Protein 2GF3 (pdb70)

Organism: Bacillus sp. (strain B-0618) (NCBI:txid69000)

Radius of gyration: 30.16 Å; Cα contacts (8 Å, |Δi|>4): 1962; chains: 2; bounding box: 86×44×83 Å

InterPro domains:
  IPR006076 FAD dependent oxidoreductase [PF01266] (6-361)
  IPR006281 Sarcosine oxidase, monomeric [MF_00516] (1-389)
  IPR036188 FAD/NAD(P)-binding domain superfamily [G3DSA:3.50.50.60] (6-368)
  IPR036188 FAD/NAD(P)-binding domain superfamily [SSF51905] (4-379)
  IPR045170 MTOX family [PTHR10961] (2-381)

B-factor: mean 17.36, std 9.59, range [2.72, 96.54]

Structure (mmCIF, N/CA/C/O backbone):
data_2GF3
#
_entry.id   2GF3
#
_cell.length_a   72.727
_cell.length_b   69.440
_cell.length_c   73.671
_cell.angle_alpha   90.00
_cell.angle_beta   94.16
_cell.angle_gamma   90.00
#
_symmetry.space_group_name_H-M   'P 1 21 1'
#
loop_
_entity.id
_entity.type
_entity.pdbx_description
1 polymer 'Monomeric sarcosine oxidase'
2 non-polymer 'CHLORIDE ION'
3 non-polymer 'PHOSPHATE ION'
4 non-polymer 'FLAVIN-ADENINE DINUCLEOTIDE'
5 non-polymer '2-FUROIC ACID'
6 non-polymer GLYCEROL
7 water water
#
loop_
_atom_site.group_PDB
_atom_site.id
_atom_site.type_symbol
_atom_site.label_atom_id
_atom_site.label_alt_id
_atom_site.label_comp_id
_atom_site.label_asym_id
_atom_site.label_entity_id
_atom_site.label_seq_id
_atom_site.pdbx_PDB_ins_code
_atom_site.Cartn_x
_atom_site.Cartn_y
_atom_site.Cartn_z
_atom_site.occupancy
_atom_site.B_iso_or_equiv
_atom_site.auth_seq_id
_atom_site.auth_comp_id
_atom_site.auth_asym_id
_atom_site.auth_atom_id
_atom_site.pdbx_PDB_model_num
ATOM 1 N N . SER A 1 1 ? -10.910 44.562 59.028 1.00 56.44 1 SER A N 1
ATOM 2 C CA . SER A 1 1 ? -11.594 43.586 59.923 1.00 55.49 1 SER A CA 1
ATOM 3 C C . SER A 1 1 ? -12.056 42.348 59.166 1.00 53.19 1 SER A C 1
ATOM 4 O O . SER A 1 1 ? -13.035 41.710 59.550 1.00 54.03 1 SER A O 1
ATOM 7 N N . THR A 1 2 ? -11.351 42.013 58.090 1.00 49.22 2 THR A N 1
ATOM 8 C CA . THR A 1 2 ? -11.697 40.842 57.294 1.00 44.73 2 THR A CA 1
ATOM 9 C C . THR A 1 2 ? -10.515 39.889 57.152 1.00 40.80 2 THR A C 1
ATOM 10 O O . THR A 1 2 ? -9.531 40.192 56.486 1.00 40.10 2 THR A O 1
ATOM 14 N N . HIS A 1 3 ? -10.621 38.738 57.797 1.00 34.48 3 HIS A N 1
ATOM 15 C CA . HIS A 1 3 ? -9.587 37.720 57.740 1.00 30.16 3 HIS A CA 1
ATOM 16 C C . HIS A 1 3 ? -9.861 37.008 56.411 1.00 25.80 3 HIS A C 1
ATOM 17 O O . HIS A 1 3 ? -10.945 37.164 55.847 1.00 28.49 3 HIS A O 1
ATOM 24 N N . PHE A 1 4 ? -8.882 36.277 55.882 1.00 17.10 4 PHE A N 1
ATOM 25 C CA . PHE A 1 4 ? -9.076 35.508 54.653 1.00 14.00 4 PHE A CA 1
ATOM 26 C C . PHE A 1 4 ? -8.552 34.098 54.891 1.00 12.92 4 PHE A C 1
ATOM 27 O O . PHE A 1 4 ? -7.797 33.880 55.840 1.00 14.39 4 PHE A O 1
ATOM 35 N N . ASP A 1 5 ? -8.970 33.138 54.071 1.00 12.02 5 ASP A N 1
ATOM 36 C CA . ASP A 1 5 ? -8.415 31.779 54.195 1.00 12.67 5 ASP A CA 1
ATOM 37 C C . ASP A 1 5 ? -6.987 31.812 53.618 1.00 11.95 5 ASP A C 1
ATOM 38 O O . ASP A 1 5 ? -6.037 31.287 54.208 1.00 12.31 5 ASP A O 1
ATOM 43 N N . VAL A 1 6 ? -6.851 32.442 52.454 1.00 11.09 6 VAL A N 1
ATOM 44 C CA . VAL A 1 6 ? -5.569 32.537 51.763 1.00 11.20 6 VAL A CA 1
ATOM 45 C C . VAL A 1 6 ? -5.342 33.927 51.184 1.00 10.34 6 VAL A C 1
ATOM 46 O O . VAL A 1 6 ? -6.263 34.545 50.651 1.00 10.69 6 VAL A O 1
ATOM 50 N N . ILE A 1 7 ? -4.119 34.426 51.321 1.00 9.45 7 ILE A N 1
ATOM 51 C CA . ILE A 1 7 ? -3.722 35.680 50.689 1.00 9.64 7 ILE A CA 1
ATOM 52 C C . ILE A 1 7 ? -2.636 35.330 49.659 1.00 8.79 7 ILE A C 1
ATOM 53 O O . ILE A 1 7 ? -1.682 34.573 49.960 1.00 9.40 7 ILE A O 1
ATOM 58 N N . VAL A 1 8 ? -2.793 35.870 48.449 1.00 8.13 8 VAL A N 1
ATOM 59 C CA . VAL A 1 8 ? -1.818 35.716 47.375 1.00 8.14 8 VAL A CA 1
ATOM 60 C C . VAL A 1 8 ? -1.178 37.094 47.176 1.00 8.95 8 VAL A C 1
ATOM 61 O O . VAL A 1 8 ? -1.887 38.081 46.910 1.00 9.98 8 VAL A O 1
ATOM 65 N N . VAL A 1 9 ? 0.138 37.165 47.325 1.00 8.98 9 VAL A N 1
ATOM 66 C CA . VAL A 1 9 ? 0.875 38.419 47.130 1.00 8.95 9 VAL A CA 1
ATOM 67 C C . VAL A 1 9 ? 1.549 38.350 45.775 1.00 8.59 9 VAL A C 1
ATOM 68 O O . VAL A 1 9 ? 2.499 37.577 45.561 1.00 9.49 9 VAL A O 1
ATOM 72 N N . GLY A 1 10 ? 1.049 39.170 44.862 1.00 9.69 10 GLY A N 1
ATOM 73 C CA . GLY A 1 10 ? 1.541 39.172 43.493 1.00 8.41 10 GLY A CA 1
ATOM 74 C C . GLY A 1 10 ? 0.510 38.386 42.692 1.00 8.84 10 GLY A C 1
ATOM 75 O O . GLY A 1 10 ? 0.528 37.144 42.675 1.00 9.94 10 GLY A O 1
ATOM 76 N N . ALA A 1 11 ? -0.404 39.100 42.056 1.00 8.41 11 ALA A N 1
ATOM 77 C CA . ALA A 1 11 ? -1.487 38.480 41.300 1.00 9.17 11 ALA A CA 1
ATOM 78 C C . ALA A 1 11 ? -1.181 38.523 39.822 1.00 9.04 11 ALA A C 1
ATOM 79 O O . ALA A 1 11 ? -1.994 38.977 39.014 1.00 9.01 11 ALA A O 1
ATOM 81 N N . GLY A 1 12 ? -0.007 38.014 39.481 1.00 8.39 12 GLY A N 1
ATOM 82 C CA . GLY A 1 12 ? 0.415 37.976 38.097 1.00 8.94 12 GLY A CA 1
ATOM 83 C C . GLY A 1 12 ? 0.165 36.611 37.467 1.00 7.73 12 GLY A C 1
ATOM 84 O O . GLY A 1 12 ? -0.860 35.957 37.719 1.00 9.06 12 GLY A O 1
ATOM 85 N N A SER A 1 13 ? 1.115 36.163 36.652 0.50 7.66 13 SER A N 1
ATOM 86 N N B SER A 1 13 ? 1.117 36.167 36.655 0.50 9.44 13 SER A N 1
ATOM 87 C CA A SER A 1 13 ? 0.972 34.877 35.952 0.50 6.33 13 SER A CA 1
ATOM 88 C CA B SER A 1 13 ? 0.989 34.884 35.957 0.50 10.45 13 SER A CA 1
ATOM 89 C C A SER A 1 13 ? 0.648 33.741 36.921 0.50 7.41 13 SER A C 1
ATOM 90 C C B SER A 1 13 ? 0.665 33.736 36.905 0.50 9.85 13 SER A C 1
ATOM 91 O O A SER A 1 13 ? -0.346 33.009 36.754 0.50 7.43 13 SER A O 1
ATOM 92 O O B SER A 1 13 ? -0.308 32.989 36.708 0.50 9.08 13 SER A O 1
ATOM 97 N N . MET A 1 14 ? 1.503 33.569 37.919 1.00 7.30 14 MET A N 1
ATOM 98 C CA . MET A 1 14 ? 1.288 32.489 38.875 1.00 7.63 14 MET A CA 1
ATOM 99 C C . MET A 1 14 ? 0.220 32.757 39.902 1.00 7.98 14 MET A C 1
ATOM 100 O O . MET A 1 14 ? -0.632 31.888 40.175 1.00 8.36 14 MET A O 1
ATOM 105 N N . GLY A 1 15 ? 0.227 33.970 40.461 1.00 8.03 15 GLY A N 1
ATOM 106 C CA . GLY A 1 15 ? -0.733 34.285 41.503 1.00 8.82 15 GLY A CA 1
ATOM 107 C C . GLY A 1 15 ? -2.173 34.317 41.041 1.00 7.93 15 GLY A C 1
ATOM 108 O O . GLY A 1 15 ? -3.059 33.858 41.771 1.00 8.21 15 GLY A O 1
ATOM 109 N N . MET A 1 16 ? -2.432 34.859 39.858 1.00 7.86 16 MET A N 1
ATOM 110 C CA . MET A 1 16 ? -3.817 34.922 39.417 1.00 7.90 16 MET A CA 1
ATOM 111 C C . MET A 1 16 ? -4.352 33.518 39.122 1.00 8.18 16 MET A C 1
ATOM 112 O O . MET A 1 16 ? -5.529 33.226 39.410 1.00 8.31 16 MET A O 1
ATOM 117 N N . ALA A 1 17 ? -3.517 32.641 38.555 1.00 8.01 17 ALA A N 1
ATOM 118 C CA . ALA A 1 17 ? -3.929 31.257 38.308 1.00 8.50 17 ALA A CA 1
ATOM 119 C C . ALA A 1 17 ? -4.239 30.581 39.660 1.00 8.24 17 ALA A C 1
ATOM 120 O O . ALA A 1 17 ? -5.246 29.849 39.788 1.00 8.70 17 ALA A O 1
ATOM 122 N N . ALA A 1 18 ? -3.395 30.797 40.663 1.00 7.73 18 ALA A N 1
ATOM 123 C CA . ALA A 1 18 ? -3.652 30.234 41.988 1.00 7.82 18 ALA A CA 1
ATOM 124 C C . ALA A 1 18 ? -4.962 30.767 42.541 1.00 8.59 18 ALA A C 1
ATOM 125 O O . ALA A 1 18 ? -5.766 30.007 43.122 1.00 9.18 18 ALA A O 1
ATOM 127 N N . GLY A 1 19 ? -5.206 32.071 42.358 1.00 8.65 19 GLY A N 1
ATOM 128 C CA . GLY A 1 19 ? -6.437 32.677 42.847 1.00 9.55 19 GLY A CA 1
ATOM 129 C C . GLY A 1 19 ? -7.667 32.033 42.234 1.00 9.43 19 GLY A C 1
ATOM 130 O O . GLY A 1 19 ? -8.679 31.789 42.923 1.00 9.33 19 GLY A O 1
ATOM 131 N N . TYR A 1 20 ? -7.610 31.766 40.933 1.00 9.17 20 TYR A N 1
ATOM 132 C CA . TYR A 1 20 ? -8.706 31.098 40.225 1.00 9.06 20 TYR A CA 1
ATOM 133 C C . TYR A 1 20 ? -8.942 29.695 40.818 1.00 9.85 20 TYR A C 1
ATOM 134 O O . TYR A 1 20 ? -10.088 29.301 41.092 1.00 10.16 20 TYR A O 1
ATOM 143 N N . GLN A 1 21 ? -7.873 28.928 41.000 1.00 9.24 21 GLN A N 1
ATOM 144 C CA . GLN A 1 21 ? -8.004 27.575 41.545 1.00 9.16 21 GLN A CA 1
ATOM 145 C C . GLN A 1 21 ? -8.576 27.596 42.952 1.00 9.77 21 GLN A C 1
ATOM 146 O O . GLN A 1 21 ? -9.403 26.748 43.288 1.00 11.52 21 GLN A O 1
ATOM 152 N N . LEU A 1 22 ? -8.148 28.546 43.780 1.00 9.91 22 LEU A N 1
ATOM 153 C CA . LEU A 1 22 ? -8.670 28.645 45.143 1.00 9.80 22 LEU A CA 1
ATOM 154 C C . LEU A 1 22 ? -10.140 29.061 45.168 1.00 10.72 22 LEU A C 1
ATOM 155 O O . LEU A 1 22 ? -10.964 28.425 45.853 1.00 11.47 22 LEU A O 1
ATOM 160 N N . ALA A 1 23 ? -10.494 30.090 44.403 1.00 10.65 23 ALA A N 1
ATOM 161 C CA . ALA A 1 23 ? -11.862 30.585 44.388 1.00 11.09 23 ALA A CA 1
ATOM 162 C C . ALA A 1 23 ? -12.854 29.543 43.890 1.00 13.93 23 ALA A C 1
ATOM 163 O O . ALA A 1 23 ? -13.975 29.453 44.414 1.00 15.17 23 ALA A O 1
ATOM 165 N N . LYS A 1 24 ? -12.440 28.752 42.907 1.00 13.66 24 LYS A N 1
ATOM 166 C CA . LYS A 1 24 ? -13.283 27.716 42.314 1.00 16.38 24 LYS A CA 1
ATOM 167 C C . LYS A 1 24 ? -13.704 26.712 43.373 1.00 17.63 24 LYS A C 1
ATOM 168 O O . LYS A 1 24 ? -14.739 26.052 43.226 1.00 19.88 24 LYS A O 1
ATOM 174 N N . GLN A 1 25 ? -12.910 26.600 44.430 1.00 16.97 25 GLN A N 1
ATOM 175 C CA . GLN A 1 25 ? -13.206 25.686 45.528 1.00 18.44 25 GLN A CA 1
ATOM 176 C C . GLN A 1 25 ? -13.884 26.331 46.720 1.00 17.22 25 GLN A C 1
ATOM 177 O O . GLN A 1 25 ? -14.006 25.695 47.776 1.00 20.84 25 GLN A O 1
ATOM 183 N N . GLY A 1 26 ? -14.305 27.580 46.591 1.00 15.74 26 GLY A N 1
ATOM 184 C CA . GLY A 1 26 ? -14.959 28.226 47.703 1.00 15.45 26 GLY A CA 1
ATOM 185 C C . GLY A 1 26 ? -14.021 28.720 48.791 1.00 15.53 26 GLY A C 1
ATOM 186 O O . GLY A 1 26 ? -14.469 29.047 49.891 1.00 17.77 26 GLY A O 1
ATOM 187 N N . VAL A 1 27 ? -12.723 28.777 48.497 1.00 13.33 27 VAL A N 1
ATOM 188 C CA . VAL A 1 27 ? -11.741 29.268 49.470 1.00 13.22 27 VAL A CA 1
ATOM 189 C C . VAL A 1 27 ? -11.741 30.801 49.445 1.00 13.39 27 VAL A C 1
ATOM 190 O O . VAL A 1 27 ? -11.595 31.395 48.371 1.00 16.95 27 VAL A O 1
ATOM 194 N N . LYS A 1 28 ? -11.918 31.428 50.610 1.00 11.75 28 LYS A N 1
ATOM 195 C CA . LYS A 1 28 ? -11.978 32.901 50.729 1.00 12.14 28 LYS A CA 1
ATOM 196 C C . LYS A 1 28 ? -10.575 33.447 50.514 1.00 11.79 28 LYS A C 1
ATOM 197 O O . LYS A 1 28 ? -9.703 33.328 51.367 1.00 11.75 28 LYS A O 1
ATOM 203 N N . THR A 1 29 ? -10.393 34.095 49.366 1.00 10.32 29 THR A N 1
ATOM 204 C CA . THR A 1 29 ? -9.081 34.535 48.936 1.00 10.98 29 THR A CA 1
ATOM 205 C C . THR A 1 29 ? -8.954 36.024 48.650 1.00 9.90 29 THR A C 1
ATOM 206 O O . THR A 1 29 ? -9.867 36.645 48.089 1.00 10.35 29 THR A O 1
ATOM 210 N N . LEU A 1 30 ? -7.807 36.567 49.044 1.00 9.27 30 LEU A N 1
ATOM 211 C CA . LEU A 1 30 ? -7.457 37.962 48.764 1.00 8.39 30 LEU A CA 1
ATOM 212 C C . LEU A 1 30 ? -6.190 37.921 47.908 1.00 9.11 30 LEU A C 1
ATOM 213 O O . LEU A 1 30 ? -5.211 37.265 48.290 1.00 10.18 30 LEU A O 1
ATOM 218 N N . LEU A 1 31 ? -6.222 38.597 46.770 1.00 9.66 31 LEU A N 1
ATOM 219 C CA . LEU A 1 31 ? -5.032 38.715 45.912 1.00 10.29 31 LEU A CA 1
ATOM 220 C C . LEU A 1 31 ? -4.622 40.177 45.983 1.00 9.38 31 LEU A C 1
ATOM 221 O O . LEU A 1 31 ? -5.465 41.067 45.845 1.00 10.73 31 LEU A O 1
ATOM 226 N N . VAL A 1 32 ? -3.352 40.442 46.214 1.00 9.16 32 VAL A N 1
ATOM 227 C CA . VAL A 1 32 ? -2.881 41.822 46.340 1.00 9.84 32 VAL A CA 1
ATOM 228 C C . VAL A 1 32 ? -1.807 42.028 45.301 1.00 8.98 32 VAL A C 1
ATOM 229 O O . VAL A 1 32 ? -0.857 41.245 45.206 1.00 10.99 32 VAL A O 1
ATOM 233 N N . ASP A 1 33 ? -1.944 43.085 44.512 1.00 8.83 33 ASP A N 1
ATOM 234 C CA . ASP A 1 33 ? -0.949 43.375 43.495 1.00 9.12 33 ASP A CA 1
ATOM 235 C C . ASP A 1 33 ? -0.534 44.830 43.543 1.00 8.59 33 ASP A C 1
ATOM 236 O O . ASP A 1 33 ? -1.371 45.709 43.783 1.00 9.99 33 ASP A O 1
ATOM 241 N N . ALA A 1 34 ? 0.739 45.074 43.255 1.00 9.13 34 ALA A N 1
ATOM 242 C CA . ALA A 1 34 ? 1.296 46.434 43.217 1.00 10.54 34 ALA A CA 1
ATOM 243 C C . ALA A 1 34 ? 0.700 47.276 42.086 1.00 9.89 34 ALA A C 1
ATOM 244 O O . ALA A 1 34 ? 0.738 48.525 42.141 1.00 11.37 34 ALA A O 1
ATOM 246 N N . PHE A 1 35 ? 0.146 46.624 41.069 1.00 9.89 35 PHE A N 1
ATOM 247 C CA . PHE A 1 35 ? -0.477 47.307 39.938 1.00 10.43 35 PHE A CA 1
ATOM 248 C C . PHE A 1 35 ? -1.861 46.707 39.701 1.00 9.83 35 PHE A C 1
ATOM 249 O O . PHE A 1 35 ? -2.491 46.291 40.671 1.00 10.80 35 PHE A O 1
ATOM 257 N N . ASP A 1 36 ? -2.358 46.678 38.464 1.00 10.67 36 ASP A N 1
ATOM 258 C CA . ASP A 1 36 ? -3.694 46.137 38.177 1.00 10.91 36 ASP A CA 1
ATOM 259 C C . ASP A 1 36 ? -3.505 45.141 37.029 1.00 12.15 36 ASP A C 1
ATOM 260 O O . ASP A 1 36 ? -3.547 45.513 35.864 1.00 12.24 36 ASP A O 1
ATOM 265 N N . PRO A 1 37 ? -3.306 43.859 37.358 1.00 11.80 37 PRO A N 1
ATOM 266 C CA . PRO A 1 37 ? -3.077 42.851 36.313 1.00 11.53 37 PRO A CA 1
ATOM 267 C C . PRO A 1 37 ? -4.226 42.560 35.377 1.00 11.15 37 PRO A C 1
ATOM 268 O O . PRO A 1 37 ? -5.377 42.490 35.791 1.00 12.53 37 PRO A O 1
ATOM 272 N N . PRO A 1 38 ? -3.916 42.337 34.096 1.00 10.66 38 PRO A N 1
ATOM 273 C CA . PRO A 1 38 ? -2.572 42.342 33.507 1.00 10.01 38 PRO A CA 1
ATOM 274 C C . PRO A 1 38 ? -2.045 43.756 33.267 1.00 9.14 38 PRO A C 1
ATOM 275 O O . PRO A 1 38 ? -2.797 44.671 32.919 1.00 11.02 38 PRO A O 1
ATOM 279 N N . HIS A 1 39 ? -0.742 43.923 33.427 1.00 9.80 39 HIS A N 1
ATOM 280 C CA . HIS A 1 39 ? -0.125 45.226 33.254 1.00 10.33 39 HIS A CA 1
ATOM 281 C C . HIS A 1 39 ? 1.202 45.081 32.528 1.00 10.04 39 HIS A C 1
ATOM 282 O O . HIS A 1 39 ? 1.583 43.975 32.130 1.00 11.25 39 HIS A O 1
ATOM 289 N N . THR A 1 40 ? 1.934 46.188 32.384 1.00 10.07 40 THR A N 1
ATOM 290 C CA . THR A 1 40 ? 3.199 46.150 31.642 1.00 11.80 40 THR A CA 1
ATOM 291 C C . THR A 1 40 ? 4.441 46.383 32.493 1.00 11.50 40 THR A C 1
ATOM 292 O O . THR A 1 40 ? 5.505 46.712 31.961 1.00 14.39 40 THR A O 1
ATOM 296 N N . ASN A 1 41 ? 4.351 46.149 33.798 1.00 10.35 41 ASN A N 1
ATOM 297 C CA . ASN A 1 41 ? 5.484 46.381 34.676 1.00 11.46 41 ASN A CA 1
ATOM 298 C C . ASN A 1 41 ? 6.133 45.114 35.179 1.00 10.68 41 ASN A C 1
ATOM 299 O O . ASN A 1 41 ? 7.164 45.179 35.835 1.00 12.10 41 ASN A O 1
ATOM 304 N N . GLY A 1 42 ? 5.527 43.961 34.855 1.00 10.63 42 GLY A N 1
ATOM 305 C CA . GLY A 1 42 ? 6.031 42.676 35.302 1.00 10.53 42 GLY A CA 1
ATOM 306 C C . GLY A 1 42 ? 6.639 41.839 34.210 1.00 10.26 42 GLY A C 1
ATOM 307 O O . GLY A 1 42 ? 7.392 42.333 33.348 1.00 11.19 42 GLY A O 1
ATOM 308 N N . SER A 1 43 ? 6.288 40.552 34.241 1.00 9.16 43 SER A N 1
ATOM 309 C CA . SER A 1 43 ? 6.836 39.568 33.303 1.00 8.67 43 SER A CA 1
ATOM 310 C C . SER A 1 43 ? 5.814 38.955 32.370 1.00 8.60 43 SER A C 1
ATOM 311 O O . SER A 1 43 ? 6.170 38.004 31.668 1.00 9.68 43 SER A O 1
ATOM 314 N N . HIS A 1 44 ? 4.598 39.491 32.296 1.00 9.13 44 HIS A N 1
ATOM 315 C CA . HIS A 1 44 ? 3.547 38.833 31.506 1.00 8.71 44 HIS A CA 1
ATOM 316 C C . HIS A 1 44 ? 2.980 39.536 30.296 1.00 9.67 44 HIS A C 1
ATOM 317 O O . HIS A 1 44 ? 2.065 38.995 29.665 1.00 11.21 44 HIS A O 1
ATOM 324 N N . HIS A 1 45 ? 3.516 40.711 29.943 1.00 9.32 45 HIS A N 1
ATOM 325 C CA . HIS A 1 45 ? 2.990 41.464 28.811 1.00 9.90 45 HIS A CA 1
ATOM 326 C C . HIS A 1 45 ? 3.739 41.205 27.507 1.00 9.21 45 HIS A C 1
ATOM 327 O O . HIS A 1 45 ? 4.615 40.350 27.449 1.00 11.38 45 HIS A O 1
ATOM 334 N N . GLY A 1 46 ? 3.421 41.951 26.462 1.00 10.59 46 GLY A N 1
ATOM 335 C CA . GLY A 1 46 ? 4.022 41.645 25.171 1.00 11.36 46 GLY A CA 1
ATOM 336 C C . GLY A 1 46 ? 3.082 40.734 24.364 1.00 11.27 46 GLY A C 1
ATOM 337 O O . GLY A 1 46 ? 3.495 40.163 23.339 1.00 12.69 46 GLY A O 1
ATOM 338 N N A ASP A 1 47 ? 1.859 40.567 24.870 0.50 11.15 47 ASP A N 1
ATOM 339 N N B ASP A 1 47 ? 1.843 40.585 24.840 0.50 11.44 47 ASP A N 1
ATOM 340 C CA A ASP A 1 47 ? 0.781 39.821 24.227 0.50 10.88 47 ASP A CA 1
ATOM 341 C CA B ASP A 1 47 ? 0.785 39.812 24.185 0.50 11.38 47 ASP A CA 1
ATOM 342 C C A ASP A 1 47 ? 0.784 38.303 24.132 0.50 9.96 47 ASP A C 1
ATOM 343 C C B ASP A 1 47 ? 0.803 38.295 24.186 0.50 10.18 47 ASP A C 1
ATOM 344 O O A ASP A 1 47 ? -0.231 37.657 24.426 0.50 9.89 47 ASP A O 1
ATOM 345 O O B ASP A 1 47 ? -0.166 37.647 24.602 0.50 10.37 47 ASP A O 1
ATOM 354 N N . THR A 1 48 ? 1.908 37.744 23.702 1.00 9.35 48 THR A N 1
ATOM 355 C CA . THR A 1 48 ? 2.019 36.314 23.470 1.00 8.58 48 THR A CA 1
ATOM 356 C C . THR A 1 48 ? 3.148 35.605 24.155 1.00 7.60 48 THR A C 1
ATOM 357 O O . THR A 1 48 ? 4.208 36.176 24.442 1.00 8.85 48 THR A O 1
ATOM 361 N N . ARG A 1 49 ? 2.903 34.322 24.394 1.00 7.98 49 ARG A N 1
ATOM 362 C CA . ARG A 1 49 ? 3.860 33.427 25.008 1.00 7.84 49 ARG A CA 1
ATOM 363 C C . ARG A 1 49 ? 3.826 32.063 24.323 1.00 7.63 49 ARG A C 1
ATOM 364 O O . ARG A 1 49 ? 2.757 31.574 23.934 1.00 9.17 49 ARG A O 1
ATOM 372 N N . ILE A 1 50 ? 4.990 31.449 24.162 1.00 8.28 50 ILE A N 1
ATOM 373 C CA . ILE A 1 50 ? 5.051 30.121 23.597 1.00 7.95 50 ILE A CA 1
ATOM 374 C C . ILE A 1 50 ? 4.747 29.074 24.674 1.00 7.58 50 ILE A C 1
ATOM 375 O O . ILE A 1 50 ? 5.165 29.213 25.829 1.00 8.00 50 ILE A O 1
ATOM 380 N N . ILE A 1 51 ? 3.960 28.067 24.287 1.00 7.49 51 ILE A N 1
ATOM 381 C CA . ILE A 1 51 ? 3.848 26.853 25.095 1.00 8.24 51 ILE A CA 1
ATOM 382 C C . ILE A 1 51 ? 4.384 25.720 24.209 1.00 8.64 51 ILE A C 1
ATOM 383 O O . ILE A 1 51 ? 4.016 25.588 23.043 1.00 8.50 51 ILE A O 1
ATOM 388 N N . ARG A 1 52 ? 5.329 24.969 24.774 1.00 8.96 52 ARG A N 1
ATOM 389 C CA . ARG A 1 52 ? 5.974 23.801 24.149 1.00 10.13 52 ARG A CA 1
ATOM 390 C C . ARG A 1 52 ? 5.721 22.642 25.092 1.00 9.62 52 ARG A C 1
ATOM 391 O O . ARG A 1 52 ? 5.545 22.844 26.299 1.00 10.51 52 ARG A O 1
ATOM 399 N N . HIS A 1 53 ? 5.710 21.430 24.551 1.00 9.18 53 HIS A N 1
ATOM 400 C CA . HIS A 1 53 ? 5.572 20.246 25.401 1.00 9.05 53 HIS A CA 1
ATOM 401 C C . HIS A 1 53 ? 6.902 19.481 25.460 1.00 10.77 53 HIS A C 1
ATOM 402 O O . HIS A 1 53 ? 7.329 19.078 26.550 1.00 16.32 53 HIS A O 1
ATOM 409 N N . ALA A 1 54 ? 7.539 19.263 24.309 1.00 10.82 54 ALA A N 1
ATOM 410 C CA . ALA A 1 54 ? 8.840 18.586 24.218 1.00 11.62 54 ALA A CA 1
ATOM 411 C C . ALA A 1 54 ? 9.680 19.712 24.734 1.00 16.10 54 ALA A C 1
ATOM 412 O O . ALA A 1 54 ? 9.749 20.797 24.112 1.00 16.42 54 ALA A O 1
ATOM 414 N N . TYR A 1 55 ? 10.272 19.464 25.889 1.00 16.56 55 TYR A N 1
ATOM 415 C CA . TYR A 1 55 ? 10.996 20.521 26.600 1.00 15.71 55 TYR A CA 1
ATOM 416 C C . TYR A 1 55 ? 12.546 20.503 26.612 1.00 15.73 55 TYR A C 1
ATOM 417 O O . TYR A 1 55 ? 13.144 19.693 27.318 1.00 14.00 55 TYR A O 1
ATOM 426 N N . GLY A 1 56 ? 13.161 21.415 25.843 1.00 16.20 56 GLY A N 1
ATOM 427 C CA . GLY A 1 56 ? 14.607 21.521 25.754 1.00 16.74 56 GLY A CA 1
ATOM 428 C C . GLY A 1 56 ? 15.343 21.822 27.055 1.00 17.46 56 GLY A C 1
ATOM 429 O O . GLY A 1 56 ? 16.514 21.485 27.183 1.00 17.40 56 GLY A O 1
ATOM 430 N N . GLU A 1 57 ? 14.673 22.458 28.020 1.00 16.19 57 GLU A N 1
ATOM 431 C CA . GLU A 1 57 ? 15.295 22.763 29.309 1.00 17.16 57 GLU A CA 1
ATOM 432 C C . GLU A 1 57 ? 15.352 21.503 30.168 1.00 18.13 57 GLU A C 1
ATOM 433 O O . GLU A 1 57 ? 16.065 21.463 31.179 1.00 20.15 57 GLU A O 1
ATOM 439 N N . GLY A 1 58 ? 14.579 20.491 29.776 1.00 15.18 58 GLY A N 1
ATOM 440 C CA . GLY A 1 58 ? 14.582 19.246 30.516 1.00 19.30 58 GLY A CA 1
ATOM 441 C C . GLY A 1 58 ? 13.288 18.475 30.384 1.00 18.91 58 GLY A C 1
ATOM 442 O O . GLY A 1 58 ? 12.194 19.017 30.600 1.00 17.53 58 GLY A O 1
ATOM 443 N N . ARG A 1 59 ? 13.430 17.195 30.047 1.00 17.76 59 ARG A N 1
ATOM 444 C CA . ARG A 1 59 ? 12.303 16.309 29.872 1.00 18.15 59 ARG A CA 1
ATOM 445 C C . ARG A 1 59 ? 11.412 16.228 31.125 1.00 18.46 59 ARG A C 1
ATOM 446 O O . ARG A 1 59 ? 10.224 15.929 31.006 1.00 17.42 59 ARG A O 1
ATOM 454 N N . GLU A 1 60 ? 11.963 16.520 32.309 1.00 19.80 60 GLU A N 1
ATOM 455 C CA . GLU A 1 60 ? 11.149 16.450 33.533 1.00 20.12 60 GLU A CA 1
ATOM 456 C C . GLU A 1 60 ? 10.014 17.481 33.631 1.00 18.37 60 GLU A C 1
ATOM 457 O O . GLU A 1 60 ? 9.154 17.380 34.507 1.00 20.50 60 GLU A O 1
ATOM 463 N N . TYR A 1 61 ? 9.992 18.463 32.735 1.00 15.93 61 TYR A N 1
ATOM 464 C CA . TYR A 1 61 ? 8.920 19.475 32.741 1.00 14.72 61 TYR A CA 1
ATOM 465 C C . TYR A 1 61 ? 7.703 19.028 31.916 1.00 11.32 61 TYR A C 1
ATOM 466 O O . TYR A 1 61 ? 6.647 19.689 31.898 1.00 12.39 61 TYR A O 1
ATOM 475 N N . VAL A 1 62 ? 7.839 17.915 31.206 1.00 12.46 62 VAL A N 1
ATOM 476 C CA . VAL A 1 62 ? 6.773 17.502 30.297 1.00 11.48 62 VAL A CA 1
ATOM 477 C C . VAL A 1 62 ? 5.391 17.267 30.890 1.00 10.73 62 VAL A C 1
ATOM 478 O O . VAL A 1 62 ? 4.418 17.784 30.374 1.00 10.25 62 VAL A O 1
ATOM 482 N N . PRO A 1 63 ? 5.288 16.537 32.006 1.00 12.56 63 PRO A N 1
ATOM 483 C CA . PRO A 1 63 ? 3.971 16.295 32.602 1.00 13.24 63 PRO A CA 1
ATOM 484 C C . PRO A 1 63 ? 3.273 17.614 32.959 1.00 10.47 63 PRO A C 1
ATOM 485 O O . PRO A 1 63 ? 2.088 17.791 32.709 1.00 12.35 63 PRO A O 1
ATOM 489 N N . LEU A 1 64 ? 4.046 18.542 33.516 1.00 10.64 64 LEU A N 1
ATOM 490 C CA . LEU A 1 64 ? 3.465 19.825 33.899 1.00 10.14 64 LEU A CA 1
ATOM 491 C C . LEU A 1 64 ? 3.051 20.622 32.665 1.00 8.78 64 LEU A C 1
ATOM 492 O O . LEU A 1 64 ? 2.019 21.311 32.684 1.00 9.77 64 LEU A O 1
ATOM 497 N N . ALA A 1 65 ? 3.829 20.519 31.583 1.00 8.82 65 ALA A N 1
ATOM 498 C CA . ALA A 1 65 ? 3.452 21.204 30.354 1.00 7.48 65 ALA A CA 1
ATOM 499 C C . ALA A 1 65 ? 2.172 20.602 29.792 1.00 7.58 65 ALA A C 1
ATOM 500 O O . ALA A 1 65 ? 1.306 21.345 29.329 1.00 8.25 65 ALA A O 1
ATOM 502 N N . LEU A 1 66 ? 2.034 19.264 29.827 1.00 8.57 66 LEU A N 1
ATOM 503 C CA . LEU A 1 66 ? 0.842 18.635 29.281 1.00 9.33 66 LEU A CA 1
ATOM 504 C C . LEU A 1 66 ? -0.387 18.977 30.131 1.00 8.10 66 LEU A C 1
ATOM 505 O O . LEU A 1 66 ? -1.466 19.238 29.599 1.00 9.02 66 LEU A O 1
ATOM 510 N N . ARG A 1 67 ? -0.229 18.965 31.447 1.00 9.38 67 ARG A N 1
ATOM 511 C CA . ARG A 1 67 ? -1.378 19.331 32.297 1.00 9.85 67 ARG A CA 1
ATOM 512 C C . ARG A 1 67 ? -1.735 20.798 32.048 1.00 8.75 67 ARG A C 1
ATOM 513 O O . ARG A 1 67 ? -2.906 21.146 31.921 1.00 8.82 67 ARG A O 1
ATOM 521 N N . SER A 1 68 ? -0.714 21.657 31.926 1.00 7.59 68 SER A N 1
ATOM 522 C CA . SER A 1 68 ? -0.987 23.076 31.699 1.00 7.38 68 SER A CA 1
ATOM 523 C C . SER A 1 68 ? -1.732 23.263 30.369 1.00 7.61 68 SER A C 1
ATOM 524 O O . SER A 1 68 ? -2.663 24.061 30.285 1.00 8.19 68 SER A O 1
ATOM 527 N N . GLN A 1 69 ? -1.318 22.543 29.316 1.00 8.37 69 GLN A N 1
ATOM 528 C CA . GLN A 1 69 ? -2.014 22.629 28.030 1.00 7.40 69 GLN A CA 1
ATOM 529 C C . GLN A 1 69 ? -3.510 22.294 28.173 1.00 8.09 69 GLN A C 1
ATOM 530 O O . GLN A 1 69 ? -4.365 22.963 27.618 1.00 8.70 69 GLN A O 1
ATOM 536 N N A GLU A 1 70 ? -3.802 21.226 28.916 0.50 9.08 70 GLU A N 1
ATOM 537 N N B GLU A 1 70 ? -3.802 21.232 28.921 0.50 9.08 70 GLU A N 1
ATOM 538 C CA A GLU A 1 70 ? -5.189 20.809 29.153 0.50 9.51 70 GLU A CA 1
ATOM 539 C CA B GLU A 1 70 ? -5.193 20.826 29.148 0.50 9.50 70 GLU A CA 1
ATOM 540 C C A GLU A 1 70 ? -5.944 21.941 29.853 0.50 8.74 70 GLU A C 1
ATOM 541 C C B GLU A 1 70 ? -5.944 21.947 29.849 0.50 8.74 70 GLU A C 1
ATOM 542 O O A GLU A 1 70 ? -7.090 22.259 29.509 0.50 8.94 70 GLU A O 1
ATOM 543 O O B GLU A 1 70 ? -7.091 22.260 29.509 0.50 8.94 70 GLU A O 1
ATOM 554 N N . LEU A 1 71 ? -5.306 22.541 30.851 1.00 8.16 71 LEU A N 1
ATOM 555 C CA . LEU A 1 71 ? -5.925 23.641 31.578 1.00 8.54 71 LEU A CA 1
ATOM 556 C C . LEU A 1 71 ? -6.140 24.863 30.692 1.00 7.71 71 LEU A C 1
ATOM 557 O O . LEU A 1 71 ? -7.120 25.581 30.856 1.00 7.73 71 LEU A O 1
ATOM 562 N N . TRP A 1 72 ? -5.241 25.133 29.743 1.00 7.84 72 TRP A N 1
ATOM 563 C CA . TRP A 1 72 ? -5.461 26.266 28.842 1.00 7.25 72 TRP A CA 1
ATOM 564 C C . TRP A 1 72 ? -6.663 25.998 27.933 1.00 7.91 72 TRP A C 1
ATOM 565 O O . TRP A 1 72 ? -7.435 26.914 27.651 1.00 7.91 72 TRP A O 1
ATOM 576 N N . TYR A 1 73 ? -6.811 24.761 27.455 1.00 8.14 73 TYR A N 1
ATOM 577 C CA . TYR A 1 73 ? -7.993 24.419 26.647 1.00 9.00 73 TYR A CA 1
ATOM 578 C C . TYR A 1 73 ? -9.266 24.584 27.517 1.00 8.85 73 TYR A C 1
ATOM 579 O O . TYR A 1 73 ? -10.312 25.013 27.011 1.00 10.09 73 TYR A O 1
ATOM 588 N N . GLU A 1 74 ? -9.183 24.253 28.804 1.00 8.58 74 GLU A N 1
ATOM 589 C CA . GLU A 1 74 ? -10.355 24.446 29.670 1.00 9.11 74 GLU A CA 1
ATOM 590 C C . GLU A 1 74 ? -10.650 25.924 29.807 1.00 8.93 74 GLU A C 1
ATOM 591 O O . GLU A 1 74 ? -11.818 26.355 29.737 1.00 9.93 74 GLU A O 1
ATOM 597 N N . LEU A 1 75 ? -9.608 26.733 30.000 1.00 8.20 75 LEU A N 1
ATOM 598 C CA . LEU A 1 75 ? -9.820 28.165 30.141 1.00 9.14 75 LEU A CA 1
ATOM 599 C C . LEU A 1 75 ? -10.474 28.740 28.872 1.00 8.85 75 LEU A C 1
ATOM 600 O O . LEU A 1 75 ? -11.383 29.582 28.958 1.00 9.09 75 LEU A O 1
ATOM 605 N N . GLU A 1 76 ? -10.020 28.300 27.693 1.00 8.89 76 GLU A N 1
ATOM 606 C CA . GLU A 1 76 ? -10.591 28.783 26.436 1.00 8.90 76 GLU A CA 1
ATOM 607 C C . GLU A 1 76 ? -12.110 28.586 26.455 1.00 8.71 76 GLU A C 1
ATOM 608 O O . GLU A 1 76 ? -12.859 29.436 25.980 1.00 9.87 76 GLU A O 1
ATOM 614 N N . LYS A 1 77 ? -12.563 27.464 26.998 1.00 8.72 77 LYS A N 1
ATOM 615 C CA . LYS A 1 77 ? -13.995 27.182 27.031 1.00 9.25 77 LYS A CA 1
ATOM 616 C C . LYS A 1 77 ? -14.767 27.987 28.058 1.00 8.79 77 LYS A C 1
ATOM 617 O O . LYS A 1 77 ? -15.977 28.185 27.900 1.00 10.48 77 LYS A O 1
ATOM 623 N N . GLU A 1 78 ? -14.082 28.524 29.058 1.00 8.55 78 GLU A N 1
ATOM 624 C CA . GLU A 1 78 ? -14.719 29.237 30.157 1.00 8.68 78 GLU A CA 1
ATOM 625 C C . GLU A 1 78 ? -14.828 30.739 29.989 1.00 9.82 78 GLU A C 1
ATOM 626 O O . GLU A 1 78 ? -15.554 31.393 30.741 1.00 13.03 78 GLU A O 1
ATOM 632 N N . THR A 1 79 ? -14.106 31.311 29.038 1.00 8.87 79 THR A N 1
ATOM 633 C CA . THR A 1 79 ? -14.096 32.759 28.888 1.00 9.64 79 THR A CA 1
ATOM 634 C C . THR A 1 79 ? -14.342 33.190 27.458 1.00 8.67 79 THR A C 1
ATOM 635 O O . THR A 1 79 ? -14.227 32.384 26.532 1.00 9.59 79 THR A O 1
ATOM 639 N N . HIS A 1 80 ? -14.683 34.465 27.283 1.00 8.06 80 HIS A N 1
ATOM 640 C CA . HIS A 1 80 ? -14.832 35.047 25.946 1.00 9.06 80 HIS A CA 1
ATOM 641 C C . HIS A 1 80 ? -13.488 35.587 25.416 1.00 8.59 80 HIS A C 1
ATOM 642 O O . HIS A 1 80 ? -13.378 35.898 24.245 1.00 10.73 80 HIS A O 1
ATOM 649 N N . HIS A 1 81 ? -12.474 35.685 26.270 1.00 8.25 81 HIS A N 1
ATOM 650 C CA . HIS A 1 81 ? -11.162 36.131 25.820 1.00 8.89 81 HIS A CA 1
ATOM 651 C C . HIS A 1 81 ? -10.443 34.998 25.082 1.00 9.26 81 HIS A C 1
ATOM 652 O O . HIS A 1 81 ? -10.602 33.828 25.427 1.00 9.51 81 HIS A O 1
ATOM 659 N N . LYS A 1 82 ? -9.661 35.356 24.062 1.00 8.70 82 LYS A N 1
ATOM 660 C CA . LYS A 1 82 ? -8.893 34.358 23.319 1.00 8.17 82 LYS A CA 1
ATOM 661 C C . LYS A 1 82 ? -7.705 33.884 24.163 1.00 7.93 82 LYS A C 1
ATOM 662 O O . LYS A 1 82 ? -6.918 34.699 24.665 1.00 8.86 82 LYS A O 1
ATOM 668 N N . ILE A 1 83 ? -7.554 32.567 24.291 1.00 7.49 83 ILE A N 1
ATOM 669 C CA . ILE A 1 83 ? -6.486 31.991 25.098 1.00 8.39 83 ILE A CA 1
ATOM 670 C C . ILE A 1 83 ? -5.326 31.355 24.327 1.00 7.48 83 ILE A C 1
ATOM 671 O O . ILE A 1 83 ? -4.163 31.637 24.622 1.00 8.84 83 ILE A O 1
ATOM 676 N N . PHE A 1 84 ? -5.641 30.527 23.334 1.00 8.30 84 PHE A N 1
ATOM 677 C CA . PHE A 1 84 ? -4.618 29.735 22.660 1.00 8.77 84 PHE A CA 1
ATOM 678 C C . PHE A 1 84 ? -4.827 29.550 21.178 1.00 8.93 84 PHE A C 1
ATOM 679 O O . PHE A 1 84 ? -5.955 29.308 20.720 1.00 9.59 84 PHE A O 1
ATOM 687 N N . THR A 1 85 ? -3.743 29.663 20.417 1.00 8.38 85 THR A N 1
ATOM 688 C CA . THR A 1 85 ? -3.794 29.387 18.979 1.00 9.70 85 THR A CA 1
ATOM 689 C C . THR A 1 85 ? -2.731 28.315 18.742 1.00 7.19 85 THR A C 1
ATOM 690 O O . THR A 1 85 ? -1.584 28.463 19.181 1.00 8.72 85 THR A O 1
ATOM 694 N N . LYS A 1 86 ? -3.103 27.231 18.053 1.00 8.06 86 LYS A N 1
ATOM 695 C CA . LYS A 1 86 ? -2.197 26.099 17.836 1.00 8.15 86 LYS A CA 1
ATOM 696 C C . LYS A 1 86 ? -1.321 26.276 16.609 1.00 9.54 86 LYS A C 1
ATOM 697 O O . LYS A 1 86 ? -1.503 25.631 15.568 1.00 11.81 86 LYS A O 1
ATOM 703 N N . THR A 1 87 ? -0.338 27.155 16.758 1.00 8.18 87 THR A N 1
ATOM 704 C CA . THR A 1 87 ? 0.604 27.492 15.699 1.00 8.79 87 THR A CA 1
ATOM 705 C C . THR A 1 87 ? 1.633 26.395 15.463 1.00 8.95 87 THR A C 1
ATOM 706 O O . THR A 1 87 ? 2.247 26.346 14.386 1.00 10.81 87 THR A O 1
ATOM 710 N N . GLY A 1 88 ? 1.819 25.521 16.443 1.00 8.18 88 GLY A N 1
ATOM 711 C CA . GLY A 1 88 ? 2.926 24.575 16.376 1.00 8.59 88 GLY A CA 1
ATOM 712 C C . GLY A 1 88 ? 4.179 25.343 16.828 1.00 7.90 88 GLY A C 1
ATOM 713 O O . GLY A 1 88 ? 4.193 26.608 16.831 1.00 9.28 88 GLY A O 1
ATOM 714 N N . VAL A 1 89 ? 5.209 24.626 17.240 1.00 8.62 89 VAL A N 1
ATOM 715 C CA . VAL A 1 89 ? 6.448 25.273 17.638 1.00 8.70 89 VAL A CA 1
ATOM 716 C C . VAL A 1 89 ? 7.620 24.550 16.974 1.00 8.07 89 VAL A C 1
ATOM 717 O O . VAL A 1 89 ? 7.774 23.323 17.094 1.00 9.16 89 VAL A O 1
ATOM 721 N N . LEU A 1 90 ? 8.428 25.334 16.271 1.00 8.31 90 LEU A N 1
ATOM 722 C CA . LEU A 1 90 ? 9.609 24.854 15.578 1.00 8.59 90 LEU A CA 1
ATOM 723 C C . LEU A 1 90 ? 10.851 25.134 16.397 1.00 8.12 90 LEU A C 1
ATOM 724 O O . LEU A 1 90 ? 11.067 26.264 16.848 1.00 8.89 90 LEU A O 1
ATOM 729 N N . VAL A 1 91 ? 11.666 24.113 16.576 1.00 8.35 91 VAL A N 1
ATOM 730 C CA . VAL A 1 91 ? 12.946 24.230 17.293 1.00 9.39 91 VAL A CA 1
ATOM 731 C C . VAL A 1 91 ? 14.030 23.788 16.298 1.00 10.83 91 VAL A C 1
ATOM 732 O O . VAL A 1 91 ? 13.895 22.716 15.688 1.00 11.43 91 VAL A O 1
ATOM 736 N N . PHE A 1 92 ? 15.050 24.622 16.082 1.00 10.32 92 PHE A N 1
ATOM 737 C CA . PHE A 1 92 ? 16.129 24.234 15.171 1.00 10.34 92 PHE A CA 1
ATOM 738 C C . PHE A 1 92 ? 17.463 24.725 15.677 1.00 11.36 92 PHE A C 1
ATOM 739 O O . PHE A 1 92 ? 17.538 25.547 16.614 1.00 11.68 92 PHE A O 1
ATOM 747 N N . GLY A 1 93 ? 18.528 24.184 15.087 1.00 10.94 93 GLY A N 1
ATOM 748 C CA . GLY A 1 93 ? 19.874 24.563 15.470 1.00 12.13 93 GLY A CA 1
ATOM 749 C C . GLY A 1 93 ? 20.859 23.788 14.628 1.00 12.72 93 GLY A C 1
ATOM 750 O O . GLY A 1 93 ? 20.464 22.906 13.868 1.00 11.94 93 GLY A O 1
ATOM 751 N N . PRO A 1 94 ? 22.158 24.082 14.758 1.00 12.42 94 PRO A N 1
ATOM 752 C CA . PRO A 1 94 ? 23.172 23.365 13.969 1.00 13.21 94 PRO A CA 1
ATOM 753 C C . PRO A 1 94 ? 23.236 21.922 14.439 1.00 12.47 94 PRO A C 1
ATOM 754 O O . PRO A 1 94 ? 23.288 21.673 15.635 1.00 13.85 94 PRO A O 1
ATOM 758 N N . LYS A 1 95 ? 23.232 20.985 13.495 1.00 13.82 95 LYS A N 1
ATOM 759 C CA . LYS A 1 95 ? 23.306 19.565 13.833 1.00 17.03 95 LYS A CA 1
ATOM 760 C C . LYS A 1 95 ? 24.482 19.254 14.766 1.00 17.46 95 LYS A C 1
ATOM 761 O O . LYS A 1 95 ? 25.611 19.642 14.481 1.00 19.36 95 LYS A O 1
ATOM 767 N N . GLY A 1 96 ? 24.209 18.560 15.868 1.00 18.15 96 GLY A N 1
ATOM 768 C CA . GLY A 1 96 ? 25.248 18.190 16.818 1.00 19.52 96 GLY A CA 1
ATOM 769 C C . GLY A 1 96 ? 25.831 19.290 17.686 1.00 21.72 96 GLY A C 1
ATOM 770 O O . GLY A 1 96 ? 26.766 19.049 18.455 1.00 21.99 96 GLY A O 1
ATOM 771 N N . GLU A 1 97 ? 25.284 20.497 17.606 1.00 20.92 97 GLU A N 1
ATOM 772 C CA . GLU A 1 97 ? 25.836 21.593 18.395 1.00 22.70 97 GLU A CA 1
ATOM 773 C C . GLU A 1 97 ? 24.886 22.287 19.344 1.00 21.35 97 GLU A C 1
ATOM 774 O O . GLU A 1 97 ? 25.253 23.283 19.968 1.00 24.99 97 GLU A O 1
ATOM 780 N N A SER A 1 98 ? 23.667 21.772 19.465 0.50 18.53 98 SER A N 1
ATOM 781 N N B SER A 1 98 ? 23.669 21.763 19.463 0.50 20.53 98 SER A N 1
ATOM 782 C CA A SER A 1 98 ? 22.691 22.385 20.356 0.50 16.43 98 SER A CA 1
ATOM 783 C CA B SER A 1 98 ? 22.667 22.371 20.329 0.50 20.05 98 SER A CA 1
ATOM 784 C C A SER A 1 98 ? 22.143 21.419 21.388 0.50 16.52 98 SER A C 1
ATOM 785 C C B SER A 1 98 ? 22.135 21.413 21.387 0.50 18.71 98 SER A C 1
ATOM 786 O O A SER A 1 98 ? 21.409 20.482 21.056 0.50 15.51 98 SER A O 1
ATOM 787 O O B SER A 1 98 ? 21.405 20.469 21.070 0.50 17.73 98 SER A O 1
ATOM 792 N N . ALA A 1 99 ? 22.483 21.657 22.645 1.00 17.14 99 ALA A N 1
ATOM 793 C CA . ALA A 1 99 ? 22.002 20.817 23.728 1.00 17.11 99 ALA A CA 1
ATOM 794 C C . ALA A 1 99 ? 20.478 21.024 23.834 1.00 16.56 99 ALA A C 1
ATOM 795 O O . ALA A 1 99 ? 19.740 20.103 24.167 1.00 15.70 99 ALA A O 1
ATOM 797 N N . PHE A 1 100 ? 20.028 22.242 23.541 1.00 16.30 100 PHE A N 1
ATOM 798 C CA . PHE A 1 100 ? 18.606 22.562 23.587 1.00 13.99 100 PHE A CA 1
ATOM 799 C C . PHE A 1 100 ? 17.833 21.715 22.570 1.00 12.83 100 PHE A C 1
ATOM 800 O O . PHE A 1 100 ? 16.814 21.115 22.923 1.00 12.95 100 PHE A O 1
ATOM 808 N N . VAL A 1 101 ? 18.290 21.681 21.327 1.00 12.89 101 VAL A N 1
ATOM 809 C CA . VAL A 1 101 ? 17.618 20.871 20.311 1.00 13.79 101 VAL A CA 1
ATOM 810 C C . VAL A 1 101 ? 17.677 19.386 20.680 1.00 13.08 101 VAL A C 1
ATOM 811 O O . VAL A 1 101 ? 16.687 18.668 20.577 1.00 12.92 101 VAL A O 1
ATOM 815 N N . ALA A 1 102 ? 18.846 18.919 21.120 1.00 13.70 102 ALA A N 1
ATOM 816 C CA . ALA A 1 102 ? 18.988 17.519 21.482 1.00 13.22 102 ALA A CA 1
ATOM 817 C C . ALA A 1 102 ? 18.063 17.111 22.609 1.00 13.21 102 ALA A C 1
ATOM 818 O O . ALA A 1 102 ? 17.446 16.045 22.536 1.00 13.57 102 ALA A O 1
ATOM 820 N N . GLU A 1 103 ? 17.947 17.931 23.660 1.00 13.07 103 GLU A N 1
ATOM 821 C CA . GLU A 1 103 ? 17.070 17.563 24.770 1.00 13.42 103 GLU A CA 1
ATOM 822 C C . GLU A 1 103 ? 15.607 17.656 24.364 1.00 11.53 103 GLU A C 1
ATOM 823 O O . GLU A 1 103 ? 14.792 16.920 24.892 1.00 13.46 103 GLU 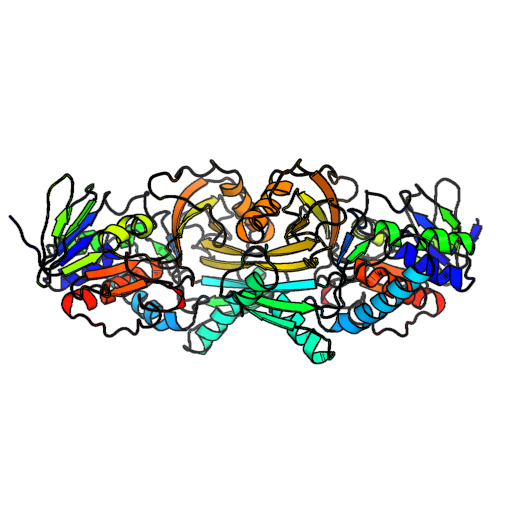A O 1
ATOM 829 N N . THR A 1 104 ? 15.272 18.569 23.444 1.00 12.50 104 THR A N 1
ATOM 830 C CA . THR A 1 104 ? 13.887 18.658 22.954 1.00 11.46 104 THR A CA 1
ATOM 831 C C . THR A 1 104 ? 13.556 17.329 22.267 1.00 11.72 104 THR A C 1
ATOM 832 O O . THR A 1 104 ? 12.494 16.742 22.497 1.00 12.16 104 THR A O 1
ATOM 836 N N . MET A 1 105 ? 14.473 16.844 21.433 1.00 12.39 105 MET A N 1
ATOM 837 C CA . MET A 1 105 ? 14.274 15.566 20.741 1.00 12.16 105 MET A CA 1
ATOM 838 C C . MET A 1 105 ? 14.169 14.401 21.725 1.00 13.28 105 MET A C 1
ATOM 839 O O . MET A 1 105 ? 13.297 13.533 21.600 1.00 14.25 105 MET A O 1
ATOM 844 N N . GLU A 1 106 ? 15.034 14.379 22.737 1.00 12.84 106 GLU A N 1
ATOM 845 C CA . GLU A 1 106 ? 14.964 13.303 23.718 1.00 15.27 106 GLU A CA 1
ATOM 846 C C . GLU A 1 106 ? 13.666 13.343 24.506 1.00 13.77 106 GLU A C 1
ATOM 847 O O . GLU A 1 106 ? 13.046 12.317 24.748 1.00 14.23 106 GLU A O 1
ATOM 853 N N . ALA A 1 107 ? 13.226 14.540 24.881 1.00 12.64 107 ALA A N 1
ATOM 854 C CA . ALA A 1 107 ? 11.997 14.687 25.645 1.00 11.89 107 ALA A CA 1
ATOM 855 C C . ALA A 1 107 ? 10.808 14.168 24.834 1.00 12.26 107 ALA A C 1
ATOM 856 O O . ALA A 1 107 ? 9.906 13.509 25.381 1.00 12.57 107 ALA A O 1
ATOM 858 N N . ALA A 1 108 ? 10.798 14.482 23.543 1.00 11.80 108 ALA A N 1
ATOM 859 C CA . ALA A 1 108 ? 9.699 14.021 22.694 1.00 12.26 108 ALA A CA 1
ATOM 860 C C . ALA A 1 108 ? 9.664 12.494 22.632 1.00 12.71 108 ALA A C 1
ATOM 861 O O . ALA A 1 108 ? 8.593 11.898 22.748 1.00 14.71 108 ALA A O 1
ATOM 863 N N . LYS A 1 109 ? 10.831 11.873 22.475 1.00 14.38 109 LYS A N 1
ATOM 864 C CA . LYS A 1 109 ? 10.906 10.408 22.407 1.00 14.38 109 LYS A CA 1
ATOM 865 C C . LYS A 1 109 ? 10.512 9.790 23.744 1.00 15.55 109 LYS A C 1
ATOM 866 O O . LYS A 1 109 ? 9.728 8.841 23.800 1.00 16.13 109 LYS A O 1
ATOM 872 N N . GLU A 1 110 ? 11.056 10.311 24.839 1.00 15.04 110 GLU A N 1
ATOM 873 C CA . GLU A 1 110 ? 10.751 9.748 26.146 1.00 16.68 110 GLU A CA 1
ATOM 874 C C . GLU A 1 110 ? 9.304 9.849 26.548 1.00 15.44 110 GLU A C 1
ATOM 875 O O . GLU A 1 110 ? 8.818 9.034 27.337 1.00 18.22 110 GLU A O 1
ATOM 881 N N . HIS A 1 111 ? 8.596 10.842 26.013 1.00 12.88 111 HIS A N 1
ATOM 882 C CA . HIS A 1 111 ? 7.206 11.029 26.400 1.00 13.54 111 HIS A CA 1
ATOM 883 C C . HIS A 1 111 ? 6.191 10.750 25.288 1.00 13.20 111 HIS A C 1
ATOM 884 O O . HIS A 1 111 ? 5.007 11.059 25.423 1.00 14.99 111 HIS A O 1
ATOM 891 N N A SER A 1 112 ? 6.691 10.178 24.198 0.50 13.59 112 SER A N 1
ATOM 892 N N B SER A 1 112 ? 6.667 10.148 24.202 0.50 12.58 112 SER A N 1
ATOM 893 C CA A SER A 1 112 ? 5.891 9.831 23.032 0.50 14.20 112 SER A CA 1
ATOM 894 C CA B SER A 1 112 ? 5.845 9.815 23.037 0.50 12.01 112 SER A CA 1
ATOM 895 C C A SER A 1 112 ? 5.071 10.997 22.507 0.50 14.03 112 SER A C 1
ATOM 896 C C B SER A 1 112 ? 5.049 11.009 22.524 0.50 12.86 112 SER A C 1
ATOM 897 O O A SER A 1 112 ? 3.883 10.864 22.193 0.50 14.64 112 SER A O 1
ATOM 898 O O B SER A 1 112 ? 3.848 10.909 22.241 0.50 13.55 112 SER A O 1
ATOM 903 N N . LEU A 1 113 ? 5.724 12.150 22.401 1.00 11.71 113 LEU A N 1
ATOM 904 C CA . LEU A 1 113 ? 5.059 13.347 21.882 1.00 11.12 113 LEU A CA 1
ATOM 905 C C . LEU A 1 113 ? 5.089 13.292 20.351 1.00 10.88 113 LEU A C 1
ATOM 906 O O . LEU A 1 113 ? 5.982 12.695 19.735 1.00 12.96 113 LEU A O 1
ATOM 911 N N . THR A 1 114 ? 4.084 13.898 19.743 1.00 10.16 114 THR A N 1
ATOM 912 C CA . THR A 1 114 ? 3.965 13.951 18.295 1.00 11.57 114 THR A CA 1
ATOM 913 C C . THR A 1 114 ? 4.825 15.082 17.733 1.00 10.03 114 THR A C 1
ATOM 914 O O . THR A 1 114 ? 4.588 16.267 18.031 1.00 10.72 114 THR A O 1
ATOM 918 N N . VAL A 1 115 ? 5.831 14.709 16.948 1.00 11.06 115 VAL A N 1
ATOM 919 C CA . VAL A 1 115 ? 6.751 15.689 16.363 1.00 10.70 115 VAL A CA 1
ATOM 920 C C . VAL A 1 115 ? 7.205 15.271 14.978 1.00 11.93 115 VAL A C 1
ATOM 921 O O . VAL A 1 115 ? 7.117 14.090 14.616 1.00 12.56 115 VAL A O 1
ATOM 925 N N . ASP A 1 116 ? 7.676 16.241 14.202 1.00 11.11 116 ASP A N 1
ATOM 926 C CA . ASP A 1 116 ? 8.244 15.994 12.868 1.00 12.11 116 ASP A CA 1
ATOM 927 C C . ASP A 1 116 ? 9.733 16.347 12.957 1.00 12.98 116 ASP A C 1
ATOM 928 O O . ASP A 1 116 ? 10.116 17.358 13.570 1.00 13.40 116 ASP A O 1
ATOM 933 N N . LEU A 1 117 ? 10.581 15.516 12.360 1.00 13.55 117 LEU A N 1
ATOM 934 C CA . LEU A 1 117 ? 12.022 15.762 12.349 1.00 13.95 117 LEU A CA 1
ATOM 935 C C . LEU A 1 117 ? 12.381 16.123 10.912 1.00 14.64 117 LEU A C 1
ATOM 936 O O . LEU A 1 117 ? 11.951 15.447 9.959 1.00 16.69 117 LEU A O 1
ATOM 941 N N . LEU A 1 118 ? 13.129 17.202 10.732 1.00 13.80 118 LEU A N 1
ATOM 942 C CA . LEU A 1 118 ? 13.541 17.555 9.396 1.00 15.66 118 LEU A CA 1
ATOM 943 C C . LEU A 1 118 ? 14.855 18.291 9.435 1.00 14.47 118 LEU A C 1
ATOM 944 O O . LEU A 1 118 ? 15.338 18.684 10.505 1.00 14.70 118 LEU A O 1
ATOM 949 N N . GLU A 1 119 ? 15.477 18.433 8.276 1.00 15.91 119 GLU A N 1
ATOM 950 C CA . GLU A 1 119 ? 16.753 19.114 8.275 1.00 18.01 119 GLU A CA 1
ATOM 951 C C . GLU A 1 119 ? 17.078 19.864 7.013 1.00 16.69 119 GLU A C 1
ATOM 952 O O . GLU A 1 119 ? 16.520 19.610 5.941 1.00 17.62 119 GLU A O 1
ATOM 958 N N . GLY A 1 120 ? 17.993 20.811 7.179 1.00 15.84 120 GLY A N 1
ATOM 959 C CA . GLY A 1 120 ? 18.463 21.619 6.076 1.00 18.17 120 GLY A CA 1
ATOM 960 C C . GLY A 1 120 ? 17.386 22.230 5.216 1.00 17.84 120 GLY A C 1
ATOM 961 O O . GLY A 1 120 ? 16.443 22.869 5.715 1.00 17.16 120 GLY A O 1
ATOM 962 N N . ASP A 1 121 ? 17.502 22.010 3.911 1.00 19.18 121 ASP A N 1
ATOM 963 C CA . ASP A 1 121 ? 16.556 22.590 2.982 1.00 18.58 121 ASP A CA 1
ATOM 964 C C . ASP A 1 121 ? 15.107 22.166 3.196 1.00 16.12 121 ASP A C 1
ATOM 965 O O . ASP A 1 121 ? 14.212 22.836 2.697 1.00 18.10 121 ASP A O 1
ATOM 970 N N . GLU A 1 122 ? 14.875 21.066 3.916 1.00 16.08 122 GLU A N 1
ATOM 971 C CA . GLU A 1 122 ? 13.497 20.618 4.192 1.00 14.90 122 GLU A CA 1
ATOM 972 C C . GLU A 1 122 ? 12.794 21.679 5.039 1.00 14.94 122 GLU A C 1
ATOM 973 O O . GLU A 1 122 ? 11.592 21.900 4.900 1.00 14.65 122 GLU A O 1
ATOM 979 N N . ILE A 1 123 ? 13.557 22.334 5.913 1.00 14.61 123 ILE A N 1
ATOM 980 C CA . ILE A 1 123 ? 13.006 23.382 6.770 1.00 14.47 123 ILE A CA 1
ATOM 981 C C . ILE A 1 123 ? 12.611 24.591 5.913 1.00 15.40 123 ILE A C 1
ATOM 982 O O . ILE A 1 123 ? 11.497 25.102 6.016 1.00 14.80 123 ILE A O 1
ATOM 987 N N . ASN A 1 124 ? 13.522 25.025 5.035 1.00 14.18 124 ASN A N 1
ATOM 988 C CA . ASN A 1 124 ? 13.280 26.185 4.181 1.00 15.59 124 ASN A CA 1
ATOM 989 C C . ASN A 1 124 ? 12.123 25.927 3.216 1.00 14.82 124 ASN A C 1
ATOM 990 O O . ASN A 1 124 ? 11.363 26.834 2.902 1.00 17.96 124 ASN A O 1
ATOM 995 N N . LYS A 1 125 ? 11.999 24.688 2.754 1.00 14.52 125 LYS A N 1
ATOM 996 C CA . LYS A 1 125 ? 10.929 24.339 1.834 1.00 16.65 125 LYS A CA 1
ATOM 997 C C . LYS A 1 125 ? 9.569 24.263 2.539 1.00 15.27 125 LYS A C 1
ATOM 998 O O . LYS A 1 125 ? 8.549 24.703 1.996 1.00 15.56 125 LYS A O 1
ATOM 1004 N N . ARG A 1 126 ? 9.545 23.715 3.746 1.00 14.27 126 ARG A N 1
ATOM 1005 C CA . ARG A 1 126 ? 8.268 23.587 4.439 1.00 14.66 126 ARG A CA 1
ATOM 1006 C C . ARG A 1 126 ? 7.696 24.920 4.879 1.00 14.34 126 ARG A C 1
ATOM 1007 O O . ARG A 1 126 ? 6.486 25.125 4.814 1.00 15.51 126 ARG A O 1
ATOM 1015 N N . TRP A 1 127 ? 8.555 25.827 5.332 1.00 13.99 127 TRP A N 1
ATOM 1016 C CA . TRP A 1 127 ? 8.104 27.139 5.785 1.00 14.51 127 TRP A CA 1
ATOM 1017 C C . TRP A 1 127 ? 8.791 28.261 5.027 1.00 15.83 127 TRP A C 1
ATOM 1018 O O . TRP A 1 127 ? 9.840 28.764 5.443 1.00 16.20 127 TRP A O 1
ATOM 1029 N N . PRO A 1 128 ? 8.227 28.652 3.872 1.00 16.07 128 PRO A N 1
ATOM 1030 C CA . PRO A 1 128 ? 8.802 29.734 3.081 1.00 16.79 128 PRO A CA 1
ATOM 1031 C C . PRO A 1 128 ? 8.992 30.904 4.041 1.00 16.71 128 PRO A C 1
ATOM 1032 O O . PRO A 1 128 ? 8.097 31.238 4.830 1.00 17.37 128 PRO A O 1
ATOM 1036 N N . GLY A 1 129 ? 10.163 31.520 3.977 1.00 16.29 129 GLY A N 1
ATOM 1037 C CA . GLY A 1 129 ? 10.463 32.614 4.879 1.00 14.24 129 GLY A CA 1
ATOM 1038 C C . GLY A 1 129 ? 11.589 32.268 5.845 1.00 12.75 129 GLY A C 1
ATOM 1039 O O . GLY A 1 129 ? 12.178 33.169 6.450 1.00 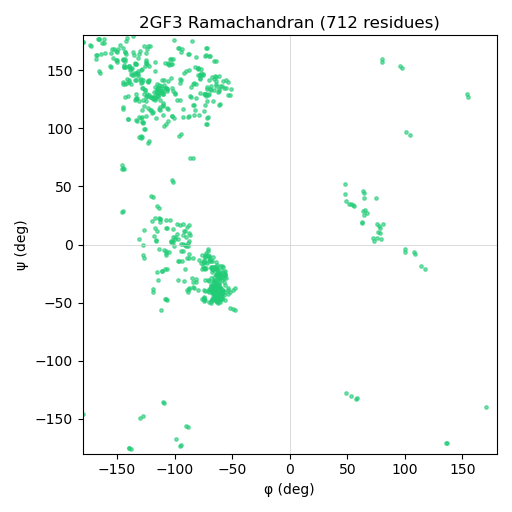13.50 129 GLY A O 1
ATOM 1040 N N . ILE A 1 130 ? 11.882 30.983 6.019 1.00 12.45 130 ILE A N 1
ATOM 1041 C CA . ILE A 1 130 ? 12.977 30.584 6.895 1.00 12.07 130 ILE A CA 1
ATOM 1042 C C . ILE A 1 130 ? 14.153 30.226 5.995 1.00 14.43 130 ILE A C 1
ATOM 1043 O O . ILE A 1 130 ? 13.980 29.537 4.987 1.00 16.30 130 ILE A O 1
ATOM 1048 N N . THR A 1 131 ? 15.341 30.708 6.347 1.00 14.03 131 THR A N 1
ATOM 1049 C CA . THR A 1 131 ? 16.529 30.373 5.564 1.00 14.65 131 THR A CA 1
ATOM 1050 C C . THR A 1 131 ? 17.624 29.911 6.511 1.00 14.01 131 THR A C 1
ATOM 1051 O O . THR A 1 131 ? 18.373 30.732 7.043 1.00 16.99 131 THR A O 1
ATOM 1055 N N . VAL A 1 132 ? 17.700 28.604 6.744 1.00 14.11 132 VAL A N 1
ATOM 1056 C CA . VAL A 1 132 ? 18.746 28.048 7.607 1.00 14.62 132 VAL A CA 1
ATOM 1057 C C . VAL A 1 132 ? 19.800 27.336 6.763 1.00 16.00 132 VAL A C 1
ATOM 1058 O O . VAL A 1 132 ? 19.530 26.911 5.639 1.00 16.26 132 VAL A O 1
ATOM 1062 N N . PRO A 1 133 ? 21.016 27.217 7.301 1.00 15.72 133 PRO A N 1
ATOM 1063 C CA . PRO A 1 133 ? 22.095 26.537 6.581 1.00 16.50 133 PRO A CA 1
ATOM 1064 C C . PRO A 1 133 ? 21.723 25.056 6.449 1.00 17.31 133 PRO A C 1
ATOM 1065 O O . PRO A 1 133 ? 20.921 24.519 7.225 1.00 16.51 133 PRO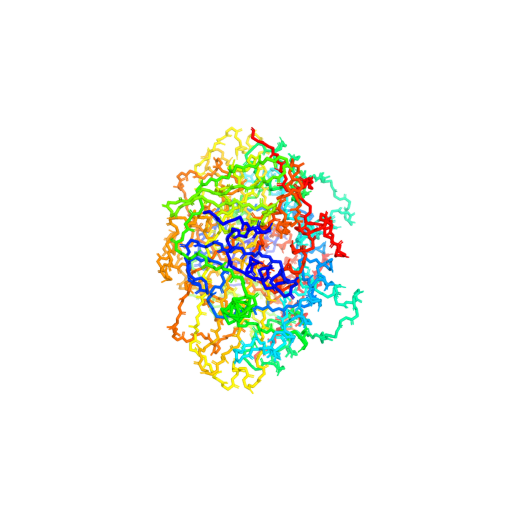 A O 1
ATOM 1069 N N . GLU A 1 134 ? 22.316 24.383 5.474 1.00 18.44 134 GLU A N 1
ATOM 1070 C CA . GLU A 1 134 ? 22.012 22.978 5.249 1.00 18.84 134 GLU A CA 1
ATOM 1071 C C . GLU A 1 134 ? 22.396 22.058 6.407 1.00 16.16 134 GLU A C 1
ATOM 1072 O O . GLU A 1 134 ? 21.862 20.957 6.538 1.00 18.90 134 GLU A O 1
ATOM 1078 N N . ASN A 1 135 ? 23.305 22.507 7.267 1.00 15.50 135 ASN A N 1
ATOM 1079 C CA . ASN A 1 135 ? 23.726 21.683 8.398 1.00 14.99 135 ASN A CA 1
ATOM 1080 C C . ASN A 1 135 ? 22.867 21.828 9.656 1.00 15.09 135 ASN A C 1
ATOM 1081 O O . ASN A 1 135 ? 23.242 21.347 10.722 1.00 18.23 135 ASN A O 1
ATOM 1086 N N . TYR A 1 136 ? 21.735 22.513 9.534 1.00 14.56 136 TYR A N 1
ATOM 1087 C CA . TYR A 1 136 ? 20.824 22.666 10.671 1.00 13.63 136 TYR A CA 1
ATOM 1088 C C . TYR A 1 136 ? 19.783 21.548 10.655 1.00 13.48 136 TYR A C 1
ATOM 1089 O O . TYR A 1 136 ? 19.411 21.045 9.588 1.00 16.07 136 TYR A O 1
ATOM 1098 N N . ASN A 1 137 ? 19.348 21.134 11.836 1.00 12.86 137 ASN A N 1
ATOM 1099 C CA . ASN A 1 137 ? 18.273 20.152 11.926 1.00 12.38 137 ASN A CA 1
ATOM 1100 C C . ASN A 1 137 ? 17.166 20.775 12.774 1.00 12.27 137 ASN A C 1
ATOM 1101 O O . ASN A 1 137 ? 17.358 21.826 13.402 1.00 13.35 137 ASN A O 1
ATOM 1106 N N . ALA A 1 138 ? 16.011 20.128 12.772 1.00 11.91 138 ALA A N 1
ATOM 1107 C CA . ALA A 1 138 ? 14.859 20.672 13.466 1.00 11.06 138 ALA A CA 1
ATOM 1108 C C . ALA A 1 138 ? 13.914 19.613 13.970 1.00 11.14 138 ALA A C 1
ATOM 1109 O O . ALA A 1 138 ? 13.862 18.461 13.504 1.00 11.76 138 ALA A O 1
ATOM 1111 N N . ILE A 1 139 ? 13.141 20.039 14.954 1.00 9.49 139 ILE A N 1
ATOM 1112 C CA . ILE A 1 139 ? 12.059 19.230 15.492 1.00 9.69 139 ILE A CA 1
ATOM 1113 C C . ILE A 1 139 ? 10.869 20.186 15.572 1.00 9.24 139 ILE A C 1
ATOM 1114 O O . ILE A 1 139 ? 10.961 21.303 16.121 1.00 10.41 139 ILE A O 1
ATOM 1119 N N . PHE A 1 140 ? 9.769 19.792 14.948 1.00 8.95 140 PHE A N 1
ATOM 1120 C CA . PHE A 1 140 ? 8.564 20.613 14.934 1.00 7.98 140 PHE A CA 1
ATOM 1121 C C . PHE A 1 140 ? 7.472 19.908 15.729 1.00 9.80 140 PHE A C 1
ATOM 1122 O O . PHE A 1 140 ? 7.221 18.722 15.525 1.00 9.91 140 PHE A O 1
ATOM 1130 N N . GLU A 1 141 ? 6.845 20.633 16.651 1.00 8.90 141 GLU A N 1
ATOM 1131 C CA . GLU A 1 141 ? 5.769 20.092 17.489 1.00 9.12 141 GLU A CA 1
ATOM 1132 C C . GLU A 1 141 ? 4.477 20.716 16.978 1.00 9.12 141 GLU A C 1
ATOM 1133 O O . GLU A 1 141 ? 4.161 21.875 17.288 1.00 9.40 141 GLU A O 1
ATOM 1139 N N . PRO A 1 142 ? 3.673 19.958 16.223 1.00 8.25 142 PRO A N 1
ATOM 1140 C CA . PRO A 1 142 ? 2.453 20.555 15.692 1.00 9.09 142 PRO A CA 1
ATOM 1141 C C . PRO A 1 142 ? 1.371 20.930 16.644 1.00 8.07 142 PRO A C 1
ATOM 1142 O O . PRO A 1 142 ? 0.570 21.823 16.327 1.00 10.14 142 PRO A O 1
ATOM 1146 N N . ASN A 1 143 ? 1.328 20.301 17.805 1.00 8.42 143 ASN A N 1
ATOM 1147 C CA . ASN A 1 143 ? 0.191 20.541 18.691 1.00 8.97 143 ASN A CA 1
ATOM 1148 C C . ASN A 1 143 ? 0.403 21.472 19.835 1.00 8.67 143 ASN A C 1
ATOM 1149 O O . ASN A 1 143 ? -0.467 21.625 20.693 1.00 10.77 143 ASN A O 1
ATOM 1154 N N . SER A 1 144 ? 1.572 22.107 19.886 1.00 10.25 144 SER A N 1
ATOM 1155 C CA . SER A 1 144 ? 1.773 23.139 20.906 1.00 9.36 144 SER A CA 1
ATOM 1156 C C . SER A 1 144 ? 1.537 24.490 20.203 1.00 9.45 144 SER A C 1
ATOM 1157 O O . SER A 1 144 ? 1.009 24.520 19.083 1.00 9.31 144 SER A O 1
ATOM 1160 N N . GLY A 1 145 ? 1.902 25.613 20.816 1.00 7.11 145 GLY A N 1
ATOM 1161 C CA . GLY A 1 145 ? 1.522 26.845 20.163 1.00 7.58 145 GLY A CA 1
ATOM 1162 C C . GLY A 1 145 ? 1.738 28.096 20.964 1.00 7.81 145 GLY A C 1
ATOM 1163 O O . GLY A 1 145 ? 2.741 28.236 21.663 1.00 8.66 145 GLY A O 1
ATOM 1164 N N . VAL A 1 146 ? 0.760 28.996 20.860 1.00 7.86 146 VAL A N 1
ATOM 1165 C CA . VAL A 1 146 ? 0.852 30.322 21.447 1.00 7.86 146 VAL A CA 1
ATOM 1166 C C . VAL A 1 146 ? -0.312 30.679 22.357 1.00 7.34 146 VAL A C 1
ATOM 1167 O O . VAL A 1 146 ? -1.488 30.460 22.020 1.00 8.15 146 VAL A O 1
ATOM 1171 N N . LEU A 1 147 ? 0.046 31.211 23.515 1.00 6.81 147 LEU A N 1
ATOM 1172 C CA . LEU A 1 147 ? -0.903 31.701 24.513 1.00 8.02 147 LEU A CA 1
ATOM 1173 C C . LEU A 1 147 ? -0.963 33.222 24.483 1.00 7.43 147 LEU A C 1
ATOM 1174 O O . LEU A 1 147 ? 0.053 33.888 24.289 1.00 8.41 147 LEU A O 1
ATOM 1179 N N . PHE A 1 148 ? -2.151 33.778 24.685 1.00 7.80 148 PHE A N 1
ATOM 1180 C CA . PHE A 1 148 ? -2.319 35.245 24.767 1.00 7.92 148 PHE A CA 1
ATOM 1181 C C . PHE A 1 148 ? -2.300 35.492 26.258 1.00 7.60 148 PHE A C 1
ATOM 1182 O O . PHE A 1 148 ? -3.310 35.403 26.962 1.00 8.35 148 PHE A O 1
ATOM 1190 N N . SER A 1 149 ? -1.100 35.793 26.748 1.00 7.97 149 SER A N 1
ATOM 1191 C CA . SER A 1 149 ? -0.856 35.852 28.185 1.00 8.10 149 SER A CA 1
ATOM 1192 C C . SER A 1 149 ? -1.626 36.877 28.982 1.00 8.78 149 SER A C 1
ATOM 1193 O O . SER A 1 149 ? -2.031 36.584 30.113 1.00 8.98 149 SER A O 1
ATOM 1196 N N . GLU A 1 150 ? -1.779 38.085 28.440 1.00 8.37 150 GLU A N 1
ATOM 1197 C CA . GLU A 1 150 ? -2.547 39.113 29.149 1.00 9.25 150 GLU A CA 1
ATOM 1198 C C . GLU A 1 150 ? -3.996 38.649 29.212 1.00 8.58 150 GLU A C 1
ATOM 1199 O O . GLU A 1 150 ? -4.659 38.803 30.250 1.00 9.30 150 GLU A O 1
ATOM 1205 N N . ASN A 1 151 ? -4.495 38.033 28.132 1.00 7.52 151 ASN A N 1
ATOM 1206 C CA . ASN A 1 151 ? -5.858 37.488 28.134 1.00 8.93 151 ASN A CA 1
ATOM 1207 C C . ASN A 1 151 ? -6.011 36.389 29.168 1.00 8.17 151 ASN A C 1
ATOM 1208 O O . ASN A 1 151 ? -7.048 36.291 29.796 1.00 8.83 151 ASN A O 1
ATOM 1213 N N . CYS A 1 152 ? -4.995 35.548 29.345 1.00 7.93 152 CYS A N 1
ATOM 1214 C CA . CYS A 1 152 ? -5.051 34.468 30.335 1.00 8.29 152 CYS A CA 1
ATOM 1215 C C . CYS A 1 152 ? -5.233 35.037 31.741 1.00 8.00 152 CYS A C 1
ATOM 1216 O O . CYS A 1 152 ? -6.063 34.581 32.514 1.00 8.39 152 CYS A O 1
ATOM 1219 N N . ILE A 1 153 ? -4.425 36.038 32.084 1.00 7.55 153 ILE A N 1
ATOM 1220 C CA . ILE A 1 153 ? -4.502 36.636 33.406 1.00 8.61 153 ILE A CA 1
ATOM 1221 C C . ILE A 1 153 ? -5.841 37.346 33.590 1.00 7.70 153 ILE A C 1
ATOM 1222 O O . ILE A 1 153 ? -6.453 37.217 34.654 1.00 8.91 153 ILE A O 1
ATOM 1227 N N A ARG A 1 154 ? -6.297 38.061 32.566 0.50 9.07 154 ARG A N 1
ATOM 1228 N N B ARG A 1 154 ? -6.312 38.083 32.590 0.50 8.24 154 ARG A N 1
ATOM 1229 C CA A ARG A 1 154 ? -7.564 38.774 32.617 0.50 9.91 154 ARG A CA 1
ATOM 1230 C CA B ARG A 1 154 ? -7.587 38.761 32.749 0.50 8.31 154 ARG A CA 1
ATOM 1231 C C A ARG A 1 154 ? -8.712 37.793 32.836 0.50 9.15 154 ARG A C 1
ATOM 1232 C C B ARG A 1 154 ? -8.702 37.739 32.920 0.50 8.70 154 ARG A C 1
ATOM 1233 O O A ARG A 1 154 ? -9.604 38.050 33.648 0.50 9.79 154 ARG A O 1
ATOM 1234 O O B ARG A 1 154 ? -9.574 37.915 33.778 0.50 8.83 154 ARG A O 1
ATOM 1249 N N . ALA A 1 155 ? -8.687 36.661 32.139 1.00 8.42 155 ALA A N 1
ATOM 1250 C CA . ALA A 1 155 ? -9.738 35.644 32.267 1.00 8.68 155 ALA A CA 1
ATOM 1251 C C . ALA A 1 155 ? -9.706 34.997 33.650 1.00 8.80 155 ALA A C 1
ATOM 1252 O O . ALA A 1 155 ? -10.747 34.860 34.297 1.00 8.90 155 ALA A O 1
ATOM 1254 N N . TYR A 1 156 ? -8.521 34.598 34.125 1.00 8.11 156 TYR A N 1
ATOM 1255 C CA . TYR A 1 156 ? -8.467 34.014 35.460 1.00 8.41 156 TYR A CA 1
ATOM 1256 C C . TYR A 1 156 ? -8.946 35.009 36.503 1.00 8.97 156 TYR A C 1
ATOM 1257 O O . TYR A 1 156 ? -9.642 34.634 37.452 1.00 8.85 156 TYR A O 1
ATOM 1266 N N . ARG A 1 157 ? -8.612 36.282 36.333 1.00 8.59 157 ARG A N 1
ATOM 1267 C CA . ARG A 1 157 ? -9.053 37.272 37.295 1.00 9.46 157 ARG A CA 1
ATOM 1268 C C . ARG A 1 157 ? -10.576 37.402 37.285 1.00 9.20 157 ARG A C 1
ATOM 1269 O O . ARG A 1 157 ? -11.211 37.413 38.351 1.00 9.75 157 ARG A O 1
ATOM 1277 N N . GLU A 1 158 ? -11.174 37.513 36.103 1.00 9.02 158 GLU A N 1
ATOM 1278 C CA . GLU A 1 158 ? -12.621 37.674 36.013 1.00 9.18 158 GLU A CA 1
ATOM 1279 C C . GLU A 1 158 ? -13.353 36.476 36.574 1.00 9.16 158 GLU A C 1
ATOM 1280 O O . GLU A 1 158 ? -14.362 36.613 37.290 1.00 9.82 158 GLU A O 1
ATOM 1286 N N . LEU A 1 159 ? -12.852 35.280 36.300 1.00 8.18 159 LEU A N 1
ATOM 1287 C CA . LEU A 1 159 ? -13.491 34.082 36.800 1.00 9.22 159 LEU A CA 1
ATOM 1288 C C . LEU A 1 159 ? -13.329 33.964 38.309 1.00 9.50 159 LEU A C 1
ATOM 1289 O O . LEU A 1 159 ? -14.259 33.586 39.020 1.00 11.12 159 LEU A O 1
ATOM 1294 N N . ALA A 1 160 ? -12.152 34.287 38.821 1.00 9.25 160 ALA A N 1
ATOM 1295 C CA . ALA A 1 160 ? -11.906 34.206 40.257 1.00 8.90 160 ALA A CA 1
ATOM 1296 C C . ALA A 1 160 ? -12.782 35.219 40.986 1.00 9.10 160 ALA A C 1
ATOM 1297 O O . ALA A 1 160 ? -13.412 34.884 42.018 1.00 9.87 160 ALA A O 1
ATOM 1299 N N . GLU A 1 161 ? -12.824 36.453 40.480 1.00 9.20 161 GLU A N 1
ATOM 1300 C CA . GLU A 1 161 ? -13.649 37.473 41.129 1.00 10.99 161 GLU A CA 1
ATOM 1301 C C . GLU A 1 161 ? -15.121 37.109 41.122 1.00 10.96 161 GLU A C 1
ATOM 1302 O O . GLU A 1 161 ? -15.839 37.371 42.109 1.00 11.20 161 GLU A O 1
ATOM 1308 N N . ALA A 1 162 ? -15.590 36.507 40.040 1.00 10.73 162 ALA A N 1
ATOM 1309 C CA . ALA A 1 162 ? -17.000 36.123 39.982 1.00 10.83 162 ALA A CA 1
ATOM 1310 C C . ALA A 1 162 ? -17.318 35.104 41.071 1.00 12.58 162 ALA A C 1
ATOM 1311 O O . ALA A 1 162 ? -18.463 35.013 41.543 1.00 13.45 162 ALA A O 1
ATOM 1313 N N . ARG A 1 163 ? -16.332 34.306 41.462 1.00 12.70 163 ARG A N 1
ATOM 1314 C CA . ARG A 1 163 ? -16.524 33.299 42.497 1.00 14.24 163 ARG A CA 1
ATOM 1315 C C . ARG A 1 163 ? -16.220 33.840 43.894 1.00 16.07 163 ARG A C 1
ATOM 1316 O O . ARG A 1 163 ? -16.210 33.084 44.872 1.00 19.74 163 ARG A O 1
ATOM 1324 N N . GLY A 1 164 ? -15.970 35.140 43.992 1.00 13.40 164 GLY A N 1
ATOM 1325 C CA . GLY A 1 164 ? -15.766 35.728 45.301 1.00 13.09 164 GLY A CA 1
ATOM 1326 C C . GLY A 1 164 ? -14.368 36.149 45.693 1.00 12.58 164 GLY A C 1
ATOM 1327 O O . GLY A 1 164 ? -14.197 36.734 46.763 1.00 14.06 164 GLY A O 1
ATOM 1328 N N . ALA A 1 165 ? -13.360 35.851 44.877 1.00 11.07 165 ALA A N 1
ATOM 1329 C CA . ALA A 1 165 ? -12.008 36.291 45.212 1.00 10.54 165 ALA A CA 1
ATOM 1330 C C . ALA A 1 165 ? -11.987 37.816 45.186 1.00 11.40 165 ALA A C 1
ATOM 1331 O O . ALA A 1 165 ? -12.652 38.447 44.348 1.00 11.55 165 ALA A O 1
ATOM 1333 N N . LYS A 1 166 ? -11.197 38.408 46.082 1.00 10.00 166 LYS A N 1
ATOM 1334 C CA . LYS A 1 166 ? -11.070 39.865 46.125 1.00 10.92 166 LYS A CA 1
ATOM 1335 C C . LYS A 1 166 ? -9.678 40.208 45.615 1.00 11.39 166 LYS A C 1
ATOM 1336 O O . LYS A 1 166 ? -8.703 39.526 45.960 1.00 11.34 166 LYS A O 1
ATOM 1342 N N . VAL A 1 167 ? -9.583 41.239 44.779 1.00 11.61 167 VAL A N 1
ATOM 1343 C CA . VAL A 1 167 ? -8.302 41.679 44.238 1.00 12.15 167 VAL A CA 1
ATOM 1344 C C . VAL A 1 167 ? -8.088 43.140 44.645 1.00 12.25 167 VAL A C 1
ATOM 1345 O O . VAL A 1 167 ? -8.845 44.030 44.231 1.00 14.50 167 VAL A O 1
ATOM 1349 N N . LEU A 1 168 ? -7.062 43.365 45.450 1.00 10.51 168 LEU A N 1
ATOM 1350 C CA . LEU A 1 168 ? -6.691 44.701 45.944 1.00 10.42 168 LEU A CA 1
ATOM 1351 C C . LEU A 1 168 ? -5.538 45.145 45.070 1.00 10.32 168 LEU A C 1
ATOM 1352 O O . LEU A 1 168 ? -4.423 44.599 45.127 1.00 10.89 168 LEU A O 1
ATOM 1357 N N . THR A 1 169 ? -5.829 46.116 44.205 1.00 10.23 169 THR A N 1
ATOM 1358 C CA . THR A 1 169 ? -4.873 46.609 43.234 1.00 10.89 169 THR A CA 1
ATOM 1359 C C . THR A 1 169 ? -4.082 47.825 43.667 1.00 9.18 169 THR A C 1
ATOM 1360 O O . THR A 1 169 ? -4.440 48.473 44.662 1.00 10.85 169 THR A O 1
ATOM 1364 N N . HIS A 1 170 ? -3.008 48.110 42.939 1.00 9.63 170 HIS A N 1
ATOM 1365 C CA . HIS A 1 170 ? -2.179 49.285 43.184 1.00 10.11 170 HIS A CA 1
ATOM 1366 C C . HIS A 1 170 ? -1.733 49.366 44.619 1.00 10.60 170 HIS A C 1
ATOM 1367 O O . HIS A 1 170 ? -1.554 50.458 45.166 1.00 11.61 170 HIS A O 1
ATOM 1374 N N . THR A 1 171 ? -1.488 48.210 45.214 1.00 10.37 171 THR A N 1
ATOM 1375 C CA . THR A 1 171 ? -1.137 48.105 46.615 1.00 10.84 171 THR A CA 1
ATOM 1376 C C . THR A 1 171 ? 0.090 47.227 46.786 1.00 10.10 171 THR A C 1
ATOM 1377 O O . THR A 1 171 ? 0.045 46.013 46.596 1.00 12.54 171 THR A O 1
ATOM 1381 N N . ARG A 1 172 ? 1.199 47.839 47.150 1.00 11.55 172 ARG A N 1
ATOM 1382 C CA . ARG A 1 172 ? 2.436 47.109 47.328 1.00 13.03 172 ARG A CA 1
ATOM 1383 C C . ARG A 1 172 ? 2.567 46.525 48.725 1.00 12.45 172 ARG A C 1
ATOM 1384 O O . ARG A 1 172 ? 2.402 47.232 49.728 1.00 13.89 172 ARG A O 1
ATOM 1392 N N . VAL A 1 173 ? 2.848 45.234 48.813 1.00 10.59 173 VAL A N 1
ATOM 1393 C CA . VAL A 1 173 ? 3.091 44.629 50.109 1.00 11.50 173 VAL A CA 1
ATOM 1394 C C . VAL A 1 173 ? 4.521 45.047 50.462 1.00 11.71 173 VAL A C 1
ATOM 1395 O O . VAL A 1 173 ? 5.444 44.937 49.632 1.00 12.61 173 VAL A O 1
ATOM 1399 N N . GLU A 1 174 ? 4.699 45.564 51.669 1.00 13.10 174 GLU A N 1
ATOM 1400 C CA . GLU A 1 174 ? 6.000 46.052 52.124 1.00 16.31 174 GLU A CA 1
ATOM 1401 C C . GLU A 1 174 ? 6.648 45.161 53.173 1.00 16.49 174 GLU A C 1
ATOM 1402 O O . GLU A 1 174 ? 7.858 45.220 53.364 1.00 17.81 174 GLU A O 1
ATOM 1408 N N . ASP A 1 175 ? 5.870 44.342 53.868 1.00 14.11 175 ASP A N 1
ATOM 1409 C CA . ASP A 1 175 ? 6.424 43.452 54.888 1.00 14.89 175 ASP A CA 1
ATOM 1410 C C . ASP A 1 175 ? 5.466 42.307 55.193 1.00 15.19 175 ASP A C 1
ATOM 1411 O O . ASP A 1 175 ? 4.278 42.340 54.816 1.00 14.87 175 ASP A O 1
ATOM 1416 N N . PHE A 1 176 ? 5.998 41.291 55.863 1.00 15.02 176 PHE A N 1
ATOM 1417 C CA . PHE A 1 176 ? 5.272 40.086 56.227 1.00 15.49 176 PHE A CA 1
ATOM 1418 C C . PHE A 1 176 ? 5.511 39.758 57.692 1.00 18.49 176 PHE A C 1
ATOM 1419 O O . PHE A 1 176 ? 6.604 39.992 58.211 1.00 19.76 176 PHE A O 1
ATOM 1427 N N . ASP A 1 177 ? 4.500 39.199 58.339 1.00 17.59 177 ASP A N 1
ATOM 1428 C CA . ASP A 1 177 ? 4.604 38.778 59.739 1.00 18.82 177 ASP A CA 1
ATOM 1429 C C . ASP A 1 177 ? 3.998 37.385 59.765 1.00 17.17 177 ASP A C 1
ATOM 1430 O O . ASP A 1 177 ? 2.775 37.217 59.648 1.00 18.06 177 ASP A O 1
ATOM 1435 N N . ILE A 1 178 ? 4.850 36.377 59.910 1.00 17.83 178 ILE A N 1
ATOM 1436 C CA . ILE A 1 178 ? 4.384 34.997 59.907 1.00 16.34 178 ILE A CA 1
ATOM 1437 C C . ILE A 1 178 ? 4.405 34.348 61.281 1.00 19.18 178 ILE A C 1
ATOM 1438 O O . ILE A 1 178 ? 5.417 34.385 61.983 1.00 21.05 178 ILE A O 1
ATOM 1443 N N A SER A 1 179 ? 3.297 33.741 61.667 0.50 18.60 179 SER A N 1
ATOM 1444 N N B SER A 1 179 ? 3.268 33.761 61.645 0.50 18.24 179 SER A N 1
ATOM 1445 C CA A SER A 1 179 ? 3.244 33.063 62.951 0.50 21.75 179 SER A CA 1
ATOM 1446 C CA B SER A 1 179 ? 3.076 33.083 62.929 0.50 20.96 179 SER A CA 1
ATOM 1447 C C A SER A 1 179 ? 2.912 31.610 62.673 0.50 22.86 179 SER A C 1
ATOM 1448 C C B SER A 1 179 ? 2.755 31.615 62.682 0.50 22.83 179 SER A C 1
ATOM 1449 O O A SER A 1 179 ? 2.677 31.230 61.525 0.50 22.07 179 SER A O 1
ATOM 1450 O O B SER A 1 179 ? 2.364 31.233 61.578 0.50 21.95 179 SER A O 1
ATOM 1455 N N . PRO A 1 180 ? 2.902 30.766 63.711 1.00 23.54 180 PRO A N 1
ATOM 1456 C CA . PRO A 1 180 ? 2.589 29.360 63.478 1.00 23.98 180 PRO A CA 1
ATOM 1457 C C . PRO A 1 180 ? 1.174 29.076 62.972 1.00 24.16 180 PRO A C 1
ATOM 1458 O O . PRO A 1 180 ? 0.969 28.112 62.240 1.00 24.88 180 PRO A O 1
ATOM 1462 N N . ASP A 1 181 ? 0.211 29.930 63.327 1.00 23.30 181 ASP A N 1
ATOM 1463 C CA . ASP A 1 181 ? -1.184 29.716 62.939 1.00 25.13 181 ASP A CA 1
ATOM 1464 C C . ASP A 1 181 ? -1.811 30.784 62.040 1.00 22.57 181 ASP A C 1
ATOM 1465 O O . ASP A 1 181 ? -3.017 30.748 61.786 1.00 24.16 181 ASP A O 1
ATOM 1470 N N . SER A 1 182 ? -1.008 31.729 61.567 1.00 20.59 182 SER A N 1
ATOM 1471 C CA . SER A 1 182 ? -1.540 32.781 60.709 1.00 18.58 182 SER A CA 1
ATOM 1472 C C . SER A 1 182 ? -0.449 33.526 59.958 1.00 17.35 182 SER A C 1
ATOM 1473 O O . SER A 1 182 ? 0.735 33.440 60.280 1.00 18.42 182 SER A O 1
ATOM 1476 N N . VAL A 1 183 ? -0.864 34.260 58.930 1.00 13.96 183 VAL A N 1
ATOM 1477 C CA . VAL A 1 183 ? 0.065 35.061 58.152 1.00 13.22 183 VAL A CA 1
ATOM 1478 C C . VAL A 1 183 ? -0.512 36.479 58.066 1.00 11.58 183 VAL A C 1
ATOM 1479 O O . VAL A 1 183 ? -1.730 36.668 58.094 1.00 14.62 183 VAL A O 1
ATOM 1483 N N . LYS A 1 184 ? 0.366 37.462 57.963 1.00 13.07 184 LYS A N 1
ATOM 1484 C CA . LYS A 1 184 ? -0.056 38.846 57.880 1.00 12.95 184 LYS A CA 1
ATOM 1485 C C . LYS A 1 184 ? 0.819 39.620 56.902 1.00 12.57 184 LYS A C 1
ATOM 1486 O O . LYS A 1 184 ? 2.039 39.410 56.839 1.00 13.74 184 LYS A O 1
ATOM 1492 N N . ILE A 1 185 ? 0.191 40.476 56.107 1.00 12.39 185 ILE A N 1
ATOM 1493 C CA . ILE A 1 185 ? 0.913 41.338 55.188 1.00 13.65 185 ILE A CA 1
ATOM 1494 C C . ILE A 1 185 ? 0.656 42.790 55.584 1.00 12.54 185 ILE A C 1
ATOM 1495 O O . ILE A 1 185 ? -0.419 43.128 56.098 1.00 13.06 185 ILE A O 1
ATOM 1500 N N . GLU A 1 186 ? 1.649 43.629 55.320 1.00 12.12 186 GLU A N 1
ATOM 1501 C CA . GLU A 1 186 ? 1.578 45.055 55.626 1.00 11.34 186 GLU A CA 1
ATOM 1502 C C . GLU A 1 186 ? 1.688 45.858 54.342 1.00 12.54 186 GLU A C 1
ATOM 1503 O O . GLU A 1 186 ? 2.583 45.608 53.522 1.00 14.07 186 GLU A O 1
ATOM 1509 N N . THR A 1 187 ? 0.780 46.812 54.160 1.00 12.08 187 THR A N 1
ATOM 1510 C CA . THR A 1 187 ? 0.760 47.679 52.973 1.00 12.42 187 THR A CA 1
ATOM 1511 C C . THR A 1 187 ? 0.350 49.092 53.395 1.00 12.49 187 THR A C 1
ATOM 1512 O O . THR A 1 187 ? -0.223 49.277 54.469 1.00 13.35 187 THR A O 1
ATOM 1516 N N . ALA A 1 188 ? 0.601 50.066 52.527 1.00 12.72 188 ALA A N 1
ATOM 1517 C CA . ALA A 1 188 ? 0.223 51.444 52.817 1.00 14.14 188 ALA A CA 1
ATOM 1518 C C . ALA A 1 188 ? -1.298 51.591 52.878 1.00 13.97 188 ALA A C 1
ATOM 1519 O O . ALA A 1 188 ? -1.797 52.561 53.450 1.00 16.07 188 ALA A O 1
ATOM 1521 N N . ASN A 1 189 ? -2.028 50.643 52.292 1.00 13.73 189 ASN A N 1
ATOM 1522 C CA . ASN A 1 189 ? -3.494 50.685 52.293 1.00 13.48 189 ASN A CA 1
ATOM 1523 C C . ASN A 1 189 ? -4.091 49.828 53.407 1.00 13.09 189 ASN A C 1
ATOM 1524 O O . ASN A 1 189 ? -5.313 49.712 53.516 1.00 14.85 189 ASN A O 1
ATOM 1529 N N . GLY A 1 190 ? -3.243 49.260 54.265 1.00 12.16 190 GLY A N 1
ATOM 1530 C CA . GLY A 1 190 ? -3.748 48.462 55.365 1.00 12.44 190 GLY A CA 1
ATOM 1531 C C . GLY A 1 190 ? -3.077 47.109 55.503 1.00 12.72 190 GLY A C 1
ATOM 1532 O O . GLY A 1 190 ? -2.361 46.657 54.600 1.00 12.38 190 GLY A O 1
ATOM 1533 N N A SER A 1 191 ? -3.294 46.454 56.639 0.50 12.63 191 SER A N 1
ATOM 1534 N N B SER A 1 191 ? -3.314 46.456 56.638 0.50 12.58 191 SER A N 1
ATOM 1535 C CA A SER A 1 191 ? -2.714 45.135 56.877 0.50 12.40 191 SER A CA 1
ATOM 1536 C CA B SER A 1 191 ? -2.746 45.136 56.916 0.50 12.36 191 SER A CA 1
ATOM 1537 C C A SER A 1 191 ? -3.818 44.098 56.741 0.50 11.82 191 SER A C 1
ATOM 1538 C C B SER A 1 191 ? -3.825 44.072 56.803 0.50 12.00 191 SER A C 1
ATOM 1539 O O A SER A 1 191 ? -4.994 44.373 57.027 0.50 13.23 191 SER A O 1
ATOM 1540 O O B SER A 1 191 ? -4.984 44.296 57.175 0.50 13.11 191 SER A O 1
ATOM 1545 N N . TYR A 1 192 ? -3.449 42.903 56.297 1.00 10.99 192 TYR A N 1
ATOM 1546 C CA . TYR A 1 192 ? -4.401 41.829 56.103 1.00 11.72 192 TYR A CA 1
ATOM 1547 C C . TYR A 1 192 ? -3.854 40.529 56.637 1.00 12.96 192 TYR A C 1
ATOM 1548 O O . TYR A 1 192 ? -2.646 40.294 56.567 1.00 12.34 192 TYR A O 1
ATOM 1557 N N . THR A 1 193 ? -4.753 39.683 57.143 1.00 12.78 193 THR A N 1
ATOM 1558 C CA . THR A 1 193 ? -4.379 38.395 57.720 1.00 12.88 193 THR A CA 1
ATOM 1559 C C . THR A 1 193 ? -5.105 37.224 57.079 1.00 13.03 193 THR A C 1
ATOM 1560 O O . THR A 1 193 ? -6.193 37.383 56.529 1.00 13.69 193 THR A O 1
ATOM 1564 N N . ALA A 1 194 ? -4.502 36.037 57.181 1.00 12.23 194 ALA A N 1
ATOM 1565 C CA . ALA A 1 194 ? -5.087 34.815 56.627 1.00 12.28 194 ALA A CA 1
ATOM 1566 C C . ALA A 1 194 ? -4.451 33.608 57.280 1.00 11.56 194 ALA A C 1
ATOM 1567 O O . ALA A 1 194 ? -3.514 33.723 58.074 1.00 13.85 194 ALA A O 1
ATOM 1569 N N . ASP A 1 195 ? -4.942 32.447 56.898 1.00 12.24 195 ASP A N 1
ATOM 1570 C CA . ASP A 1 195 ? -4.386 31.207 57.409 1.00 12.82 195 ASP A CA 1
ATOM 1571 C C . ASP A 1 195 ? -3.152 30.794 56.595 1.00 13.08 195 ASP A C 1
ATOM 1572 O O . ASP A 1 195 ? -2.228 30.188 57.126 1.00 15.24 195 ASP A O 1
ATOM 1577 N N . LYS A 1 196 ? -3.151 31.124 55.308 1.00 12.10 196 LYS A N 1
ATOM 1578 C CA . LYS A 1 196 ? -2.082 30.710 54.403 1.00 11.26 196 LYS A CA 1
ATOM 1579 C C . LYS A 1 196 ? -1.675 31.840 53.493 1.00 11.10 196 LYS A C 1
ATOM 1580 O O . LYS A 1 196 ? -2.493 32.698 53.135 1.00 11.23 196 LYS A O 1
ATOM 1586 N N . LEU A 1 197 ? -0.419 31.804 53.069 1.00 11.48 197 LEU A N 1
ATOM 1587 C CA . LEU A 1 197 ? 0.116 32.825 52.186 1.00 10.95 197 LEU A CA 1
ATOM 1588 C C . LEU A 1 197 ? 0.786 32.213 50.962 1.00 10.89 197 LEU A C 1
ATOM 1589 O O . LEU A 1 197 ? 1.531 31.231 51.083 1.00 11.84 197 LEU A O 1
ATOM 1594 N N . ILE A 1 198 ? 0.491 32.769 49.784 1.00 8.97 198 ILE A N 1
ATOM 1595 C CA . ILE A 1 198 ? 1.201 32.384 48.551 1.00 9.08 198 ILE A CA 1
ATOM 1596 C C . ILE A 1 198 ? 1.966 33.633 48.133 1.00 9.24 198 ILE A C 1
ATOM 1597 O O . ILE A 1 198 ? 1.389 34.721 48.020 1.00 10.39 198 ILE A O 1
ATOM 1602 N N . VAL A 1 199 ? 3.267 33.483 47.911 1.00 9.23 199 VAL A N 1
ATOM 1603 C CA . VAL A 1 199 ? 4.123 34.608 47.528 1.00 9.62 199 VAL A CA 1
ATOM 1604 C C . VAL A 1 199 ? 4.583 34.372 46.098 1.00 9.05 199 VAL A C 1
ATOM 1605 O O . VAL A 1 199 ? 5.295 33.397 45.804 1.00 10.41 199 VAL A O 1
ATOM 1609 N N . SER A 1 200 ? 4.160 35.270 45.217 1.00 9.11 200 SER A N 1
ATOM 1610 C CA . SER A 1 200 ? 4.430 35.144 43.782 1.00 8.42 200 SER A CA 1
ATOM 1611 C C . SER A 1 200 ? 4.618 36.529 43.190 1.00 8.57 200 SER A C 1
ATOM 1612 O O . SER A 1 200 ? 3.857 36.984 42.332 1.00 8.97 200 SER A O 1
ATOM 1615 N N . MET A 1 201 ? 5.686 37.185 43.640 1.00 9.19 201 MET A N 1
ATOM 1616 C CA . MET A 1 201 ? 5.969 38.566 43.248 1.00 9.95 201 MET A CA 1
ATOM 1617 C C . MET A 1 201 ? 6.838 38.779 42.023 1.00 9.66 201 MET A C 1
ATOM 1618 O O . MET A 1 201 ? 7.294 39.897 41.764 1.00 9.89 201 MET A O 1
ATOM 1623 N N . GLY A 1 202 ? 7.079 37.724 41.259 1.00 8.16 202 GLY A N 1
ATOM 1624 C CA . GLY A 1 202 ? 7.863 37.878 40.042 1.00 9.11 202 GLY A CA 1
ATOM 1625 C C . GLY A 1 202 ? 9.245 38.441 40.282 1.00 9.24 202 GLY A C 1
ATOM 1626 O O . GLY A 1 202 ? 9.948 37.992 41.171 1.00 9.47 202 GLY A O 1
ATOM 1627 N N . ALA A 1 203 ? 9.630 39.439 39.491 1.00 9.30 203 ALA A N 1
ATOM 1628 C CA . ALA A 1 203 ? 10.968 40.003 39.630 1.00 9.53 203 ALA A CA 1
ATOM 1629 C C . ALA A 1 203 ? 11.188 40.566 41.017 1.00 10.09 203 ALA A C 1
ATOM 1630 O O . ALA A 1 203 ? 12.333 40.599 41.492 1.00 11.06 203 ALA A O 1
ATOM 1632 N N . TRP A 1 204 ? 10.133 40.999 41.695 1.00 8.88 204 TRP A N 1
ATOM 1633 C CA . TRP A 1 204 ? 10.292 41.561 43.038 1.00 9.66 204 TRP A CA 1
ATOM 1634 C C . TRP A 1 204 ? 10.595 40.516 44.098 1.00 11.15 204 TRP A C 1
ATOM 1635 O O . TRP A 1 204 ? 10.928 40.863 45.238 1.00 11.47 204 TRP A O 1
ATOM 1646 N N . ASN A 1 205 ? 10.462 39.238 43.756 1.00 10.71 205 ASN A N 1
ATOM 1647 C CA . ASN A 1 205 ? 10.856 38.195 44.697 1.00 11.29 205 ASN A CA 1
ATOM 1648 C C . ASN A 1 205 ? 12.370 38.389 44.989 1.00 12.46 205 ASN A C 1
ATOM 1649 O O . ASN A 1 205 ? 12.848 38.031 46.071 1.00 14.69 205 ASN A O 1
ATOM 1654 N N . SER A 1 206 ? 13.128 38.925 44.024 1.00 12.03 206 SER A N 1
ATOM 1655 C CA . SER A 1 206 ? 14.577 39.123 44.201 1.00 13.13 206 SER A CA 1
ATOM 1656 C C . SER A 1 206 ? 14.911 40.195 45.241 1.00 15.35 206 SER A C 1
ATOM 1657 O O . SER A 1 206 ? 16.058 40.267 45.701 1.00 17.57 206 SER A O 1
ATOM 1660 N N . LYS A 1 207 ? 13.922 40.996 45.626 1.00 15.51 207 LYS A N 1
ATOM 1661 C CA . LYS A 1 207 ? 14.128 42.071 46.605 1.00 16.15 207 LYS A CA 1
ATOM 1662 C C . LYS A 1 207 ? 13.382 41.881 47.915 1.00 16.72 207 LYS A C 1
ATOM 1663 O O . LYS A 1 207 ? 13.846 42.325 48.972 1.00 18.99 207 LYS A O 1
ATOM 1669 N N . LEU A 1 208 ? 12.235 41.226 47.865 1.00 14.70 208 LEU A N 1
ATOM 1670 C CA . LEU A 1 208 ? 11.414 41.111 49.056 1.00 14.16 208 LEU A CA 1
ATOM 1671 C C . LEU A 1 208 ? 11.377 39.778 49.783 1.00 15.95 208 LEU A C 1
ATOM 1672 O O . LEU A 1 208 ? 10.793 39.698 50.857 1.00 16.23 208 LEU A O 1
ATOM 1677 N N . LEU A 1 209 ? 11.990 38.735 49.229 1.00 14.38 209 LEU A N 1
ATOM 1678 C CA . LEU A 1 209 ? 11.962 37.463 49.943 1.00 14.93 209 LEU A CA 1
ATOM 1679 C C . LEU A 1 209 ? 12.791 37.566 51.222 1.00 14.92 209 LEU A C 1
ATOM 1680 O O . LEU A 1 209 ? 12.630 36.776 52.138 1.00 14.51 209 LEU A O 1
ATOM 1685 N N . SER A 1 210 ? 13.675 38.557 51.283 1.00 15.09 210 SER A N 1
ATOM 1686 C CA . SER A 1 210 ? 14.459 38.777 52.501 1.00 16.25 210 SER A CA 1
ATOM 1687 C C . SER A 1 210 ? 13.528 39.117 53.683 1.00 15.97 210 SER A C 1
ATOM 1688 O O . SER A 1 210 ? 13.889 38.889 54.840 1.00 17.40 210 SER A O 1
ATOM 1691 N N . LYS A 1 211 ? 12.347 39.671 53.394 1.00 15.10 211 LYS A N 1
ATOM 1692 C CA . LYS A 1 211 ? 11.379 39.997 54.439 1.00 16.41 211 LYS A CA 1
ATOM 1693 C C . LYS A 1 211 ? 10.726 38.740 55.011 1.00 17.27 211 LYS A C 1
ATOM 1694 O O . LYS A 1 211 ? 9.973 38.806 55.982 1.00 19.26 211 LYS A O 1
ATOM 1700 N N . LEU A 1 212 ? 11.006 37.597 54.386 1.00 16.06 212 LEU A N 1
ATOM 1701 C CA . LEU A 1 212 ? 10.532 36.302 54.853 1.00 15.05 212 LEU A CA 1
ATOM 1702 C C . LEU A 1 212 ? 11.745 35.493 55.328 1.00 15.98 212 LEU A C 1
ATOM 1703 O O . LEU A 1 212 ? 11.699 34.268 55.444 1.00 16.47 212 LEU A O 1
ATOM 1708 N N . ASN A 1 213 ? 12.837 36.196 55.602 1.00 16.81 213 ASN A N 1
ATOM 1709 C CA . ASN A 1 213 ? 14.058 35.567 56.092 1.00 17.59 213 ASN A CA 1
ATOM 1710 C C . ASN A 1 213 ? 14.684 34.590 55.101 1.00 18.12 213 ASN A C 1
ATOM 1711 O O . ASN A 1 213 ? 15.350 33.638 55.497 1.00 19.27 213 ASN A O 1
ATOM 1716 N N . LEU A 1 214 ? 14.486 34.825 53.807 1.00 16.51 214 LEU A N 1
ATOM 1717 C CA . LEU A 1 214 ? 15.085 33.947 52.812 1.00 16.52 214 LEU A CA 1
ATOM 1718 C C . LEU A 1 214 ? 16.207 34.664 52.069 1.00 15.77 214 LEU A C 1
ATOM 1719 O O . LEU A 1 214 ? 16.133 35.863 51.798 1.00 17.42 214 LEU A O 1
ATOM 1724 N N . ASP A 1 215 ? 17.269 33.915 51.782 1.00 15.81 215 ASP A N 1
ATOM 1725 C CA . ASP A 1 215 ? 18.411 34.414 51.033 1.00 17.51 215 ASP A CA 1
ATOM 1726 C C . ASP A 1 215 ? 18.584 33.424 49.888 1.00 18.88 215 ASP A C 1
ATOM 1727 O O . ASP A 1 215 ? 19.119 32.325 50.063 1.00 20.32 215 ASP A O 1
ATOM 1732 N N . ILE A 1 216 ? 18.086 33.803 48.716 1.00 15.88 216 ILE A N 1
ATOM 1733 C CA . ILE A 1 216 ? 18.172 32.936 47.546 1.00 16.62 216 ILE A CA 1
ATOM 1734 C C . ILE A 1 216 ? 18.633 33.745 46.363 1.00 15.38 216 ILE A C 1
ATOM 1735 O O . ILE A 1 216 ? 18.007 34.742 46.013 1.00 17.20 216 ILE A O 1
ATOM 1740 N N . PRO A 1 217 ? 19.723 33.329 45.708 1.00 13.62 217 PRO A N 1
ATOM 1741 C CA . PRO A 1 217 ? 20.181 34.095 44.554 1.00 14.39 217 PRO A CA 1
ATOM 1742 C C . PRO A 1 217 ? 19.130 34.133 43.447 1.00 14.45 217 PRO A C 1
ATOM 1743 O O . PRO A 1 217 ? 18.716 33.089 42.916 1.00 15.11 217 PRO A O 1
ATOM 1747 N N . LEU A 1 218 ? 18.697 35.340 43.115 1.00 13.09 218 LEU A N 1
ATOM 1748 C CA . LEU A 1 218 ? 17.722 35.565 42.047 1.00 12.89 218 LEU A CA 1
ATOM 1749 C C . LEU A 1 218 ? 18.157 36.807 41.305 1.00 13.70 218 LEU A C 1
ATOM 1750 O O . LEU A 1 218 ? 18.374 37.853 41.925 1.00 16.28 218 LEU A O 1
ATOM 1755 N N . GLN A 1 219 ? 18.279 36.709 39.988 1.00 12.61 219 GLN A N 1
ATOM 1756 C CA . GLN A 1 219 ? 18.685 37.856 39.199 1.00 12.72 219 GLN A CA 1
ATOM 1757 C C . GLN A 1 219 ? 17.692 38.280 38.140 1.00 12.02 219 GLN A C 1
ATOM 1758 O O . GLN A 1 219 ? 17.406 37.519 37.218 1.00 11.51 219 GLN A O 1
ATOM 1764 N N . PRO A 1 220 ? 17.125 39.492 38.279 1.00 12.11 220 PRO A N 1
ATOM 1765 C CA . PRO A 1 220 ? 16.180 39.985 37.273 1.00 11.86 220 PRO A CA 1
ATOM 1766 C C . PRO A 1 220 ? 16.960 40.471 36.060 1.00 11.04 220 PRO A C 1
ATOM 1767 O O . PRO A 1 220 ? 18.042 41.097 36.194 1.00 11.64 220 PRO A O 1
ATOM 1771 N N . TYR A 1 221 ? 16.394 40.215 34.886 1.00 10.36 221 TYR A N 1
ATOM 1772 C CA . TYR A 1 221 ? 16.990 40.603 33.604 1.00 10.94 221 TYR A CA 1
ATOM 1773 C C . TYR A 1 221 ? 15.997 41.354 32.743 1.00 11.35 221 TYR A C 1
ATOM 1774 O O . TYR A 1 221 ? 14.809 40.994 32.704 1.00 12.13 221 TYR A O 1
ATOM 1783 N N . ARG A 1 222 ? 16.475 42.397 32.066 1.00 10.19 222 ARG A N 1
ATOM 1784 C CA . ARG A 1 222 ? 15.673 43.203 31.144 1.00 10.15 222 ARG A CA 1
ATOM 1785 C C . ARG A 1 222 ? 15.696 42.478 29.799 1.00 11.31 222 ARG A C 1
ATOM 1786 O O . ARG A 1 222 ? 16.772 42.290 29.196 1.00 10.62 222 ARG A O 1
ATOM 1794 N N . GLN A 1 223 ? 14.508 42.100 29.326 1.00 10.11 223 GLN A N 1
ATOM 1795 C CA . GLN A 1 223 ? 14.352 41.297 28.111 1.00 10.23 223 GLN A CA 1
ATOM 1796 C C . GLN A 1 223 ? 13.367 41.962 27.189 1.00 10.90 223 GLN A C 1
ATOM 1797 O O . GLN A 1 223 ? 12.174 42.073 27.512 1.00 12.03 223 GLN A O 1
ATOM 1803 N N . VAL A 1 224 ? 13.838 42.385 26.023 1.00 10.04 224 VAL A N 1
ATOM 1804 C CA . VAL A 1 224 ? 12.976 43.078 25.082 1.00 9.85 224 VAL A CA 1
ATOM 1805 C C . VAL A 1 224 ? 12.501 42.200 23.946 1.00 9.09 224 VAL A C 1
ATOM 1806 O O . VAL A 1 224 ? 13.092 41.158 23.666 1.00 10.05 224 VAL A O 1
ATOM 1810 N N . VAL A 1 225 ? 11.419 42.630 23.311 1.00 9.91 225 VAL A N 1
ATOM 1811 C CA . VAL A 1 225 ? 10.884 41.957 22.129 1.00 9.95 225 VAL A CA 1
ATOM 1812 C C . VAL A 1 225 ? 10.455 43.037 21.149 1.00 10.05 225 VAL A C 1
ATOM 1813 O O . VAL A 1 225 ? 10.094 44.170 21.556 1.00 11.60 225 VAL A O 1
ATOM 1817 N N . GLY A 1 226 ? 10.527 42.707 19.862 1.00 9.31 226 GLY A N 1
ATOM 1818 C CA . GLY A 1 226 ? 10.098 43.657 18.848 1.00 10.47 226 GLY A CA 1
ATOM 1819 C C . GLY A 1 226 ? 9.185 42.983 17.840 1.00 10.65 226 GLY A C 1
ATOM 1820 O O . GLY A 1 226 ? 9.302 41.784 17.572 1.00 10.81 226 GLY A O 1
ATOM 1821 N N . PHE A 1 227 ? 8.262 43.757 17.281 1.00 10.76 227 PHE A N 1
ATOM 1822 C CA . PHE A 1 227 ? 7.313 43.310 16.261 1.00 11.44 227 PHE A CA 1
ATOM 1823 C C . PHE A 1 227 ? 7.764 44.020 14.986 1.00 11.65 227 PHE A C 1
ATOM 1824 O O . PHE A 1 227 ? 7.923 45.260 14.999 1.00 13.19 227 PHE A O 1
ATOM 1832 N N . PHE A 1 228 ? 7.919 43.272 13.902 1.00 10.86 228 PHE A N 1
ATOM 1833 C CA . PHE A 1 228 ? 8.435 43.800 12.637 1.00 11.64 228 PHE A CA 1
ATOM 1834 C C . PHE A 1 228 ? 7.517 43.608 11.451 1.00 12.36 228 PHE A C 1
ATOM 1835 O O . PHE A 1 228 ? 6.870 42.557 11.297 1.00 12.96 228 PHE A O 1
ATOM 1843 N N . GLU A 1 229 ? 7.457 44.621 10.588 1.00 13.32 229 GLU A N 1
ATOM 1844 C CA . GLU A 1 229 ? 6.641 44.513 9.391 1.00 14.25 229 GLU A CA 1
ATOM 1845 C C . GLU A 1 229 ? 7.242 43.354 8.606 1.00 13.93 229 GLU A C 1
ATOM 1846 O O . GLU A 1 229 ? 8.461 43.288 8.379 1.00 14.38 229 GLU A O 1
ATOM 1852 N N . SER A 1 230 ? 6.378 42.450 8.170 1.00 12.94 230 SER A N 1
ATOM 1853 C CA . SER A 1 230 ? 6.799 41.215 7.514 1.00 13.29 230 SER A CA 1
ATOM 1854 C C . SER A 1 230 ? 5.999 40.868 6.267 1.00 13.34 230 SER A C 1
ATOM 1855 O O . SER A 1 230 ? 4.897 41.383 6.064 1.00 14.17 230 SER A O 1
ATOM 1858 N N . ASP A 1 231 ? 6.548 39.970 5.455 1.00 12.57 231 ASP A N 1
ATOM 1859 C CA . ASP A 1 231 ? 5.853 39.484 4.272 1.00 12.58 231 ASP A CA 1
ATOM 1860 C C . ASP A 1 231 ? 4.721 38.586 4.796 1.00 12.76 231 ASP A C 1
ATOM 1861 O O . ASP A 1 231 ? 4.966 37.445 5.207 1.00 12.39 231 ASP A O 1
ATOM 1866 N N . GLU A 1 232 ? 3.496 39.095 4.773 1.00 13.40 232 GLU A N 1
ATOM 1867 C CA . GLU A 1 232 ? 2.370 38.330 5.325 1.00 12.39 232 GLU A CA 1
ATOM 1868 C C . GLU A 1 232 ? 2.089 37.030 4.587 1.00 13.48 232 GLU A C 1
ATOM 1869 O O . GLU A 1 232 ? 1.537 36.085 5.164 1.00 13.99 232 GLU A O 1
ATOM 1875 N N . SER A 1 233 ? 2.490 36.946 3.319 1.00 14.04 233 SER A N 1
ATOM 1876 C CA . SER A 1 233 ? 2.275 35.708 2.565 1.00 13.13 233 SER A CA 1
ATOM 1877 C C . SER A 1 233 ? 3.185 34.576 3.065 1.00 13.48 233 SER A C 1
ATOM 1878 O O . SER A 1 233 ? 3.038 33.410 2.681 1.00 14.62 233 SER A O 1
ATOM 1881 N N . LYS A 1 234 ? 4.143 34.919 3.918 1.00 12.16 234 LYS A N 1
ATOM 1882 C CA . LYS A 1 234 ? 5.046 33.927 4.476 1.00 12.86 234 LYS A CA 1
ATOM 1883 C C . LYS A 1 234 ? 4.973 33.805 5.992 1.00 12.45 234 LYS A C 1
ATOM 1884 O O . LYS A 1 234 ? 4.976 32.694 6.512 1.00 12.95 234 LYS A O 1
ATOM 1890 N N . TYR A 1 235 ? 4.864 34.925 6.692 1.00 10.48 235 TYR A N 1
ATOM 1891 C CA . TYR A 1 235 ? 4.977 34.909 8.154 1.00 10.48 235 TYR A CA 1
ATOM 1892 C C . TYR A 1 235 ? 3.697 34.985 8.960 1.00 9.97 235 TYR A C 1
ATOM 1893 O O . TYR A 1 235 ? 3.737 35.015 10.195 1.00 11.31 235 TYR A O 1
ATOM 1902 N N . SER A 1 236 ? 2.562 35.020 8.283 1.00 11.17 236 SER A N 1
ATOM 1903 C CA . SER A 1 236 ? 1.291 35.073 8.996 1.00 10.57 236 SER A CA 1
ATOM 1904 C C . SER A 1 236 ? 0.889 33.742 9.604 1.00 10.54 236 SER A C 1
ATOM 1905 O O . SER A 1 236 ? 1.163 32.671 9.055 1.00 10.45 236 SER A O 1
ATOM 1908 N N . ASN A 1 237 ? 0.235 33.820 10.759 1.00 10.35 237 ASN A N 1
ATOM 1909 C CA . ASN A 1 237 ? -0.343 32.629 11.359 1.00 10.60 237 ASN A CA 1
ATOM 1910 C C . ASN A 1 237 ? -1.363 32.022 10.357 1.00 10.53 237 ASN A C 1
ATOM 1911 O O . ASN A 1 237 ? -1.571 30.817 10.334 1.00 12.40 237 ASN A O 1
ATOM 1916 N N . ASP A 1 238 ? -1.959 32.862 9.510 1.00 11.94 238 ASP A N 1
ATOM 1917 C CA . ASP A 1 238 ? -2.955 32.350 8.560 1.00 11.34 238 ASP A CA 1
ATOM 1918 C C . ASP A 1 238 ? -2.372 31.416 7.510 1.00 12.37 238 ASP A C 1
ATOM 1919 O O . ASP A 1 238 ? -3.107 30.642 6.904 1.00 13.58 238 ASP A O 1
ATOM 1924 N N . ILE A 1 239 ? -1.060 31.500 7.263 1.00 11.58 239 ILE A N 1
ATOM 1925 C CA . ILE A 1 239 ? -0.410 30.605 6.323 1.00 13.04 239 ILE A CA 1
ATOM 1926 C C . ILE A 1 239 ? 0.471 29.574 7.067 1.00 12.79 239 ILE A C 1
ATOM 1927 O O . ILE A 1 239 ? 1.388 28.961 6.522 1.00 13.30 239 ILE A O 1
ATOM 1932 N N . ASP A 1 240 ? 0.143 29.399 8.349 1.00 12.73 240 ASP A N 1
ATOM 1933 C CA . ASP A 1 240 ? 0.774 28.414 9.210 1.00 12.91 240 ASP A CA 1
ATOM 1934 C C . ASP A 1 240 ? 2.252 28.604 9.530 1.00 11.21 240 ASP A C 1
ATOM 1935 O O . ASP A 1 240 ? 2.988 27.644 9.754 1.00 12.92 240 ASP A O 1
ATOM 1940 N N . PHE A 1 241 ? 2.699 29.858 9.547 1.00 11.30 241 PHE A N 1
ATOM 1941 C CA . PHE A 1 241 ? 4.068 30.080 9.981 1.00 9.74 241 PHE A CA 1
ATOM 1942 C C . PHE A 1 241 ? 4.003 29.734 11.488 1.00 9.69 241 PHE A C 1
ATOM 1943 O O . PHE A 1 241 ? 3.115 30.192 12.209 1.00 9.97 241 PHE A O 1
ATOM 1951 N N . PRO A 1 242 ? 4.990 29.000 11.999 1.00 9.98 242 PRO A N 1
ATOM 1952 C CA . PRO A 1 242 ? 4.983 28.581 13.400 1.00 8.95 242 PRO A CA 1
ATOM 1953 C C . PRO A 1 242 ? 5.596 29.506 14.424 1.00 9.09 242 PRO A C 1
ATOM 1954 O O . PRO A 1 242 ? 6.315 30.455 14.076 1.00 10.75 242 PRO A O 1
ATOM 1958 N N . GLY A 1 243 ? 5.273 29.244 15.694 1.00 9.13 243 GLY A N 1
ATOM 1959 C CA . GLY A 1 243 ? 6.036 29.891 16.755 1.00 8.74 243 GLY A CA 1
ATOM 1960 C C . GLY A 1 243 ? 7.394 29.150 16.710 1.00 8.37 243 GLY A C 1
ATOM 1961 O O . GLY A 1 243 ? 7.517 28.046 16.141 1.00 8.65 243 GLY A O 1
ATOM 1962 N N . PHE A 1 244 ? 8.427 29.723 17.310 1.00 8.23 244 PHE A N 1
ATOM 1963 C CA . PHE A 1 244 ? 9.728 29.057 17.261 1.00 8.05 244 PHE A CA 1
ATOM 1964 C C . PHE A 1 244 ? 10.632 29.448 18.403 1.00 8.46 244 PHE A C 1
ATOM 1965 O O . PHE A 1 244 ? 10.506 30.534 18.980 1.00 9.51 244 PHE A O 1
ATOM 1973 N N . MET A 1 245 ? 11.537 28.540 18.748 1.00 9.46 245 MET A N 1
ATOM 1974 C CA . MET A 1 245 ? 12.571 28.789 19.755 1.00 9.30 245 MET A CA 1
ATOM 1975 C C . MET A 1 245 ? 13.755 28.015 19.192 1.00 9.90 245 MET A C 1
ATOM 1976 O O . MET A 1 245 ? 13.713 26.793 19.065 1.00 10.30 245 MET A O 1
ATOM 1981 N N . VAL A 1 246 ? 14.811 28.751 18.864 1.00 9.56 246 VAL A N 1
ATOM 1982 C CA . VAL A 1 246 ? 15.946 28.153 18.174 1.00 10.65 246 VAL A CA 1
ATOM 1983 C C . VAL A 1 246 ? 17.299 28.534 18.751 1.00 12.40 246 VAL A C 1
ATOM 1984 O O . VAL A 1 246 ? 17.455 29.595 19.377 1.00 12.35 246 VAL A O 1
ATOM 1988 N N . GLU A 1 247 ? 18.280 27.673 18.515 1.00 11.82 247 GLU A N 1
ATOM 1989 C CA . GLU A 1 247 ? 19.619 27.942 18.998 1.00 13.96 247 GLU A CA 1
ATOM 1990 C C . GLU A 1 247 ? 20.582 28.092 17.848 1.00 16.29 247 GLU A C 1
ATOM 1991 O O . GLU A 1 247 ? 20.668 27.223 16.968 1.00 19.46 247 GLU A O 1
ATOM 1997 N N . VAL A 1 248 ? 21.287 29.214 17.840 1.00 15.51 248 VAL A N 1
ATOM 1998 C CA . VAL A 1 248 ? 22.286 29.483 16.827 1.00 16.55 248 VAL A CA 1
ATOM 1999 C C . VAL A 1 248 ? 23.609 29.698 17.619 1.00 14.52 248 VAL A C 1
ATOM 2000 O O . VAL A 1 248 ? 23.611 29.709 18.854 1.00 14.74 248 VAL A O 1
ATOM 2004 N N . PRO A 1 249 ? 24.764 29.789 16.929 1.00 15.49 249 PRO A N 1
ATOM 2005 C CA . PRO A 1 249 ? 26.038 29.975 17.641 1.00 15.51 249 PRO A CA 1
ATOM 2006 C C . PRO A 1 249 ? 26.063 31.060 18.709 1.00 14.91 249 PRO A C 1
ATOM 2007 O O . PRO A 1 249 ? 26.669 30.858 19.762 1.00 15.77 249 PRO A O 1
ATOM 2011 N N . ASN A 1 250 ? 25.391 32.182 18.475 1.00 14.19 250 ASN A N 1
ATOM 2012 C CA . ASN A 1 250 ? 25.436 33.231 19.486 1.00 14.37 250 ASN A CA 1
ATOM 2013 C C . ASN A 1 250 ? 24.249 33.299 20.452 1.00 12.55 250 ASN A C 1
ATOM 2014 O O . ASN A 1 250 ? 24.044 34.301 21.128 1.00 13.77 250 ASN A O 1
ATOM 2019 N N . GLY A 1 251 ? 23.491 32.207 20.525 1.00 11.42 251 GLY A N 1
ATOM 2020 C CA . GLY A 1 251 ? 22.432 32.146 21.517 1.00 12.43 251 GLY A CA 1
ATOM 2021 C C . GLY A 1 251 ? 21.092 31.619 21.064 1.00 11.52 251 GLY A C 1
ATOM 2022 O O . GLY A 1 251 ? 20.941 31.079 19.974 1.00 13.19 251 GLY A O 1
ATOM 2023 N N . ILE A 1 252 ? 20.104 31.768 21.944 1.00 9.54 252 ILE A N 1
ATOM 2024 C CA . ILE A 1 252 ? 18.751 31.299 21.677 1.00 10.52 252 ILE A CA 1
ATOM 2025 C C . ILE A 1 252 ? 17.830 32.481 21.395 1.00 9.61 252 ILE A C 1
ATOM 2026 O O . ILE A 1 252 ? 17.869 33.514 22.097 1.00 10.01 252 ILE A O 1
ATOM 2031 N N . TYR A 1 253 ? 17.036 32.336 20.337 1.00 9.69 253 TYR A N 1
ATOM 2032 C CA . TYR A 1 253 ? 16.070 33.337 19.907 1.00 9.44 253 TYR A CA 1
ATOM 2033 C C . TYR A 1 253 ? 14.708 32.666 19.850 1.00 11.18 253 TYR A C 1
ATOM 2034 O O . TYR A 1 253 ? 14.587 31.455 19.674 1.00 11.00 253 TYR A O 1
ATOM 2043 N N . TYR A 1 254 ? 13.661 33.462 19.977 1.00 9.75 254 TYR A N 1
ATOM 2044 C CA . TYR A 1 254 ? 12.308 32.911 19.911 1.00 10.18 254 TYR A CA 1
ATOM 2045 C C . TYR A 1 254 ? 11.419 33.908 19.197 1.00 9.86 254 TYR A C 1
ATOM 2046 O O . TYR A 1 254 ? 11.701 35.115 19.139 1.00 10.25 254 TYR A O 1
ATOM 2055 N N . GLY A 1 255 ? 10.322 33.414 18.650 1.00 8.54 255 GLY A N 1
ATOM 2056 C CA . GLY A 1 255 ? 9.446 34.307 17.936 1.00 9.00 255 GLY A CA 1
ATOM 2057 C C . GLY A 1 255 ? 8.082 33.714 17.668 1.00 8.36 255 GLY A C 1
ATOM 2058 O O . GLY A 1 255 ? 7.794 32.529 17.935 1.00 9.07 255 GLY A O 1
ATOM 2059 N N . PHE A 1 256 ? 7.275 34.573 17.065 1.00 7.63 256 PHE A N 1
ATOM 2060 C CA . PHE A 1 256 ? 5.868 34.298 16.821 1.00 8.65 256 PHE A CA 1
ATOM 2061 C C . PHE A 1 256 ? 5.439 34.748 15.442 1.00 8.49 256 PHE A C 1
ATOM 2062 O O . PHE A 1 256 ? 5.929 35.767 14.942 1.00 9.16 256 PHE A O 1
ATOM 2070 N N . PRO A 1 257 ? 4.509 34.032 14.813 1.00 8.66 257 PRO A N 1
ATOM 2071 C CA . PRO A 1 257 ? 4.032 34.452 13.491 1.00 9.19 257 PRO A CA 1
ATOM 2072 C C . PRO A 1 257 ? 3.210 35.739 13.686 1.00 9.36 257 PRO A C 1
ATOM 2073 O O . PRO A 1 257 ? 2.760 36.066 14.801 1.00 9.30 257 PRO A O 1
ATOM 2077 N N . SER A 1 258 ? 3.006 36.469 12.602 1.00 10.31 258 SER A N 1
ATOM 2078 C CA . SER A 1 258 ? 2.177 37.666 12.616 1.00 10.80 258 SER A CA 1
ATOM 2079 C C . SER A 1 258 ? 0.706 37.253 12.770 1.00 10.43 258 SER A C 1
ATOM 2080 O O . SER A 1 258 ? 0.220 36.412 12.023 1.00 11.32 258 SER A O 1
ATOM 2083 N N . PHE A 1 259 ? 0.024 37.855 13.737 1.00 10.79 259 PHE A N 1
ATOM 2084 C CA . PHE A 1 259 ? -1.396 37.573 13.984 1.00 11.77 259 PHE A CA 1
ATOM 2085 C C . PHE A 1 259 ? -2.157 38.821 13.572 1.00 13.04 259 PHE A C 1
ATOM 2086 O O . PHE A 1 259 ? -1.934 39.898 14.109 1.00 13.33 259 PHE A O 1
ATOM 2094 N N . GLY A 1 260 ? -3.051 38.668 12.605 1.00 13.96 260 GLY A N 1
ATOM 2095 C CA . GLY A 1 260 ? -3.831 39.809 12.148 1.00 15.02 260 GLY A CA 1
ATOM 2096 C C . GLY A 1 260 ? -2.990 40.995 11.705 1.00 15.49 260 GLY A C 1
ATOM 2097 O O . GLY A 1 260 ? -3.381 42.145 11.906 1.00 16.25 260 GLY A O 1
ATOM 2098 N N . GLY A 1 261 ? -1.825 40.720 11.119 1.00 14.06 261 GLY A N 1
ATOM 2099 C CA . GLY A 1 261 ? -0.958 41.785 10.629 1.00 13.68 261 GLY A CA 1
ATOM 2100 C C . GLY A 1 261 ? -0.139 42.550 11.653 1.00 14.61 261 GLY A C 1
ATOM 2101 O O . GLY A 1 261 ? 0.366 43.637 11.339 1.00 16.79 261 GLY A O 1
ATOM 2102 N N . CYS A 1 262 ? 0.005 42.023 12.870 1.00 13.77 262 CYS A N 1
ATOM 2103 C CA . CYS A 1 262 ? 0.777 42.717 13.896 1.00 14.06 262 CYS A CA 1
ATOM 2104 C C . CYS A 1 262 ? 2.281 42.651 13.641 1.00 12.73 262 CYS A C 1
ATOM 2105 O O . CYS A 1 262 ? 3.037 43.396 14.245 1.00 13.24 262 CYS A O 1
ATOM 2108 N N . GLY A 1 263 ? 2.684 41.754 12.744 1.00 11.99 263 GLY A N 1
ATOM 2109 C CA . GLY A 1 263 ? 4.087 41.563 12.434 1.00 11.36 263 GLY A CA 1
ATOM 2110 C C . GLY A 1 263 ? 4.699 40.416 13.226 1.00 10.94 263 GLY A C 1
ATOM 2111 O O . GLY A 1 263 ? 4.211 40.055 14.297 1.00 11.04 263 GLY A O 1
ATOM 2112 N N . LEU A 1 264 ? 5.745 39.820 12.672 1.00 10.84 264 LEU A N 1
ATOM 2113 C CA . LEU A 1 264 ? 6.469 38.757 13.355 1.00 10.07 264 LEU A CA 1
ATOM 2114 C C . LEU A 1 264 ? 7.097 39.374 14.605 1.00 9.90 264 LEU A C 1
ATOM 2115 O O . LEU A 1 264 ? 7.636 40.494 14.567 1.00 11.93 264 LEU A O 1
ATOM 2120 N N . LYS A 1 265 ? 7.003 38.660 15.724 1.00 9.62 265 LYS A N 1
ATOM 2121 C CA . LYS A 1 265 ? 7.565 39.123 16.981 1.00 9.45 265 LYS A CA 1
ATOM 2122 C C . LYS A 1 265 ? 8.802 38.295 17.297 1.00 9.68 265 LYS A C 1
ATOM 2123 O O . LYS A 1 265 ? 8.772 37.059 17.159 1.00 10.71 265 LYS A O 1
ATOM 2129 N N . LEU A 1 266 ? 9.883 38.950 17.714 1.00 9.01 266 LEU A N 1
ATOM 2130 C CA . LEU A 1 266 ? 11.122 38.238 18.027 1.00 9.30 266 LEU A CA 1
ATOM 2131 C C . LEU A 1 266 ? 11.726 38.703 19.342 1.00 9.11 266 LEU A C 1
ATOM 2132 O O . LEU A 1 266 ? 11.614 39.882 19.697 1.00 9.85 266 LEU A O 1
ATOM 2137 N N . GLY A 1 267 ? 12.372 37.775 20.039 1.00 9.03 267 GLY A N 1
ATOM 2138 C CA . GLY A 1 267 ? 13.120 38.095 21.251 1.00 9.30 267 GLY A CA 1
ATOM 2139 C C . GLY A 1 267 ? 14.422 37.295 21.267 1.00 9.07 267 GLY A C 1
ATOM 2140 O O . GLY A 1 267 ? 14.531 36.236 20.643 1.00 10.61 267 GLY A O 1
ATOM 2141 N N . TYR A 1 268 ? 15.431 37.827 21.954 1.00 10.17 268 TYR A N 1
ATOM 2142 C CA . TYR A 1 268 ? 16.735 37.177 22.121 1.00 9.76 268 TYR A CA 1
ATOM 2143 C C . TYR A 1 268 ? 16.691 36.717 23.581 1.00 9.96 268 TYR A C 1
ATOM 2144 O O . TYR A 1 268 ? 16.604 37.522 24.504 1.00 12.81 268 TYR A O 1
ATOM 2153 N N . HIS A 1 269 ? 16.751 35.408 23.782 1.00 9.86 269 HIS A N 1
ATOM 2154 C CA . HIS A 1 269 ? 16.583 34.784 25.090 1.00 10.15 269 HIS A CA 1
ATOM 2155 C C . HIS A 1 269 ? 17.782 34.700 26.014 1.00 11.60 269 HIS A C 1
ATOM 2156 O O . HIS A 1 269 ? 17.649 34.854 27.234 1.00 12.15 269 HIS A O 1
ATOM 2163 N N . THR A 1 270 ? 18.957 34.457 25.453 1.00 12.12 270 THR A N 1
ATOM 2164 C CA . THR A 1 270 ? 20.108 34.237 26.310 1.00 12.79 270 THR A CA 1
ATOM 2165 C C . THR A 1 270 ? 20.886 35.461 26.733 1.00 12.53 270 THR A C 1
ATOM 2166 O O . THR A 1 270 ? 21.849 35.347 27.487 1.00 14.69 270 THR A O 1
ATOM 2170 N N . PHE A 1 271 ? 20.467 36.634 26.274 1.00 11.22 271 PHE A N 1
ATOM 2171 C CA . PHE A 1 271 ? 21.113 37.881 26.688 1.00 12.16 271 PHE A CA 1
ATOM 2172 C C . PHE A 1 271 ? 20.060 38.868 27.142 1.00 11.85 271 PHE A C 1
ATOM 2173 O O . PHE A 1 271 ? 18.992 38.957 26.544 1.00 10.76 271 PHE A O 1
ATOM 2181 N N . GLY A 1 272 ? 20.386 39.614 28.193 1.00 12.09 272 GLY A N 1
ATOM 2182 C CA . GLY A 1 272 ? 19.535 40.674 28.717 1.00 11.85 272 GLY A CA 1
ATOM 2183 C C . GLY A 1 272 ? 20.372 41.494 29.700 1.00 11.20 272 GLY A C 1
ATOM 2184 O O . GLY A 1 272 ? 21.418 41.023 30.142 1.00 13.92 272 GLY A O 1
ATOM 2185 N N . GLN A 1 273 ? 19.938 42.701 30.038 1.00 11.51 273 GLN A N 1
ATOM 2186 C CA . GLN A 1 273 ? 20.691 43.507 31.010 1.00 11.93 273 GLN A CA 1
ATOM 2187 C C . GLN A 1 273 ? 20.310 43.133 32.441 1.00 13.18 273 GLN A C 1
ATOM 2188 O O . GLN A 1 273 ? 19.127 42.929 32.744 1.00 12.11 273 GLN A O 1
ATOM 2194 N N . LYS A 1 274 ? 21.288 43.043 33.333 1.00 12.62 274 LYS A N 1
ATOM 2195 C CA . LYS A 1 274 ? 20.978 42.762 34.731 1.00 12.81 274 LYS A CA 1
ATOM 2196 C C . LYS A 1 274 ? 20.373 44.042 35.271 1.00 12.70 274 LYS A C 1
ATOM 2197 O O . LYS A 1 274 ? 20.969 45.117 35.136 1.00 14.57 274 LYS A O 1
ATOM 2203 N N . ILE A 1 275 ? 19.200 43.947 35.894 1.00 11.87 275 ILE A N 1
ATOM 2204 C CA . ILE A 1 275 ? 18.536 45.148 36.390 1.00 13.14 275 ILE A CA 1
ATOM 2205 C C . ILE A 1 275 ? 17.863 44.941 37.734 1.00 11.30 275 ILE A C 1
ATOM 2206 O O . ILE A 1 275 ? 17.874 43.844 38.280 1.00 13.88 275 ILE A O 1
ATOM 2211 N N . ASP A 1 276 ? 17.286 46.026 38.251 1.00 12.07 276 ASP A N 1
ATOM 2212 C CA . ASP A 1 276 ? 16.512 46.004 39.498 1.00 12.93 276 ASP A CA 1
ATOM 2213 C C . ASP A 1 276 ? 15.086 46.337 39.004 1.00 11.99 276 ASP A C 1
ATOM 2214 O O . ASP A 1 276 ? 14.898 47.260 38.220 1.00 12.42 276 ASP A O 1
ATOM 2219 N N . PRO A 1 277 ? 14.069 45.599 39.473 1.00 11.72 277 PRO A N 1
ATOM 2220 C CA . PRO A 1 277 ? 12.718 45.879 38.988 1.00 12.07 277 PRO A CA 1
ATOM 2221 C C . PRO A 1 277 ? 12.119 47.235 39.281 1.00 12.26 277 PRO A C 1
ATOM 2222 O O . PRO A 1 277 ? 11.152 47.636 38.647 1.00 13.54 277 PRO A O 1
ATOM 2226 N N . ASP A 1 278 ? 12.693 47.944 40.240 1.00 13.65 278 ASP A N 1
ATOM 2227 C CA . ASP A 1 278 ? 12.186 49.269 40.553 1.00 14.41 278 ASP A CA 1
ATOM 2228 C C . ASP A 1 278 ? 12.950 50.357 39.808 1.00 15.97 278 ASP A C 1
ATOM 2229 O O . ASP A 1 278 ? 12.572 51.525 39.913 1.00 19.38 278 ASP A O 1
ATOM 2234 N N . THR A 1 279 ? 14.020 50.019 39.084 1.00 14.70 279 THR A N 1
ATOM 2235 C CA . THR A 1 279 ? 14.728 51.066 38.340 1.00 14.56 279 THR A CA 1
ATOM 2236 C C . THR A 1 279 ? 14.951 50.774 36.862 1.00 15.05 279 THR A C 1
ATOM 2237 O O . THR A 1 279 ? 15.497 51.599 36.127 1.00 16.68 279 THR A O 1
ATOM 2241 N N . ILE A 1 280 ? 14.494 49.602 36.418 1.00 13.06 280 ILE A N 1
ATOM 2242 C CA . ILE A 1 280 ? 14.619 49.192 35.036 1.00 12.92 280 ILE A CA 1
ATOM 2243 C C . ILE A 1 280 ? 14.046 50.231 34.070 1.00 11.90 280 ILE A C 1
ATOM 2244 O O . ILE A 1 280 ? 13.007 50.847 34.330 1.00 14.13 280 ILE A O 1
ATOM 2249 N N . ASN A 1 281 ? 14.741 50.437 32.958 1.00 13.55 281 ASN A N 1
ATOM 2250 C CA . ASN A 1 281 ? 14.242 51.353 31.940 1.00 13.66 281 ASN A CA 1
ATOM 2251 C C . ASN A 1 281 ? 13.336 50.523 31.027 1.00 13.62 281 ASN A C 1
ATOM 2252 O O . ASN A 1 281 ? 13.803 49.651 30.279 1.00 14.05 281 ASN A O 1
ATOM 2257 N N . ARG A 1 282 ? 12.040 50.797 31.091 1.00 13.72 282 ARG A N 1
ATOM 2258 C CA . ARG A 1 282 ? 11.059 50.046 30.323 1.00 13.72 282 ARG A CA 1
ATOM 2259 C C . ARG A 1 282 ? 10.753 50.567 28.938 1.00 14.87 282 ARG A C 1
ATOM 2260 O O . ARG A 1 282 ? 9.775 50.160 28.322 1.00 15.96 282 ARG A O 1
ATOM 2268 N N . GLU A 1 283 ? 11.601 51.455 28.437 1.00 15.01 283 GLU A N 1
ATOM 2269 C CA . GLU A 1 283 ? 11.412 51.977 27.092 1.00 15.72 283 GLU A CA 1
ATOM 2270 C C . GLU A 1 283 ? 12.255 51.179 26.093 1.00 14.26 283 GLU A C 1
ATOM 2271 O O . GLU A 1 283 ? 13.472 51.028 26.253 1.00 14.41 283 GLU A O 1
ATOM 2277 N N . PHE A 1 284 ? 11.598 50.643 25.070 1.00 15.27 284 PHE A N 1
ATOM 2278 C CA . PHE A 1 284 ? 12.309 49.873 24.055 1.00 14.05 284 PHE A CA 1
ATOM 2279 C C . PHE A 1 284 ? 13.139 50.793 23.190 1.00 16.18 284 PHE A C 1
ATOM 2280 O O . PHE A 1 284 ? 12.650 51.840 22.740 1.00 17.20 284 PHE A O 1
ATOM 2288 N N . GLY A 1 285 ? 14.385 50.409 22.956 1.00 14.23 285 GLY A N 1
ATOM 2289 C CA . GLY A 1 285 ? 15.240 51.205 22.090 1.00 16.69 285 GLY A CA 1
ATOM 2290 C C . GLY A 1 285 ? 16.234 52.117 22.776 1.00 18.58 285 GLY A C 1
ATOM 2291 O O . GLY A 1 285 ? 17.041 52.760 22.091 1.00 20.65 285 GLY A O 1
ATOM 2292 N N . VAL A 1 286 ? 16.199 52.191 24.099 1.00 15.98 286 VAL A N 1
ATOM 2293 C CA . VAL A 1 286 ? 17.151 53.058 24.796 1.00 19.08 286 VAL A CA 1
ATOM 2294 C C . VAL A 1 286 ? 18.576 52.499 24.772 1.00 18.80 286 VAL A C 1
ATOM 2295 O O . VAL A 1 286 ? 19.542 53.215 25.056 1.00 20.30 286 VAL A O 1
ATOM 2299 N N . TYR A 1 287 ? 18.714 51.214 24.445 1.00 17.24 287 TYR A N 1
ATOM 2300 C CA . TYR A 1 287 ? 20.030 50.583 24.306 1.00 18.54 287 TYR A CA 1
ATOM 2301 C C . TYR A 1 287 ? 20.045 50.181 22.831 1.00 19.30 287 TYR A C 1
ATOM 2302 O O . TYR A 1 287 ? 19.051 49.644 22.311 1.00 17.74 287 TYR A O 1
ATOM 2311 N N . PRO A 1 288 ? 21.152 50.426 22.124 1.00 20.13 288 PRO A N 1
ATOM 2312 C CA . PRO A 1 288 ? 21.153 50.040 20.712 1.00 20.56 288 PRO A CA 1
ATOM 2313 C C . PRO A 1 288 ? 20.962 48.547 20.440 1.00 18.89 288 PRO A C 1
ATOM 2314 O O . PRO A 1 288 ? 20.457 48.176 19.382 1.00 19.90 288 PRO A O 1
ATOM 2318 N N . GLU A 1 289 ? 21.351 47.698 21.384 1.00 18.31 289 GLU A N 1
ATOM 2319 C CA . GLU A 1 289 ? 21.214 46.249 21.197 1.00 17.94 289 GLU A CA 1
ATOM 2320 C C . GLU A 1 289 ? 19.764 45.795 21.176 1.00 16.18 289 GLU A C 1
ATOM 2321 O O . GLU A 1 289 ? 19.473 44.725 20.643 1.00 16.62 289 GLU A O 1
ATOM 2327 N N . ASP A 1 290 ? 18.853 46.602 21.725 1.00 14.40 290 ASP A N 1
ATOM 2328 C CA . ASP A 1 290 ? 17.436 46.212 21.751 1.00 12.00 290 ASP A CA 1
ATOM 2329 C C . ASP A 1 290 ? 16.967 45.811 20.351 1.00 14.65 290 ASP A C 1
ATOM 2330 O O . ASP A 1 290 ? 16.432 44.722 20.140 1.00 13.91 290 ASP A O 1
ATOM 2335 N N . GLU A 1 291 ? 17.158 46.702 19.386 1.00 14.31 291 GLU A N 1
ATOM 2336 C CA . GLU A 1 291 ? 16.733 46.436 18.027 1.00 13.07 291 GLU A CA 1
ATOM 2337 C C . GLU A 1 291 ? 17.807 45.705 17.216 1.00 13.74 291 GLU A C 1
ATOM 2338 O O . GLU A 1 291 ? 17.475 44.822 16.431 1.00 14.17 291 GLU A O 1
ATOM 2344 N N . SER A 1 292 ? 19.086 46.042 17.406 1.00 15.01 292 SER A N 1
ATOM 2345 C CA . SER A 1 292 ? 20.125 45.406 16.595 1.00 15.02 292 SER A CA 1
ATOM 2346 C C . SER A 1 292 ? 20.299 43.910 16.806 1.00 13.87 292 SER A C 1
ATOM 2347 O O . SER A 1 292 ? 20.588 43.187 15.854 1.00 14.24 292 SER A O 1
ATOM 2350 N N . ASN A 1 293 ? 20.111 43.426 18.035 1.00 13.59 293 ASN A N 1
ATOM 2351 C CA . ASN A 1 293 ? 20.274 41.991 18.259 1.00 13.04 293 ASN A CA 1
ATOM 2352 C C . ASN A 1 293 ? 19.157 41.207 17.558 1.00 12.28 293 ASN A C 1
ATOM 2353 O O . ASN A 1 293 ? 19.371 40.055 17.155 1.00 14.18 293 ASN A O 1
ATOM 2358 N N . LEU A 1 294 ? 17.988 41.831 17.405 1.00 11.78 294 LEU A N 1
ATOM 2359 C CA . LEU A 1 294 ? 16.878 41.179 16.727 1.00 12.04 294 LEU A CA 1
ATOM 2360 C C . LEU A 1 294 ? 17.099 41.176 15.206 1.00 11.76 294 LEU A C 1
ATOM 2361 O O . LEU A 1 294 ? 16.953 40.133 14.546 1.00 11.40 294 LEU A O 1
ATOM 2366 N N . ARG A 1 295 ? 17.482 42.317 14.635 1.00 13.14 295 ARG A N 1
ATOM 2367 C CA . ARG A 1 295 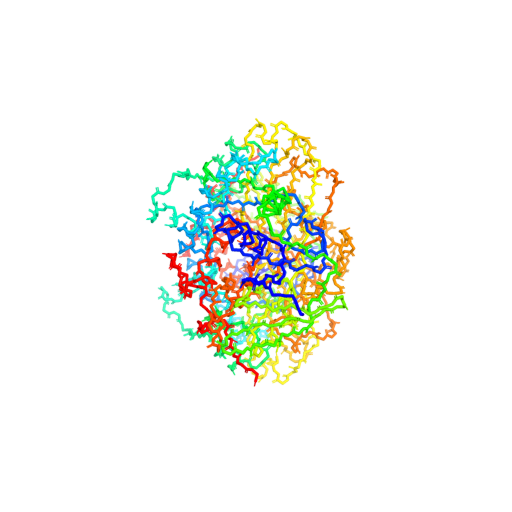? 17.706 42.336 13.201 1.00 13.54 295 ARG A CA 1
ATOM 2368 C C . ARG A 1 295 ? 18.891 41.457 12.776 1.00 13.77 295 ARG A C 1
ATOM 2369 O O . ARG A 1 295 ? 18.886 40.935 11.671 1.00 14.35 295 ARG A O 1
ATOM 2377 N N . ALA A 1 296 ? 19.883 41.253 13.645 1.00 13.74 296 ALA A N 1
ATOM 2378 C CA . ALA A 1 296 ? 21.006 40.392 13.283 1.00 13.81 296 ALA A CA 1
ATOM 2379 C C . ALA A 1 296 ? 20.480 38.978 13.006 1.00 13.70 296 ALA A C 1
ATOM 2380 O O . ALA A 1 296 ? 20.970 38.280 12.127 1.00 14.75 296 ALA A O 1
ATOM 2382 N N . PHE A 1 297 ? 19.488 38.544 13.778 1.00 13.57 297 PHE A N 1
ATOM 2383 C CA . PHE A 1 297 ? 18.893 37.222 13.572 1.00 12.27 297 PHE A CA 1
ATOM 2384 C C . PHE A 1 297 ? 18.003 37.234 12.334 1.00 11.98 297 PHE A C 1
ATOM 2385 O O . PHE A 1 297 ? 18.097 36.360 11.473 1.00 11.57 297 PHE A O 1
ATOM 2393 N N . LEU A 1 298 ? 17.129 38.222 12.240 1.00 11.42 298 LEU A N 1
ATOM 2394 C CA . LEU A 1 298 ? 16.194 38.256 11.118 1.00 11.90 298 LEU A CA 1
ATOM 2395 C C . LEU A 1 298 ? 16.842 38.312 9.757 1.00 12.23 298 LEU A C 1
ATOM 2396 O O . LEU A 1 298 ? 16.441 37.585 8.857 1.00 12.29 298 LEU A O 1
ATOM 2401 N N . GLU A 1 299 ? 17.851 39.170 9.596 1.00 13.26 299 GLU A N 1
ATOM 2402 C CA . GLU A 1 299 ? 18.474 39.280 8.288 1.00 14.82 299 GLU A CA 1
ATOM 2403 C C . GLU A 1 299 ? 19.121 37.982 7.838 1.00 14.05 299 GLU A C 1
ATOM 2404 O O . GLU A 1 299 ? 19.210 37.721 6.648 1.00 16.50 299 GLU A O 1
ATOM 2410 N N . GLU A 1 300 ? 19.540 37.150 8.779 1.00 13.51 300 GLU A N 1
ATOM 2411 C CA . GLU A 1 300 ? 20.163 35.873 8.446 1.00 13.93 300 GLU A CA 1
ATOM 2412 C C . GLU A 1 300 ? 19.204 34.689 8.294 1.00 15.65 300 GLU A C 1
ATOM 2413 O O . GLU A 1 300 ? 19.360 33.868 7.399 1.00 16.31 300 GLU A O 1
ATOM 2419 N N . TYR A 1 301 ? 18.192 34.617 9.156 1.00 12.55 301 TYR A N 1
ATOM 2420 C CA . TYR A 1 301 ? 17.292 33.465 9.181 1.00 12.72 301 TYR A CA 1
ATOM 2421 C C . TYR A 1 301 ? 15.854 33.630 8.741 1.00 12.46 301 TYR A C 1
ATOM 2422 O O . TYR A 1 301 ? 15.210 32.638 8.384 1.00 12.89 301 TYR A O 1
ATOM 2431 N N . MET A 1 302 ? 15.343 34.851 8.799 1.00 13.10 302 MET A N 1
ATOM 2432 C CA . MET A 1 302 ? 13.944 35.136 8.417 1.00 12.54 302 MET A CA 1
ATOM 2433 C C . MET A 1 302 ? 13.986 36.498 7.750 1.00 12.19 302 MET A C 1
ATOM 2434 O O . MET A 1 302 ? 13.367 37.463 8.193 1.00 12.92 302 MET A O 1
ATOM 2439 N N . PRO A 1 303 ? 14.672 36.555 6.598 1.00 13.73 303 PRO A N 1
ATOM 2440 C CA . PRO A 1 303 ? 14.848 37.811 5.870 1.00 14.44 303 PRO A CA 1
ATOM 2441 C C . PRO A 1 303 ? 13.674 38.635 5.435 1.00 13.24 303 PRO A C 1
ATOM 2442 O O . PRO A 1 303 ? 13.787 39.856 5.309 1.00 15.66 303 PRO A O 1
ATOM 2446 N N . GLY A 1 304 ? 12.533 37.996 5.245 1.00 13.25 304 GLY A N 1
ATOM 2447 C CA . GLY A 1 304 ? 11.346 38.727 4.847 1.00 13.06 304 GLY A CA 1
ATOM 2448 C C . GLY A 1 304 ? 10.541 39.282 6.014 1.00 11.94 304 GLY A C 1
ATOM 2449 O O . GLY A 1 304 ? 9.474 39.867 5.801 1.00 12.64 304 GLY A O 1
ATOM 2450 N N . ALA A 1 305 ? 11.035 39.087 7.243 1.00 11.35 305 ALA A N 1
ATOM 2451 C CA . ALA A 1 305 ? 10.373 39.591 8.458 1.00 11.54 305 ALA A CA 1
ATOM 2452 C C . ALA A 1 305 ? 11.268 40.632 9.126 1.00 14.50 305 ALA A C 1
ATOM 2453 O O . ALA A 1 305 ? 11.295 40.760 10.344 1.00 17.07 305 ALA A O 1
ATOM 2455 N N . ASN A 1 306 ? 12.006 41.383 8.316 1.00 15.07 306 ASN A N 1
ATOM 2456 C CA . ASN A 1 306 ? 12.967 42.351 8.838 1.00 14.74 306 ASN A CA 1
ATOM 2457 C C . ASN A 1 306 ? 12.623 43.764 8.358 1.00 14.91 306 ASN A C 1
ATOM 2458 O O . ASN A 1 306 ? 13.528 44.525 7.982 1.00 16.68 306 ASN A O 1
ATOM 2463 N N . GLY A 1 307 ? 11.337 44.121 8.354 1.00 15.02 307 GLY A N 1
ATOM 2464 C CA . GLY A 1 307 ? 10.930 45.446 7.916 1.00 14.75 307 GLY A CA 1
ATOM 2465 C C . GLY A 1 307 ? 10.893 46.436 9.058 1.00 14.80 307 GLY A C 1
ATOM 2466 O O . GLY A 1 307 ? 11.575 46.256 10.066 1.00 15.50 307 GLY A O 1
ATOM 2467 N N . GLU A 1 308 ? 10.100 47.489 8.910 1.00 15.87 308 GLU A N 1
ATOM 2468 C CA . GLU A 1 308 ? 9.988 48.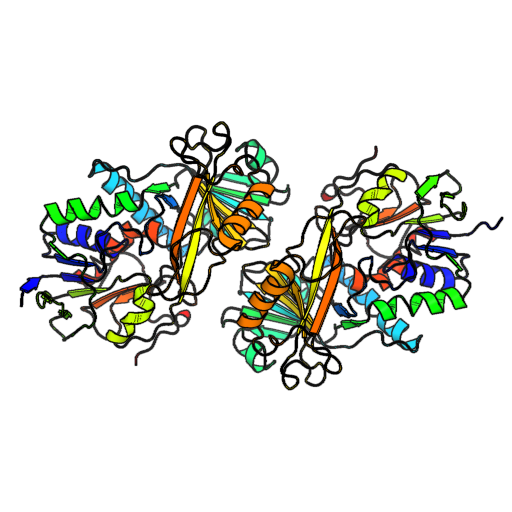502 9.946 1.00 17.29 308 GLU A CA 1
ATOM 2469 C C . GLU A 1 308 ? 9.594 47.943 11.305 1.00 15.63 308 GLU A C 1
ATOM 2470 O O . GLU A 1 308 ? 8.789 47.012 11.391 1.00 14.93 308 GLU A O 1
ATOM 2476 N N . LEU A 1 309 ? 10.183 48.491 12.362 1.00 14.69 309 LEU A N 1
ATOM 2477 C CA . LEU A 1 309 ? 9.829 48.094 13.723 1.00 15.94 309 LEU A CA 1
ATOM 2478 C C . LEU A 1 309 ? 8.469 48.721 13.989 1.00 15.34 309 LEU A C 1
ATOM 2479 O O . LEU A 1 309 ? 8.311 49.952 13.922 1.00 18.65 309 LEU A O 1
ATOM 2484 N N . LYS A 1 310 ? 7.478 47.889 14.264 1.00 14.69 310 LYS A N 1
ATOM 2485 C CA . LYS A 1 310 ? 6.125 48.346 14.522 1.00 15.11 310 LYS A CA 1
ATOM 2486 C C . LYS A 1 310 ? 5.832 48.602 15.988 1.00 15.73 310 LYS A C 1
ATOM 2487 O O . LYS A 1 310 ? 5.046 49.487 16.327 1.00 18.02 310 LYS A O 1
ATOM 2493 N N . ARG A 1 311 ? 6.481 47.835 16.864 1.00 14.25 311 ARG A N 1
ATOM 2494 C CA . ARG A 1 311 ? 6.203 47.922 18.282 1.00 14.94 311 ARG A CA 1
ATOM 2495 C C . ARG A 1 311 ? 7.330 47.238 19.029 1.00 14.21 311 ARG A C 1
ATOM 2496 O O . ARG A 1 311 ? 7.920 46.294 18.524 1.00 13.90 311 ARG A O 1
ATOM 2504 N N . GLY A 1 312 ? 7.638 47.737 20.216 1.00 13.59 312 GLY A N 1
ATOM 2505 C CA . GLY A 1 312 ? 8.648 47.128 21.066 1.00 14.06 312 GLY A CA 1
ATOM 2506 C C . GLY A 1 312 ? 8.100 47.017 22.480 1.00 13.81 312 GLY A C 1
ATOM 2507 O O . GLY A 1 312 ? 7.198 47.762 22.868 1.00 14.20 312 GLY A O 1
ATOM 2508 N N . ALA A 1 313 ? 8.614 46.077 23.267 1.00 12.65 313 ALA A N 1
ATOM 2509 C CA . ALA A 1 313 ? 8.174 45.916 24.653 1.00 11.67 313 ALA A CA 1
ATOM 2510 C C . ALA A 1 313 ? 9.375 45.515 25.476 1.00 11.93 313 ALA A C 1
ATOM 2511 O O . ALA A 1 313 ? 10.333 44.929 24.941 1.00 12.77 313 ALA A O 1
ATOM 2513 N N . VAL A 1 314 ? 9.328 45.856 26.763 1.00 11.81 314 VAL A N 1
ATOM 2514 C CA . VAL A 1 314 ? 10.401 45.573 27.714 1.00 11.87 314 VAL A CA 1
ATOM 2515 C C . VAL A 1 314 ? 9.799 44.808 28.874 1.00 11.66 314 VAL A C 1
ATOM 2516 O O . VAL A 1 314 ? 8.870 45.260 29.537 1.00 12.14 314 VAL A O 1
ATOM 2520 N N . CYS A 1 315 ? 10.342 43.627 29.143 1.00 10.63 315 CYS A N 1
ATOM 2521 C CA . CYS A 1 315 ? 9.799 42.781 30.173 1.00 10.91 315 CYS A CA 1
ATOM 2522 C C . CYS A 1 315 ? 10.944 42.199 30.999 1.00 10.50 315 CYS A C 1
ATOM 2523 O O . CYS A 1 315 ? 12.098 42.547 30.756 1.00 13.50 315 CYS A O 1
ATOM 2526 N N . MET A 1 316 ? 10.662 41.390 32.013 1.00 10.24 316 MET A N 1
ATOM 2527 C CA . MET A 1 316 ? 11.719 40.856 32.862 1.00 10.06 316 MET A CA 1
ATOM 2528 C C . MET A 1 316 ? 11.702 39.348 33.072 1.00 10.48 316 MET A C 1
ATOM 2529 O O . MET A 1 316 ? 10.636 38.742 33.199 1.00 10.75 316 MET A O 1
ATOM 2534 N N . TYR A 1 317 ? 12.881 38.755 33.120 1.00 9.99 317 TYR A N 1
ATOM 2535 C CA . TYR A 1 317 ? 13.015 37.354 33.504 1.00 10.05 317 TYR A CA 1
ATOM 2536 C C . TYR A 1 317 ? 13.583 37.434 34.934 1.00 10.52 317 TYR A C 1
ATOM 2537 O O . TYR A 1 317 ? 14.233 38.434 35.284 1.00 12.05 317 TYR A O 1
ATOM 2546 N N . THR A 1 318 ? 13.362 36.412 35.759 1.00 9.31 318 THR A N 1
ATOM 2547 C CA . THR A 1 318 ? 13.968 36.358 37.090 1.00 9.90 318 THR A CA 1
ATOM 2548 C C . THR A 1 318 ? 14.647 34.993 37.152 1.00 10.17 318 THR A C 1
ATOM 2549 O O . THR A 1 318 ? 13.973 33.958 37.289 1.00 10.52 318 THR A O 1
ATOM 2553 N N . LYS A 1 319 ? 15.975 34.977 37.051 1.00 9.60 319 LYS A N 1
ATOM 2554 C CA . LYS A 1 319 ? 16.694 33.715 37.003 1.00 10.55 319 LYS A CA 1
ATOM 2555 C C . LYS A 1 319 ? 17.250 33.171 38.301 1.00 10.15 319 LYS A C 1
ATOM 2556 O O . LYS A 1 319 ? 17.708 33.940 39.161 1.00 11.08 319 LYS A O 1
ATOM 2562 N N . THR A 1 320 ? 17.186 31.847 38.445 1.00 10.68 320 THR A N 1
ATOM 2563 C CA . THR A 1 320 ? 17.823 31.136 39.553 1.00 10.85 320 THR A CA 1
ATOM 2564 C C . THR A 1 320 ? 19.172 30.675 38.965 1.00 12.04 320 THR A C 1
ATOM 2565 O O . THR A 1 320 ? 19.383 30.722 37.742 1.00 12.28 320 THR A O 1
ATOM 2569 N N . LEU A 1 321 ? 20.077 30.183 39.818 1.00 11.95 321 LEU A N 1
ATOM 2570 C CA . LEU A 1 321 ? 21.388 29.755 39.306 1.00 13.09 321 LEU A CA 1
ATOM 2571 C C . LEU A 1 321 ? 21.327 28.569 38.347 1.00 13.62 321 LEU A C 1
ATOM 2572 O O . LEU A 1 321 ? 22.153 28.473 37.440 1.00 15.62 321 LEU A O 1
ATOM 2577 N N . ASP A 1 322 ? 20.350 27.678 38.515 1.00 12.13 322 ASP A N 1
ATOM 2578 C CA . ASP A 1 322 ? 20.229 26.513 37.636 1.00 12.35 322 ASP A CA 1
ATOM 2579 C C . ASP A 1 322 ? 19.121 26.669 36.589 1.00 11.45 322 ASP A C 1
ATOM 2580 O O . ASP A 1 322 ? 18.892 25.768 35.787 1.00 13.39 322 ASP A O 1
ATOM 2585 N N . GLU A 1 323 ? 18.473 27.830 36.595 1.00 11.82 323 GLU A N 1
ATOM 2586 C CA . GLU A 1 323 ? 17.391 28.169 35.683 1.00 11.90 323 GLU A CA 1
ATOM 2587 C C . GLU A 1 323 ? 16.156 27.285 35.810 1.00 11.33 323 GLU A C 1
ATOM 2588 O O . GLU A 1 323 ? 15.319 27.244 34.900 1.00 12.32 323 GLU A O 1
ATOM 2594 N N . HIS A 1 324 ? 16.031 26.604 36.948 1.00 10.75 324 HIS A N 1
ATOM 2595 C CA . HIS A 1 324 ? 14.823 25.835 37.238 1.00 10.74 324 HIS A CA 1
ATOM 2596 C C . HIS A 1 324 ? 13.999 26.646 38.235 1.00 10.76 324 HIS A C 1
ATOM 2597 O O . HIS A 1 324 ? 14.525 27.493 38.978 1.00 10.07 324 HIS A O 1
ATOM 2604 N N . PHE A 1 325 ? 12.695 26.408 38.244 1.00 9.58 325 PHE A N 1
ATOM 2605 C CA . PHE A 1 325 ? 11.815 27.203 39.092 1.00 9.15 325 PHE A CA 1
ATOM 2606 C C . PHE A 1 325 ? 11.955 26.889 40.573 1.00 9.83 325 PHE A C 1
ATOM 2607 O O . PHE A 1 325 ? 12.595 25.907 40.966 1.00 9.42 325 PHE A O 1
ATOM 2615 N N . ILE A 1 326 ? 11.343 27.738 41.398 1.00 9.91 326 ILE A N 1
ATOM 2616 C CA . ILE A 1 326 ? 11.241 27.500 42.827 1.00 9.19 326 ILE A CA 1
ATOM 2617 C C . ILE A 1 326 ? 9.731 27.426 43.122 1.00 9.78 326 ILE A C 1
ATOM 2618 O O . ILE A 1 326 ? 9.007 28.421 42.933 1.00 10.36 326 ILE A O 1
ATOM 2623 N N . ILE A 1 327 ? 9.247 26.257 43.525 1.00 9.95 327 ILE A N 1
ATOM 2624 C CA . ILE A 1 327 ? 7.835 26.083 43.869 1.00 10.31 327 ILE A CA 1
ATOM 2625 C C . ILE A 1 327 ? 7.879 25.172 45.074 1.00 11.41 327 ILE A C 1
ATOM 2626 O O . ILE A 1 327 ? 8.167 23.969 44.933 1.00 11.48 327 ILE A O 1
ATOM 2631 N N . ASP A 1 328 ? 7.585 25.709 46.254 1.00 10.41 328 ASP A N 1
ATOM 2632 C CA . ASP A 1 328 ? 7.724 24.896 47.452 1.00 11.24 328 ASP A CA 1
ATOM 2633 C C . ASP A 1 328 ? 7.183 25.663 48.630 1.00 10.61 328 ASP A C 1
ATOM 2634 O O . ASP A 1 328 ? 6.866 26.853 48.539 1.00 11.82 328 ASP A O 1
ATOM 2639 N N . LEU A 1 329 ? 7.099 24.972 49.756 1.00 12.42 329 LEU A N 1
ATOM 2640 C CA . LEU A 1 329 ? 6.743 25.618 51.004 1.00 11.50 329 LEU A CA 1
ATOM 2641 C C . LEU A 1 329 ? 7.999 26.313 51.540 1.00 12.48 329 LEU A C 1
ATOM 2642 O O . LEU A 1 329 ? 9.140 25.903 51.261 1.00 14.06 329 LEU A O 1
ATOM 2647 N N . HIS A 1 330 ? 7.795 27.379 52.297 1.00 12.99 330 HIS A N 1
ATOM 2648 C CA . HIS A 1 330 ? 8.888 28.079 52.959 1.00 13.09 330 HIS A CA 1
ATOM 2649 C C . HIS A 1 330 ? 9.508 27.032 53.917 1.00 13.27 330 HIS A C 1
ATOM 2650 O O . HIS A 1 330 ? 8.774 26.375 54.653 1.00 15.01 330 HIS A O 1
ATOM 2657 N N . PRO A 1 331 ? 10.846 26.897 53.946 1.00 13.78 331 PRO A N 1
ATOM 2658 C CA . PRO A 1 331 ? 11.444 25.902 54.845 1.00 16.23 331 PRO A CA 1
ATOM 2659 C C . PRO A 1 331 ? 11.165 26.054 56.337 1.00 17.32 331 PRO A C 1
ATOM 2660 O O . PRO A 1 331 ? 11.273 25.075 57.080 1.00 19.11 331 PRO A O 1
ATOM 2664 N N . GLU A 1 332 ? 10.801 27.252 56.782 1.00 16.95 332 GLU A N 1
ATOM 2665 C CA . GLU A 1 332 ? 10.497 27.473 58.200 1.00 18.38 332 GLU A CA 1
ATOM 2666 C C . GLU A 1 332 ? 9.012 27.675 58.479 1.00 18.15 332 GLU A C 1
ATOM 2667 O O . GLU A 1 332 ? 8.608 27.727 59.632 1.00 19.40 332 GLU A O 1
ATOM 2673 N N . HIS A 1 333 ? 8.195 27.810 57.434 1.00 15.46 333 HIS A N 1
ATOM 2674 C CA . HIS A 1 333 ? 6.763 28.073 57.612 1.00 15.78 333 HIS A CA 1
ATOM 2675 C C . HIS A 1 333 ? 5.916 27.274 56.625 1.00 15.82 333 HIS A C 1
ATOM 2676 O O . HIS A 1 333 ? 5.827 27.640 55.444 1.00 15.52 333 HIS A O 1
ATOM 2683 N N A SER A 1 334 ? 5.286 26.202 57.095 0.50 15.26 334 SER A N 1
ATOM 2684 N N B SER A 1 334 ? 5.286 26.201 57.096 0.50 16.44 334 SER A N 1
ATOM 2685 C CA A SER A 1 334 ? 4.474 25.370 56.214 0.50 14.74 334 SER A CA 1
ATOM 2686 C CA B SER A 1 334 ? 4.463 25.368 56.222 0.50 17.17 334 SER A CA 1
ATOM 2687 C C A SER A 1 334 ? 3.233 26.089 55.707 0.50 14.78 334 SER A C 1
ATOM 2688 C C B SER A 1 334 ? 3.208 26.070 55.733 0.50 16.12 334 SER A C 1
ATOM 2689 O O A SER A 1 334 ? 2.583 25.618 54.766 0.50 15.86 334 SER A O 1
ATOM 2690 O O B SER A 1 334 ? 2.519 25.564 54.839 0.50 17.14 334 SER A O 1
ATOM 2695 N N . ASN A 1 335 ? 2.908 27.226 56.322 1.00 14.07 335 ASN A N 1
ATOM 2696 C CA . ASN A 1 335 ? 1.740 27.998 55.915 1.00 13.75 335 ASN A CA 1
ATOM 2697 C C . ASN A 1 335 ? 2.093 29.081 54.890 1.00 12.88 335 ASN A C 1
ATOM 2698 O O . ASN A 1 335 ? 1.261 29.928 54.564 1.00 13.16 335 ASN A O 1
ATOM 2703 N N . VAL A 1 336 ? 3.315 29.025 54.366 1.00 12.71 336 VAL A N 1
ATOM 2704 C CA . VAL A 1 336 ? 3.765 29.985 53.348 1.00 12.64 336 VAL A CA 1
ATOM 2705 C C . VAL A 1 336 ? 4.261 29.209 52.120 1.00 11.68 336 VAL A C 1
ATOM 2706 O O . VAL A 1 336 ? 5.095 28.305 52.253 1.00 12.05 336 VAL A O 1
ATOM 2710 N N . VAL A 1 337 ? 3.729 29.549 50.944 1.00 10.69 337 VAL A N 1
ATOM 2711 C CA . VAL A 1 337 ? 4.104 28.905 49.679 1.00 10.59 337 VAL A CA 1
ATOM 2712 C C . VAL A 1 337 ? 4.855 29.912 48.835 1.00 10.42 337 VAL A C 1
ATOM 2713 O O . VAL A 1 337 ? 4.427 31.069 48.731 1.00 11.11 337 VAL A O 1
ATOM 2717 N N . ILE A 1 338 ? 5.968 29.495 48.240 1.00 10.51 338 ILE A N 1
ATOM 2718 C CA . ILE A 1 338 ? 6.799 30.361 47.402 1.00 10.94 338 ILE A CA 1
ATOM 2719 C C . ILE A 1 338 ? 6.786 29.906 45.939 1.00 10.33 338 ILE A C 1
ATOM 2720 O O . ILE A 1 338 ? 6.977 28.711 45.659 1.00 11.02 338 ILE A O 1
ATOM 2725 N N . ALA A 1 339 ? 6.580 30.845 45.016 1.00 9.73 339 ALA A N 1
ATOM 2726 C CA . ALA A 1 339 ? 6.633 30.587 43.569 1.00 9.33 339 ALA A CA 1
ATOM 2727 C C . ALA A 1 339 ? 7.560 31.671 43.043 1.00 9.80 339 ALA A C 1
ATOM 2728 O O . ALA A 1 339 ? 7.187 32.853 42.990 1.00 9.68 339 ALA A O 1
ATOM 2730 N N . ALA A 1 340 ? 8.763 31.291 42.626 1.00 9.50 340 ALA A N 1
ATOM 2731 C CA . ALA A 1 340 ? 9.741 32.285 42.207 1.00 8.97 340 ALA A CA 1
ATOM 2732 C C . ALA A 1 340 ? 10.735 31.732 41.199 1.00 8.50 340 ALA A C 1
ATOM 2733 O O . ALA A 1 340 ? 10.830 30.519 41.002 1.00 9.89 340 ALA A O 1
ATOM 2735 N N . GLY A 1 341 ? 11.503 32.629 40.589 1.00 10.01 341 GLY A N 1
ATOM 2736 C CA . GLY A 1 341 ? 12.589 32.211 39.715 1.00 10.23 341 GLY A CA 1
ATOM 2737 C C . GLY A 1 341 ? 12.231 31.465 38.458 1.00 9.54 341 GLY A C 1
ATOM 2738 O O . GLY A 1 341 ? 12.913 30.505 38.086 1.00 10.14 341 GLY A O 1
ATOM 2739 N N . PHE A 1 342 ? 11.210 31.943 37.754 1.00 9.20 342 PHE A N 1
ATOM 2740 C CA . PHE A 1 342 ? 10.765 31.257 36.550 1.00 8.40 342 PHE A CA 1
ATOM 2741 C C . PHE A 1 342 ? 11.680 31.329 35.356 1.00 8.97 342 PHE A C 1
ATOM 2742 O O . PHE A 1 342 ? 11.442 30.692 34.337 1.00 9.39 342 PHE A O 1
ATOM 2750 N N . SER A 1 343 ? 12.763 32.099 35.526 1.00 8.97 343 SER A N 1
ATOM 2751 C CA . SER A 1 343 ? 13.890 32.092 34.596 1.00 9.80 343 SER A CA 1
ATOM 2752 C C . SER A 1 343 ? 13.600 32.208 33.119 1.00 10.21 343 SER A C 1
ATOM 2753 O O . SER A 1 343 ? 14.271 31.589 32.271 1.00 11.40 343 SER A O 1
ATOM 2756 N N . GLY A 1 344 ? 12.604 33.023 32.808 1.00 9.33 344 GLY A N 1
ATOM 2757 C CA . GLY A 1 344 ? 12.247 33.278 31.428 1.00 9.85 344 GLY A CA 1
ATOM 2758 C C . GLY A 1 344 ? 11.464 32.201 30.712 1.00 9.09 344 GLY A C 1
ATOM 2759 O O . GLY A 1 344 ? 11.294 32.314 29.513 1.00 11.25 344 GLY A O 1
ATOM 2760 N N . HIS A 1 345 ? 10.957 31.185 31.424 1.00 8.56 345 HIS A N 1
ATOM 2761 C CA . HIS A 1 345 ? 10.222 30.129 30.717 1.00 8.48 345 HIS A CA 1
ATOM 2762 C C . HIS A 1 345 ? 9.053 29.571 31.514 1.00 8.94 345 HIS A C 1
ATOM 2763 O O . HIS A 1 345 ? 8.622 28.448 31.287 1.00 8.95 345 HIS A O 1
ATOM 2770 N N . GLY A 1 346 ? 8.469 30.386 32.382 1.00 7.83 346 GLY A N 1
ATOM 2771 C CA . GLY A 1 346 ? 7.386 29.884 33.193 1.00 8.45 346 GLY A CA 1
ATOM 2772 C C . GLY A 1 346 ? 5.962 30.145 32.760 1.00 7.20 346 GLY A C 1
ATOM 2773 O O . GLY A 1 346 ? 5.075 29.480 33.310 1.00 8.39 346 GLY A O 1
ATOM 2774 N N . PHE A 1 347 ? 5.693 31.052 31.814 1.00 6.97 347 PHE A N 1
ATOM 2775 C CA . PHE A 1 347 ? 4.297 31.356 31.565 1.00 7.25 347 PHE A CA 1
ATOM 2776 C C . PHE A 1 347 ? 3.461 30.189 31.124 1.00 8.41 347 PHE A C 1
ATOM 2777 O O . PHE A 1 347 ? 2.323 30.027 31.572 1.00 7.86 347 PHE A O 1
ATOM 2785 N N . LYS A 1 348 ? 4.015 29.374 30.238 1.00 8.06 348 LYS A N 1
ATOM 2786 C CA . LYS A 1 348 ? 3.283 28.224 29.700 1.00 6.97 348 LYS A CA 1
ATOM 2787 C C . LYS A 1 348 ? 2.778 27.306 30.806 1.00 7.80 348 LYS A C 1
ATOM 2788 O O . LYS A 1 348 ? 1.773 26.617 30.630 1.00 8.14 348 LYS A O 1
ATOM 2794 N N . PHE A 1 349 ? 3.488 27.270 31.927 1.00 6.87 349 PHE A N 1
ATOM 2795 C CA . PHE A 1 349 ? 3.123 26.410 33.061 1.00 7.71 349 PHE A CA 1
ATOM 2796 C C . PHE A 1 349 ? 2.249 27.097 34.078 1.00 8.04 349 PHE A C 1
ATOM 2797 O O . PHE A 1 349 ? 1.854 26.461 35.056 1.00 8.58 349 PHE A O 1
ATOM 2805 N N . SER A 1 350 ? 1.897 28.372 33.866 1.00 7.61 350 SER A N 1
ATOM 2806 C CA . SER A 1 350 ? 1.189 29.066 34.936 1.00 8.41 350 SER A CA 1
ATOM 2807 C C . SER A 1 350 ? -0.143 28.462 35.322 1.00 7.61 350 SER A C 1
ATOM 2808 O O . SER A 1 350 ? -0.508 28.482 36.502 1.00 8.25 350 SER A O 1
ATOM 2811 N N . SER A 1 351 ? -0.863 27.893 34.362 1.00 7.39 351 SER A N 1
ATOM 2812 C CA . SER A 1 351 ? -2.134 27.237 34.705 1.00 8.00 351 SER A CA 1
ATOM 2813 C C . SER A 1 351 ? -1.859 26.041 35.642 1.00 8.52 351 SER A C 1
ATOM 2814 O O . SER A 1 351 ? -2.513 25.890 36.682 1.00 8.86 351 SER A O 1
ATOM 2817 N N . GLY A 1 352 ? -0.906 25.181 35.287 1.00 8.00 352 GLY A N 1
ATOM 2818 C CA . GLY A 1 352 ? -0.564 24.053 36.138 1.00 9.08 352 GLY A CA 1
ATOM 2819 C C . GLY A 1 352 ? 0.040 24.491 37.465 1.00 9.69 352 GLY A C 1
ATOM 2820 O O . GLY A 1 352 ? -0.224 23.876 38.507 1.00 9.68 352 GLY A O 1
ATOM 2821 N N . VAL A 1 353 ? 0.861 25.535 37.447 1.00 8.94 353 VAL A N 1
ATOM 2822 C CA . VAL A 1 353 ? 1.459 26.019 38.695 1.00 9.99 353 VAL A CA 1
ATOM 2823 C C . VAL A 1 353 ? 0.362 26.579 39.607 1.00 8.95 353 VAL A C 1
ATOM 2824 O O . VAL A 1 353 ? 0.417 26.412 40.823 1.00 9.68 353 VAL A O 1
ATOM 2828 N N . GLY A 1 354 ? -0.659 27.218 39.033 1.00 9.36 354 GLY A N 1
ATOM 2829 C CA . GLY A 1 354 ? -1.742 27.720 39.875 1.00 10.28 354 GLY A CA 1
ATOM 2830 C C . GLY A 1 354 ? -2.363 26.563 40.657 1.00 9.54 354 GLY A C 1
ATOM 2831 O O . GLY A 1 354 ? -2.710 26.702 41.844 1.00 9.74 354 GLY A O 1
ATOM 2832 N N . GLU A 1 355 ? -2.514 25.415 39.990 1.00 10.18 355 GLU A N 1
ATOM 2833 C CA . GLU A 1 355 ? -3.081 24.224 40.623 1.00 10.13 355 GLU A CA 1
ATOM 2834 C C . GLU A 1 355 ? -2.141 23.731 41.721 1.00 10.63 355 GLU A C 1
ATOM 2835 O O . GLU A 1 355 ? -2.560 23.470 42.836 1.00 11.12 355 GLU A O 1
ATOM 2841 N N . VAL A 1 356 ? -0.855 23.647 41.420 1.00 9.50 356 VAL A N 1
ATOM 2842 C CA . VAL A 1 356 ? 0.112 23.226 42.430 1.00 9.48 356 VAL A CA 1
ATOM 2843 C C . VAL A 1 356 ? 0.121 24.147 43.657 1.00 9.90 356 VAL A C 1
ATOM 2844 O O . VAL A 1 356 ? 0.127 23.684 44.796 1.00 11.00 356 VAL A O 1
ATOM 2848 N N . LEU A 1 357 ? 0.127 25.458 43.436 1.00 9.58 357 LEU A N 1
ATOM 2849 C CA . LEU A 1 357 ? 0.162 26.405 44.548 1.00 9.42 357 LEU A CA 1
ATOM 2850 C C . LEU A 1 357 ? -1.096 26.277 45.408 1.00 10.05 357 LEU A C 1
ATOM 2851 O O . LEU A 1 357 ? -1.024 26.383 46.643 1.00 10.90 357 LEU A O 1
ATOM 2856 N N A SER A 1 358 ? -2.238 26.063 44.772 0.50 9.68 358 SER A N 1
ATOM 2857 N N B SER A 1 358 ? -2.247 26.061 44.775 0.50 9.61 358 SER A N 1
ATOM 2858 C CA A SER A 1 358 ? -3.478 25.906 45.520 0.50 10.45 358 SER A CA 1
ATOM 2859 C CA B SER A 1 358 ? -3.496 25.919 45.530 0.50 10.27 358 SER A CA 1
ATOM 2860 C C A SER A 1 358 ? -3.356 24.678 46.425 0.50 11.25 358 SER A C 1
ATOM 2861 C C B SER A 1 358 ? -3.465 24.646 46.381 0.50 11.05 358 SER A C 1
ATOM 2862 O O A SER A 1 358 ? -3.663 24.736 47.624 0.50 10.66 358 SER A O 1
ATOM 2863 O O B SER A 1 358 ? -3.980 24.636 47.500 0.50 12.06 358 SER A O 1
ATOM 2868 N N . GLN A 1 359 ? -2.860 23.581 45.862 1.00 11.15 359 GLN A N 1
ATOM 2869 C CA . GLN A 1 359 ? -2.735 22.334 46.618 1.00 12.17 359 GLN A CA 1
ATOM 2870 C C . GLN A 1 359 ? -1.759 22.531 47.777 1.00 12.51 359 GLN A C 1
ATOM 2871 O O . GLN A 1 359 ? -2.042 22.123 48.905 1.00 12.61 359 GLN A O 1
ATOM 2877 N N . LEU A 1 360 ? -0.619 23.157 47.524 1.00 11.08 360 LEU A N 1
ATOM 2878 C CA . LEU A 1 360 ? 0.342 23.390 48.600 1.00 11.47 360 LEU A CA 1
ATOM 2879 C C . LEU A 1 360 ? -0.249 24.272 49.701 1.00 13.03 360 LEU A C 1
ATOM 2880 O O . LEU A 1 360 ? -0.016 24.032 50.891 1.00 13.01 360 LEU A O 1
ATOM 2885 N N . ALA A 1 361 ? -0.995 25.302 49.319 1.00 11.98 361 ALA A N 1
ATOM 2886 C CA . ALA A 1 361 ? -1.584 26.191 50.302 1.00 12.12 361 ALA A CA 1
ATOM 2887 C C . ALA A 1 361 ? -2.646 25.512 51.150 1.00 12.76 361 ALA A C 1
ATOM 2888 O O . ALA A 1 361 ? -2.714 25.746 52.367 1.00 15.35 361 ALA A O 1
ATOM 2890 N N . LEU A 1 362 ? -3.476 24.680 50.528 1.00 12.50 362 LEU A N 1
ATOM 2891 C CA . LEU A 1 362 ? -4.571 24.033 51.240 1.00 14.24 362 LEU A CA 1
ATOM 2892 C C . LEU A 1 362 ? -4.204 22.761 51.973 1.00 16.34 362 LEU A C 1
ATOM 2893 O O . LEU A 1 362 ? -4.807 22.464 52.999 1.00 19.29 362 LEU A O 1
ATOM 2898 N N . THR A 1 363 ? -3.204 22.039 51.481 1.00 16.18 363 THR A N 1
ATOM 2899 C CA . THR A 1 363 ? -2.849 20.755 52.073 1.00 16.79 363 THR A CA 1
ATOM 2900 C C . THR A 1 363 ? -1.399 20.551 52.475 1.00 17.09 363 THR A C 1
ATOM 2901 O O . THR A 1 363 ? -1.073 19.562 53.156 1.00 18.22 363 THR A O 1
ATOM 2905 N N . GLY A 1 364 ? -0.519 21.444 52.048 1.00 15.89 364 GLY A N 1
ATOM 2906 C CA . GLY A 1 364 ? 0.897 21.298 52.355 1.00 15.48 364 GLY A CA 1
ATOM 2907 C C . GLY A 1 364 ? 1.599 20.297 51.446 1.00 15.18 364 GLY A C 1
ATOM 2908 O O . GLY A 1 364 ? 2.789 20.012 51.626 1.00 18.52 364 GLY A O 1
ATOM 2909 N N . LYS A 1 365 ? 0.882 19.775 50.459 1.00 14.99 365 LYS A N 1
ATOM 2910 C CA . LYS A 1 365 ? 1.427 18.793 49.515 1.00 16.67 365 LYS A CA 1
ATOM 2911 C C . LYS A 1 365 ? 0.764 18.997 48.158 1.00 15.84 365 LYS A C 1
ATOM 2912 O O . LYS A 1 365 ? -0.189 19.759 48.029 1.00 16.14 365 LYS A O 1
ATOM 2918 N N . THR A 1 366 ? 1.272 18.307 47.149 1.00 16.32 366 THR A N 1
ATOM 2919 C CA . THR A 1 366 ? 0.682 18.412 45.831 1.00 16.24 366 THR A CA 1
ATOM 2920 C C . THR A 1 366 ? 0.758 17.044 45.177 1.00 17.03 366 THR A C 1
ATOM 2921 O O . THR A 1 366 ? 1.630 16.236 45.518 1.00 19.63 366 THR A O 1
ATOM 2925 N N . GLU A 1 367 ? -0.171 16.762 44.267 1.00 18.62 367 GLU A N 1
ATOM 2926 C CA . GLU A 1 367 ? -0.141 15.484 43.575 1.00 20.27 367 GLU A CA 1
ATOM 2927 C C . GLU A 1 367 ? 0.914 15.562 42.471 1.00 21.85 367 GLU A C 1
ATOM 2928 O O . GLU A 1 367 ? 1.283 14.544 41.899 1.00 23.94 367 GLU A O 1
ATOM 2934 N N . HIS A 1 368 ? 1.386 16.771 42.157 1.00 20.94 368 HIS A N 1
ATOM 2935 C CA . HIS A 1 368 ? 2.416 16.940 41.127 1.00 21.44 368 HIS A CA 1
ATOM 2936 C C . HIS A 1 368 ? 3.812 16.610 41.669 1.00 19.33 368 HIS A C 1
ATOM 2937 O O . HIS A 1 368 ? 4.086 16.757 42.864 1.00 19.78 368 HIS A O 1
ATOM 2944 N N . ASP A 1 369 ? 4.694 16.146 40.790 1.00 19.02 369 ASP A N 1
ATOM 2945 C CA . ASP A 1 369 ? 6.068 15.883 41.207 1.00 18.83 369 ASP A CA 1
ATOM 2946 C C . ASP A 1 369 ? 6.787 17.202 41.004 1.00 19.15 369 ASP A C 1
ATOM 2947 O O . ASP A 1 369 ? 6.996 17.643 39.864 1.00 20.38 369 ASP A O 1
ATOM 2952 N N . ILE A 1 370 ? 7.137 17.849 42.113 1.00 17.56 370 ILE A N 1
ATOM 2953 C CA . I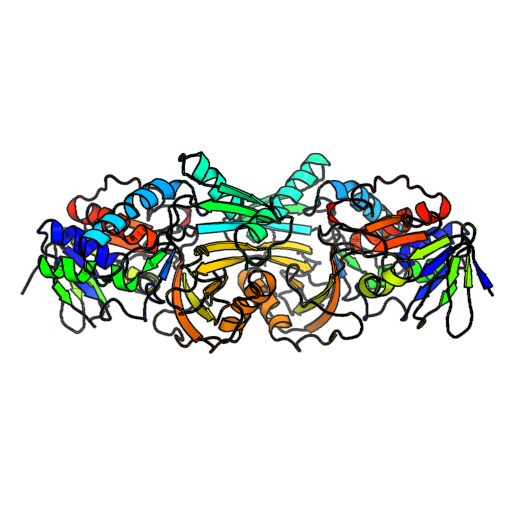LE A 1 370 ? 7.815 19.119 42.032 1.00 16.68 370 ILE A CA 1
ATOM 2954 C C . ILE A 1 370 ? 9.179 19.114 42.689 1.00 15.21 370 ILE A C 1
ATOM 2955 O O . ILE A 1 370 ? 9.720 20.165 43.020 1.00 13.25 370 ILE A O 1
ATOM 2960 N N . SER A 1 371 ? 9.754 17.928 42.865 1.00 15.80 371 SER A N 1
ATOM 2961 C CA . SER A 1 371 ? 11.066 17.800 43.481 1.00 16.43 371 SER A CA 1
ATOM 2962 C C . SER A 1 371 ? 12.155 18.657 42.822 1.00 14.67 371 SER A C 1
ATOM 2963 O O . SER A 1 371 ? 13.033 19.203 43.511 1.00 14.89 371 SER A O 1
ATOM 2966 N N . ILE A 1 372 ? 12.118 18.781 41.499 1.00 13.73 372 ILE A N 1
ATOM 2967 C CA . ILE A 1 372 ? 13.159 19.558 40.842 1.00 15.16 372 ILE A CA 1
ATOM 2968 C C . ILE A 1 372 ? 13.064 21.061 41.116 1.00 12.40 372 ILE A C 1
ATOM 2969 O O . ILE A 1 372 ? 13.982 21.797 40.784 1.00 13.95 372 ILE A O 1
ATOM 2974 N N . PHE A 1 373 ? 11.957 21.494 41.727 1.00 11.02 373 PHE A N 1
ATOM 2975 C CA . PHE A 1 373 ? 11.721 22.921 42.047 1.00 10.56 373 PHE A CA 1
ATOM 2976 C C . PHE A 1 373 ? 11.881 23.197 43.546 1.00 11.76 373 PHE A C 1
ATOM 2977 O O . PHE A 1 373 ? 11.532 24.277 44.039 1.00 11.40 373 PHE A O 1
ATOM 2985 N N . SER A 1 374 ? 12.475 22.241 44.258 1.00 11.73 374 SER A N 1
ATOM 2986 C CA . SER A 1 374 ? 12.679 22.355 45.697 1.00 12.21 374 SER A CA 1
ATOM 2987 C C . SER A 1 374 ? 13.464 23.591 46.099 1.00 11.03 374 SER A C 1
ATOM 2988 O O . SER A 1 374 ? 14.509 23.891 45.524 1.00 12.17 374 SER A O 1
ATOM 2991 N N . ILE A 1 375 ? 12.980 24.278 47.127 1.00 11.95 375 ILE A N 1
ATOM 2992 C CA . ILE A 1 375 ? 13.658 25.475 47.601 1.00 12.56 375 ILE A CA 1
ATOM 2993 C C . ILE A 1 375 ? 14.933 25.108 48.384 1.00 14.68 375 ILE A C 1
ATOM 2994 O O . ILE A 1 375 ? 15.773 25.970 48.642 1.00 15.36 375 ILE A O 1
ATOM 2999 N N . ASN A 1 376 ? 15.062 23.831 48.740 1.00 14.73 376 ASN A N 1
ATOM 3000 C CA . ASN A 1 376 ? 16.220 23.340 49.505 1.00 17.43 376 ASN A CA 1
ATOM 3001 C C . ASN A 1 376 ? 17.278 22.650 48.645 1.00 19.60 376 ASN A C 1
ATOM 3002 O O . ASN A 1 376 ? 18.278 22.131 49.173 1.00 20.38 376 ASN A O 1
ATOM 3007 N N . ARG A 1 377 ? 17.098 22.642 47.327 1.00 17.22 377 ARG A N 1
ATOM 3008 C CA . ARG A 1 377 ? 18.056 21.950 46.471 1.00 16.56 377 ARG A CA 1
ATOM 3009 C C . ARG A 1 377 ? 19.414 22.632 46.478 1.00 17.51 377 ARG A C 1
ATOM 3010 O O . ARG A 1 377 ? 19.503 23.853 46.527 1.00 17.69 377 ARG A O 1
ATOM 3018 N N . PRO A 1 378 ? 20.499 21.834 46.400 1.00 19.91 378 PRO A N 1
ATOM 3019 C CA . PRO A 1 378 ? 21.857 22.380 46.405 1.00 20.41 378 PRO A CA 1
ATOM 3020 C C . PRO A 1 378 ? 22.197 23.452 45.372 1.00 19.87 378 PRO A C 1
ATOM 3021 O O . PRO A 1 378 ? 22.850 24.441 45.685 1.00 20.66 378 PRO A O 1
ATOM 3025 N N . ALA A 1 379 ? 21.748 23.263 44.136 1.00 17.74 379 ALA A N 1
ATOM 3026 C CA . ALA A 1 379 ? 22.115 24.186 43.062 1.00 19.07 379 ALA A CA 1
ATOM 3027 C C . ALA A 1 379 ? 21.516 25.564 43.157 1.00 19.44 379 ALA A C 1
ATOM 3028 O O . ALA A 1 379 ? 21.937 26.489 42.458 1.00 21.82 379 ALA A O 1
ATOM 3030 N N . LEU A 1 380 ? 20.531 25.695 44.028 1.00 19.43 380 LEU A N 1
ATOM 3031 C CA . LEU A 1 380 ? 19.850 26.958 44.207 1.00 24.31 380 LEU A CA 1
ATOM 3032 C C . LEU A 1 380 ? 20.679 27.870 45.092 1.00 26.66 380 LEU A C 1
ATOM 3033 O O . LEU A 1 380 ? 20.765 29.082 44.856 1.00 25.26 380 LEU A O 1
ATOM 3038 N N . LYS A 1 381 ? 21.293 27.266 46.110 1.00 29.79 381 LYS A N 1
ATOM 3039 C CA . LYS A 1 381 ? 22.121 27.982 47.081 1.00 32.76 381 LYS A CA 1
ATOM 3040 C C . LYS A 1 381 ? 21.251 28.785 48.053 1.00 34.07 381 LYS A C 1
ATOM 3041 O O . LYS A 1 381 ? 21.585 29.910 48.411 1.00 32.07 381 LYS A O 1
ATOM 3047 N N . GLU A 1 382 ? 20.134 28.198 48.480 1.00 37.73 382 GLU A N 1
ATOM 3048 C CA . GLU A 1 382 ? 19.222 28.864 49.408 1.00 42.45 382 GLU A CA 1
ATOM 3049 C C . GLU A 1 382 ? 19.712 28.787 50.854 1.00 43.30 382 GLU A C 1
ATOM 3050 O O . GLU A 1 382 ? 20.422 27.857 51.233 1.00 41.12 382 GLU A O 1
ATOM 3056 N N . SER A 1 383 ? 19.331 29.783 51.649 1.00 44.42 383 SER A N 1
ATOM 3057 C CA . SER A 1 383 ? 19.697 29.846 53.060 1.00 46.95 383 SER A CA 1
ATOM 3058 C C . SER A 1 383 ? 18.828 30.887 53.759 1.00 48.49 383 SER A C 1
ATOM 3059 O O . SER A 1 383 ? 18.011 31.559 53.123 1.00 45.46 383 SER A O 1
ATOM 3062 N N . LEU A 1 384 ? 19.003 31.010 55.069 1.00 51.57 384 LEU A N 1
ATOM 3063 C CA . LEU A 1 384 ? 18.245 31.973 55.854 1.00 55.88 384 LEU A CA 1
ATOM 3064 C C . LEU A 1 384 ? 19.138 33.189 56.095 1.00 56.76 384 LEU A C 1
ATOM 3065 O O . LEU A 1 384 ? 20.303 33.187 55.701 1.00 55.98 384 LEU A O 1
ATOM 3070 N N . GLN A 1 385 ? 18.602 34.227 56.729 1.00 58.22 385 GLN A N 1
ATOM 3071 C CA . GLN A 1 385 ? 19.385 35.437 56.987 1.00 59.61 385 GLN A CA 1
ATOM 3072 C C . GLN A 1 385 ? 20.450 35.303 58.068 1.00 59.74 385 GLN A C 1
ATOM 3073 O O . GLN A 1 385 ? 21.599 35.716 57.800 1.00 60.36 385 GLN A O 1
ATOM 3079 N N . SER B 1 1 ? 58.294 36.665 -17.942 1.00 36.50 1 SER B N 1
ATOM 3080 C CA . SER B 1 1 ? 59.487 36.233 -18.700 1.00 33.45 1 SER B CA 1
ATOM 3081 C C . SER B 1 1 ? 60.599 35.676 -17.824 1.00 31.34 1 SER B C 1
ATOM 3082 O O . SER B 1 1 ? 61.687 35.391 -18.315 1.00 30.10 1 SER B O 1
ATOM 3085 N N . THR B 1 2 ? 60.338 35.528 -16.528 1.00 28.19 2 THR B N 1
ATOM 3086 C CA . THR B 1 2 ? 61.335 34.944 -15.637 1.00 25.59 2 THR B CA 1
ATOM 3087 C C . THR B 1 2 ? 60.711 33.678 -15.069 1.00 22.75 2 THR B C 1
ATOM 3088 O O . THR B 1 2 ? 59.601 33.702 -14.517 1.00 21.86 2 THR B O 1
ATOM 3092 N N . HIS B 1 3 ? 61.432 32.575 -15.244 1.00 22.37 3 HIS B N 1
ATOM 3093 C CA . HIS B 1 3 ? 60.986 31.257 -14.831 1.00 19.86 3 HIS B CA 1
ATOM 3094 C C . HIS B 1 3 ? 61.483 30.819 -13.464 1.00 19.56 3 HIS B C 1
ATOM 3095 O O . HIS B 1 3 ? 62.640 31.046 -13.102 1.00 20.47 3 HIS B O 1
ATOM 3102 N N . PHE B 1 4 ? 60.578 30.198 -12.712 1.00 16.62 4 PHE B N 1
ATOM 3103 C CA . PHE B 1 4 ? 60.881 29.643 -11.394 1.00 14.64 4 PHE B CA 1
ATOM 3104 C C . PHE B 1 4 ? 60.358 28.213 -11.395 1.00 13.60 4 PHE B C 1
ATOM 3105 O O . PHE B 1 4 ? 59.598 27.837 -12.280 1.00 15.65 4 PHE B O 1
ATOM 3113 N N . ASP B 1 5 ? 60.761 27.419 -10.410 1.00 15.20 5 ASP B N 1
ATOM 3114 C CA . ASP B 1 5 ? 60.255 26.062 -10.292 1.00 15.56 5 ASP B CA 1
ATOM 3115 C C . ASP B 1 5 ? 58.813 26.142 -9.769 1.00 14.36 5 ASP B C 1
ATOM 3116 O O . ASP B 1 5 ? 57.919 25.484 -10.290 1.00 14.84 5 ASP B O 1
ATOM 3121 N N . VAL B 1 6 ? 58.591 26.976 -8.751 1.00 13.22 6 VAL B N 1
ATOM 3122 C CA . VAL B 1 6 ? 57.259 27.124 -8.137 1.00 12.91 6 VAL B CA 1
ATOM 3123 C C . VAL B 1 6 ? 56.981 28.591 -7.812 1.00 12.16 6 VAL B C 1
ATOM 3124 O O . VAL B 1 6 ? 57.880 29.324 -7.373 1.00 13.85 6 VAL B O 1
ATOM 3128 N N . ILE B 1 7 ? 55.744 29.024 -8.044 1.00 12.05 7 ILE B N 1
ATOM 3129 C CA . ILE B 1 7 ? 55.323 30.367 -7.687 1.00 11.94 7 ILE B CA 1
ATOM 3130 C C . ILE B 1 7 ? 54.247 30.231 -6.596 1.00 10.70 7 ILE B C 1
ATOM 3131 O O . ILE B 1 7 ? 53.331 29.397 -6.719 1.00 11.77 7 ILE B O 1
ATOM 3136 N N . VAL B 1 8 ? 54.388 31.036 -5.535 1.00 11.36 8 VAL B N 1
ATOM 3137 C CA . VAL B 1 8 ? 53.420 31.079 -4.443 1.00 11.62 8 VAL B CA 1
ATOM 3138 C C . VAL B 1 8 ? 52.750 32.444 -4.499 1.00 11.97 8 VAL B C 1
ATOM 3139 O O . VAL B 1 8 ? 53.431 33.471 -4.408 1.00 12.40 8 VAL B O 1
ATOM 3143 N N . VAL B 1 9 ? 51.436 32.461 -4.705 1.00 10.68 9 VAL B N 1
ATOM 3144 C CA . VAL B 1 9 ? 50.682 33.715 -4.727 1.00 10.48 9 VAL B CA 1
ATOM 3145 C C . VAL B 1 9 ? 49.950 33.864 -3.399 1.00 10.30 9 VAL B C 1
ATOM 3146 O O . VAL B 1 9 ? 49.008 33.128 -3.081 1.00 11.92 9 VAL B O 1
ATOM 3150 N N . GLY B 1 10 ? 50.422 34.824 -2.620 1.00 9.85 10 GLY B N 1
ATOM 3151 C CA . GLY B 1 10 ? 49.896 35.054 -1.270 1.00 10.47 10 GLY B CA 1
ATOM 3152 C C . GLY B 1 10 ? 50.948 34.495 -0.321 1.00 10.26 10 GLY B C 1
ATOM 3153 O O . GLY B 1 10 ? 50.955 33.301 -0.015 1.00 10.47 10 GLY B O 1
ATOM 3154 N N . ALA B 1 11 ? 51.846 35.353 0.146 1.00 10.09 11 ALA B N 1
ATOM 3155 C CA . ALA B 1 11 ? 52.931 34.906 1.014 1.00 9.83 11 ALA B CA 1
ATOM 3156 C C . ALA B 1 11 ? 52.679 35.244 2.470 1.00 10.26 11 ALA B C 1
ATOM 3157 O O . ALA B 1 11 ? 53.491 35.905 3.126 1.00 10.97 11 ALA B O 1
ATOM 3159 N N . GLY B 1 12 ? 51.535 34.785 2.974 1.00 10.59 12 GLY B N 1
ATOM 3160 C CA . GLY B 1 12 ? 51.181 35.030 4.350 1.00 10.06 12 GLY B CA 1
ATOM 3161 C C . GLY B 1 12 ? 51.439 33.796 5.200 1.00 9.31 12 GLY B C 1
ATOM 3162 O O . GLY B 1 12 ? 52.449 33.114 5.048 1.00 9.81 12 GLY B O 1
ATOM 3163 N N A SER B 1 13 ? 50.500 33.488 6.085 0.50 8.09 13 SER B N 1
ATOM 3164 N N B SER B 1 13 ? 50.492 33.488 6.080 0.50 10.25 13 SER B N 1
ATOM 3165 C CA A SER B 1 13 ? 50.654 32.345 6.984 0.50 7.66 13 SER B CA 1
ATOM 3166 C CA B SER B 1 13 ? 50.612 32.342 6.987 0.50 11.98 13 SER B CA 1
ATOM 3167 C C A SER B 1 13 ? 51.005 31.051 6.248 0.50 6.91 13 SER B C 1
ATOM 3168 C C B SER B 1 13 ? 50.957 31.024 6.298 0.50 10.03 13 SER B C 1
ATOM 3169 O O A SER B 1 13 ? 52.027 30.429 6.528 0.50 8.34 13 SER B O 1
ATOM 3170 O O B SER B 1 13 ? 51.911 30.350 6.676 0.50 10.52 13 SER B O 1
ATOM 3175 N N . MET B 1 14 ? 50.158 30.650 5.304 1.00 8.71 14 MET B N 1
ATOM 3176 C CA . MET B 1 14 ? 50.379 29.410 4.573 1.00 8.86 14 MET B CA 1
ATOM 3177 C C . MET B 1 14 ? 51.439 29.522 3.494 1.00 9.28 14 MET B C 1
ATOM 3178 O O . MET B 1 14 ? 52.302 28.637 3.370 1.00 10.10 14 MET B O 1
ATOM 3183 N N . GLY B 1 15 ? 51.394 30.615 2.743 1.00 8.72 15 GLY B N 1
ATOM 3184 C CA . GLY B 1 15 ? 52.317 30.770 1.625 1.00 8.50 15 GLY B CA 1
ATOM 3185 C C . GLY B 1 15 ? 53.761 30.918 2.045 1.00 9.23 15 GLY B C 1
ATOM 3186 O O . GLY B 1 15 ? 54.639 30.320 1.400 1.00 9.75 15 GLY B O 1
ATOM 3187 N N . MET B 1 16 ? 54.040 31.689 3.096 1.00 9.44 16 MET B N 1
ATOM 3188 C CA . MET B 1 16 ? 55.434 31.851 3.513 1.00 9.39 16 MET B CA 1
ATOM 3189 C C . MET B 1 16 ? 55.976 30.531 4.084 1.00 9.34 16 MET B C 1
ATOM 3190 O O . MET B 1 16 ? 57.155 30.222 3.893 1.00 10.41 16 MET B O 1
ATOM 3195 N N . ALA B 1 17 ? 55.147 29.748 4.788 1.00 9.65 17 ALA B N 1
ATOM 3196 C CA . ALA B 1 17 ? 55.580 28.442 5.291 1.00 9.44 17 ALA B CA 1
ATOM 3197 C C . ALA B 1 17 ? 55.897 27.521 4.102 1.00 10.77 17 ALA B C 1
ATOM 3198 O O . ALA B 1 17 ? 56.914 26.812 4.107 1.00 10.66 17 ALA B O 1
ATOM 3200 N N . ALA B 1 18 ? 55.045 27.526 3.080 1.00 9.90 18 ALA B N 1
ATOM 3201 C CA . ALA B 1 18 ? 55.311 26.709 1.893 1.00 9.76 18 ALA B CA 1
ATOM 3202 C C . ALA B 1 18 ? 56.602 27.155 1.231 1.00 10.69 18 ALA B C 1
ATOM 3203 O O . ALA B 1 18 ? 57.420 26.305 0.803 1.00 11.07 18 ALA B O 1
ATOM 3205 N N . GLY B 1 19 ? 56.814 28.473 1.161 1.00 10.17 19 GLY B N 1
ATOM 3206 C CA . GLY B 1 19 ? 58.031 28.997 0.556 1.00 11.50 19 GLY B CA 1
ATOM 3207 C C . GLY B 1 19 ? 59.276 28.502 1.266 1.00 11.64 19 GLY B C 1
ATOM 3208 O O . GLY B 1 19 ? 60.270 28.149 0.625 1.00 11.60 19 GLY B O 1
ATOM 3209 N N . TYR B 1 20 ? 59.246 28.492 2.587 1.00 10.99 20 TYR B N 1
ATOM 3210 C CA . TYR B 1 20 ? 60.369 28.010 3.369 1.00 11.90 20 TYR B CA 1
ATOM 3211 C C . TYR B 1 20 ? 60.615 26.522 3.090 1.00 11.51 20 TYR B C 1
ATOM 3212 O O . TYR B 1 20 ? 61.765 26.092 2.862 1.00 12.41 20 TYR B O 1
ATOM 3221 N N . GLN B 1 21 ? 59.552 25.728 3.095 1.00 11.01 21 GLN B N 1
ATOM 3222 C CA . GLN B 1 21 ? 59.696 24.294 2.842 1.00 11.31 21 GLN B CA 1
ATOM 3223 C C . GLN B 1 21 ? 60.299 24.022 1.461 1.00 12.97 21 GLN B C 1
ATOM 3224 O O . GLN B 1 21 ? 61.138 23.127 1.313 1.00 13.52 21 GLN B O 1
ATOM 3230 N N . LEU B 1 22 ? 59.872 24.783 0.458 1.00 11.89 22 LEU B N 1
ATOM 3231 C CA . LEU B 1 22 ? 60.391 24.624 -0.897 1.00 13.08 22 LEU B CA 1
ATOM 3232 C C . LEU B 1 22 ? 61.838 25.086 -0.998 1.00 13.05 22 LEU B C 1
ATOM 3233 O O . LEU B 1 22 ? 62.695 24.362 -1.526 1.00 13.35 22 LEU B O 1
ATOM 3238 N N . ALA B 1 23 ? 62.132 26.279 -0.490 1.00 13.14 23 ALA B N 1
ATOM 3239 C CA . ALA B 1 23 ? 63.486 26.831 -0.595 1.00 14.67 23 ALA B CA 1
ATOM 3240 C C . ALA B 1 23 ? 64.529 25.951 0.090 1.00 16.73 23 ALA B C 1
ATOM 3241 O O . ALA B 1 23 ? 65.645 25.789 -0.428 1.00 18.58 23 ALA B O 1
ATOM 3243 N N . LYS B 1 24 ? 64.168 25.365 1.225 1.00 18.14 24 LYS B N 1
ATOM 3244 C CA . LYS B 1 24 ? 65.089 24.512 1.978 1.00 21.98 24 LYS B CA 1
ATOM 3245 C C . LYS B 1 24 ? 65.484 23.259 1.194 1.00 23.05 24 LYS B C 1
ATOM 3246 O O . LYS B 1 24 ? 66.503 22.635 1.494 1.00 24.23 24 LYS B O 1
ATOM 3252 N N . GLN B 1 25 ? 64.691 22.901 0.189 1.00 20.60 25 GLN B N 1
ATOM 3253 C CA . GLN B 1 25 ? 64.972 21.718 -0.635 1.00 22.34 25 GLN B CA 1
ATOM 3254 C C . GLN B 1 25 ? 65.634 22.102 -1.938 1.00 21.29 25 GLN B C 1
ATOM 3255 O O . GLN B 1 25 ? 65.803 21.259 -2.827 1.00 23.34 25 GLN B O 1
ATOM 3261 N N . GLY B 1 26 ? 65.974 23.372 -2.075 1.00 19.28 26 GLY B N 1
ATOM 3262 C CA . GLY B 1 26 ? 66.634 23.816 -3.284 1.00 19.56 26 GLY B CA 1
ATOM 3263 C C . GLY B 1 26 ? 65.702 24.075 -4.452 1.00 19.87 26 GLY B C 1
ATOM 3264 O O . GLY B 1 26 ? 66.141 24.148 -5.591 1.00 22.12 26 GLY B O 1
ATOM 3265 N N . VAL B 1 27 ? 64.411 24.224 -4.179 1.00 17.16 27 VAL B N 1
ATOM 3266 C CA . VAL B 1 27 ? 63.449 24.509 -5.236 1.00 17.49 27 VAL B CA 1
ATOM 3267 C C . VAL B 1 27 ? 63.431 26.034 -5.458 1.00 17.79 27 VAL B C 1
ATOM 3268 O O . VAL B 1 27 ? 63.261 26.779 -4.492 1.00 18.78 27 VAL B O 1
ATOM 3272 N N . LYS B 1 28 ? 63.617 26.485 -6.703 1.00 17.64 28 LYS B N 1
ATOM 3273 C CA . LYS B 1 28 ? 63.641 27.921 -7.058 1.00 16.86 28 LYS B CA 1
ATOM 3274 C C . LYS B 1 28 ? 62.219 28.446 -6.922 1.00 15.22 28 LYS B C 1
ATOM 3275 O O . LYS B 1 28 ? 61.335 28.113 -7.716 1.00 16.67 28 LYS B O 1
ATOM 3281 N N . THR B 1 29 ? 62.011 29.278 -5.909 1.00 15.26 29 THR B N 1
ATOM 3282 C CA . THR B 1 29 ? 60.679 29.753 -5.583 1.00 14.55 29 THR B CA 1
ATOM 3283 C C . THR B 1 29 ? 60.513 31.265 -5.603 1.00 13.24 29 THR B C 1
ATOM 3284 O O . THR B 1 29 ? 61.420 32.015 -5.204 1.00 14.33 29 THR B O 1
ATOM 3288 N N . LEU B 1 30 ? 59.359 31.702 -6.097 1.00 11.95 30 LEU B N 1
ATOM 3289 C CA . LEU B 1 30 ? 58.978 33.104 -6.133 1.00 12.10 30 LEU B CA 1
ATOM 3290 C C . LEU B 1 30 ? 57.723 33.215 -5.252 1.00 12.22 30 LEU B C 1
ATOM 3291 O O . LEU B 1 30 ? 56.746 32.479 -5.450 1.00 14.83 30 LEU B O 1
ATOM 3296 N N . LEU B 1 31 ? 57.768 34.116 -4.281 1.00 12.13 31 LEU B N 1
ATOM 3297 C CA . LEU B 1 31 ? 56.633 34.358 -3.392 1.00 12.42 31 LEU B CA 1
ATOM 3298 C C . LEU B 1 31 ? 56.150 35.758 -3.710 1.00 13.58 31 LEU B C 1
ATOM 3299 O O . LEU B 1 31 ? 56.931 36.727 -3.657 1.00 16.20 31 LEU B O 1
ATOM 3304 N N . VAL B 1 32 ? 54.879 35.877 -4.047 1.00 12.64 32 VAL B N 1
ATOM 3305 C CA . VAL B 1 32 ? 54.303 37.160 -4.412 1.00 12.58 32 VAL B CA 1
ATOM 3306 C C . VAL B 1 32 ? 53.251 37.584 -3.400 1.00 12.72 32 VAL B C 1
ATOM 3307 O O . VAL B 1 32 ? 52.358 36.795 -3.076 1.00 14.05 32 VAL B O 1
ATOM 3311 N N . ASP B 1 33 ? 53.350 38.819 -2.902 1.00 10.61 33 ASP B N 1
ATOM 3312 C CA . ASP B 1 33 ? 52.376 39.302 -1.930 1.00 11.98 33 ASP B CA 1
ATOM 3313 C C . ASP B 1 33 ? 51.886 40.701 -2.249 1.00 12.53 33 ASP B C 1
ATOM 3314 O O . ASP B 1 33 ? 52.669 41.561 -2.693 1.00 13.55 33 ASP B O 1
ATOM 3319 N N . ALA B 1 34 ? 50.596 40.924 -2.015 1.00 12.36 34 ALA B N 1
ATOM 3320 C CA . ALA B 1 34 ? 49.967 42.226 -2.257 1.00 13.67 34 ALA B CA 1
ATOM 3321 C C . ALA B 1 34 ? 50.489 43.308 -1.299 1.00 13.90 34 ALA B C 1
ATOM 3322 O O . ALA B 1 34 ? 50.373 44.517 -1.579 1.00 14.26 34 ALA B O 1
ATOM 3324 N N . PHE B 1 35 ? 51.056 42.892 -0.167 1.00 13.02 35 PHE B N 1
ATOM 3325 C CA . PHE B 1 35 ? 51.606 43.829 0.815 1.00 12.38 35 PHE B CA 1
ATOM 3326 C C . PHE B 1 35 ? 53.056 43.409 1.128 1.00 13.12 35 PHE B C 1
ATOM 3327 O O . PHE B 1 35 ? 53.735 42.882 0.245 1.00 13.91 35 PHE B O 1
ATOM 3335 N N . ASP B 1 36 ? 53.539 43.628 2.354 1.00 13.54 36 ASP B N 1
ATOM 3336 C CA . ASP B 1 36 ? 54.935 43.317 2.713 1.00 13.98 36 ASP B CA 1
ATOM 3337 C C . ASP B 1 36 ? 54.839 42.490 3.997 1.00 13.19 36 ASP B C 1
ATOM 3338 O O . ASP B 1 36 ? 54.870 43.032 5.088 1.00 14.71 36 ASP B O 1
ATOM 3343 N N . PRO B 1 37 ? 54.777 41.151 3.873 1.00 12.71 37 PRO B N 1
ATOM 3344 C CA . PRO B 1 37 ? 54.631 40.283 5.052 1.00 12.14 37 PRO B CA 1
ATOM 3345 C C . PRO B 1 37 ? 55.781 40.129 6.012 1.00 11.71 37 PRO B C 1
ATOM 3346 O O . PRO B 1 37 ? 56.924 40.058 5.599 1.00 13.22 37 PRO B O 1
ATOM 3350 N N . PRO B 1 38 ? 55.490 40.054 7.319 1.00 11.83 38 PRO B N 1
ATOM 3351 C CA . PRO B 1 38 ? 54.150 40.109 7.928 1.00 11.93 38 PRO B CA 1
ATOM 3352 C C . PRO B 1 38 ? 53.623 41.529 7.931 1.00 11.07 38 PRO B C 1
ATOM 3353 O O . PRO B 1 38 ? 54.391 42.486 8.093 1.00 12.80 38 PRO B O 1
ATOM 3357 N N . HIS B 1 39 ? 52.311 41.671 7.779 1.00 10.74 39 HIS B N 1
ATOM 3358 C CA . HIS B 1 39 ? 51.690 42.985 7.746 1.00 10.45 39 HIS B CA 1
ATOM 3359 C C . HIS B 1 39 ? 50.381 42.961 8.525 1.00 10.77 39 HIS B C 1
ATOM 3360 O O . HIS B 1 39 ? 50.020 41.943 9.113 1.00 11.91 39 HIS B O 1
ATOM 3367 N N . THR B 1 40 ? 49.644 44.070 8.501 1.00 11.59 40 THR B N 1
ATOM 3368 C CA . THR B 1 40 ? 48.415 44.165 9.279 1.00 12.41 40 THR B CA 1
ATOM 3369 C C . THR B 1 40 ? 47.158 44.264 8.442 1.00 12.57 40 THR B C 1
ATOM 3370 O O . THR B 1 40 ? 46.124 44.713 8.918 1.00 14.83 40 THR B O 1
ATOM 3374 N N . ASN B 1 41 ? 47.230 43.798 7.200 1.00 11.29 41 ASN B N 1
ATOM 3375 C CA . ASN B 1 41 ? 46.069 43.858 6.316 1.00 11.73 41 ASN B CA 1
ATOM 3376 C C . ASN B 1 41 ? 45.435 42.517 6.030 1.00 11.69 41 ASN B C 1
ATOM 3377 O O . ASN B 1 41 ? 44.425 42.457 5.345 1.00 12.77 41 ASN B O 1
ATOM 3382 N N . GLY B 1 42 ? 46.042 41.439 6.530 1.00 10.92 42 GLY B N 1
ATOM 3383 C CA . GLY B 1 42 ? 45.531 40.104 6.302 1.00 10.80 42 GLY B CA 1
ATOM 3384 C C . GLY B 1 42 ? 44.948 39.460 7.541 1.00 10.05 42 GLY B C 1
ATOM 3385 O O . GLY B 1 42 ? 44.223 40.095 8.326 1.00 12.27 42 GLY B O 1
ATOM 3386 N N . SER B 1 43 ? 45.303 38.193 7.741 1.00 9.37 43 SER B N 1
ATOM 3387 C CA . SER B 1 43 ? 44.766 37.418 8.856 1.00 8.87 43 SER B CA 1
ATOM 3388 C C . SER B 1 43 ? 45.810 36.958 9.864 1.00 9.00 43 SER B C 1
ATOM 3389 O O . SER B 1 43 ? 45.482 36.107 10.694 1.00 10.22 43 SER B O 1
ATOM 3392 N N . HIS B 1 44 ? 47.024 37.511 9.832 1.00 9.22 44 HIS B N 1
ATOM 3393 C CA . HIS B 1 44 ? 48.094 37.005 10.699 1.00 9.30 44 HIS B CA 1
ATOM 3394 C C . HIS B 1 44 ? 48.664 37.935 11.763 1.00 10.68 44 HIS B C 1
ATOM 3395 O O . HIS B 1 44 ? 49.586 37.524 12.493 1.00 11.09 44 HIS B O 1
ATOM 3402 N N . HIS B 1 45 ? 48.121 39.145 11.905 1.00 10.34 45 HIS B N 1
ATOM 3403 C CA . HIS B 1 45 ? 48.653 40.091 12.896 1.00 10.47 45 HIS B CA 1
ATOM 3404 C C . HIS B 1 45 ? 47.905 40.045 14.231 1.00 10.42 45 HIS B C 1
ATOM 3405 O O . HIS B 1 45 ? 47.045 39.183 14.445 1.00 11.82 45 HIS B O 1
ATOM 3412 N N . GLY B 1 46 ? 48.211 40.968 15.136 1.00 11.53 46 GLY B N 1
ATOM 3413 C CA . GLY B 1 46 ? 47.597 40.851 16.455 1.00 11.81 46 GLY B CA 1
ATOM 3414 C C . GLY B 1 46 ? 48.533 40.088 17.396 1.00 12.65 46 GLY B C 1
ATOM 3415 O O . GLY B 1 46 ? 48.127 39.688 18.492 1.00 13.46 46 GLY B O 1
ATOM 3416 N N A ASP B 1 47 ? 49.764 39.869 16.941 0.50 10.92 47 ASP B N 1
ATOM 3417 N N B ASP B 1 47 ? 49.757 39.863 16.912 0.50 13.12 47 ASP B N 1
ATOM 3418 C CA A ASP B 1 47 ? 50.836 39.250 17.712 0.50 9.15 47 ASP B CA 1
ATOM 3419 C CA B ASP B 1 47 ? 50.882 39.208 17.590 0.50 13.47 47 ASP B CA 1
ATOM 3420 C C A ASP B 1 47 ? 50.829 37.763 18.017 0.50 8.88 47 ASP B C 1
ATOM 3421 C C B ASP B 1 47 ? 50.837 37.742 18.009 0.50 11.19 47 ASP B C 1
ATOM 3422 O O A ASP B 1 47 ? 51.802 37.066 17.753 0.50 9.92 47 ASP B O 1
ATOM 3423 O O B ASP B 1 47 ? 51.821 37.031 17.835 0.50 11.47 47 ASP B O 1
ATOM 3432 N N . THR B 1 48 ? 49.719 37.280 18.558 1.00 9.49 48 THR B N 1
ATOM 3433 C CA . THR B 1 48 ? 49.642 35.909 19.057 1.00 8.82 48 THR B CA 1
ATOM 3434 C C . THR B 1 48 ? 48.514 35.081 18.520 1.00 8.51 48 THR B C 1
ATOM 3435 O O . THR B 1 48 ? 47.457 35.589 18.164 1.00 9.01 48 THR B O 1
ATOM 3439 N N . ARG B 1 49 ? 48.748 33.776 18.518 1.00 7.97 49 ARG B N 1
ATOM 3440 C CA . ARG B 1 49 ? 47.774 32.788 18.055 1.00 7.89 49 ARG B CA 1
ATOM 3441 C C . ARG B 1 49 ? 47.856 31.568 18.974 1.00 8.63 49 ARG B C 1
ATOM 3442 O O . ARG B 1 49 ? 48.949 31.168 19.417 1.00 9.72 49 ARG B O 1
ATOM 3450 N N . ILE B 1 50 ? 46.712 30.958 19.258 1.00 8.09 50 ILE B N 1
ATOM 3451 C CA . ILE B 1 50 ? 46.674 29.754 20.061 1.00 8.87 50 ILE B CA 1
ATOM 3452 C C . ILE B 1 50 ? 46.959 28.520 19.204 1.00 8.91 50 ILE B C 1
ATOM 3453 O O . ILE B 1 50 ? 46.509 28.447 18.041 1.00 8.66 50 ILE B O 1
ATOM 3458 N N . ILE B 1 51 ? 47.741 27.596 19.753 1.00 8.03 51 ILE B N 1
ATOM 3459 C CA . ILE B 1 51 ? 47.849 26.265 19.152 1.00 9.08 51 ILE B CA 1
ATOM 3460 C C . ILE B 1 51 ? 47.356 25.279 20.212 1.00 8.95 51 ILE B C 1
ATOM 3461 O O . ILE B 1 51 ? 47.775 25.317 21.374 1.00 9.63 51 ILE B O 1
ATOM 3466 N N . ARG B 1 52 ? 46.384 24.473 19.788 1.00 9.52 52 ARG B N 1
ATOM 3467 C CA . ARG B 1 52 ? 45.768 23.407 20.586 1.00 10.88 52 ARG B CA 1
ATOM 3468 C C . ARG B 1 52 ? 46.081 22.094 19.882 1.00 9.98 52 ARG B C 1
ATOM 3469 O O . ARG B 1 52 ? 46.335 22.090 18.679 1.00 11.66 52 ARG B O 1
ATOM 3477 N N . HIS B 1 53 ? 46.049 20.989 20.616 1.00 10.84 53 HIS B N 1
ATOM 3478 C CA . HIS B 1 53 ? 46.274 19.684 19.999 1.00 10.85 53 HIS B CA 1
ATOM 3479 C C . HIS B 1 53 ? 44.952 18.917 20.060 1.00 11.53 53 HIS B C 1
ATOM 3480 O O . HIS B 1 53 ? 44.437 18.517 19.017 1.00 17.93 53 HIS B O 1
ATOM 3487 N N . ALA B 1 54 ? 44.387 18.742 21.255 1.00 12.04 54 ALA B N 1
ATOM 3488 C CA . ALA B 1 54 ? 43.068 18.100 21.409 1.00 12.64 54 ALA B CA 1
ATOM 3489 C C . ALA B 1 54 ? 42.217 19.163 20.738 1.00 15.82 54 ALA B C 1
ATOM 3490 O O . ALA B 1 54 ? 42.219 20.347 21.139 1.00 18.53 54 ALA B O 1
ATOM 3492 N N . TYR B 1 55 ? 41.479 18.746 19.728 1.00 16.49 55 TYR B N 1
ATOM 3493 C CA . TYR B 1 55 ? 40.763 19.707 18.891 1.00 14.18 55 TYR B CA 1
ATOM 3494 C C . TYR B 1 55 ? 39.225 19.686 18.857 1.00 14.14 55 TYR B C 1
ATOM 3495 O O . TYR B 1 55 ? 38.641 18.777 18.267 1.00 14.44 55 TYR B O 1
ATOM 3504 N N . GLY B 1 56 ? 38.599 20.711 19.453 1.00 14.91 56 GLY B N 1
ATOM 3505 C CA . GLY B 1 56 ? 37.153 20.810 19.525 1.00 14.15 56 GLY B CA 1
ATOM 3506 C C . GLY B 1 56 ? 36.408 20.886 18.198 1.00 15.58 56 GLY B C 1
ATOM 3507 O O . GLY B 1 56 ? 35.238 20.505 18.131 1.00 16.36 56 GLY B O 1
ATOM 3508 N N . GLU B 1 57 ? 37.067 21.369 17.148 1.00 14.51 57 GLU B N 1
ATOM 3509 C CA . GLU B 1 57 ? 36.431 21.452 15.834 1.00 15.92 57 GLU B CA 1
ATOM 3510 C C . GLU B 1 57 ? 36.367 20.068 15.209 1.00 16.17 57 GLU B C 1
ATOM 3511 O O . GLU B 1 57 ? 35.655 19.860 14.218 1.00 17.69 57 GLU B O 1
ATOM 3517 N N . GLY B 1 58 ? 37.141 19.133 15.761 1.00 14.73 58 GLY B N 1
ATOM 3518 C CA . GLY B 1 58 ? 37.123 17.781 15.235 1.00 16.34 58 GLY B CA 1
ATOM 3519 C C . GLY B 1 58 ? 38.409 17.041 15.515 1.00 16.82 58 GLY B C 1
ATOM 3520 O O . GLY B 1 58 ? 39.500 17.518 15.189 1.00 16.80 58 GLY B O 1
ATOM 3521 N N . ARG B 1 59 ? 38.274 15.857 16.107 1.00 15.73 59 ARG B N 1
ATOM 3522 C CA . ARG B 1 59 ? 39.421 15.028 16.436 1.00 16.36 59 ARG B CA 1
ATOM 3523 C C . ARG B 1 59 ? 40.295 14.705 15.226 1.00 15.88 59 ARG B C 1
ATOM 3524 O O . ARG B 1 59 ? 41.475 14.412 15.390 1.00 15.82 59 ARG B O 1
ATOM 3532 N N . GLU B 1 60 ? 39.726 14.776 14.018 1.00 16.29 60 GLU B N 1
ATOM 3533 C CA . GLU B 1 60 ? 40.482 14.464 12.791 1.00 17.44 60 GLU B CA 1
ATOM 3534 C C . GLU B 1 60 ? 41.654 15.432 12.501 1.00 14.77 60 GLU B C 1
ATOM 3535 O O . GLU B 1 60 ? 42.542 15.137 11.700 1.00 17.12 60 GLU B O 1
ATOM 3541 N N . TYR B 1 61 ? 41.658 16.574 13.178 1.00 15.00 61 TYR B N 1
ATOM 3542 C CA . TYR B 1 61 ? 42.722 17.578 13.012 1.00 13.63 61 TYR B CA 1
ATOM 3543 C C . TYR B 1 61 ? 43.941 17.287 13.879 1.00 12.90 61 TYR B C 1
ATOM 3544 O O . TYR B 1 61 ? 44.993 17.913 13.719 1.00 12.90 61 TYR B O 1
ATOM 3553 N N . VAL B 1 62 ? 43.809 16.355 14.816 1.00 13.22 62 VAL B N 1
ATOM 3554 C CA . VAL B 1 62 ? 44.898 16.120 15.747 1.00 12.73 62 VAL B CA 1
ATOM 3555 C C . VAL B 1 62 ? 46.248 15.779 15.133 1.00 12.15 62 VAL B C 1
ATOM 3556 O O . VAL B 1 62 ? 47.245 16.374 15.508 1.00 11.19 62 VAL B O 1
ATOM 3560 N N . PRO B 1 63 ? 46.308 14.849 14.173 1.00 12.74 63 PRO B N 1
ATOM 3561 C CA . PRO B 1 63 ? 47.614 14.522 13.589 1.00 11.37 63 PRO B CA 1
ATOM 3562 C C . PRO B 1 63 ? 48.319 15.749 12.986 1.00 11.60 63 PRO B C 1
ATOM 3563 O O . PRO B 1 63 ? 49.524 15.940 13.169 1.00 12.50 63 PRO B O 1
ATOM 3567 N N . LEU B 1 64 ? 47.571 16.577 12.273 1.00 11.13 64 LEU B N 1
ATOM 3568 C CA . LEU B 1 64 ? 48.177 17.763 11.675 1.00 10.25 64 LEU B CA 1
ATOM 3569 C C . LEU B 1 64 ? 48.594 18.779 12.755 1.00 9.10 64 LEU B C 1
ATOM 3570 O O . LEU B 1 64 ? 49.598 19.486 12.599 1.00 10.35 64 LEU B O 1
ATOM 3575 N N . ALA B 1 65 ? 47.823 18.874 13.835 1.00 9.55 65 ALA B N 1
ATOM 3576 C CA . ALA B 1 65 ? 48.181 19.782 14.932 1.00 9.59 65 ALA B CA 1
ATOM 3577 C C . ALA B 1 65 ? 49.499 19.305 15.571 1.00 9.36 65 ALA B C 1
ATOM 3578 O O . ALA B 1 65 ? 50.383 20.121 15.890 1.00 9.86 65 ALA B O 1
ATOM 3580 N N . LEU B 1 66 ? 49.626 17.995 15.779 1.00 10.48 66 LEU B N 1
ATOM 3581 C CA . LEU B 1 66 ? 50.834 17.452 16.396 1.00 10.86 66 LEU B CA 1
ATOM 3582 C C . LEU B 1 66 ? 52.053 17.642 15.495 1.00 10.42 66 LEU B C 1
ATOM 3583 O O . LEU B 1 66 ? 53.139 17.974 15.981 1.00 10.31 66 LEU B O 1
ATOM 3588 N N . ARG B 1 67 ? 51.885 17.427 14.193 1.00 9.95 67 ARG B N 1
ATOM 3589 C CA . ARG B 1 67 ? 52.986 17.622 13.257 1.00 10.33 67 ARG B CA 1
ATOM 3590 C C . ARG B 1 67 ? 53.367 19.107 13.222 1.00 9.57 67 ARG B C 1
ATOM 3591 O O . ARG B 1 67 ? 54.541 19.458 13.216 1.00 9.69 67 ARG B O 1
ATOM 3599 N N . SER B 1 68 ? 52.362 19.976 13.229 1.00 8.56 68 SER B N 1
ATOM 3600 C CA . SER B 1 68 ? 52.625 21.416 13.196 1.00 8.99 68 SER B CA 1
ATOM 3601 C C . SER B 1 68 ? 53.410 21.809 14.453 1.00 8.08 68 SER B C 1
ATOM 3602 O O . SER B 1 68 ? 54.346 22.597 14.365 1.00 8.80 68 SER B O 1
ATOM 3605 N N . GLN B 1 69 ? 53.039 21.253 15.602 1.00 8.45 69 GLN B N 1
ATOM 3606 C CA . GLN B 1 69 ? 53.765 21.573 16.829 1.00 8.99 69 GLN B CA 1
ATOM 3607 C C . GLN B 1 69 ? 55.245 21.180 16.698 1.00 9.39 69 GLN B C 1
ATOM 3608 O O . GLN B 1 69 ? 56.136 21.935 17.102 1.00 9.62 69 GLN B O 1
ATOM 3614 N N . GLU B 1 70 ? 55.509 19.991 16.145 1.00 10.26 70 GLU B N 1
ATOM 3615 C CA . GLU B 1 70 ? 56.896 19.551 15.939 1.00 9.91 70 GLU B CA 1
ATOM 3616 C C . GLU B 1 70 ? 57.625 20.555 15.048 1.00 9.90 70 GLU B C 1
ATOM 3617 O O . GLU B 1 70 ? 58.783 20.910 15.321 1.00 10.02 70 GLU B O 1
ATOM 3623 N N . LEU B 1 71 ? 56.977 21.017 13.981 1.00 9.29 71 LEU B N 1
ATOM 3624 C CA . LEU B 1 71 ? 57.583 21.985 13.079 1.00 8.52 71 LEU B CA 1
ATOM 3625 C C . LEU B 1 71 ? 57.805 23.349 13.740 1.00 9.01 71 LEU B C 1
ATOM 3626 O O . LEU B 1 71 ? 58.790 24.028 13.445 1.00 8.54 71 LEU B O 1
ATOM 3631 N N . TRP B 1 72 ? 56.938 23.747 14.678 1.00 8.48 72 TRP B N 1
ATOM 3632 C CA . TRP B 1 72 ? 57.149 25.028 15.357 1.00 8.60 72 TRP B CA 1
ATOM 3633 C C . TRP B 1 72 ? 58.372 24.906 16.265 1.00 8.53 72 TRP B C 1
ATOM 3634 O O . TRP B 1 72 ? 59.145 25.862 16.381 1.00 8.85 72 TRP B O 1
ATOM 3645 N N . TYR B 1 73 ? 58.550 23.752 16.916 1.00 9.44 73 TYR B N 1
ATOM 3646 C CA . TYR B 1 73 ? 59.751 23.598 17.746 1.00 9.17 73 TYR B CA 1
ATOM 3647 C C . TYR B 1 73 ? 61.007 23.630 16.866 1.00 9.52 73 TYR B C 1
ATOM 3648 O O . TYR B 1 73 ? 62.051 24.151 17.282 1.00 9.87 73 TYR B O 1
ATOM 3657 N N . GLU B 1 74 ? 60.921 23.071 15.659 1.00 9.57 74 GLU B N 1
ATOM 3658 C CA . GLU B 1 74 ? 62.050 23.113 14.727 1.00 9.85 74 GLU B CA 1
ATOM 3659 C C . GLU B 1 74 ? 62.340 24.564 14.356 1.00 9.53 74 GLU B C 1
ATOM 3660 O O . GLU B 1 74 ? 63.492 24.987 14.342 1.00 10.34 74 GLU B O 1
ATOM 3666 N N . LEU B 1 75 ? 61.303 25.348 14.062 1.00 8.33 75 LEU B N 1
ATOM 3667 C CA . LEU B 1 75 ? 61.524 26.744 13.709 1.00 8.90 75 LEU B CA 1
ATOM 3668 C C . LEU B 1 75 ? 62.160 27.525 14.869 1.00 8.57 75 LEU B C 1
ATOM 3669 O O . LEU B 1 75 ? 63.082 28.338 14.646 1.00 9.24 75 LEU B O 1
ATOM 3674 N N . GLU B 1 76 ? 61.689 27.291 16.096 1.00 8.62 76 GLU B N 1
ATOM 3675 C CA . GLU B 1 76 ? 62.267 27.970 17.258 1.00 8.61 76 GLU B CA 1
ATOM 3676 C C . GLU B 1 76 ? 63.785 27.797 17.294 1.00 9.25 76 GLU B C 1
ATOM 3677 O O . GLU B 1 76 ? 64.524 28.726 17.618 1.00 9.59 76 GLU B O 1
ATOM 3683 N N . LYS B 1 77 ? 64.258 26.601 16.972 1.00 8.87 77 LYS B N 1
ATOM 3684 C CA . LYS B 1 77 ? 65.690 26.321 17.014 1.00 8.53 77 LYS B CA 1
ATOM 3685 C C . LYS B 1 77 ? 66.464 26.965 15.882 1.00 9.39 77 LYS B C 1
ATOM 3686 O O . LYS B 1 77 ? 67.662 27.180 16.023 1.00 10.67 77 LYS B O 1
ATOM 3692 N N . GLU B 1 78 ? 65.796 27.318 14.800 1.00 9.04 78 GLU B N 1
ATOM 3693 C CA . GLU B 1 78 ? 66.444 27.857 13.614 1.00 9.14 78 GLU B CA 1
ATOM 3694 C C . GLU B 1 78 ? 66.593 29.354 13.535 1.00 10.09 78 GLU B C 1
ATOM 3695 O O . GLU B 1 78 ? 67.444 29.868 12.811 1.00 12.95 78 GLU B O 1
ATOM 3701 N N . THR B 1 79 ? 65.787 30.080 14.281 1.00 9.21 79 THR B N 1
ATOM 3702 C CA . THR B 1 79 ? 65.776 31.532 14.192 1.00 9.26 79 THR B CA 1
ATOM 3703 C C . THR B 1 79 ? 66.007 32.198 15.535 1.00 9.08 79 THR B C 1
ATOM 3704 O O . THR B 1 79 ? 65.916 31.545 16.578 1.00 9.46 79 THR B O 1
ATOM 3708 N N . HIS B 1 80 ? 66.331 33.495 15.514 1.00 9.12 80 HIS B N 1
ATOM 3709 C CA . HIS B 1 80 ? 66.496 34.275 16.741 1.00 9.81 80 HIS B CA 1
ATOM 3710 C C . HIS B 1 80 ? 65.143 34.876 17.149 1.00 9.80 80 HIS B C 1
ATOM 3711 O O . HIS B 1 80 ? 65.024 35.416 18.247 1.00 10.14 80 HIS B O 1
ATOM 3718 N N . HIS B 1 81 ? 64.136 34.817 16.278 1.00 9.05 81 HIS B N 1
ATOM 3719 C CA . HIS B 1 81 ? 62.813 35.350 16.653 1.00 9.16 81 HIS B CA 1
ATOM 3720 C C . HIS B 1 81 ? 62.103 34.346 17.570 1.00 9.08 81 HIS B C 1
ATOM 3721 O O . HIS B 1 81 ? 62.255 33.133 17.432 1.00 9.65 81 HIS B O 1
ATOM 3728 N N . LYS B 1 82 ? 61.327 34.861 18.514 1.00 8.94 82 LYS B N 1
ATOM 3729 C CA . LYS B 1 82 ? 60.560 34.001 19.420 1.00 9.38 82 LYS B CA 1
ATOM 3730 C C . LYS B 1 82 ? 59.358 33.411 18.683 1.00 7.21 82 LYS B C 1
ATOM 3731 O O . LYS B 1 82 ? 58.593 34.127 18.041 1.00 8.75 82 LYS B O 1
ATOM 3737 N N . ILE B 1 83 ? 59.212 32.099 18.779 1.00 8.15 83 ILE B N 1
ATOM 3738 C CA . ILE B 1 83 ? 58.151 31.393 18.084 1.00 8.07 83 ILE B CA 1
ATOM 3739 C C . ILE B 1 83 ? 57.008 30.873 18.964 1.00 8.08 83 ILE B C 1
ATOM 3740 O O . ILE B 1 83 ? 55.840 31.100 18.624 1.00 8.48 83 ILE B O 1
ATOM 3745 N N . PHE B 1 84 ? 57.324 30.231 20.084 1.00 7.36 84 PHE B N 1
ATOM 3746 C CA . PHE B 1 84 ? 56.296 29.555 20.882 1.00 8.13 84 PHE B CA 1
ATOM 3747 C C . PHE B 1 84 ? 56.540 29.617 22.368 1.00 8.72 84 PHE B C 1
ATOM 3748 O O . PHE B 1 84 ? 57.679 29.461 22.824 1.00 9.58 84 PHE B O 1
ATOM 3756 N N . THR B 1 85 ? 55.468 29.853 23.127 1.00 8.44 85 THR B N 1
ATOM 3757 C CA . THR B 1 85 ? 55.508 29.830 24.595 1.00 8.48 85 THR B CA 1
ATOM 3758 C C . THR B 1 85 ? 54.439 28.821 25.016 1.00 7.95 85 THR B C 1
ATOM 3759 O O . THR B 1 85 ? 53.287 28.891 24.571 1.00 8.09 85 THR B O 1
ATOM 3763 N N . LYS B 1 86 ? 54.843 27.867 25.851 1.00 8.34 86 LYS B N 1
ATOM 3764 C CA . LYS B 1 86 ? 53.958 26.799 26.290 1.00 9.33 86 LYS B CA 1
ATOM 3765 C C . LYS B 1 86 ? 53.101 27.206 27.476 1.00 9.62 86 LYS B C 1
ATOM 3766 O O . LYS B 1 86 ? 53.317 26.769 28.600 1.00 12.52 86 LYS B O 1
ATOM 3772 N N . THR B 1 87 ? 52.095 28.022 27.202 1.00 8.41 87 THR B N 1
ATOM 3773 C CA . THR B 1 87 ? 51.202 28.540 28.225 1.00 8.71 87 THR B CA 1
ATOM 3774 C C . THR B 1 87 ? 50.187 27.535 28.731 1.00 9.18 87 THR B C 1
ATOM 3775 O O . THR B 1 87 ? 49.629 27.728 29.814 1.00 11.48 87 THR B O 1
ATOM 3779 N N . GLY B 1 88 ? 49.972 26.467 27.962 1.00 8.50 88 GLY B N 1
ATOM 3780 C CA . GLY B 1 88 ? 48.868 25.549 28.233 1.00 8.14 88 GLY B CA 1
ATOM 3781 C C . GLY B 1 88 ? 47.616 26.217 27.650 1.00 8.65 88 GLY B C 1
ATOM 3782 O O . GLY B 1 88 ? 47.593 27.446 27.444 1.00 9.40 88 GLY B O 1
ATOM 3783 N N . VAL B 1 89 ? 46.591 25.432 27.347 1.00 8.47 89 VAL B N 1
ATOM 3784 C CA . VAL B 1 89 ? 45.329 26.004 26.833 1.00 8.56 89 VAL B CA 1
ATOM 3785 C C . VAL B 1 89 ? 44.170 25.359 27.583 1.00 9.70 89 VAL B C 1
ATOM 3786 O O . VAL B 1 89 ? 44.078 24.126 27.674 1.00 9.72 89 VAL B O 1
ATOM 3790 N N . LEU B 1 90 ? 43.335 26.228 28.146 1.00 8.69 90 LEU B N 1
ATOM 3791 C CA . LEU B 1 90 ? 42.150 25.838 28.905 1.00 9.42 90 LEU B CA 1
ATOM 3792 C C . LEU B 1 90 ? 40.899 25.966 28.044 1.00 8.72 90 LEU B C 1
ATOM 3793 O O . LEU B 1 90 ? 40.686 27.006 27.411 1.00 10.06 90 LEU B O 1
ATOM 3798 N N . VAL B 1 91 ? 40.092 24.911 28.015 1.00 8.90 91 VAL B N 1
ATOM 3799 C CA . VAL B 1 91 ? 38.818 24.913 27.281 1.00 9.46 91 VAL B CA 1
ATOM 3800 C C . VAL B 1 91 ? 37.735 24.645 28.338 1.00 10.26 91 VAL B C 1
ATOM 3801 O O . VAL B 1 91 ? 37.837 23.683 29.100 1.00 11.12 91 VAL B O 1
ATOM 3805 N N . PHE B 1 92 ? 36.717 25.502 28.420 1.00 10.25 92 PHE B N 1
ATOM 3806 C CA . PHE B 1 92 ? 35.636 25.270 29.380 1.00 10.57 92 PHE B CA 1
ATOM 3807 C C . PHE B 1 92 ? 34.298 25.683 28.808 1.00 12.06 92 PHE B C 1
ATOM 3808 O O . PHE B 1 92 ? 34.227 26.344 27.770 1.00 11.61 92 PHE B O 1
ATOM 3816 N N . GLY B 1 93 ? 33.236 25.233 29.475 1.00 11.90 93 GLY B N 1
ATOM 3817 C CA . GLY B 1 93 ? 31.888 25.553 29.045 1.00 12.38 93 GLY B CA 1
ATOM 3818 C C . GLY B 1 93 ? 30.899 24.925 30.000 1.00 14.01 93 GLY B C 1
ATOM 3819 O O . GLY B 1 93 ? 31.297 24.177 30.896 1.00 13.85 93 GLY B O 1
ATOM 3820 N N . PRO B 1 94 ? 29.595 25.212 29.837 1.00 13.62 94 PRO B N 1
ATOM 3821 C CA . PRO B 1 94 ? 28.586 24.630 30.733 1.00 15.31 94 PRO B CA 1
ATOM 3822 C C . PRO B 1 94 ? 28.547 23.126 30.521 1.00 14.70 94 PRO B C 1
ATOM 3823 O O . PRO B 1 94 ? 28.510 22.647 29.387 1.00 15.52 94 PRO B O 1
ATOM 3827 N N . LYS B 1 95 ? 28.561 22.376 31.617 1.00 15.97 95 LYS B N 1
ATOM 3828 C CA . LYS B 1 95 ? 28.534 20.926 31.513 1.00 19.05 95 LYS B CA 1
ATOM 3829 C C . LYS B 1 95 ? 27.363 20.432 30.663 1.00 20.34 95 LYS B C 1
ATOM 3830 O O . LYS B 1 95 ? 26.221 20.828 30.890 1.00 21.95 95 LYS B O 1
ATOM 3836 N N . GLY B 1 96 ? 27.657 19.582 29.684 1.00 21.10 96 GLY B N 1
ATOM 3837 C CA . GLY B 1 96 ? 26.619 19.025 28.819 1.00 23.95 96 GLY B CA 1
ATOM 3838 C C . GLY B 1 96 ? 26.010 19.967 27.796 1.00 25.68 96 GLY B C 1
ATOM 3839 O O . GLY B 1 96 ? 25.090 19.588 27.057 1.00 27.37 96 GLY B O 1
ATOM 3840 N N . GLU B 1 97 ? 26.505 21.193 27.730 1.00 24.25 97 GLU B N 1
ATOM 3841 C CA . GLU B 1 97 ? 25.950 22.155 26.789 1.00 25.17 97 GLU B CA 1
ATOM 3842 C C . GLU B 1 97 ? 26.913 22.679 25.747 1.00 23.57 97 GLU B C 1
ATOM 3843 O O . GLU B 1 97 ? 26.591 23.633 25.030 1.00 26.44 97 GLU B O 1
ATOM 3849 N N A SER B 1 98 ? 28.092 22.067 25.646 0.50 20.84 98 SER B N 1
ATOM 3850 N N B SER B 1 98 ? 28.085 22.055 25.643 0.50 22.74 98 SER B N 1
ATOM 3851 C CA A SER B 1 98 ? 29.076 22.516 24.665 0.50 17.05 98 SER B CA 1
ATOM 3852 C CA B SER B 1 98 ? 29.084 22.502 24.679 0.50 20.97 98 SER B CA 1
ATOM 3853 C C A SER B 1 98 ? 29.648 21.384 23.821 0.50 16.11 98 SER B C 1
ATOM 3854 C C B SER B 1 98 ? 29.644 21.371 23.824 0.50 18.50 98 SER B C 1
ATOM 3855 O O A SER B 1 98 ? 30.397 20.541 24.322 0.50 16.27 98 SER B O 1
ATOM 3856 O O B SER B 1 98 ? 30.379 20.512 24.320 0.50 18.44 98 SER B O 1
ATOM 3861 N N . ALA B 1 99 ? 29.302 21.372 22.539 1.00 16.82 99 ALA B N 1
ATOM 3862 C CA . ALA B 1 99 ? 29.807 20.361 21.626 1.00 15.85 99 ALA B CA 1
ATOM 3863 C C . ALA B 1 99 ? 31.329 20.563 21.485 1.00 14.94 99 ALA B C 1
ATOM 3864 O O . ALA B 1 99 ? 32.066 19.595 21.305 1.00 14.82 99 ALA B O 1
ATOM 3866 N N . PHE B 1 100 ? 31.780 21.816 21.577 1.00 14.93 100 PHE B N 1
ATOM 3867 C CA . PHE B 1 100 ? 33.205 22.146 21.458 1.00 14.36 100 PHE B CA 1
ATOM 3868 C C . PHE B 1 100 ? 33.993 21.504 22.601 1.00 14.00 100 PHE B C 1
ATOM 3869 O O . PHE B 1 100 ? 35.025 20.868 22.362 1.00 13.62 100 PHE B O 1
ATOM 3877 N N . VAL B 1 101 ? 33.530 21.680 23.836 1.00 13.01 101 VAL B N 1
ATOM 3878 C CA . VAL B 1 101 ? 34.204 21.064 24.978 1.00 13.09 101 VAL B CA 1
ATOM 3879 C C . VAL B 1 101 ? 34.143 19.549 24.878 1.00 13.06 101 VAL B C 1
ATOM 3880 O O . VAL B 1 101 ? 35.141 18.862 25.094 1.00 12.76 101 VAL B O 1
ATOM 3884 N N . ALA B 1 102 ? 32.974 19.010 24.527 1.00 13.60 102 ALA B N 1
ATOM 3885 C CA . ALA B 1 102 ? 32.841 17.566 24.429 1.00 13.34 102 ALA B CA 1
ATOM 3886 C C . ALA B 1 102 ? 33.773 16.970 23.392 1.00 12.91 102 ALA B C 1
ATOM 3887 O O . ALA B 1 102 ? 34.396 15.946 23.645 1.00 13.33 102 ALA B O 1
ATOM 3889 N N . GLU B 1 103 ? 33.883 17.593 22.217 1.00 13.14 103 GLU B N 1
ATOM 3890 C CA . GLU B 1 103 ? 34.765 17.029 21.183 1.00 12.97 103 GLU B CA 1
ATOM 3891 C C . GLU B 1 103 ? 36.238 17.178 21.554 1.00 11.66 103 GLU B C 1
ATOM 3892 O O . GLU B 1 103 ? 37.061 16.356 21.172 1.00 13.56 103 GLU B O 1
ATOM 3898 N N . THR B 1 104 ? 36.567 18.243 22.285 1.00 12.32 104 THR B N 1
ATOM 3899 C CA . THR B 1 104 ? 37.946 18.428 22.737 1.00 11.37 104 THR B CA 1
ATOM 3900 C C . THR B 1 104 ? 38.270 17.251 23.674 1.00 11.45 104 THR B C 1
ATOM 3901 O O . THR B 1 104 ? 39.330 16.613 23.563 1.00 12.05 104 THR B O 1
ATOM 3905 N N . MET B 1 105 ? 37.358 16.952 24.593 1.00 12.04 105 MET B N 1
ATOM 3906 C CA . MET B 1 105 ? 37.576 15.827 25.507 1.00 12.17 105 MET B CA 1
ATOM 3907 C C . MET B 1 105 ? 37.684 14.507 24.750 1.00 12.32 105 MET B C 1
ATOM 3908 O O . MET B 1 105 ? 38.537 13.667 25.063 1.00 13.83 105 MET B O 1
ATOM 3913 N N . GLU B 1 106 ? 36.843 14.307 23.745 1.00 13.02 106 GLU B N 1
ATOM 3914 C CA . GLU B 1 106 ? 36.895 13.071 22.971 1.00 14.38 106 GLU B CA 1
ATOM 3915 C C . GLU B 1 106 ? 38.178 12.952 22.167 1.00 14.54 106 GLU B C 1
ATOM 3916 O O . GLU B 1 106 ? 38.766 11.871 22.040 1.00 15.49 106 GLU B O 1
ATOM 3922 N N . ALA B 1 107 ? 38.623 14.074 21.607 1.00 12.73 107 ALA B N 1
ATOM 3923 C CA . ALA B 1 107 ? 39.853 14.071 20.832 1.00 12.74 107 ALA B CA 1
ATOM 3924 C C . ALA B 1 107 ? 41.037 13.694 21.726 1.00 13.63 107 ALA B C 1
ATOM 3925 O O . ALA B 1 107 ? 41.896 12.915 21.318 1.00 14.58 107 ALA B O 1
ATOM 3927 N N . ALA B 1 108 ? 41.066 14.232 22.940 1.00 12.62 108 ALA B N 1
ATOM 3928 C CA . ALA B 1 108 ? 42.150 13.925 23.872 1.00 13.99 108 ALA B CA 1
ATOM 3929 C C . ALA B 1 108 ? 42.150 12.446 24.233 1.00 15.16 108 ALA B C 1
ATOM 3930 O O . ALA B 1 108 ? 43.218 11.826 24.333 1.00 16.06 108 ALA B O 1
ATOM 3932 N N . LYS B 1 109 ? 40.970 11.868 24.419 1.00 15.00 109 LYS B N 1
ATOM 3933 C CA . LYS B 1 109 ? 40.895 10.439 24.756 1.00 16.87 109 LYS B CA 1
ATOM 3934 C C . LYS B 1 109 ? 41.345 9.581 23.581 1.00 19.20 109 LYS B C 1
ATOM 3935 O O . LYS B 1 109 ? 42.149 8.658 23.737 1.00 18.61 109 LYS B O 1
ATOM 3941 N N . GLU B 1 110 ? 40.823 9.883 22.400 1.00 17.59 110 GLU B N 1
ATOM 3942 C CA . GLU B 1 110 ? 41.160 9.116 21.212 1.00 18.55 110 GLU B CA 1
ATOM 3943 C C . GLU B 1 110 ? 42.643 9.116 20.860 1.00 18.96 110 GLU B C 1
ATOM 3944 O O . GLU B 1 110 ? 43.185 8.095 20.423 1.00 18.65 110 GLU B O 1
ATOM 3950 N N . HIS B 1 111 ? 43.311 10.251 21.056 1.00 16.37 111 HIS B N 1
ATOM 3951 C CA . HIS B 1 111 ? 44.721 10.348 20.721 1.00 16.67 111 HIS B CA 1
ATOM 3952 C C . HIS B 1 111 ? 45.658 10.248 21.914 1.00 16.13 111 HIS B C 1
ATOM 3953 O O . HIS B 1 111 ? 46.845 10.545 21.810 1.00 16.79 111 HIS B O 1
ATOM 3960 N N . SER B 1 112 ? 45.108 9.823 23.045 1.00 15.32 112 SER B N 1
ATOM 3961 C CA . SER B 1 112 ? 45.863 9.649 24.293 1.00 17.73 112 SER B CA 1
ATOM 3962 C C . SER B 1 112 ? 46.727 10.850 24.626 1.00 16.31 112 SER B C 1
ATOM 3963 O O . SER B 1 112 ? 47.928 10.729 24.896 1.00 18.82 112 SER B O 1
ATOM 3966 N N . LEU B 1 113 ? 46.106 12.024 24.623 1.00 14.31 113 LEU B N 1
ATOM 3967 C CA . LEU B 1 113 ? 46.822 13.251 24.921 1.00 13.08 113 LEU B CA 1
ATOM 3968 C C . LEU B 1 113 ? 46.840 13.509 26.427 1.00 15.02 113 LEU B C 1
ATOM 3969 O O . LEU B 1 113 ? 45.912 13.118 27.149 1.00 16.21 113 LEU B O 1
ATOM 3974 N N . THR B 1 114 ? 47.893 14.166 26.896 1.00 14.19 114 THR B N 1
ATOM 3975 C CA . THR B 1 114 ? 48.037 14.488 28.316 1.00 14.89 114 THR B CA 1
ATOM 3976 C C . THR B 1 114 ? 47.177 15.702 28.642 1.00 12.31 114 THR B C 1
ATOM 3977 O O . THR B 1 114 ? 47.448 16.813 28.164 1.00 13.71 114 THR B O 1
ATOM 3981 N N . VAL B 1 115 ? 46.129 15.499 29.424 1.00 12.49 115 VAL B N 1
ATOM 3982 C CA . VAL B 1 115 ? 45.222 16.590 29.775 1.00 11.60 115 VAL B CA 1
ATOM 3983 C C . VAL B 1 115 ? 44.712 16.476 31.199 1.00 12.31 115 VAL B C 1
ATOM 3984 O O . VAL B 1 115 ? 44.753 15.379 31.791 1.00 12.14 115 VAL B O 1
ATOM 3988 N N . ASP B 1 116 ? 44.245 17.593 31.749 1.00 11.24 116 ASP B N 1
ATOM 3989 C CA . ASP B 1 116 ? 43.639 17.616 33.081 1.00 12.86 116 ASP B CA 1
ATOM 3990 C C . ASP B 1 116 ? 42.163 17.925 32.911 1.00 14.30 116 ASP B C 1
ATOM 3991 O O . ASP B 1 116 ? 41.787 18.810 32.135 1.00 14.66 116 ASP B O 1
ATOM 3996 N N . LEU B 1 117 ? 41.316 17.204 33.634 1.00 14.72 117 LEU B N 1
ATOM 3997 C CA . LEU B 1 117 ? 39.874 17.438 33.580 1.00 15.50 117 LEU B CA 1
ATOM 3998 C C . LEU B 1 117 ? 39.467 18.026 34.914 1.00 15.57 117 LEU B C 1
ATOM 3999 O O . LEU B 1 117 ? 39.861 17.521 35.971 1.00 18.05 117 LEU B O 1
ATOM 4004 N N . LEU B 1 118 ? 38.699 19.101 34.898 1.00 15.46 118 LEU B N 1
ATOM 4005 C CA . LEU B 1 118 ? 38.262 19.679 36.148 1.00 16.88 118 LEU B CA 1
ATOM 4006 C C . LEU B 1 118 ? 36.921 20.364 35.996 1.00 16.48 118 LEU B C 1
ATOM 4007 O O . LEU B 1 118 ? 36.437 20.574 34.881 1.00 17.11 118 LEU B O 1
ATOM 4012 N N . GLU B 1 119 ? 36.279 20.668 37.113 1.00 15.76 119 GLU B N 1
ATOM 4013 C CA . GLU B 1 119 ? 34.985 21.317 37.012 1.00 18.99 119 GLU B CA 1
ATOM 4014 C C . GLU B 1 119 ? 34.648 22.235 38.150 1.00 17.78 119 GLU B C 1
ATOM 4015 O O . GLU B 1 119 ? 35.205 22.128 39.251 1.00 19.27 119 GLU B O 1
ATOM 4021 N N . GLY B 1 120 ? 33.748 23.163 37.850 1.00 16.84 120 GLY B N 1
ATOM 4022 C CA . GLY B 1 120 ? 33.273 24.119 38.825 1.00 18.02 120 GLY B CA 1
ATOM 4023 C C . GLY B 1 120 ? 34.337 24.907 39.553 1.00 18.31 120 GLY B C 1
ATOM 4024 O O . GLY B 1 120 ? 35.264 25.475 38.947 1.00 18.03 120 GLY B O 1
ATOM 4025 N N . ASP B 1 121 ? 34.216 24.932 40.877 1.00 19.71 121 ASP B N 1
ATOM 4026 C CA . ASP B 1 121 ? 35.151 25.674 41.702 1.00 21.36 121 ASP B CA 1
ATOM 4027 C C . ASP B 1 121 ? 36.602 25.251 41.534 1.00 18.32 121 ASP B C 1
ATOM 4028 O O . ASP B 1 121 ? 37.501 26.023 41.872 1.00 19.16 121 ASP B O 1
ATOM 4033 N N . GLU B 1 122 ? 36.833 24.048 41.009 1.00 17.70 122 GLU B N 1
ATOM 4034 C CA . GLU B 1 122 ? 38.210 23.595 40.801 1.00 16.83 122 GLU B CA 1
ATOM 4035 C C . GLU B 1 122 ? 38.901 24.495 39.802 1.00 15.92 122 GLU B C 1
ATOM 4036 O O . GLU B 1 122 ? 40.110 24.724 39.897 1.00 15.99 122 GLU B O 1
ATOM 4042 N N . ILE B 1 123 ? 38.140 25.008 38.839 1.00 15.02 123 ILE B N 1
ATOM 4043 C CA . ILE B 1 123 ? 38.696 25.894 37.823 1.00 14.65 123 ILE B CA 1
ATOM 4044 C C . ILE B 1 123 ? 39.106 27.206 38.467 1.00 15.54 123 ILE B C 1
ATOM 4045 O O . ILE B 1 123 ? 40.230 27.680 38.283 1.00 14.79 123 ILE B O 1
ATOM 4050 N N . ASN B 1 124 ? 38.180 27.783 39.236 1.00 15.88 124 ASN B N 1
ATOM 4051 C CA . ASN B 1 124 ? 38.403 29.051 39.899 1.00 17.23 124 ASN B CA 1
ATOM 4052 C C . ASN B 1 124 ? 39.574 28.925 40.883 1.00 15.61 124 ASN B C 1
ATOM 4053 O O . ASN B 1 124 ? 40.363 29.853 41.044 1.00 18.38 124 ASN B O 1
ATOM 4058 N N . LYS B 1 125 ? 39.705 27.769 41.530 1.00 16.06 125 LYS B N 1
ATOM 4059 C CA . LYS B 1 125 ? 40.796 27.598 42.491 1.00 17.19 125 LYS B CA 1
ATOM 4060 C C . LYS B 1 125 ? 42.157 27.424 41.837 1.00 16.08 125 LYS B C 1
ATOM 4061 O O . LYS B 1 125 ? 43.155 27.961 42.318 1.00 17.64 125 LYS B O 1
ATOM 4067 N N . ARG B 1 126 ? 42.210 26.684 40.738 1.00 14.54 126 ARG B N 1
ATOM 4068 C CA . ARG B 1 126 ? 43.494 26.476 40.088 1.00 14.18 126 ARG B CA 1
ATOM 4069 C C . ARG B 1 126 ? 44.038 27.742 39.456 1.00 14.52 126 ARG B C 1
ATOM 4070 O O . ARG B 1 126 ? 45.254 28.003 39.503 1.00 16.05 126 ARG B O 1
ATOM 4078 N N . TRP B 1 127 ? 43.151 28.530 38.849 1.00 14.19 127 TRP B N 1
ATOM 4079 C CA . TRP B 1 127 ? 43.572 29.754 38.188 1.00 14.86 127 TRP B CA 1
ATOM 4080 C C . TRP B 1 127 ? 42.875 30.955 38.744 1.00 16.43 127 TRP B C 1
ATOM 4081 O O . TRP B 1 127 ? 41.803 31.339 38.286 1.00 17.35 127 TRP B O 1
ATOM 4092 N N . PRO B 1 128 ? 43.460 31.549 39.786 1.00 17.65 128 PRO B N 1
ATOM 4093 C CA . PRO B 1 128 ? 42.859 32.738 40.374 1.00 17.36 128 PRO B CA 1
ATOM 4094 C C . PRO B 1 128 ? 42.698 33.730 39.223 1.00 17.99 128 PRO B C 1
ATOM 4095 O O . PRO B 1 128 ? 43.611 33.931 38.420 1.00 18.43 128 PRO B O 1
ATOM 4099 N N . GLY B 1 129 ? 41.538 34.346 39.145 1.00 17.34 129 GLY B N 1
ATOM 4100 C CA . GLY B 1 129 ? 41.294 35.277 38.063 1.00 16.08 129 GLY B CA 1
ATOM 4101 C C . GLY B 1 129 ? 40.151 34.790 37.187 1.00 12.97 129 GLY B C 1
ATOM 4102 O O . GLY B 1 129 ? 39.562 35.601 36.477 1.00 13.53 129 GLY B O 1
ATOM 4103 N N . ILE B 1 130 ? 39.858 33.495 37.228 1.00 14.08 130 ILE B N 1
ATOM 4104 C CA . ILE B 1 130 ? 38.751 32.931 36.453 1.00 13.03 130 ILE B CA 1
ATOM 4105 C C . ILE B 1 130 ? 37.576 32.723 37.400 1.00 14.97 130 ILE B C 1
ATOM 4106 O O . ILE B 1 130 ? 37.747 32.192 38.507 1.00 17.15 130 ILE B O 1
ATOM 4111 N N . THR B 1 131 ? 36.398 33.170 36.985 1.00 14.05 131 THR B N 1
ATOM 4112 C CA . THR B 1 131 ? 35.184 33.001 37.788 1.00 16.05 131 THR B CA 1
ATOM 4113 C C . THR B 1 131 ? 34.087 32.377 36.939 1.00 15.35 131 THR B C 1
ATOM 4114 O O . THR B 1 131 ? 33.364 33.085 36.240 1.00 18.72 131 THR B O 1
ATOM 4118 N N . VAL B 1 132 ? 33.983 31.055 36.969 1.00 14.01 132 VAL B N 1
ATOM 4119 C CA . VAL B 1 132 ? 32.936 30.378 36.209 1.00 15.30 132 VAL B CA 1
ATOM 4120 C C . VAL B 1 132 ? 31.875 29.813 37.135 1.00 16.95 132 VAL B C 1
ATOM 4121 O O . VAL B 1 132 ? 32.127 29.576 38.321 1.00 17.74 132 VAL B O 1
ATOM 4125 N N . PRO B 1 133 ? 30.662 29.615 36.606 1.00 16.95 133 PRO B N 1
ATOM 4126 C CA . PRO B 1 133 ? 29.573 29.056 37.406 1.00 17.30 133 PRO B CA 1
ATOM 4127 C C . PRO B 1 133 ? 29.970 27.631 37.801 1.00 18.64 133 PRO B C 1
ATOM 4128 O O . PRO B 1 133 ? 30.804 26.983 37.145 1.00 17.15 133 PRO B O 1
ATOM 4132 N N . GLU B 1 134 ? 29.366 27.121 38.866 1.00 20.60 134 GLU B N 1
ATOM 4133 C CA . GLU B 1 134 ? 29.694 25.786 39.336 1.00 18.13 134 GLU B CA 1
ATOM 4134 C C . GLU B 1 134 ? 29.313 24.676 38.370 1.00 17.06 134 GLU B C 1
ATOM 4135 O O . GLU B 1 134 ? 29.836 23.562 38.452 1.00 19.44 134 GLU B O 1
ATOM 4141 N N . ASN B 1 135 ? 28.409 24.966 37.442 1.00 18.18 135 ASN B N 1
ATOM 4142 C CA . ASN B 1 135 ? 28.001 23.940 36.494 1.00 17.46 135 ASN B CA 1
ATOM 4143 C C . ASN B 1 135 ? 28.898 23.848 35.258 1.00 17.45 135 ASN B C 1
ATOM 4144 O O . ASN B 1 135 ? 28.574 23.140 34.312 1.00 20.70 135 ASN B O 1
ATOM 4149 N N . TYR B 1 136 ? 30.021 24.567 35.263 1.00 15.48 136 TYR B N 1
ATOM 4150 C CA . TYR B 1 136 ? 30.949 24.490 34.125 1.00 15.37 136 TYR B CA 1
ATOM 4151 C C . TYR B 1 136 ? 31.991 23.392 34.329 1.00 14.75 136 TYR B C 1
ATOM 4152 O O . TYR B 1 136 ? 32.333 23.063 35.469 1.00 15.90 136 TYR B O 1
ATOM 4161 N N . ASN B 1 137 ? 32.453 22.793 33.233 1.00 13.57 137 ASN B N 1
ATOM 4162 C CA . ASN B 1 137 ? 33.544 21.836 33.321 1.00 13.25 137 ASN B CA 1
ATOM 4163 C C . ASN B 1 137 ? 34.621 22.281 32.344 1.00 12.99 137 ASN B C 1
ATOM 4164 O O . ASN B 1 137 ? 34.424 23.208 31.540 1.00 12.64 137 ASN B O 1
ATOM 4169 N N . ALA B 1 138 ? 35.775 21.631 32.431 1.00 12.01 138 ALA B N 1
ATOM 4170 C CA . ALA B 1 138 ? 36.902 22.043 31.612 1.00 12.45 138 ALA B CA 1
ATOM 4171 C C . ALA B 1 138 ? 37.883 20.941 31.323 1.00 12.52 138 ALA B C 1
ATOM 4172 O O . ALA B 1 138 ? 37.924 19.904 31.992 1.00 12.04 138 ALA B O 1
ATOM 4174 N N . ILE B 1 139 ? 38.673 21.170 30.284 1.00 11.18 139 ILE B N 1
ATOM 4175 C CA . ILE B 1 139 ? 39.771 20.282 29.918 1.00 10.93 139 ILE B CA 1
ATOM 4176 C C . ILE B 1 139 ? 40.952 21.221 29.668 1.00 10.91 139 ILE B C 1
ATOM 4177 O O . ILE B 1 139 ? 40.828 22.242 28.966 1.00 10.84 139 ILE B O 1
ATOM 4182 N N . PHE B 1 140 ? 42.086 20.908 30.290 1.00 10.68 140 PHE B N 1
ATOM 4183 C CA . PHE B 1 140 ? 43.292 21.727 30.181 1.00 10.15 140 PHE B CA 1
ATOM 4184 C C . PHE B 1 140 ? 44.373 20.929 29.509 1.00 10.40 140 PHE B C 1
ATOM 4185 O O . PHE B 1 140 ? 44.635 19.781 29.896 1.00 10.74 140 PHE B O 1
ATOM 4193 N N . GLU B 1 141 ? 45.014 21.531 28.510 1.00 10.04 141 GLU B N 1
ATOM 4194 C CA . GLU B 1 141 ? 46.085 20.885 27.749 1.00 10.06 141 GLU B CA 1
ATOM 4195 C C . GLU B 1 141 ? 47.390 21.571 28.148 1.00 10.77 141 GLU B C 1
ATOM 4196 O O . GLU B 1 141 ? 47.686 22.671 27.674 1.00 9.94 141 GLU B O 1
ATOM 4202 N N . PRO B 1 142 ? 48.198 20.937 29.016 1.00 9.55 142 PRO B N 1
ATOM 4203 C CA . PRO B 1 142 ? 49.436 21.591 29.425 1.00 10.47 142 PRO B CA 1
ATOM 4204 C C . PRO B 1 142 ? 50.490 21.839 28.360 1.00 10.10 142 PRO B C 1
ATOM 4205 O O . PRO B 1 142 ? 51.277 22.785 28.507 1.00 12.15 142 PRO B O 1
ATOM 4209 N N . ASN B 1 143 ? 50.512 21.040 27.297 1.00 11.17 143 ASN B N 1
ATOM 4210 C CA . ASN B 1 143 ? 51.564 21.189 26.291 1.00 10.95 143 ASN B CA 1
ATOM 4211 C C . ASN B 1 143 ? 51.174 22.071 25.125 1.00 10.85 143 ASN B C 1
ATOM 4212 O O . ASN B 1 143 ? 51.959 22.237 24.186 1.00 12.34 143 ASN B O 1
ATOM 4217 N N . SER B 1 144 ? 49.961 22.608 25.152 1.00 9.12 144 SER B N 1
ATOM 4218 C CA . SER B 1 144 ? 49.502 23.507 24.093 1.00 10.69 144 SER B CA 1
ATOM 4219 C C . SER B 1 144 ? 50.002 24.913 24.452 1.00 10.14 144 SER B C 1
ATOM 4220 O O . SER B 1 144 ? 50.575 25.128 25.539 1.00 9.44 144 SER B O 1
ATOM 4223 N N . GLY B 1 145 ? 49.785 25.886 23.578 1.00 8.01 145 GLY B N 1
ATOM 4224 C CA . GLY B 1 145 ? 50.282 27.198 23.918 1.00 8.53 145 GLY B CA 1
ATOM 4225 C C . GLY B 1 145 ? 50.025 28.280 22.919 1.00 7.42 145 GLY B C 1
ATOM 4226 O O . GLY B 1 145 ? 48.994 28.284 22.240 1.00 8.21 145 GLY B O 1
ATOM 4227 N N . VAL B 1 146 ? 50.991 29.198 22.827 1.00 7.67 146 VAL B N 1
ATOM 4228 C CA . VAL B 1 146 ? 50.850 30.406 22.031 1.00 7.67 146 VAL B CA 1
ATOM 4229 C C . VAL B 1 146 ? 52.014 30.581 21.068 1.00 7.72 146 VAL B C 1
ATOM 4230 O O . VAL B 1 146 ? 53.175 30.439 21.447 1.00 8.65 146 VAL B O 1
ATOM 4234 N N . LEU B 1 147 ? 51.658 30.917 19.834 1.00 6.89 147 LEU B N 1
ATOM 4235 C CA . LEU B 1 147 ? 52.598 31.203 18.751 1.00 7.26 147 LEU B CA 1
ATOM 4236 C C . LEU B 1 147 ? 52.628 32.704 18.508 1.00 7.92 147 LEU B C 1
ATOM 4237 O O . LEU B 1 147 ? 51.603 33.388 18.580 1.00 8.24 147 LEU B O 1
ATOM 4242 N N . PHE B 1 148 ? 53.815 33.235 18.245 1.00 8.32 148 PHE B N 1
ATOM 4243 C CA . PHE B 1 148 ? 53.950 34.658 17.913 1.00 8.19 148 PHE B CA 1
ATOM 4244 C C . PHE B 1 148 ? 53.928 34.653 16.379 1.00 8.35 148 PHE B C 1
ATOM 4245 O O . PHE B 1 148 ? 54.953 34.443 15.692 1.00 8.46 148 PHE B O 1
ATOM 4253 N N . SER B 1 149 ? 52.730 34.882 15.850 1.00 8.18 149 SER B N 1
ATOM 4254 C CA . SER B 1 149 ? 52.485 34.709 14.416 1.00 8.27 149 SER B CA 1
ATOM 4255 C C . SER B 1 149 ? 53.229 35.595 13.451 1.00 9.27 149 SER B C 1
ATOM 4256 O O . SER B 1 149 ? 53.660 35.118 12.400 1.00 9.46 149 SER B O 1
ATOM 4259 N N . GLU B 1 150 ? 53.394 36.864 13.793 1.00 9.09 150 GLU B N 1
ATOM 4260 C CA . GLU B 1 150 ? 54.154 37.750 12.920 1.00 9.51 150 GLU B CA 1
ATOM 4261 C C . GLU B 1 150 ? 55.606 37.297 12.920 1.00 9.13 150 GLU B C 1
ATOM 4262 O O . GLU B 1 150 ? 56.268 37.317 11.872 1.00 10.52 150 GLU B O 1
ATOM 4268 N N . ASN B 1 151 ? 56.104 36.862 14.079 1.00 8.75 151 ASN B N 1
ATOM 4269 C CA . ASN B 1 151 ? 57.476 36.355 14.177 1.00 9.61 151 ASN B CA 1
ATOM 4270 C C . ASN B 1 151 ? 57.644 35.080 13.332 1.00 9.41 151 ASN B C 1
ATOM 4271 O O . ASN B 1 151 ? 58.694 34.867 12.724 1.00 9.24 151 ASN B O 1
ATOM 4276 N N . CYS B 1 152 ? 56.634 34.220 13.319 1.00 8.07 152 CYS B N 1
ATOM 4277 C CA . CYS B 1 152 ? 56.692 32.997 12.523 1.00 8.60 152 CYS B CA 1
ATOM 4278 C C . CYS B 1 152 ? 56.858 33.314 11.039 1.00 9.52 152 CYS B C 1
ATOM 4279 O O . CYS B 1 152 ? 57.706 32.743 10.348 1.00 8.85 152 CYS B O 1
ATOM 4282 N N . ILE B 1 153 ? 56.030 34.215 10.543 1.00 8.86 153 ILE B N 1
ATOM 4283 C CA . ILE B 1 153 ? 56.109 34.573 9.136 1.00 8.82 153 ILE B CA 1
ATOM 4284 C C . ILE B 1 153 ? 57.430 35.265 8.796 1.00 8.97 153 ILE B C 1
ATOM 4285 O O . ILE B 1 153 ? 58.024 34.980 7.744 1.00 10.02 153 ILE B O 1
ATOM 4290 N N A ARG B 1 154 ? 57.873 36.157 9.678 0.50 9.59 154 ARG B N 1
ATOM 4291 N N B ARG B 1 154 ? 57.896 36.176 9.649 0.50 8.56 154 ARG B N 1
ATOM 4292 C CA A ARG B 1 154 ? 59.124 36.888 9.529 0.50 10.67 154 ARG B CA 1
ATOM 4293 C CA B ARG B 1 154 ? 59.159 36.862 9.393 0.50 8.78 154 ARG B CA 1
ATOM 4294 C C A ARG B 1 154 ? 60.288 35.896 9.446 0.50 10.56 154 ARG B C 1
ATOM 4295 C C B ARG B 1 154 ? 60.306 35.849 9.398 0.50 9.94 154 ARG B C 1
ATOM 4296 O O A ARG B 1 154 ? 61.155 36.006 8.563 0.50 11.05 154 ARG B O 1
ATOM 4297 O O B ARG B 1 154 ? 61.200 35.907 8.537 0.50 9.86 154 ARG B O 1
ATOM 4312 N N . ALA B 1 155 ? 60.291 34.909 10.341 1.00 9.03 155 ALA B N 1
ATOM 4313 C CA . ALA B 1 155 ? 61.350 33.895 10.385 1.00 9.54 155 ALA B CA 1
ATOM 4314 C C . ALA B 1 155 ? 61.320 33.044 9.125 1.00 8.79 155 ALA B C 1
ATOM 4315 O O . ALA B 1 155 ? 62.364 32.817 8.498 1.00 10.39 155 ALA B O 1
ATOM 4317 N N . TYR B 1 156 ? 60.140 32.563 8.730 1.00 9.45 156 TYR B N 1
ATOM 4318 C CA . TYR B 1 156 ? 60.076 31.746 7.516 1.00 9.56 156 TYR B CA 1
ATOM 4319 C C . TYR B 1 156 ? 60.555 32.554 6.319 1.00 9.71 156 TYR B C 1
ATOM 4320 O O . TYR B 1 156 ? 61.255 32.024 5.451 1.00 9.76 156 TYR B O 1
ATOM 4329 N N . ARG B 1 157 ? 60.190 33.828 6.261 1.00 9.53 157 ARG B N 1
ATOM 4330 C CA . ARG B 1 157 ? 60.607 34.668 5.146 1.00 10.49 157 ARG B CA 1
ATOM 4331 C C . ARG B 1 157 ? 62.129 34.843 5.124 1.00 10.59 157 ARG B C 1
ATOM 4332 O O . ARG B 1 157 ? 62.761 34.685 4.073 1.00 11.36 157 ARG B O 1
ATOM 4340 N N . GLU B 1 158 ? 62.730 35.175 6.267 1.00 9.72 158 GLU B N 1
ATOM 4341 C CA . GLU B 1 158 ? 64.180 35.375 6.327 1.00 10.99 158 GLU B CA 1
ATOM 4342 C C . GLU B 1 158 ? 64.932 34.091 5.971 1.00 11.46 158 GLU B C 1
ATOM 4343 O O . GLU B 1 158 ? 65.945 34.123 5.247 1.00 11.22 158 GLU B O 1
ATOM 4349 N N . LEU B 1 159 ? 64.441 32.951 6.439 1.00 10.12 159 LEU B N 1
ATOM 4350 C CA . LEU B 1 159 ? 65.097 31.685 6.152 1.00 10.21 159 LEU B CA 1
ATOM 4351 C C . LEU B 1 159 ? 64.927 31.292 4.683 1.00 11.35 159 LEU B C 1
ATOM 4352 O O . LEU B 1 159 ? 65.881 30.808 4.049 1.00 11.90 159 LEU B O 1
ATOM 4357 N N . ALA B 1 160 ? 63.748 31.514 4.117 1.00 10.59 160 ALA B N 1
ATOM 4358 C CA . ALA B 1 160 ? 63.515 31.198 2.714 1.00 10.67 160 ALA B CA 1
ATOM 4359 C C . ALA B 1 160 ? 64.391 32.093 1.832 1.00 11.01 160 ALA B C 1
ATOM 4360 O O . ALA B 1 160 ? 65.015 31.598 0.886 1.00 11.42 160 ALA B O 1
ATOM 4362 N N . GLU B 1 161 ? 64.430 33.393 2.118 1.00 10.80 161 GLU B N 1
ATOM 4363 C CA . GLU B 1 161 ? 65.244 34.286 1.289 1.00 12.86 161 GLU B CA 1
ATOM 4364 C C . GLU B 1 161 ? 66.723 33.953 1.392 1.00 12.44 161 GLU B C 1
ATOM 4365 O O . GLU B 1 161 ? 67.453 34.040 0.396 1.00 13.58 161 GLU B O 1
ATOM 4371 N N . ALA B 1 162 ? 67.185 33.563 2.565 1.00 12.57 162 ALA B N 1
ATOM 4372 C CA . ALA B 1 162 ? 68.588 33.206 2.724 1.00 13.15 162 ALA B CA 1
ATOM 4373 C C . ALA B 1 162 ? 68.921 32.020 1.829 1.00 13.94 162 ALA B C 1
ATOM 4374 O O . ALA B 1 162 ? 70.066 31.889 1.381 1.00 16.18 162 ALA B O 1
ATOM 4376 N N . ARG B 1 163 ? 67.935 31.166 1.554 1.00 14.92 163 ARG B N 1
ATOM 4377 C CA . ARG B 1 163 ? 68.137 29.998 0.708 1.00 17.89 163 ARG B CA 1
ATOM 4378 C C . ARG B 1 163 ? 67.831 30.219 -0.757 1.00 18.81 163 ARG B C 1
ATOM 4379 O O . ARG B 1 163 ? 67.821 29.268 -1.537 1.00 22.59 163 ARG B O 1
ATOM 4387 N N . GLY B 1 164 ? 67.588 31.468 -1.133 1.00 16.57 164 GLY B N 1
ATOM 4388 C CA . GLY B 1 164 ? 67.364 31.779 -2.528 1.00 16.61 164 GLY B CA 1
ATOM 4389 C C . GLY B 1 164 ? 65.971 32.157 -2.968 1.00 14.53 164 GLY B C 1
ATOM 4390 O O . GLY B 1 164 ? 65.775 32.543 -4.115 1.00 16.78 164 GLY B O 1
ATOM 4391 N N . ALA B 1 165 ? 64.983 32.030 -2.087 1.00 14.35 165 ALA B N 1
ATOM 4392 C CA . ALA B 1 165 ? 63.626 32.396 -2.484 1.00 12.64 165 ALA B CA 1
ATOM 4393 C C . ALA B 1 165 ? 63.564 33.884 -2.785 1.00 13.60 165 ALA B C 1
ATOM 4394 O O . ALA B 1 165 ? 64.226 34.696 -2.136 1.00 14.73 165 ALA B O 1
ATOM 4396 N N . LYS B 1 166 ? 62.765 34.243 -3.780 1.00 13.43 166 LYS B N 1
ATOM 4397 C CA . LYS B 1 166 ? 62.595 35.644 -4.132 1.00 14.28 166 LYS B CA 1
ATOM 4398 C C . LYS B 1 166 ? 61.215 36.064 -3.654 1.00 14.64 166 LYS B C 1
ATOM 4399 O O . LYS B 1 166 ? 60.246 35.337 -3.864 1.00 14.98 166 LYS B O 1
ATOM 4405 N N . VAL B 1 167 ? 61.132 37.220 -3.004 1.00 16.13 167 VAL B N 1
ATOM 4406 C CA . VAL B 1 167 ? 59.853 37.721 -2.509 1.00 15.43 167 VAL B CA 1
ATOM 4407 C C . VAL B 1 167 ? 59.534 39.030 -3.216 1.00 16.63 167 VAL B C 1
ATOM 4408 O O . VAL B 1 167 ? 60.340 39.976 -3.213 1.00 19.27 167 VAL B O 1
ATOM 4412 N N . LEU B 1 168 ? 58.367 39.075 -3.840 1.00 14.36 168 LEU B N 1
ATOM 4413 C CA . LEU B 1 168 ? 57.910 40.259 -4.563 1.00 15.25 168 LEU B CA 1
ATOM 4414 C C . LEU B 1 168 ? 56.758 40.857 -3.762 1.00 16.32 168 LEU B C 1
ATOM 4415 O O . LEU B 1 168 ? 55.680 40.250 -3.673 1.00 16.93 168 LEU B O 1
ATOM 4420 N N . THR B 1 169 ? 56.981 42.032 -3.173 1.00 14.71 169 THR B N 1
ATOM 4421 C CA . THR B 1 169 ? 55.978 42.681 -2.340 1.00 16.72 169 THR B CA 1
ATOM 4422 C C . THR B 1 169 ? 55.164 43.731 -3.073 1.00 16.64 169 THR B C 1
ATOM 4423 O O . THR B 1 169 ? 55.492 44.128 -4.193 1.00 17.72 169 THR B O 1
ATOM 4427 N N . HIS B 1 170 ? 54.100 44.183 -2.422 1.00 15.67 170 HIS B N 1
ATOM 4428 C CA . HIS B 1 170 ? 53.205 45.199 -2.970 1.00 16.19 170 HIS B CA 1
ATOM 4429 C C . HIS B 1 170 ? 52.819 44.863 -4.406 1.00 17.53 170 HIS B C 1
ATOM 4430 O O . HIS B 1 170 ? 52.749 45.746 -5.273 1.00 18.77 170 HIS B O 1
ATOM 4437 N N . THR B 1 171 ? 52.515 43.588 -4.638 1.00 16.06 171 THR B N 1
ATOM 4438 C CA . THR B 1 171 ? 52.162 43.081 -5.960 1.00 17.90 171 THR B CA 1
ATOM 4439 C C . THR B 1 171 ? 50.914 42.206 -5.884 1.00 18.55 171 THR B C 1
ATOM 4440 O O . THR B 1 171 ? 50.962 41.078 -5.389 1.00 18.24 171 THR B O 1
ATOM 4444 N N . ARG B 1 172 ? 49.799 42.735 -6.366 1.00 17.28 172 ARG B N 1
ATOM 4445 C CA . ARG B 1 172 ? 48.523 42.046 -6.348 1.00 18.39 172 ARG B CA 1
ATOM 4446 C C . ARG B 1 172 ? 48.315 41.292 -7.647 1.00 19.02 172 ARG B C 1
ATOM 4447 O O . ARG B 1 172 ? 48.109 41.896 -8.697 1.00 21.72 172 ARG B O 1
ATOM 4455 N N . VAL B 1 173 ? 48.375 39.969 -7.584 1.00 17.23 173 VAL 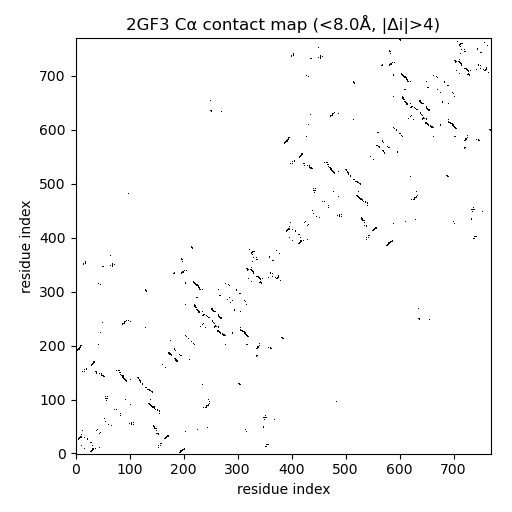B N 1
ATOM 4456 C CA . VAL B 1 173 ? 48.183 39.166 -8.786 1.00 18.03 173 VAL B CA 1
ATOM 4457 C C . VAL B 1 173 ? 46.698 39.233 -9.128 1.00 19.64 173 VAL B C 1
ATOM 4458 O O . VAL B 1 173 ? 45.849 38.997 -8.275 1.00 23.24 173 VAL B O 1
ATOM 4462 N N . GLU B 1 174 ? 46.398 39.556 -10.388 1.00 21.34 174 GLU B N 1
ATOM 4463 C CA . GLU B 1 174 ? 45.025 39.740 -10.861 1.00 25.86 174 GLU B CA 1
ATOM 4464 C C . GLU B 1 174 ? 44.497 38.620 -11.744 1.00 26.58 174 GLU B C 1
ATOM 4465 O O . GLU B 1 174 ? 43.284 38.485 -11.906 1.00 27.74 174 GLU B O 1
ATOM 4471 N N . ASP B 1 175 ? 45.392 37.841 -12.342 1.00 25.14 175 ASP B N 1
ATOM 4472 C CA . ASP B 1 175 ? 44.949 36.752 -13.201 1.00 27.48 175 ASP B CA 1
ATOM 4473 C C . ASP B 1 175 ? 45.990 35.648 -13.304 1.00 26.04 175 ASP B C 1
ATOM 4474 O O . ASP B 1 175 ? 47.154 35.829 -12.943 1.00 26.83 175 ASP B O 1
ATOM 4479 N N . PHE B 1 176 ? 45.551 34.503 -13.804 1.00 23.61 176 PHE B N 1
ATOM 4480 C CA . PHE B 1 176 ? 46.397 33.322 -13.911 1.00 21.59 176 PHE B CA 1
ATOM 4481 C C . PHE B 1 176 ? 46.214 32.682 -15.291 1.00 21.60 176 PHE B C 1
ATOM 4482 O O . PHE B 1 176 ? 45.122 32.724 -15.861 1.00 24.98 176 PHE B O 1
ATOM 4490 N N . ASP B 1 177 ? 47.283 32.107 -15.825 1.00 20.24 177 ASP B N 1
ATOM 4491 C CA . ASP B 1 177 ? 47.221 31.423 -17.118 1.00 21.48 177 ASP B CA 1
ATOM 4492 C C . ASP B 1 177 ? 47.831 30.055 -16.859 1.00 18.60 177 ASP B C 1
ATOM 4493 O O . ASP B 1 177 ? 49.047 29.932 -16.688 1.00 19.89 177 ASP B O 1
ATOM 4498 N N . ILE B 1 178 ? 46.979 29.034 -16.796 1.00 17.95 178 ILE B N 1
ATOM 4499 C CA . ILE B 1 178 ? 47.420 27.674 -16.509 1.00 16.66 178 ILE B CA 1
ATOM 4500 C C . ILE B 1 178 ? 47.385 26.789 -17.750 1.00 18.21 178 ILE B C 1
ATOM 4501 O O . ILE B 1 178 ? 46.398 26.790 -18.497 1.00 20.60 178 ILE B O 1
ATOM 4506 N N A SER B 1 179 ? 48.456 26.039 -17.971 0.50 18.80 179 SER B N 1
ATOM 4507 N N B SER B 1 179 ? 48.482 26.059 -17.950 0.50 17.56 179 SER B N 1
ATOM 4508 C CA A SER B 1 179 ? 48.515 25.123 -19.101 0.50 20.30 179 SER B CA 1
ATOM 4509 C CA B SER B 1 179 ? 48.651 25.131 -19.066 0.50 18.30 179 SER B CA 1
ATOM 4510 C C A SER B 1 179 ? 48.872 23.764 -18.515 0.50 21.10 179 SER B C 1
ATOM 4511 C C B SER B 1 179 ? 49.003 23.755 -18.516 0.50 20.10 179 SER B C 1
ATOM 4512 O O A SER B 1 179 ? 49.161 23.653 -17.324 0.50 20.71 179 SER B O 1
ATOM 4513 O O B SER B 1 179 ? 49.422 23.620 -17.362 0.50 18.89 179 SER B O 1
ATOM 4518 N N . PRO B 1 180 ? 48.854 22.705 -19.335 1.00 21.02 180 PRO B N 1
ATOM 4519 C CA . PRO B 1 180 ? 49.194 21.386 -18.800 1.00 22.50 180 PRO B CA 1
ATOM 4520 C C . PRO B 1 180 ? 50.631 21.219 -18.318 1.00 23.83 180 PRO B C 1
ATOM 4521 O O . PRO B 1 180 ? 50.918 20.333 -17.513 1.00 26.98 180 PRO B O 1
ATOM 4525 N N . ASP B 1 181 ? 51.535 22.075 -18.782 1.00 22.37 181 ASP B N 1
ATOM 4526 C CA . ASP B 1 181 ? 52.933 21.944 -18.390 1.00 23.93 181 ASP B CA 1
ATOM 4527 C C . ASP B 1 181 ? 53.563 23.206 -17.816 1.00 22.41 181 ASP B C 1
ATOM 4528 O O . ASP B 1 181 ? 54.782 23.275 -17.658 1.00 23.23 181 ASP B O 1
ATOM 4533 N N . SER B 1 182 ? 52.742 24.195 -17.489 1.00 20.22 182 SER B N 1
ATOM 4534 C CA . SER B 1 182 ? 53.277 25.440 -16.942 1.00 19.44 182 SER B CA 1
ATOM 4535 C C . SER B 1 182 ? 52.179 26.316 -16.366 1.00 18.33 182 SER B C 1
ATOM 4536 O O . SER B 1 182 ? 51.006 26.159 -16.680 1.00 20.29 182 SER B O 1
ATOM 4539 N N . VAL B 1 183 ? 52.576 27.239 -15.499 1.00 16.62 183 VAL B N 1
ATOM 4540 C CA . VAL B 1 183 ? 51.648 28.183 -14.907 1.00 16.42 183 VAL B CA 1
ATOM 4541 C C . VAL B 1 183 ? 52.291 29.542 -15.158 1.00 15.27 183 VAL B C 1
ATOM 4542 O O . VAL B 1 183 ? 53.523 29.650 -15.263 1.00 17.03 183 VAL B O 1
ATOM 4546 N N . LYS B 1 184 ? 51.467 30.568 -15.271 1.00 18.65 184 LYS B N 1
ATOM 4547 C CA . LYS B 1 184 ? 51.970 31.902 -15.525 1.00 19.30 184 LYS B CA 1
ATOM 4548 C C . LYS B 1 184 ? 51.135 32.960 -14.822 1.00 20.18 184 LYS B C 1
ATOM 4549 O O . LYS B 1 184 ? 49.913 32.852 -14.764 1.00 20.52 184 LYS B O 1
ATOM 4555 N N . ILE B 1 185 ? 51.806 33.967 -14.263 1.00 20.89 185 ILE B N 1
ATOM 4556 C CA . ILE B 1 185 ? 51.106 35.080 -13.633 1.00 21.35 185 ILE B CA 1
ATOM 4557 C C . ILE B 1 185 ? 51.615 36.367 -14.274 1.00 23.78 185 ILE B C 1
ATOM 4558 O O . ILE B 1 185 ? 52.748 36.429 -14.785 1.00 22.45 185 ILE B O 1
ATOM 4563 N N . GLU B 1 186 ? 50.759 37.383 -14.237 1.00 31.60 186 GLU B N 1
ATOM 4564 C CA . GLU B 1 186 ? 51.031 38.702 -14.800 1.00 38.22 186 GLU B CA 1
ATOM 4565 C C . GLU B 1 186 ? 51.091 39.777 -13.715 1.00 40.38 186 GLU B C 1
ATOM 4566 O O . GLU B 1 186 ? 50.266 39.778 -12.805 1.00 40.36 186 GLU B O 1
ATOM 4572 N N . THR B 1 187 ? 52.060 40.685 -13.814 1.00 42.44 187 THR B N 1
ATOM 4573 C CA . THR B 1 187 ? 52.175 41.787 -12.857 1.00 45.67 187 THR B CA 1
ATOM 4574 C C . THR B 1 187 ? 52.780 43.019 -13.521 1.00 47.56 187 THR B C 1
ATOM 4575 O O . THR B 1 187 ? 53.307 42.945 -14.632 1.00 47.70 187 THR B O 1
ATOM 4579 N N . ALA B 1 188 ? 52.706 44.149 -12.823 1.00 49.52 188 ALA B N 1
ATOM 4580 C CA . ALA B 1 188 ? 53.216 45.419 -13.326 1.00 50.91 188 ALA B CA 1
ATOM 4581 C C . ALA B 1 188 ? 54.624 45.363 -13.909 1.00 51.73 188 ALA B C 1
ATOM 4582 O O . ALA B 1 188 ? 54.838 45.730 -15.066 1.00 52.36 188 ALA B O 1
ATOM 4584 N N . ASN B 1 189 ? 55.579 44.900 -13.110 1.00 51.38 189 ASN B N 1
ATOM 4585 C CA . ASN B 1 189 ? 56.972 44.840 -13.538 1.00 50.55 189 ASN B CA 1
ATOM 4586 C C . ASN B 1 189 ? 57.415 43.582 -14.284 1.00 48.18 189 ASN B C 1
ATOM 4587 O O . ASN B 1 189 ? 58.613 43.329 -14.403 1.00 49.59 189 ASN B O 1
ATOM 4592 N N . GLY B 1 190 ? 56.468 42.795 -14.786 1.00 44.60 190 GLY B N 1
ATOM 4593 C CA . GLY B 1 190 ? 56.854 41.604 -15.524 1.00 38.64 190 GLY B CA 1
ATOM 4594 C C . GLY B 1 190 ? 56.056 40.344 -15.255 1.00 34.77 190 GLY B C 1
ATOM 4595 O O . GLY B 1 190 ? 55.329 40.249 -14.269 1.00 33.43 190 GLY B O 1
ATOM 4596 N N A SER B 1 191 ? 56.187 39.368 -16.146 0.50 32.12 191 SER B N 1
ATOM 4597 N N B SER B 1 191 ? 56.198 39.369 -16.146 0.50 31.80 191 SER B N 1
ATOM 4598 C CA A SER B 1 191 ? 55.478 38.109 -15.984 0.50 29.51 191 SER B CA 1
ATOM 4599 C CA B SER B 1 191 ? 55.489 38.105 -16.010 0.50 28.74 191 SER B CA 1
ATOM 4600 C C A SER B 1 191 ? 56.404 37.031 -15.456 0.50 26.27 191 SER B C 1
ATOM 4601 C C B SER B 1 191 ? 56.409 37.031 -15.455 0.50 25.96 191 SER B C 1
ATOM 4602 O O A SER B 1 191 ? 57.624 37.093 -15.632 0.50 24.63 191 SER B O 1
ATOM 4603 O O B SER B 1 191 ? 57.632 37.098 -15.610 0.50 24.36 191 SER B O 1
ATOM 4608 N N . TYR B 1 192 ? 55.812 36.041 -14.802 1.00 23.42 192 TYR B N 1
ATOM 4609 C CA . TYR B 1 192 ? 56.565 34.954 -14.228 1.00 20.07 192 TYR B CA 1
ATOM 4610 C C . TYR B 1 192 ? 55.904 33.649 -14.582 1.00 17.40 192 TYR B C 1
ATOM 4611 O O . TYR B 1 192 ? 54.676 33.550 -14.615 1.00 18.45 192 TYR B O 1
ATOM 4620 N N . THR B 1 193 ? 56.741 32.658 -14.843 1.00 16.65 193 THR B N 1
ATOM 4621 C CA . THR B 1 193 ? 56.287 31.321 -15.180 1.00 17.57 193 THR B CA 1
ATOM 4622 C C . THR B 1 193 ? 56.930 30.322 -14.229 1.00 16.31 193 THR B C 1
ATOM 4623 O O . THR B 1 193 ? 57.982 30.579 -13.635 1.00 16.20 193 THR B O 1
ATOM 4627 N N . ALA B 1 194 ? 56.293 29.170 -14.093 1.00 13.98 194 ALA B N 1
ATOM 4628 C CA . ALA B 1 194 ? 56.806 28.121 -13.243 1.00 13.58 194 ALA B CA 1
ATOM 4629 C C . ALA B 1 194 ? 56.163 26.802 -13.628 1.00 13.46 194 ALA B C 1
ATOM 4630 O O . ALA B 1 194 ? 55.256 26.741 -14.468 1.00 16.02 194 ALA B O 1
ATOM 4632 N N . ASP B 1 195 ? 56.658 25.740 -13.016 1.00 15.66 195 ASP B N 1
ATOM 4633 C CA . ASP B 1 195 ? 56.119 24.404 -13.239 1.00 16.38 195 ASP B CA 1
ATOM 4634 C C . ASP B 1 195 ? 54.865 24.217 -12.374 1.00 15.30 195 ASP B C 1
ATOM 4635 O O . ASP B 1 195 ? 53.934 23.521 -12.765 1.00 15.91 195 ASP B O 1
ATOM 4640 N N . LYS B 1 196 ? 54.854 24.853 -11.200 1.00 14.06 196 LYS B N 1
ATOM 4641 C CA . LYS B 1 196 ? 53.761 24.705 -10.243 1.00 12.65 196 LYS B CA 1
ATOM 4642 C C . LYS B 1 196 ? 53.367 26.023 -9.614 1.00 12.67 196 LYS B C 1
ATOM 4643 O O . LYS B 1 196 ? 54.188 26.921 -9.463 1.00 13.46 196 LYS B O 1
ATOM 4649 N N . LEU B 1 197 ? 52.092 26.109 -9.235 1.00 12.11 197 LEU B N 1
ATOM 4650 C CA . LEU B 1 197 ? 51.514 27.292 -8.588 1.00 11.53 197 LEU B CA 1
ATOM 4651 C C . LEU B 1 197 ? 50.844 26.908 -7.275 1.00 11.10 197 LEU B C 1
ATOM 4652 O O . LEU B 1 197 ? 50.103 25.915 -7.231 1.00 11.96 197 LEU B O 1
ATOM 4657 N N . ILE B 1 198 ? 51.130 27.673 -6.213 1.00 10.65 198 ILE B N 1
ATOM 4658 C CA . ILE B 1 198 ? 50.436 27.505 -4.931 1.00 10.56 198 ILE B CA 1
ATOM 4659 C C . ILE B 1 198 ? 49.651 28.801 -4.755 1.00 10.85 198 ILE B C 1
ATOM 4660 O O . ILE B 1 198 ? 50.212 29.894 -4.880 1.00 11.15 198 ILE B O 1
ATOM 4665 N N . VAL B 1 199 ? 48.353 28.691 -4.492 1.00 9.53 199 VAL B N 1
ATOM 4666 C CA . VAL B 1 199 ? 47.493 29.851 -4.315 1.00 11.82 199 VAL B CA 1
ATOM 4667 C C . VAL B 1 199 ? 47.028 29.868 -2.865 1.00 9.97 199 VAL B C 1
ATOM 4668 O O . VAL B 1 199 ? 46.354 28.941 -2.407 1.00 10.82 199 VAL B O 1
ATOM 4672 N N . SER B 1 200 ? 47.424 30.920 -2.150 1.00 9.46 200 SER B N 1
ATOM 4673 C CA . SER B 1 200 ? 47.122 31.048 -0.713 1.00 9.50 200 SER B CA 1
ATOM 4674 C C . SER B 1 200 ? 46.907 32.549 -0.393 1.00 9.54 200 SER B C 1
ATOM 4675 O O . SER B 1 200 ? 47.658 33.175 0.359 1.00 9.54 200 SER B O 1
ATOM 4678 N N . MET B 1 201 ? 45.822 33.102 -0.920 1.00 9.25 201 MET B N 1
ATOM 4679 C CA . MET B 1 201 ? 45.537 34.528 -0.808 1.00 9.68 201 MET B CA 1
ATOM 4680 C C . MET B 1 201 ? 44.680 34.968 0.380 1.00 9.92 201 MET B C 1
ATOM 4681 O O . MET B 1 201 ? 44.196 36.114 0.423 1.00 10.76 201 MET B O 1
ATOM 4686 N N . GLY B 1 202 ? 44.468 34.078 1.342 1.00 9.24 202 GLY B N 1
ATOM 4687 C CA . GLY B 1 202 ? 43.710 34.472 2.522 1.00 9.52 202 GLY B CA 1
ATOM 4688 C C . GLY B 1 202 ? 42.312 34.983 2.211 1.00 8.94 202 GLY B C 1
ATOM 4689 O O . GLY B 1 202 ? 41.571 34.366 1.451 1.00 9.97 202 GLY B O 1
ATOM 4690 N N . ALA B 1 203 ? 41.934 36.117 2.797 1.00 9.68 203 ALA B N 1
ATOM 4691 C CA . ALA B 1 203 ? 40.595 36.636 2.566 1.00 10.28 203 ALA B CA 1
ATOM 4692 C C . ALA B 1 203 ? 40.309 36.923 1.092 1.00 10.25 203 ALA B C 1
ATOM 4693 O O . ALA B 1 203 ? 39.146 36.845 0.657 1.00 11.61 203 ALA B O 1
ATOM 4695 N N . TRP B 1 204 ? 41.358 37.190 0.321 1.00 9.29 204 TRP B N 1
ATOM 4696 C CA . TRP B 1 204 ? 41.186 37.493 -1.093 1.00 10.68 204 TRP B CA 1
ATOM 4697 C C . TRP B 1 204 ? 40.898 36.244 -1.938 1.00 11.68 204 TRP B C 1
ATOM 4698 O O . TRP B 1 204 ? 40.531 36.367 -3.114 1.00 13.09 204 TRP B O 1
ATOM 4709 N N . ASN B 1 205 ? 41.018 35.048 -1.367 1.00 11.09 205 ASN B N 1
ATOM 4710 C CA . ASN B 1 205 ? 40.635 33.849 -2.108 1.00 11.68 205 ASN B CA 1
ATOM 4711 C C . ASN B 1 205 ? 39.121 33.973 -2.424 1.00 13.18 205 ASN B C 1
ATOM 4712 O O . ASN B 1 205 ? 38.621 33.420 -3.410 1.00 15.88 205 ASN B O 1
ATOM 4717 N N . SER B 1 206 ? 38.385 34.699 -1.587 1.00 13.33 206 SER B N 1
ATOM 4718 C CA . SER B 1 206 ? 36.932 34.853 -1.781 1.00 14.57 206 SER B CA 1
ATOM 4719 C C . SER B 1 206 ? 36.559 35.721 -2.990 1.00 17.42 206 SER B C 1
ATOM 4720 O O . SER B 1 206 ? 35.405 35.713 -3.424 1.00 19.92 206 SER B O 1
ATOM 4723 N N . LYS B 1 207 ? 37.525 36.459 -3.529 1.00 16.45 207 LYS B N 1
ATOM 4724 C CA . LYS B 1 207 ? 37.273 37.336 -4.675 1.00 19.65 207 LYS B CA 1
ATOM 4725 C C . LYS B 1 207 ? 38.026 36.915 -5.926 1.00 19.36 207 LYS B C 1
ATOM 4726 O O . LYS B 1 207 ? 37.613 37.246 -7.040 1.00 22.03 207 LYS B O 1
ATOM 4732 N N . LEU B 1 208 ? 39.124 36.185 -5.763 1.00 17.28 208 LEU B N 1
ATOM 4733 C CA . LEU B 1 208 ? 39.960 35.845 -6.900 1.00 17.12 208 LEU B CA 1
ATOM 4734 C C . LEU B 1 208 ? 40.081 34.388 -7.337 1.00 17.58 208 LEU B C 1
ATOM 4735 O O . LEU B 1 208 ? 40.711 34.103 -8.351 1.00 18.82 208 LEU B O 1
ATOM 4740 N N . LEU B 1 209 ? 39.479 33.454 -6.606 1.00 16.18 209 LEU B N 1
ATOM 4741 C CA . LEU B 1 209 ? 39.550 32.065 -7.066 1.00 16.92 209 LEU B CA 1
ATOM 4742 C C . LEU B 1 209 ? 38.723 31.911 -8.345 1.00 17.94 209 LEU B C 1
ATOM 4743 O O . LEU B 1 209 ? 38.909 30.953 -9.100 1.00 16.81 209 LEU B O 1
ATOM 4748 N N . SER B 1 210 ? 37.807 32.846 -8.600 1.00 16.97 210 SER B N 1
ATOM 4749 C CA . SER B 1 210 ? 37.018 32.780 -9.830 1.00 19.48 210 SER B CA 1
ATOM 4750 C C . SER B 1 210 ? 37.944 32.912 -11.049 1.00 19.12 210 SER B C 1
ATOM 4751 O O . SER B 1 210 ? 37.590 32.493 -12.151 1.00 20.51 210 SER B O 1
ATOM 4754 N N . LYS B 1 211 ? 39.125 33.495 -10.859 1.00 18.77 211 LYS B N 1
ATOM 4755 C CA . LYS B 1 211 ? 40.088 33.630 -11.956 1.00 19.87 211 LYS B CA 1
ATOM 4756 C C . LYS B 1 211 ? 40.708 32.269 -12.286 1.00 20.74 211 LYS B C 1
ATOM 4757 O O . LYS B 1 211 ? 41.432 32.108 -13.285 1.00 22.24 211 LYS B O 1
ATOM 4763 N N . LEU B 1 212 ? 40.423 31.283 -11.440 1.00 18.66 212 LEU B N 1
ATOM 4764 C CA . LEU B 1 212 ? 40.906 29.924 -11.649 1.00 18.04 212 LEU B CA 1
ATOM 4765 C C . LEU B 1 212 ? 39.730 28.982 -11.955 1.00 17.01 212 LEU B C 1
ATOM 4766 O O . LEU B 1 212 ? 39.817 27.767 -11.771 1.00 17.91 212 LEU B O 1
ATOM 4771 N N . ASN B 1 213 ? 38.622 29.558 -12.422 1.00 17.52 213 ASN B N 1
ATOM 4772 C CA . ASN B 1 213 ? 37.425 28.799 -12.792 1.00 18.73 213 ASN B CA 1
ATOM 4773 C C . ASN B 1 213 ? 36.775 28.088 -11.605 1.00 19.48 213 ASN B C 1
ATOM 4774 O O . ASN B 1 213 ? 36.086 27.087 -11.771 1.00 21.01 213 ASN B O 1
ATOM 4779 N N . LEU B 1 214 ? 36.989 28.605 -10.402 1.00 17.89 214 LEU B N 1
ATOM 4780 C CA . LEU B 1 214 ? 36.394 27.978 -9.235 1.00 17.94 214 LEU B CA 1
ATOM 4781 C C . LEU B 1 214 ? 35.307 28.846 -8.630 1.00 16.75 214 LEU B C 1
ATOM 4782 O O . LEU B 1 214 ? 35.427 30.078 -8.591 1.00 18.63 214 LEU B O 1
ATOM 4787 N N . ASP B 1 215 ? 34.242 28.195 -8.176 1.00 18.27 215 ASP B N 1
ATOM 4788 C CA . ASP B 1 215 ? 33.119 28.859 -7.518 1.00 19.64 215 ASP B CA 1
ATOM 4789 C C . ASP B 1 215 ? 32.967 28.133 -6.178 1.00 19.13 215 ASP B C 1
ATOM 4790 O O . ASP B 1 215 ? 32.418 27.036 -6.115 1.00 20.70 215 ASP B O 1
ATOM 4795 N N . ILE B 1 216 ? 33.500 28.730 -5.113 1.00 16.65 216 ILE B N 1
ATOM 4796 C CA . ILE B 1 216 ? 33.429 28.122 -3.786 1.00 16.38 216 ILE B CA 1
ATOM 4797 C C . ILE B 1 216 ? 32.932 29.151 -2.792 1.00 15.26 216 ILE B C 1
ATOM 4798 O O . ILE B 1 216 ? 33.523 30.212 -2.666 1.00 16.75 216 ILE B O 1
ATOM 4803 N N . PRO B 1 217 ? 31.837 28.860 -2.080 1.00 14.84 217 PRO B N 1
ATOM 4804 C CA . PRO B 1 217 ? 31.338 29.829 -1.107 1.00 16.25 217 PRO B CA 1
ATOM 4805 C C . PRO B 1 217 ? 32.411 30.077 -0.037 1.00 13.79 217 PRO B C 1
ATOM 4806 O O . PRO B 1 217 ? 32.873 29.153 0.643 1.00 13.85 217 PRO B O 1
ATOM 4810 N N . LEU B 1 218 ? 32.823 31.331 0.087 1.00 13.43 218 LEU B N 1
ATOM 4811 C CA . LEU B 1 218 ? 33.825 31.757 1.066 1.00 13.61 218 LEU B CA 1
ATOM 4812 C C . LEU B 1 218 ? 33.406 33.121 1.554 1.00 14.71 218 LEU B C 1
ATOM 4813 O O . LEU B 1 218 ? 33.190 34.038 0.770 1.00 17.67 218 LEU B O 1
ATOM 4818 N N . GLN B 1 219 ? 33.303 33.272 2.859 1.00 12.17 219 GLN B N 1
ATOM 4819 C CA . GLN B 1 219 ? 32.902 34.546 3.413 1.00 13.32 219 GLN B CA 1
ATOM 4820 C C . GLN B 1 219 ? 33.898 35.131 4.400 1.00 11.70 219 GLN B C 1
ATOM 4821 O O . GLN B 1 219 ? 34.150 34.536 5.465 1.00 11.79 219 GLN B O 1
ATOM 4827 N N . PRO B 1 220 ? 34.471 36.301 4.074 1.00 10.46 220 PRO B N 1
ATOM 4828 C CA . PRO B 1 220 ? 35.413 36.968 4.981 1.00 12.31 220 PRO B CA 1
ATOM 4829 C C . PRO B 1 220 ? 34.595 37.654 6.074 1.00 11.03 220 PRO B C 1
ATOM 4830 O O . PRO B 1 220 ? 33.495 38.204 5.835 1.00 12.02 220 PRO B O 1
ATOM 4834 N N . TYR B 1 221 ? 35.148 37.626 7.286 1.00 10.47 221 TYR B N 1
ATOM 4835 C CA . TYR B 1 221 ? 34.552 38.237 8.469 1.00 10.33 221 TYR B CA 1
ATOM 4836 C C . TYR B 1 221 ? 35.567 39.127 9.167 1.00 10.70 221 TYR B C 1
ATOM 4837 O O . TYR B 1 221 ? 36.737 38.770 9.291 1.00 11.12 221 TYR B O 1
ATOM 4846 N N . ARG B 1 222 ? 35.099 40.289 9.631 1.00 10.13 222 ARG B N 1
ATOM 4847 C CA . ARG B 1 222 ? 35.907 41.234 10.405 1.00 10.11 222 ARG B CA 1
ATOM 4848 C C . ARG B 1 222 ? 35.879 40.758 11.868 1.00 10.34 222 ARG B C 1
ATOM 4849 O O . ARG B 1 222 ? 34.809 40.669 12.505 1.00 10.13 222 ARG B O 1
ATOM 4857 N N . GLN B 1 223 ? 37.071 40.470 12.390 1.00 9.37 223 GLN B N 1
ATOM 4858 C CA . GLN B 1 223 ? 37.254 39.936 13.746 1.00 8.90 223 GLN B CA 1
ATOM 4859 C C . GLN B 1 223 ? 38.237 40.781 14.527 1.00 9.31 223 GLN B C 1
ATOM 4860 O O . GLN B 1 223 ? 39.414 40.873 14.175 1.00 10.92 223 GLN B O 1
ATOM 4866 N N . VAL B 1 224 ? 37.770 41.350 15.626 1.00 9.73 224 VAL B N 1
ATOM 4867 C CA . VAL B 1 224 ? 38.637 42.203 16.419 1.00 9.81 224 VAL B CA 1
ATOM 4868 C C . VAL B 1 224 ? 39.134 41.535 17.692 1.00 9.61 224 VAL B C 1
ATOM 4869 O O . VAL B 1 224 ? 38.538 40.557 18.164 1.00 9.59 224 VAL B O 1
ATOM 4873 N N . VAL B 1 225 ? 40.218 42.071 18.234 1.00 9.26 225 VAL B N 1
ATOM 4874 C CA . VAL B 1 225 ? 40.751 41.613 19.512 1.00 9.01 225 VAL B CA 1
ATOM 4875 C C . VAL B 1 225 ? 41.163 42.862 20.288 1.00 9.54 225 VAL B C 1
ATOM 4876 O O . VAL B 1 225 ? 41.524 43.913 19.705 1.00 11.03 225 VAL B O 1
ATOM 4880 N N . GLY B 1 226 ? 41.113 42.750 21.611 1.00 9.14 226 GLY B N 1
ATOM 4881 C CA . GLY B 1 226 ? 41.516 43.858 22.468 1.00 10.65 226 GLY B CA 1
ATOM 4882 C C . GLY B 1 226 ? 42.444 43.364 23.564 1.00 10.26 226 GLY B C 1
ATOM 4883 O O . GLY B 1 226 ? 42.352 42.214 23.989 1.00 10.03 226 GLY B O 1
ATOM 4884 N N . PHE B 1 227 ? 43.375 44.229 23.977 1.00 9.49 227 PHE B N 1
ATOM 4885 C CA . PHE B 1 227 ? 44.345 43.969 25.056 1.00 10.42 227 PHE B CA 1
ATOM 4886 C C . PHE B 1 227 ? 43.900 44.890 26.182 1.00 11.19 227 PHE B C 1
ATOM 4887 O O . PHE B 1 227 ? 43.742 46.103 25.956 1.00 11.77 227 PHE B O 1
ATOM 4895 N N . PHE B 1 228 ? 43.745 44.328 27.378 1.00 10.58 228 PHE B N 1
ATOM 4896 C CA . PHE B 1 228 ? 43.240 45.065 28.535 1.00 11.10 228 PHE B CA 1
ATOM 4897 C C . PHE B 1 228 ? 44.175 45.055 29.719 1.00 11.43 228 PHE B C 1
ATOM 4898 O O . PHE B 1 228 ? 44.773 44.020 30.045 1.00 11.60 228 PHE B O 1
ATOM 4906 N N . GLU B 1 229 ? 44.286 46.202 30.390 1.00 12.29 229 GLU B N 1
ATOM 4907 C CA . GLU B 1 229 ? 45.126 46.276 31.587 1.00 13.58 229 GLU B CA 1
ATOM 4908 C C . GLU B 1 229 ? 44.525 45.286 32.575 1.00 13.60 229 GLU B C 1
ATOM 4909 O O . GLU B 1 229 ? 43.321 45.281 32.828 1.00 13.96 229 GLU B O 1
ATOM 4915 N N . SER B 1 230 ? 45.376 44.459 33.163 1.00 12.16 230 SER B N 1
ATOM 4916 C CA . SER B 1 230 ? 44.910 43.387 34.036 1.00 11.97 230 SER B CA 1
ATOM 4917 C C . SER B 1 230 ? 45.726 43.257 35.306 1.00 12.72 230 SER B C 1
ATOM 4918 O O . SER B 1 230 ? 46.821 43.811 35.411 1.00 13.82 230 SER B O 1
ATOM 4921 N N . ASP B 1 231 ? 45.181 42.509 36.260 1.00 12.27 231 ASP B N 1
ATOM 4922 C CA . ASP B 1 231 ? 45.879 42.221 37.513 1.00 10.87 231 ASP B CA 1
ATOM 4923 C C . ASP B 1 231 ? 46.981 41.224 37.140 1.00 11.81 231 ASP B C 1
ATOM 4924 O O . ASP B 1 231 ? 46.719 40.039 36.939 1.00 10.79 231 ASP B O 1
ATOM 4929 N N . GLU B 1 232 ? 48.212 41.716 37.061 1.00 11.28 232 GLU B N 1
ATOM 4930 C CA . GLU B 1 232 ? 49.320 40.851 36.666 1.00 11.25 232 GLU B CA 1
ATOM 4931 C C . GLU B 1 232 ? 49.583 39.678 37.607 1.00 13.02 232 GLU B C 1
ATOM 4932 O O . GLU B 1 232 ? 50.100 38.651 37.181 1.00 13.25 232 GLU B O 1
ATOM 4938 N N . SER B 1 233 ? 49.180 39.802 38.870 1.00 13.04 233 SER B N 1
ATOM 4939 C CA . SER B 1 233 ? 49.376 38.727 39.836 1.00 13.84 233 SER B CA 1
ATOM 4940 C C . SER B 1 233 ? 48.474 37.539 39.545 1.00 13.33 233 SER B C 1
ATOM 4941 O O . SER B 1 233 ? 48.621 36.455 40.115 1.00 14.99 233 SER B O 1
ATOM 4944 N N . LYS B 1 234 ? 47.513 37.748 38.654 1.00 12.52 234 LYS B N 1
ATOM 4945 C CA . LYS B 1 234 ? 46.616 36.686 38.272 1.00 11.83 234 LYS B CA 1
ATOM 4946 C C . LYS B 1 234 ? 46.678 36.328 36.788 1.00 11.34 234 LYS B C 1
ATOM 4947 O O . LYS B 1 234 ? 46.644 35.153 36.448 1.00 13.53 234 LYS B O 1
ATOM 4953 N N . TYR B 1 235 ? 46.821 37.324 35.917 1.00 9.78 235 TYR B N 1
ATOM 4954 C CA . TYR B 1 235 ? 46.706 37.065 34.478 1.00 10.63 235 TYR B CA 1
ATOM 4955 C C . TYR B 1 235 ? 47.970 36.997 33.654 1.00 10.82 235 TYR B C 1
ATOM 4956 O O . TYR B 1 235 ? 47.905 36.836 32.429 1.00 10.71 235 TYR B O 1
ATOM 4965 N N . SER B 1 236 ? 49.126 37.111 34.303 1.00 11.05 236 SER B N 1
ATOM 4966 C CA . SER B 1 236 ? 50.380 37.039 33.570 1.00 10.14 236 SER B CA 1
ATOM 4967 C C . SER B 1 236 ? 50.743 35.607 33.203 1.00 10.35 236 SER B C 1
ATOM 4968 O O . SER B 1 236 ? 50.458 34.650 33.921 1.00 9.94 236 SER B O 1
ATOM 4971 N N . ASN B 1 237 ? 51.400 35.487 32.052 1.00 9.87 237 ASN B N 1
ATOM 4972 C CA . ASN B 1 237 ? 51.950 34.205 31.644 1.00 10.15 237 ASN B CA 1
ATOM 4973 C C . ASN B 1 237 ? 52.952 33.744 32.740 1.00 10.05 237 ASN B C 1
ATOM 4974 O O . ASN B 1 237 ? 53.113 32.564 32.981 1.00 11.53 237 ASN B O 1
ATOM 4979 N N . ASP B 1 238 ? 53.589 34.693 33.415 1.00 10.27 238 ASP B N 1
ATOM 4980 C CA . ASP B 1 238 ? 54.587 34.342 34.443 1.00 10.89 238 ASP B CA 1
ATOM 4981 C C . ASP B 1 238 ? 54.011 33.591 35.639 1.00 12.70 238 ASP B C 1
ATOM 4982 O O . ASP B 1 238 ? 54.734 32.860 36.324 1.00 13.46 238 ASP B O 1
ATOM 4987 N N . ILE B 1 239 ? 52.720 33.779 35.906 1.00 11.06 239 ILE B N 1
ATOM 4988 C CA . ILE B 1 239 ? 52.069 33.057 36.986 1.00 11.31 239 ILE B CA 1
ATOM 4989 C C . ILE B 1 239 ? 51.184 31.926 36.434 1.00 11.69 239 ILE B C 1
ATOM 4990 O O . ILE B 1 239 ? 50.287 31.424 37.101 1.00 13.46 239 ILE B O 1
ATOM 4995 N N . ASP B 1 240 ? 51.494 31.514 35.202 1.00 12.59 240 ASP B N 1
ATOM 4996 C CA . ASP B 1 240 ? 50.808 30.400 34.555 1.00 13.29 240 ASP B CA 1
ATOM 4997 C C . ASP B 1 240 ? 49.340 30.567 34.196 1.00 11.99 240 ASP B C 1
ATOM 4998 O O . ASP B 1 240 ? 48.584 29.592 34.163 1.00 13.03 240 ASP B O 1
ATOM 5003 N N . PHE B 1 241 ? 48.925 31.808 33.960 1.00 11.31 241 PHE B N 1
ATOM 5004 C CA . PHE B 1 241 ? 47.550 31.992 33.469 1.00 9.61 241 PHE B CA 1
ATOM 5005 C C . PHE B 1 241 ? 47.627 31.415 32.038 1.00 10.05 241 PHE B C 1
ATOM 5006 O O . PHE B 1 241 ? 48.541 31.726 31.263 1.00 10.30 241 PHE B O 1
ATOM 5014 N N . PRO B 1 242 ? 46.661 30.588 31.665 1.00 9.47 242 PRO B N 1
ATOM 5015 C CA . PRO B 1 242 ? 46.671 29.939 30.356 1.00 10.33 242 PRO B CA 1
ATOM 5016 C C . PRO B 1 242 ? 46.044 30.665 29.208 1.00 9.27 242 PRO B C 1
ATOM 5017 O O . PRO B 1 242 ? 45.354 31.661 29.393 1.00 10.37 242 PRO B O 1
ATOM 5021 N N . GLY B 1 243 ? 46.370 30.198 28.005 1.00 9.04 243 GLY B N 1
ATOM 5022 C CA . GLY B 1 243 ? 45.613 30.656 26.851 1.00 8.73 243 GLY B CA 1
ATOM 5023 C C . GLY B 1 243 ? 44.278 29.919 27.003 1.00 8.42 243 GLY B C 1
ATOM 5024 O O . GLY B 1 243 ? 44.174 28.912 27.753 1.00 9.03 243 GLY B O 1
ATOM 5025 N N . PHE B 1 244 ? 43.242 30.386 26.316 1.00 8.52 244 PHE B N 1
ATOM 5026 C CA . PHE B 1 244 ? 41.961 29.721 26.486 1.00 8.27 244 PHE B CA 1
ATOM 5027 C C . PHE B 1 244 ? 41.045 29.915 25.311 1.00 9.28 244 PHE B C 1
ATOM 5028 O O . PHE B 1 244 ? 41.154 30.887 24.573 1.00 9.39 244 PHE B O 1
ATOM 5036 N N . MET B 1 245 ? 40.146 28.955 25.136 1.00 8.89 245 MET B N 1
ATOM 5037 C CA . MET B 1 245 ? 39.102 29.032 24.112 1.00 10.57 245 MET B CA 1
ATOM 5038 C C . MET B 1 245 ? 37.918 28.359 24.796 1.00 11.21 245 MET B C 1
ATOM 5039 O O . MET B 1 245 ? 37.963 27.175 25.133 1.00 10.84 245 MET B O 1
ATOM 5044 N N . VAL B 1 246 ? 36.843 29.117 24.982 1.00 10.73 246 VAL B N 1
ATOM 5045 C CA . VAL B 1 246 ? 35.718 28.643 25.765 1.00 11.86 246 VAL B CA 1
ATOM 5046 C C . VAL B 1 246 ? 34.368 28.904 25.133 1.00 12.15 246 VAL B C 1
ATOM 5047 O O . VAL B 1 246 ? 34.210 29.821 24.319 1.00 13.05 246 VAL B O 1
ATOM 5051 N N . GLU B 1 247 ? 33.387 28.101 25.532 1.00 11.80 247 GLU B N 1
ATOM 5052 C CA . GLU B 1 247 ? 32.029 28.265 25.030 1.00 14.42 247 GLU B CA 1
ATOM 5053 C C . GLU B 1 247 ? 31.067 28.636 26.150 1.00 17.01 247 GLU B C 1
ATOM 5054 O O . GLU B 1 247 ? 30.997 27.966 27.183 1.00 19.69 247 GLU B O 1
ATOM 5060 N N . VAL B 1 248 ? 30.356 29.732 25.945 1.00 15.79 248 VAL B N 1
ATOM 5061 C CA . VAL B 1 248 ? 29.368 30.206 26.890 1.00 17.14 248 VAL B CA 1
ATOM 5062 C C . VAL B 1 248 ? 28.042 30.294 26.096 1.00 16.24 248 VAL B C 1
ATOM 5063 O O . VAL B 1 248 ? 28.024 30.100 24.890 1.00 14.89 248 VAL B O 1
ATOM 5067 N N . PRO B 1 249 ? 26.904 30.534 26.773 1.00 16.66 249 PRO B N 1
ATOM 5068 C CA . PRO B 1 249 ? 25.633 30.602 26.028 1.00 15.00 249 PRO B CA 1
ATOM 5069 C C . PRO B 1 249 ? 25.596 31.478 24.788 1.00 13.93 249 PRO B C 1
ATOM 5070 O O . PRO B 1 249 ? 25.002 31.088 23.798 1.00 14.39 249 PRO B O 1
ATOM 5074 N N . ASN B 1 250 ? 26.248 32.639 24.820 1.00 14.19 250 ASN B N 1
ATOM 5075 C CA . ASN B 1 250 ? 26.229 33.499 23.644 1.00 14.06 250 ASN B CA 1
ATOM 5076 C C . ASN B 1 250 ? 27.416 33.376 22.675 1.00 12.71 250 ASN B C 1
ATOM 5077 O O . ASN B 1 250 ? 27.617 34.247 21.825 1.00 14.26 250 ASN B O 1
ATOM 5082 N N . GLY B 1 251 ? 28.173 32.289 22.791 1.00 11.66 251 GLY B N 1
ATOM 5083 C CA . GLY B 1 251 ? 29.240 32.055 21.831 1.00 11.19 251 GLY B CA 1
ATOM 5084 C C . GLY B 1 251 ? 30.570 31.579 22.368 1.00 11.15 251 GLY B C 1
ATOM 5085 O O . GLY B 1 251 ? 30.708 31.201 23.524 1.00 12.97 251 GLY B O 1
ATOM 5086 N N . ILE B 1 252 ? 31.556 31.569 21.476 1.00 10.13 252 ILE B N 1
ATOM 5087 C CA . ILE B 1 252 ? 32.906 31.144 21.834 1.00 10.23 252 ILE B CA 1
ATOM 5088 C C . ILE B 1 252 ? 33.805 32.365 21.888 1.00 9.50 252 ILE B C 1
ATOM 5089 O O . ILE B 1 252 ? 33.747 33.257 21.034 1.00 9.54 252 ILE B O 1
ATOM 5094 N N . TYR B 1 253 ? 34.602 32.412 22.951 1.00 10.46 253 TYR B N 1
ATOM 5095 C CA . TYR B 1 253 ? 35.573 33.476 23.179 1.00 9.78 253 TYR B CA 1
ATOM 5096 C C . TYR B 1 253 ? 36.936 32.833 23.362 1.00 10.22 253 TYR B C 1
ATOM 5097 O O . TYR B 1 253 ? 37.048 31.661 23.719 1.00 11.19 253 TYR B O 1
ATOM 5106 N N . TYR B 1 254 ? 37.975 33.613 23.140 1.00 10.24 254 TYR B N 1
ATOM 5107 C CA . TYR B 1 254 ? 39.323 33.099 23.304 1.00 10.40 254 TYR B CA 1
ATOM 5108 C C . TYR B 1 254 ? 40.207 34.184 23.838 1.00 10.23 254 TYR B C 1
ATOM 5109 O O . TYR B 1 254 ? 39.931 35.380 23.684 1.00 9.55 254 TYR B O 1
ATOM 5118 N N . GLY B 1 255 ? 41.324 33.775 24.436 1.00 9.11 255 GLY B N 1
ATOM 5119 C CA . GLY B 1 255 ? 42.199 34.783 24.976 1.00 9.60 255 GLY B CA 1
ATOM 5120 C C . GLY B 1 255 ? 43.572 34.258 25.329 1.00 8.28 255 GLY B C 1
ATOM 5121 O O . GLY B 1 255 ? 43.861 33.047 25.285 1.00 8.85 255 GLY B O 1
ATOM 5122 N N . PHE B 1 256 ? 44.383 35.216 25.759 1.00 8.19 256 PHE B N 1
ATOM 5123 C CA . PHE B 1 256 ? 45.793 34.986 26.035 1.00 8.73 256 PHE B CA 1
ATOM 5124 C C . PHE B 1 256 ? 46.224 35.662 27.310 1.00 9.60 256 PHE B C 1
ATOM 5125 O O . PHE B 1 256 ? 45.741 36.748 27.636 1.00 9.22 256 PHE B O 1
ATOM 5133 N N . PRO B 1 257 ? 47.162 35.043 28.035 1.00 8.61 257 PRO B N 1
ATOM 5134 C CA . PRO B 1 257 ? 47.651 35.674 29.262 1.00 9.28 257 PRO B CA 1
ATOM 5135 C C . PRO B 1 257 ? 48.469 36.916 28.860 1.00 8.92 257 PRO B C 1
ATOM 5136 O O . PRO B 1 257 ? 48.893 37.062 27.705 1.00 9.57 257 PRO B O 1
ATOM 5140 N N . SER B 1 258 ? 48.682 37.814 29.821 1.00 9.65 258 SER B N 1
ATOM 5141 C CA . SER B 1 258 ? 49.498 38.994 29.591 1.00 10.01 258 SER B CA 1
ATOM 5142 C C . SER B 1 258 ? 50.969 38.568 29.528 1.00 9.58 258 SER B C 1
ATOM 5143 O O . SER B 1 258 ? 51.461 37.834 30.403 1.00 11.18 258 SER B O 1
ATOM 5146 N N . PHE B 1 259 ? 51.644 39.018 28.476 1.00 9.46 259 PHE B N 1
ATOM 5147 C CA . PHE B 1 259 ? 53.061 38.741 28.257 1.00 10.95 259 PHE B CA 1
ATOM 5148 C C . PHE B 1 259 ? 53.820 40.042 28.462 1.00 11.33 259 PHE B C 1
ATOM 5149 O O . PHE B 1 259 ? 53.598 41.020 27.752 1.00 12.94 259 PHE B O 1
ATOM 5157 N N . GLY B 1 260 ? 54.718 40.047 29.434 1.00 12.07 260 GLY B N 1
ATOM 5158 C CA . GLY B 1 260 ? 55.502 41.248 29.666 1.00 12.95 260 GLY B CA 1
ATOM 5159 C C . GLY B 1 260 ? 54.667 42.487 29.914 1.00 14.49 260 GLY B C 1
ATOM 5160 O O . GLY B 1 260 ? 55.057 43.595 29.534 1.00 15.09 260 GLY B O 1
ATOM 5161 N N . GLY B 1 261 ? 53.513 42.303 30.549 1.00 11.89 261 GLY B N 1
ATOM 5162 C CA . GLY B 1 261 ? 52.639 43.426 30.855 1.00 13.37 261 GLY B CA 1
ATOM 5163 C C . GLY B 1 261 ? 51.828 44.006 29.701 1.00 13.30 261 GLY B C 1
ATOM 5164 O O . GLY B 1 261 ? 51.313 45.124 29.795 1.00 15.29 261 GLY B O 1
ATOM 5165 N N . CYS B 1 262 ? 51.682 43.267 28.603 1.00 12.71 262 CYS B N 1
ATOM 5166 C CA . CYS B 1 262 ? 50.914 43.780 27.460 1.00 12.83 262 CYS B CA 1
ATOM 5167 C C . CYS B 1 262 ? 49.414 43.761 27.723 1.00 12.25 262 CYS B C 1
ATOM 5168 O O . CYS B 1 262 ? 48.650 44.387 26.992 1.00 13.01 262 CYS B O 1
ATOM 5171 N N . GLY B 1 263 ? 49.004 43.032 28.755 1.00 10.74 263 GLY B N 1
ATOM 5172 C CA . GLY B 1 263 ? 47.595 42.925 29.094 1.00 11.86 263 GLY B CA 1
ATOM 5173 C C . GLY B 1 263 ? 46.977 41.662 28.525 1.00 10.21 263 GLY B C 1
ATOM 5174 O O . GLY B 1 263 ? 47.480 41.111 27.535 1.00 10.92 263 GLY B O 1
ATOM 5175 N N . LEU B 1 264 ? 45.940 41.151 29.181 1.00 10.25 264 LEU B N 1
ATOM 5176 C CA . LEU B 1 264 ? 45.218 39.989 28.683 1.00 9.71 264 LEU B CA 1
ATOM 5177 C C . LEU B 1 264 ? 44.575 40.384 27.354 1.00 9.73 264 LEU B C 1
ATOM 5178 O O . LEU B 1 264 ? 44.049 41.481 27.196 1.00 10.41 264 LEU B O 1
ATOM 5183 N N . LYS B 1 265 ? 44.636 39.486 26.385 1.00 9.41 265 LYS B N 1
ATOM 5184 C CA . LYS B 1 265 ? 44.073 39.707 25.060 1.00 9.20 265 LYS B CA 1
ATOM 5185 C C . LYS B 1 265 ? 42.842 38.840 24.908 1.00 8.89 265 LYS B C 1
ATOM 5186 O O . LYS B 1 265 ? 42.864 37.649 25.264 1.00 9.86 265 LYS B O 1
ATOM 5192 N N . LEU B 1 266 ? 41.762 39.410 24.388 1.00 8.48 266 LEU B N 1
ATOM 5193 C CA . LEU B 1 266 ? 40.526 38.648 24.215 1.00 8.91 266 LEU B CA 1
ATOM 5194 C C . LEU B 1 266 ? 39.909 38.897 22.851 1.00 8.52 266 LEU B C 1
ATOM 5195 O O . LEU B 1 266 ? 40.020 40.000 22.296 1.00 9.00 266 LEU B O 1
ATOM 5200 N N . GLY B 1 267 ? 39.262 37.851 22.332 1.00 8.17 267 GLY B N 1
ATOM 5201 C CA . GLY B 1 267 ? 38.513 37.947 21.083 1.00 10.37 267 GLY B CA 1
ATOM 5202 C C . GLY B 1 267 ? 37.212 37.157 21.210 1.00 9.77 267 GLY B C 1
ATOM 5203 O O . GLY B 1 267 ? 37.105 36.205 21.987 1.00 9.75 267 GLY B O 1
ATOM 5204 N N . TYR B 1 268 ? 36.205 37.565 20.425 1.00 9.25 268 TYR B N 1
ATOM 5205 C CA . TYR B 1 268 ? 34.897 36.902 20.349 1.00 8.75 268 TYR B CA 1
ATOM 5206 C C . TYR B 1 268 ? 34.963 36.179 18.998 1.00 9.13 268 TYR B C 1
ATOM 5207 O O . TYR B 1 268 ? 35.087 36.810 17.942 1.00 11.48 268 TYR B O 1
ATOM 5216 N N . HIS B 1 269 ? 34.905 34.850 19.046 1.00 9.69 269 HIS B N 1
ATOM 5217 C CA . HIS B 1 269 ? 35.109 33.997 17.878 1.00 9.78 269 HIS B CA 1
ATOM 5218 C C . HIS B 1 269 ? 33.930 33.748 16.973 1.00 10.60 269 HIS B C 1
ATOM 5219 O O . HIS B 1 269 ? 34.091 33.679 15.752 1.00 11.95 269 HIS B O 1
ATOM 5226 N N . THR B 1 270 ? 32.744 33.627 17.549 1.00 11.00 270 THR B N 1
ATOM 5227 C CA . THR B 1 270 ? 31.583 33.249 16.750 1.00 12.29 270 THR B CA 1
ATOM 5228 C C . THR B 1 270 ? 30.786 34.366 16.129 1.00 11.73 270 THR B C 1
ATOM 5229 O O . THR B 1 270 ? 29.804 34.099 15.417 1.00 14.20 270 THR B O 1
ATOM 5233 N N . PHE B 1 271 ? 31.190 35.606 16.390 1.00 10.75 271 PHE B N 1
ATOM 5234 C CA . PHE B 1 271 ? 30.547 36.762 15.792 1.00 11.73 271 PHE B CA 1
ATOM 5235 C C . PHE B 1 271 ? 31.598 37.651 15.129 1.00 11.41 271 PHE B C 1
ATOM 5236 O O . PHE B 1 271 ? 32.674 37.856 15.685 1.00 11.26 271 PHE B O 1
ATOM 5244 N N . GLY B 1 272 ? 31.245 38.221 13.975 1.00 10.72 272 GLY B N 1
ATOM 5245 C CA . GLY B 1 272 ? 32.084 39.159 13.259 1.00 10.91 272 GLY B CA 1
ATOM 5246 C C . GLY B 1 272 ? 31.217 39.777 12.176 1.00 10.62 272 GLY B C 1
ATOM 5247 O O . GLY B 1 272 ? 30.168 39.221 11.847 1.00 12.58 272 GLY B O 1
ATOM 5248 N N . GLN B 1 273 ? 31.645 40.899 11.615 1.00 10.87 273 GLN B N 1
ATOM 5249 C CA . GLN B 1 273 ? 30.881 41.515 10.521 1.00 10.01 273 GLN B CA 1
ATOM 5250 C C . GLN B 1 273 ? 31.269 40.911 9.161 1.00 10.62 273 GLN B C 1
ATOM 5251 O O . GLN B 1 273 ? 32.457 40.707 8.877 1.00 11.56 273 GLN B O 1
ATOM 5257 N N . LYS B 1 274 ? 30.284 40.606 8.315 1.00 11.66 274 LYS B N 1
ATOM 5258 C CA . LYS B 1 274 ? 30.596 40.108 6.982 1.00 12.67 274 LYS B CA 1
ATOM 5259 C C . LYS B 1 274 ? 31.191 41.299 6.217 1.00 13.36 274 LYS B C 1
ATOM 5260 O O . LYS B 1 274 ? 30.602 42.387 6.182 1.00 14.35 274 LYS B O 1
ATOM 5266 N N . ILE B 1 275 ? 32.345 41.103 5.596 1.00 11.65 275 ILE B N 1
ATOM 5267 C CA . ILE B 1 275 ? 33.036 42.174 4.886 1.00 13.17 275 ILE B CA 1
ATOM 5268 C C . ILE B 1 275 ? 33.714 41.719 3.592 1.00 12.10 275 ILE B C 1
ATOM 5269 O O . ILE B 1 275 ? 33.733 40.529 3.262 1.00 13.64 275 ILE B O 1
ATOM 5274 N N . ASP B 1 276 ? 34.259 42.700 2.892 1.00 14.09 276 ASP B N 1
ATOM 5275 C CA . ASP B 1 276 ? 35.041 42.486 1.677 1.00 13.63 276 ASP B CA 1
ATOM 5276 C C . ASP B 1 276 ? 36.426 42.958 2.136 1.00 13.65 276 ASP B C 1
ATOM 5277 O O . ASP B 1 276 ? 36.554 44.057 2.692 1.00 12.69 276 ASP B O 1
ATOM 5282 N N . PRO B 1 277 ? 37.486 42.158 1.908 1.00 13.00 277 PRO B N 1
ATOM 5283 C CA . PRO B 1 277 ? 38.831 42.551 2.336 1.00 13.04 277 PRO B CA 1
ATOM 5284 C C . PRO B 1 277 ? 39.376 43.853 1.778 1.00 13.59 277 PRO B C 1
ATOM 5285 O O . PRO B 1 277 ? 40.335 44.404 2.321 1.00 13.36 277 PRO B O 1
ATOM 5289 N N . ASP B 1 278 ? 38.783 44.338 0.687 1.00 13.41 278 ASP B N 1
ATOM 5290 C CA . ASP B 1 278 ? 39.236 45.595 0.111 1.00 15.12 278 ASP B CA 1
ATOM 5291 C C . ASP B 1 278 ? 38.457 46.798 0.646 1.00 15.50 278 ASP B C 1
ATOM 5292 O O . ASP B 1 278 ? 38.817 47.941 0.341 1.00 16.85 278 ASP B O 1
ATOM 5297 N N . THR B 1 279 ? 37.414 46.565 1.449 1.00 14.54 279 THR B N 1
ATOM 5298 C CA . THR B 1 279 ? 36.631 47.681 2.008 1.00 14.28 279 THR B CA 1
ATOM 5299 C C . THR B 1 279 ? 36.381 47.611 3.520 1.00 15.38 279 THR B C 1
ATOM 5300 O O . THR B 1 279 ? 35.660 48.448 4.081 1.00 16.26 279 THR B O 1
ATOM 5304 N N . ILE B 1 280 ? 36.964 46.616 4.178 1.00 13.05 280 ILE B N 1
ATOM 5305 C CA . ILE B 1 280 ? 36.838 46.452 5.616 1.00 13.03 280 ILE B CA 1
ATOM 5306 C C . ILE B 1 280 ? 37.419 47.666 6.358 1.00 11.70 280 ILE B C 1
ATOM 5307 O O . ILE B 1 280 ? 38.414 48.255 5.938 1.00 13.63 280 ILE B O 1
ATOM 5312 N N . ASN B 1 281 ? 36.798 48.015 7.479 1.00 12.25 281 ASN B N 1
ATOM 5313 C CA . ASN B 1 281 ? 37.361 49.088 8.294 1.00 13.52 281 ASN B CA 1
ATOM 5314 C C . ASN B 1 281 ? 38.279 48.433 9.335 1.00 14.04 281 ASN B C 1
ATOM 5315 O O . ASN B 1 281 ? 37.807 47.659 10.185 1.00 13.24 281 ASN B O 1
ATOM 5320 N N . ARG B 1 282 ? 39.566 48.744 9.263 1.00 14.19 282 ARG B N 1
ATOM 5321 C CA . ARG B 1 282 ? 40.558 48.150 10.147 1.00 13.89 282 ARG B CA 1
ATOM 5322 C C . ARG B 1 282 ? 40.865 48.935 11.424 1.00 14.20 282 ARG B C 1
ATOM 5323 O O . ARG B 1 282 ? 41.877 48.695 12.083 1.00 16.27 282 ARG B O 1
ATOM 5331 N N . GLU B 1 283 ? 39.979 49.856 11.778 1.00 15.11 283 GLU B N 1
ATOM 5332 C CA . GLU B 1 283 ? 40.161 50.609 13.009 1.00 15.40 283 GLU B CA 1
ATOM 5333 C C . GLU B 1 283 ? 39.309 49.984 14.108 1.00 13.33 283 GLU B C 1
ATOM 5334 O O . GLU B 1 283 ? 38.098 49.787 13.967 1.00 15.01 283 GLU B O 1
ATOM 5340 N N . PHE B 1 284 ? 39.959 49.627 15.207 1.00 13.67 284 PHE B N 1
ATOM 5341 C CA . PHE B 1 284 ? 39.242 49.059 16.327 1.00 12.79 284 PHE B CA 1
ATOM 5342 C C . PHE B 1 284 ? 38.420 50.117 17.029 1.00 13.88 284 PHE B C 1
ATOM 5343 O O . PHE B 1 284 ? 38.918 51.229 17.277 1.00 16.08 284 PHE B O 1
ATOM 5351 N N . GLY B 1 285 ? 37.185 49.774 17.357 1.00 13.39 285 GLY B N 1
ATOM 5352 C CA . GLY B 1 285 ? 36.330 50.684 18.100 1.00 15.12 285 GLY B CA 1
ATOM 5353 C C . GLY B 1 285 ? 35.315 51.470 17.302 1.00 16.35 285 GLY B C 1
ATOM 5354 O O . GLY B 1 285 ? 34.495 52.165 17.910 1.00 18.02 285 GLY B O 1
ATOM 5355 N N . VAL B 1 286 ? 35.348 51.387 15.973 1.00 15.36 286 VAL B N 1
ATOM 5356 C CA . VAL B 1 286 ? 34.375 52.148 15.179 1.00 15.56 286 VAL B CA 1
ATOM 5357 C C . VAL B 1 286 ? 32.981 51.543 15.286 1.00 16.08 286 VAL B C 1
ATOM 5358 O O . VAL B 1 286 ? 31.984 52.215 14.998 1.00 17.57 286 VAL B O 1
ATOM 5362 N N . TYR B 1 287 ? 32.906 50.272 15.677 1.00 16.29 287 TYR B N 1
ATOM 5363 C CA . TYR B 1 287 ? 31.631 49.605 15.920 1.00 15.50 287 TYR B CA 1
ATOM 5364 C C . TYR B 1 287 ? 31.560 49.507 17.437 1.00 19.80 287 TYR B C 1
ATOM 5365 O O . TYR B 1 287 ? 32.524 49.091 18.088 1.00 17.48 287 TYR B O 1
ATOM 5374 N N . PRO B 1 288 ? 30.429 49.885 18.030 1.00 20.62 288 PRO B N 1
ATOM 5375 C CA . PRO B 1 288 ? 30.315 49.804 19.486 1.00 21.08 288 PRO B CA 1
ATOM 5376 C C . PRO B 1 288 ? 30.590 48.391 20.026 1.00 19.12 288 PRO B C 1
ATOM 5377 O O . PRO B 1 288 ? 31.168 48.246 21.104 1.00 21.02 288 PRO B O 1
ATOM 5381 N N . GLU B 1 289 ? 30.193 47.367 19.267 1.00 18.45 289 GLU B N 1
ATOM 5382 C CA . GLU B 1 289 ? 30.380 45.970 19.672 1.00 18.50 289 GLU B CA 1
ATOM 5383 C C . GLU B 1 289 ? 31.843 45.559 19.839 1.00 13.85 289 GLU B C 1
ATOM 5384 O O . GLU B 1 289 ? 32.130 44.629 20.606 1.00 14.32 289 GLU B O 1
ATOM 5390 N N . ASP B 1 290 ? 32.750 46.231 19.138 1.00 13.01 290 ASP B N 1
ATOM 5391 C CA . ASP B 1 290 ? 34.175 45.865 19.216 1.00 12.61 290 ASP B CA 1
ATOM 5392 C C . ASP B 1 290 ? 34.652 45.731 20.667 1.00 12.95 290 ASP B C 1
ATOM 5393 O O . ASP B 1 290 ? 35.186 44.691 21.084 1.00 12.34 290 ASP B O 1
ATOM 5398 N N . GLU B 1 291 ? 34.455 46.783 21.448 1.00 13.24 291 GLU B N 1
ATOM 5399 C CA . GLU B 1 291 ? 34.884 46.762 22.834 1.00 13.41 291 GLU B CA 1
ATOM 5400 C C . GLU B 1 291 ? 33.827 46.189 23.769 1.00 12.86 291 GLU B C 1
ATOM 5401 O O . GLU B 1 291 ? 34.150 45.454 24.697 1.00 14.11 291 GLU B O 1
ATOM 5407 N N . SER B 1 292 ? 32.555 46.475 23.511 1.00 14.17 292 SER B N 1
ATOM 5408 C CA . SER B 1 292 ? 31.537 46.007 24.447 1.00 14.29 292 SER B CA 1
ATOM 5409 C C . SER B 1 292 ? 31.377 44.487 24.507 1.00 13.14 292 SER B C 1
ATOM 5410 O O . SER B 1 292 ? 31.132 43.931 25.584 1.00 14.69 292 SER B O 1
ATOM 5413 N N . ASN B 1 293 ? 31.531 43.796 23.378 1.00 12.60 293 ASN B N 1
ATOM 5414 C CA . ASN B 1 293 ? 31.391 42.335 23.406 1.00 12.12 293 ASN B CA 1
ATOM 5415 C C . ASN B 1 293 ? 32.509 41.686 24.250 1.00 12.82 293 ASN B C 1
ATOM 5416 O O . ASN B 1 293 ? 32.295 40.646 24.868 1.00 14.74 293 ASN B O 1
ATOM 5421 N N . LEU B 1 294 ? 33.682 42.312 24.269 1.00 11.43 294 LEU B N 1
ATOM 5422 C CA . LEU B 1 294 ? 34.806 41.793 25.036 1.00 11.48 294 LEU B CA 1
ATOM 5423 C C . LEU B 1 294 ? 34.587 42.048 26.528 1.00 12.87 294 LEU B C 1
ATOM 5424 O O . LEU B 1 294 ? 34.763 41.148 27.350 1.00 11.89 294 LEU B O 1
ATOM 5429 N N . ARG B 1 295 ? 34.186 43.266 26.886 1.00 13.18 295 ARG B N 1
ATOM 5430 C CA . ARG B 1 295 ? 33.991 43.567 28.295 1.00 13.62 295 ARG B CA 1
ATOM 5431 C C . ARG B 1 295 ? 32.837 42.766 28.881 1.00 14.67 295 ARG B C 1
ATOM 5432 O O . ARG B 1 295 ? 32.865 42.411 30.064 1.00 15.61 295 ARG B O 1
ATOM 5440 N N . ALA B 1 296 ? 31.823 42.463 28.073 1.00 14.01 296 ALA B N 1
ATOM 5441 C CA . ALA B 1 296 ? 30.713 41.655 28.575 1.00 16.09 296 ALA B CA 1
ATOM 5442 C C . ALA B 1 296 ? 31.231 40.304 29.080 1.00 15.56 296 ALA B C 1
ATOM 5443 O O . ALA B 1 296 ? 30.765 39.785 30.088 1.00 16.69 296 ALA B O 1
ATOM 5445 N N . PHE B 1 297 ? 32.197 39.721 28.374 1.00 13.10 297 PHE B N 1
ATOM 5446 C CA . PHE B 1 297 ? 32.783 38.455 28.799 1.00 12.99 297 PHE B CA 1
ATOM 5447 C C . PHE B 1 297 ? 33.703 38.651 30.016 1.00 11.22 297 PHE B C 1
ATOM 5448 O O . PHE B 1 297 ? 33.582 37.923 31.007 1.00 12.52 297 PHE B O 1
ATOM 5456 N N . LEU B 1 298 ? 34.587 39.647 29.961 1.00 12.40 298 LEU B N 1
ATOM 5457 C CA . LEU B 1 298 ? 35.544 39.863 31.056 1.00 11.33 298 LEU B CA 1
ATOM 5458 C C . LEU B 1 298 ? 34.875 40.153 32.397 1.00 12.07 298 LEU B C 1
ATOM 5459 O O . LEU B 1 298 ? 35.260 39.582 33.418 1.00 12.55 298 LEU B O 1
ATOM 5464 N N . GLU B 1 299 ? 33.855 41.009 32.398 1.00 13.67 299 GLU B N 1
ATOM 5465 C CA . GLU B 1 299 ? 33.216 41.331 33.672 1.00 15.18 299 GLU B CA 1
ATOM 5466 C C . GLU B 1 299 ? 32.575 40.112 34.336 1.00 15.40 299 GLU B C 1
ATOM 5467 O O . GLU B 1 299 ? 32.494 40.045 35.573 1.00 17.31 299 GLU B O 1
ATOM 5473 N N . GLU B 1 300 ? 32.162 39.133 33.542 1.00 14.00 300 GLU B N 1
ATOM 5474 C CA . GLU B 1 300 ? 31.540 37.932 34.059 1.00 14.57 300 GLU B CA 1
ATOM 5475 C C . GLU B 1 300 ? 32.497 36.799 34.421 1.00 15.70 300 GLU B C 1
ATOM 5476 O O . GLU B 1 300 ? 32.339 36.138 35.454 1.00 16.43 300 GLU B O 1
ATOM 5482 N N . TYR B 1 301 ? 33.506 36.579 33.584 1.00 13.41 301 TYR B N 1
ATOM 5483 C CA . TYR B 1 301 ? 34.407 35.444 33.764 1.00 13.78 301 TYR B CA 1
ATOM 5484 C C . TYR B 1 301 ? 35.849 35.705 34.173 1.00 10.98 301 TYR B C 1
ATOM 5485 O O . TYR B 1 301 ? 36.485 34.808 34.715 1.00 12.32 301 TYR B O 1
ATOM 5494 N N . MET B 1 302 ? 36.354 36.904 33.912 1.00 12.18 302 MET B N 1
ATOM 5495 C CA . MET B 1 302 ? 37.758 37.245 34.247 1.00 12.79 302 MET B CA 1
ATOM 5496 C C . MET B 1 302 ? 37.727 38.707 34.647 1.00 12.48 302 MET B C 1
ATOM 5497 O O . MET B 1 302 ? 38.322 39.573 34.008 1.00 12.81 302 MET B O 1
ATOM 5502 N N . PRO B 1 303 ? 37.050 38.988 35.770 1.00 14.51 303 PRO B N 1
ATOM 5503 C CA . PRO B 1 303 ? 36.867 40.335 36.284 1.00 13.71 303 PRO B CA 1
ATOM 5504 C C . PRO B 1 303 ? 38.050 41.215 36.567 1.00 13.84 303 PRO B C 1
ATOM 5505 O O . PRO B 1 303 ? 37.930 42.424 36.491 1.00 16.53 303 PRO B O 1
ATOM 5509 N N . GLY B 1 304 ? 39.199 40.608 36.842 1.00 13.74 304 GLY B N 1
ATOM 5510 C CA . GLY B 1 304 ? 40.393 41.380 37.117 1.00 13.17 304 GLY B CA 1
ATOM 5511 C C . GLY B 1 304 ? 41.185 41.733 35.873 1.00 11.46 304 GLY B C 1
ATOM 5512 O O . GLY B 1 304 ? 42.240 42.356 35.995 1.00 13.07 304 GLY B O 1
ATOM 5513 N N . ALA B 1 305 ? 40.678 41.321 34.701 1.00 12.14 305 ALA B N 1
ATOM 5514 C CA . ALA B 1 305 ? 41.317 41.601 33.404 1.00 12.86 305 ALA B CA 1
ATOM 5515 C C . ALA B 1 305 ? 40.442 42.537 32.574 1.00 13.29 305 ALA B C 1
ATOM 5516 O O . ALA B 1 305 ? 40.420 42.454 31.341 1.00 17.19 305 ALA B O 1
ATOM 5518 N N . ASN B 1 306 ? 39.703 43.408 33.253 1.00 15.32 306 ASN B N 1
ATOM 5519 C CA . ASN B 1 306 ? 38.760 44.313 32.593 1.00 15.52 306 ASN B CA 1
ATOM 5520 C C . ASN B 1 306 ? 39.113 45.788 32.815 1.00 14.10 306 ASN B C 1
ATOM 5521 O O . ASN B 1 306 ? 38.227 46.625 33.028 1.00 15.86 306 ASN B O 1
ATOM 5526 N N . GLY B 1 307 ? 40.398 46.107 32.746 1.00 14.31 307 GLY B N 1
ATOM 5527 C CA . GLY B 1 307 ? 40.856 47.467 32.918 1.00 15.45 307 GLY B CA 1
ATOM 5528 C C . GLY B 1 307 ? 40.887 48.267 31.625 1.00 11.85 307 GLY B C 1
ATOM 5529 O O . GLY B 1 307 ? 40.199 47.953 30.640 1.00 14.55 307 GLY B O 1
ATOM 5530 N N . GLU B 1 308 ? 41.700 49.299 31.615 1.00 14.91 308 GLU B N 1
ATOM 5531 C CA . GLU B 1 308 ? 41.801 50.169 30.457 1.00 16.72 308 GLU B CA 1
ATOM 5532 C C . GLU B 1 308 ? 42.211 49.419 29.183 1.00 14.12 308 GLU B C 1
ATOM 5533 O O . GLU B 1 308 ? 43.047 48.506 29.212 1.00 14.51 308 GLU B O 1
ATOM 5539 N N . LEU B 1 309 ? 41.603 49.812 28.071 1.00 13.41 309 LEU B N 1
ATOM 5540 C CA . LEU B 1 309 ? 41.943 49.217 26.792 1.00 12.90 309 LEU B CA 1
ATOM 5541 C C . LEU B 1 309 ? 43.329 49.733 26.425 1.00 15.22 309 LEU B C 1
ATOM 5542 O O . LEU B 1 309 ? 43.560 50.947 26.367 1.00 17.53 309 LEU B O 1
ATOM 5547 N N . LYS B 1 310 ? 44.260 48.820 26.200 1.00 13.97 310 LYS B N 1
ATOM 5548 C CA . LYS B 1 310 ? 45.626 49.199 25.848 1.00 14.50 310 LYS B CA 1
ATOM 5549 C C . LYS B 1 310 ? 45.907 49.167 24.352 1.00 14.00 310 LYS B C 1
ATOM 5550 O O . LYS B 1 310 ? 46.733 49.930 23.856 1.00 16.00 310 LYS B O 1
ATOM 5556 N N . ARG B 1 311 ? 45.225 48.282 23.629 1.00 12.80 311 ARG B N 1
ATOM 5557 C CA . ARG B 1 311 ? 45.492 48.116 22.216 1.00 12.95 311 ARG B CA 1
ATOM 5558 C C . ARG B 1 311 ? 44.346 47.333 21.608 1.00 12.03 311 ARG B C 1
ATOM 5559 O O . ARG B 1 311 ? 43.724 46.509 22.269 1.00 12.17 311 ARG B O 1
ATOM 5567 N N . GLY B 1 312 ? 44.069 47.609 20.341 1.00 11.56 312 GLY B N 1
ATOM 5568 C CA . GLY B 1 312 ? 43.047 46.875 19.622 1.00 11.86 312 GLY B CA 1
ATOM 5569 C C . GLY B 1 312 ? 43.604 46.506 18.261 1.00 10.96 312 GLY B C 1
ATOM 5570 O O . GLY B 1 312 ? 44.527 47.152 17.762 1.00 13.20 312 GLY B O 1
ATOM 5571 N N . ALA B 1 313 ? 43.076 45.447 17.662 1.00 11.76 313 ALA B N 1
ATOM 5572 C CA . ALA B 1 313 ? 43.490 45.050 16.311 1.00 11.41 313 ALA B CA 1
ATOM 5573 C C . ALA B 1 313 ? 42.269 44.514 15.584 1.00 11.84 313 ALA B C 1
ATOM 5574 O O . ALA B 1 313 ? 41.319 44.044 16.208 1.00 11.86 313 ALA B O 1
ATOM 5576 N N . VAL B 1 314 ? 42.311 44.611 14.254 1.00 11.06 314 VAL B N 1
ATOM 5577 C CA . VAL B 1 314 ? 41.206 44.177 13.394 1.00 11.41 314 VAL B CA 1
ATOM 5578 C C . VAL B 1 314 ? 41.789 43.246 12.367 1.00 10.50 314 VAL B C 1
ATOM 5579 O O . VAL B 1 314 ? 42.708 43.598 11.622 1.00 11.63 314 VAL B O 1
ATOM 5583 N N . CYS B 1 315 ? 41.231 42.046 12.296 1.00 11.37 315 CYS B N 1
ATOM 5584 C CA . CYS B 1 315 ? 41.778 41.051 11.410 1.00 11.11 315 CYS B CA 1
ATOM 5585 C C . CYS B 1 315 ? 40.624 40.320 10.713 1.00 11.05 315 CYS B C 1
ATOM 5586 O O . CYS B 1 315 ? 39.469 40.716 10.873 1.00 13.19 315 CYS B O 1
ATOM 5589 N N . MET B 1 316 ? 40.907 39.305 9.905 1.00 10.09 316 MET B N 1
ATOM 5590 C CA . MET B 1 316 ? 39.851 38.633 9.155 1.00 9.33 316 MET B CA 1
ATOM 5591 C C . MET B 1 316 ? 39.871 37.117 9.190 1.00 8.69 316 MET B C 1
ATOM 5592 O O . MET B 1 316 ? 40.938 36.515 9.156 1.00 10.29 316 MET B O 1
ATOM 5597 N N . TYR B 1 317 ? 38.697 36.511 9.260 1.00 9.33 317 TYR B N 1
ATOM 5598 C CA . TYR B 1 317 ? 38.587 35.057 9.101 1.00 9.70 317 TYR B CA 1
ATOM 5599 C C . TYR B 1 317 ? 38.000 34.876 7.691 1.00 11.27 317 TYR B C 1
ATOM 5600 O O . TYR B 1 317 ? 37.315 35.781 7.175 1.00 11.83 317 TYR B O 1
ATOM 5609 N N . THR B 1 318 ? 38.245 33.735 7.055 1.00 9.83 318 THR B N 1
ATOM 5610 C CA . THR B 1 318 ? 37.629 33.455 5.751 1.00 10.15 318 THR B CA 1
ATOM 5611 C C . THR B 1 318 ? 36.971 32.097 5.925 1.00 9.38 318 THR B C 1
ATOM 5612 O O . THR B 1 318 ? 37.657 31.072 5.965 1.00 9.19 318 THR B O 1
ATOM 5616 N N . LYS B 1 319 ? 35.648 32.081 6.052 1.00 9.62 319 LYS B N 1
ATOM 5617 C CA . LYS B 1 319 ? 34.937 30.840 6.325 1.00 10.45 319 LYS B CA 1
ATOM 5618 C C . LYS B 1 319 ? 34.370 30.075 5.149 1.00 10.19 319 LYS B C 1
ATOM 5619 O O . LYS B 1 319 ? 33.878 30.668 4.183 1.00 12.16 319 LYS B O 1
ATOM 5625 N N . THR B 1 320 ? 34.473 28.752 5.239 1.00 9.81 320 THR B N 1
ATOM 5626 C CA . THR B 1 320 ? 33.826 27.838 4.292 1.00 9.79 320 THR B CA 1
ATOM 5627 C C . THR B 1 320 ? 32.481 27.487 4.960 1.00 11.46 320 THR B C 1
ATOM 5628 O O . THR B 1 320 ? 32.264 27.774 6.144 1.00 11.86 320 THR B O 1
ATOM 5632 N N . LEU B 1 321 ? 31.569 26.856 4.214 1.00 11.61 321 LEU B N 1
ATOM 5633 C CA . LEU B 1 321 ? 30.269 26.501 4.789 1.00 12.49 321 LEU B CA 1
ATOM 5634 C C . LEU B 1 321 ? 30.359 25.513 5.943 1.00 13.41 321 LEU B C 1
ATOM 5635 O O . LEU B 1 321 ? 29.521 25.559 6.868 1.00 15.09 321 LEU B O 1
ATOM 5640 N N . ASP B 1 322 ? 31.352 24.614 5.928 1.00 11.30 322 ASP B N 1
ATOM 5641 C CA . ASP B 1 322 ? 31.476 23.648 7.015 1.00 12.03 322 ASP B CA 1
ATOM 5642 C C . ASP B 1 322 ? 32.575 24.008 8.006 1.00 12.09 322 ASP B C 1
ATOM 5643 O O . ASP B 1 322 ? 32.813 23.263 8.946 1.00 13.28 322 ASP B O 1
ATOM 5648 N N . GLU B 1 323 ? 33.218 25.158 7.784 1.00 11.14 323 GLU B N 1
ATOM 5649 C CA . GLU B 1 323 ? 34.310 25.645 8.625 1.00 12.28 323 GLU B CA 1
ATOM 5650 C C . GLU B 1 323 ? 35.541 24.764 8.654 1.00 11.56 323 GLU B C 1
ATOM 5651 O O . GLU B 1 323 ? 36.378 24.901 9.542 1.00 11.67 323 GLU B O 1
ATOM 5657 N N . HIS B 1 324 ? 35.670 23.881 7.667 1.00 11.07 324 HIS B N 1
ATOM 5658 C CA . HIS B 1 324 ? 36.869 23.081 7.501 1.00 10.04 324 HIS B CA 1
ATOM 5659 C C . HIS B 1 324 ? 37.684 23.716 6.370 1.00 9.52 324 HIS B C 1
ATOM 5660 O O . HIS B 1 324 ? 37.158 24.402 5.484 1.00 9.48 324 HIS B O 1
ATOM 5667 N N . PHE B 1 325 ? 38.988 23.484 6.397 1.00 8.74 325 PHE B N 1
ATOM 5668 C CA . PHE B 1 325 ? 39.870 24.122 5.419 1.00 8.76 325 PHE B CA 1
ATOM 5669 C C . PHE B 1 325 ? 39.746 23.534 4.023 1.00 9.81 325 PHE B C 1
ATOM 5670 O O . PHE B 1 325 ? 39.149 22.469 3.823 1.00 9.77 325 PHE B O 1
ATOM 5678 N N . ILE B 1 326 ? 40.351 24.224 3.064 1.00 9.21 326 ILE B N 1
ATOM 5679 C CA . ILE B 1 326 ? 40.452 23.720 1.694 1.00 9.51 326 ILE B CA 1
ATOM 5680 C C . ILE B 1 326 ? 41.953 23.614 1.422 1.00 10.58 326 ILE B C 1
ATOM 5681 O O . ILE B 1 326 ? 42.678 24.622 1.397 1.00 10.09 326 ILE B O 1
ATOM 5686 N N . ILE B 1 327 ? 42.439 22.386 1.266 1.00 9.40 327 ILE B N 1
ATOM 5687 C CA . ILE B 1 327 ? 43.852 22.157 0.964 1.00 10.12 327 ILE B CA 1
ATOM 5688 C C . ILE B 1 327 ? 43.816 21.027 -0.044 1.00 10.69 327 ILE B C 1
ATOM 5689 O O . ILE B 1 327 ? 43.540 19.877 0.319 1.00 11.30 327 ILE B O 1
ATOM 5694 N N . ASP B 1 328 ? 44.111 21.330 -1.304 1.00 10.45 328 ASP B N 1
ATOM 5695 C CA . ASP B 1 328 ? 43.999 20.293 -2.325 1.00 11.73 328 ASP B CA 1
ATOM 5696 C C . ASP B 1 328 ? 44.555 20.799 -3.642 1.00 12.46 328 ASP B C 1
ATOM 5697 O O . ASP B 1 328 ? 44.864 21.983 -3.805 1.00 12.01 328 ASP B O 1
ATOM 5702 N N . LEU B 1 329 ? 44.686 19.883 -4.594 1.00 12.69 329 LEU B N 1
ATOM 5703 C CA . LEU B 1 329 ? 45.071 20.274 -5.937 1.00 12.60 329 LEU B CA 1
ATOM 5704 C C . LEU B 1 329 ? 43.807 20.855 -6.574 1.00 13.10 329 LEU B C 1
ATOM 5705 O O . LEU B 1 329 ? 42.676 20.500 -6.207 1.00 12.61 329 LEU B O 1
ATOM 5710 N N . HIS B 1 330 ? 43.989 21.777 -7.508 1.00 11.72 330 HIS B N 1
ATOM 5711 C CA . HIS B 1 330 ? 42.868 22.337 -8.260 1.00 12.15 330 HIS B CA 1
ATOM 5712 C C . HIS B 1 330 ? 42.224 21.123 -8.993 1.00 13.95 330 HIS B C 1
ATOM 5713 O O . HIS B 1 330 ? 42.943 20.291 -9.558 1.00 14.71 330 HIS B O 1
ATOM 5720 N N . PRO B 1 331 ? 40.886 21.016 -8.997 1.00 14.13 331 PRO B N 1
ATOM 5721 C CA . PRO B 1 331 ? 40.231 19.884 -9.662 1.00 16.30 331 PRO B CA 1
ATOM 5722 C C . PRO B 1 331 ? 40.557 19.683 -11.152 1.00 16.95 331 PRO B C 1
ATOM 5723 O O . PRO B 1 331 ? 40.520 18.553 -11.659 1.00 17.86 331 PRO B O 1
ATOM 5727 N N . GLU B 1 332 ? 40.917 20.749 -11.853 1.00 15.67 332 GLU B N 1
ATOM 5728 C CA . GLU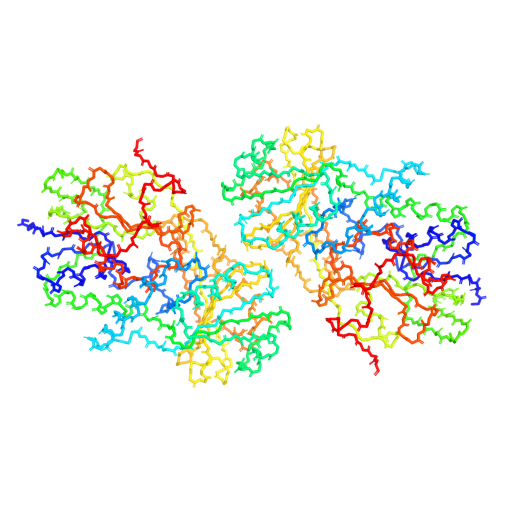 B 1 332 ? 41.240 20.629 -13.279 1.00 15.66 332 GLU B CA 1
ATOM 5729 C C . GLU B 1 332 ? 42.716 20.758 -13.607 1.00 15.58 332 GLU B C 1
ATOM 5730 O O . GLU B 1 332 ? 43.118 20.538 -14.745 1.00 17.54 332 GLU B O 1
ATOM 5736 N N . HIS B 1 333 ? 43.532 21.108 -12.621 1.00 15.26 333 HIS B N 1
ATOM 5737 C CA . HIS B 1 333 ? 44.956 21.348 -12.867 1.00 14.49 333 HIS B CA 1
ATOM 5738 C C . HIS B 1 333 ? 45.806 20.793 -11.748 1.00 14.05 333 HIS B C 1
ATOM 5739 O O . HIS B 1 333 ? 45.901 21.399 -10.660 1.00 13.88 333 HIS B O 1
ATOM 5746 N N A SER B 1 334 ? 46.451 19.657 -11.987 0.50 13.91 334 SER B N 1
ATOM 5747 N N B SER B 1 334 ? 46.458 19.666 -12.006 0.50 15.01 334 SER B N 1
ATOM 5748 C CA A SER B 1 334 ? 47.264 19.044 -10.953 0.50 14.65 334 SER B CA 1
ATOM 5749 C CA B SER B 1 334 ? 47.282 19.027 -10.999 0.50 16.64 334 SER B CA 1
ATOM 5750 C C A SER B 1 334 ? 48.506 19.853 -10.596 0.50 14.62 334 SER B C 1
ATOM 5751 C C B SER B 1 334 ? 48.541 19.807 -10.642 0.50 15.82 334 SER B C 1
ATOM 5752 O O A SER B 1 334 ? 49.146 19.591 -9.574 0.50 15.61 334 SER B O 1
ATOM 5753 O O B SER B 1 334 ? 49.225 19.482 -9.667 0.50 16.51 334 SER B O 1
ATOM 5758 N N . ASN B 1 335 ? 48.846 20.828 -11.438 1.00 13.53 335 ASN B N 1
ATOM 5759 C CA . ASN B 1 335 ? 50.010 21.677 -11.185 1.00 12.76 335 ASN B CA 1
ATOM 5760 C C . ASN B 1 335 ? 49.646 22.954 -10.413 1.00 13.20 335 ASN B C 1
ATOM 5761 O O . ASN B 1 335 ? 50.472 23.867 -10.288 1.00 12.90 335 ASN B O 1
ATOM 5766 N N . VAL B 1 336 ? 48.427 22.999 -9.874 1.00 11.90 336 VAL B N 1
ATOM 5767 C CA . VAL B 1 336 ? 47.977 24.149 -9.077 1.00 11.88 336 VAL B CA 1
ATOM 5768 C C . VAL B 1 336 ? 47.475 23.609 -7.744 1.00 11.11 336 VAL B C 1
ATOM 5769 O O . VAL B 1 336 ? 46.675 22.660 -7.712 1.00 12.54 336 VAL B O 1
ATOM 5773 N N . VAL B 1 337 ? 47.969 24.205 -6.652 1.00 10.90 337 VAL B N 1
ATOM 5774 C CA . VAL B 1 337 ? 47.595 23.811 -5.288 1.00 11.00 337 VAL B CA 1
ATOM 5775 C C . VAL B 1 337 ? 46.848 24.969 -4.644 1.00 11.26 337 VAL B C 1
ATOM 5776 O O . VAL B 1 337 ? 47.270 26.126 -4.759 1.00 12.06 337 VAL B O 1
ATOM 5780 N N . ILE B 1 338 ? 45.748 24.657 -3.981 1.00 10.28 338 ILE B N 1
ATOM 5781 C CA . ILE B 1 338 ? 44.899 25.652 -3.331 1.00 11.77 338 ILE B CA 1
ATOM 5782 C C . ILE B 1 338 ? 44.910 25.499 -1.817 1.00 10.83 338 ILE B C 1
ATOM 5783 O O . ILE B 1 338 ? 44.733 24.391 -1.315 1.00 11.26 338 ILE B O 1
ATOM 5788 N N . ALA B 1 339 ? 45.122 26.607 -1.106 1.00 10.40 339 ALA B N 1
ATOM 5789 C CA . ALA B 1 339 ? 45.062 26.639 0.366 1.00 9.85 339 ALA B CA 1
ATOM 5790 C C . ALA B 1 339 ? 44.108 27.797 0.687 1.00 9.85 339 ALA B C 1
ATOM 5791 O O . ALA B 1 339 ? 44.461 28.952 0.500 1.00 10.24 339 ALA B O 1
ATOM 5793 N N . ALA B 1 340 ? 42.912 27.495 1.187 1.00 9.19 340 ALA B N 1
ATOM 5794 C CA . ALA B 1 340 ? 41.924 28.540 1.424 1.00 9.15 340 ALA B CA 1
ATOM 5795 C C . ALA B 1 340 ? 40.927 28.171 2.511 1.00 8.34 340 ALA B C 1
ATOM 5796 O O . ALA B 1 340 ? 40.871 27.034 2.959 1.00 9.76 340 ALA B O 1
ATOM 5798 N N . GLY B 1 341 ? 40.154 29.162 2.946 1.00 8.73 341 GLY B N 1
ATOM 5799 C CA . GLY B 1 341 ? 39.058 28.938 3.880 1.00 9.73 341 GLY B CA 1
ATOM 5800 C C . GLY B 1 341 ? 39.421 28.428 5.248 1.00 8.41 341 GLY B C 1
ATOM 5801 O O . GLY B 1 341 ? 38.752 27.533 5.776 1.00 9.33 341 GLY B O 1
ATOM 5802 N N . PHE B 1 342 ? 40.439 29.038 5.860 1.00 9.18 342 PHE B N 1
ATOM 5803 C CA . PHE B 1 342 ? 40.893 28.582 7.155 1.00 9.07 342 PHE B CA 1
ATOM 5804 C C . PHE B 1 342 ? 39.952 28.868 8.310 1.00 9.03 342 PHE B C 1
ATOM 5805 O O . PHE B 1 342 ? 40.192 28.444 9.426 1.00 9.58 342 PHE B O 1
ATOM 5813 N N . SER B 1 343 ? 38.873 29.600 8.023 1.00 9.37 343 SER B N 1
ATOM 5814 C CA . SER B 1 343 ? 37.748 29.720 8.957 1.00 10.24 343 SER B CA 1
ATOM 5815 C C . SER B 1 343 ? 38.043 30.119 10.391 1.00 9.43 343 SER B C 1
ATOM 5816 O O . SER B 1 343 ? 37.369 29.668 11.328 1.00 10.70 343 SER B O 1
ATOM 5819 N N . GLY B 1 344 ? 39.041 30.971 10.566 1.00 9.19 344 GLY B N 1
ATOM 5820 C CA . GLY B 1 344 ? 39.391 31.454 11.889 1.00 9.82 344 GLY B CA 1
ATOM 5821 C C . GLY B 1 344 ? 40.196 30.533 12.785 1.00 9.93 344 GLY B C 1
ATOM 5822 O O . GLY B 1 344 ? 40.376 30.858 13.962 1.00 10.61 344 GLY B O 1
ATOM 5823 N N . HIS B 1 345 ? 40.715 29.421 12.254 1.00 9.08 345 HIS B N 1
ATOM 5824 C CA . HIS B 1 345 ? 41.472 28.500 13.109 1.00 8.53 345 HIS B CA 1
ATOM 5825 C C . HIS B 1 345 ? 42.635 27.812 12.412 1.00 8.66 345 HIS B C 1
ATOM 5826 O O . HIS B 1 345 ? 43.084 26.750 12.839 1.00 8.45 345 HIS B O 1
ATOM 5833 N N . GLY B 1 346 ? 43.186 28.473 11.400 1.00 7.61 346 GLY B N 1
ATOM 5834 C CA . GLY B 1 346 ? 44.268 27.857 10.651 1.00 7.71 346 GLY B CA 1
ATOM 5835 C C . GLY B 1 346 ? 45.692 28.219 11.035 1.00 8.04 346 GLY B C 1
ATOM 5836 O O . GLY B 1 346 ? 46.610 27.487 10.630 1.00 8.95 346 GLY B O 1
ATOM 5837 N N . PHE B 1 347 ? 45.942 29.271 11.816 1.00 7.62 347 PHE B N 1
ATOM 5838 C CA . PHE B 1 347 ? 47.341 29.639 12.000 1.00 7.55 347 PHE B CA 1
ATOM 5839 C C . PHE B 1 347 ? 48.183 28.574 12.623 1.00 8.42 347 PHE B C 1
ATOM 5840 O O . PHE B 1 347 ? 49.325 28.346 12.188 1.00 8.82 347 PHE B O 1
ATOM 5848 N N . LYS B 1 348 ? 47.649 27.903 13.628 1.00 7.59 348 LYS B N 1
ATOM 5849 C CA . LYS B 1 348 ? 48.411 26.878 14.321 1.00 7.31 348 LYS B CA 1
ATOM 5850 C C . LYS B 1 348 ? 48.913 25.782 13.396 1.00 7.38 348 LYS B C 1
ATOM 5851 O O . LYS B 1 348 ? 49.916 25.149 13.687 1.00 8.16 348 LYS B O 1
ATOM 5857 N N . PHE B 1 349 ? 48.183 25.535 12.310 1.00 7.60 349 PHE B N 1
ATOM 5858 C CA . PHE B 1 349 ? 48.549 24.489 11.359 1.00 7.40 349 PHE B CA 1
ATOM 5859 C C . PHE B 1 349 ? 49.435 25.006 10.246 1.00 8.46 349 PHE B C 1
ATOM 5860 O O . PHE B 1 349 ? 49.852 24.215 9.402 1.00 9.17 349 PHE B O 1
ATOM 5868 N N . SER B 1 350 ? 49.782 26.293 10.233 1.00 7.68 350 SER B N 1
ATOM 5869 C CA . SER B 1 350 ? 50.488 26.796 9.065 1.00 8.45 350 SER B CA 1
ATOM 5870 C C . SER B 1 350 ? 51.822 26.138 8.804 1.00 7.96 350 SER B C 1
ATOM 5871 O O . SER B 1 350 ? 52.190 25.972 7.651 1.00 9.03 350 SER B O 1
ATOM 5874 N N . SER B 1 351 ? 52.542 25.739 9.846 1.00 8.27 351 SER B N 1
ATOM 5875 C CA . SER B 1 351 ? 53.804 25.038 9.623 1.00 8.73 351 SER B CA 1
ATOM 5876 C C . SER B 1 351 ? 53.516 23.693 8.921 1.00 8.99 351 SER B C 1
ATOM 5877 O O . SER B 1 351 ? 54.180 23.353 7.935 1.00 9.98 351 SER B O 1
ATOM 5880 N N . GLY B 1 352 ? 52.538 22.933 9.406 1.00 8.66 352 GLY B N 1
ATOM 5881 C CA . GLY B 1 352 ? 52.182 21.665 8.775 1.00 8.83 352 GLY B CA 1
ATOM 5882 C C . GLY B 1 352 ? 51.602 21.859 7.385 1.00 9.78 352 GLY B C 1
ATOM 5883 O O . GLY B 1 352 ? 51.884 21.067 6.461 1.00 10.71 352 GLY B O 1
ATOM 5884 N N . VAL B 1 353 ? 50.798 22.904 7.205 1.00 9.61 353 VAL B N 1
ATOM 5885 C CA . VAL B 1 353 ? 50.222 23.168 5.888 1.00 9.87 353 VAL B CA 1
ATOM 5886 C C . VAL B 1 353 ? 51.334 23.543 4.900 1.00 11.07 353 VAL B C 1
ATOM 5887 O O . VAL B 1 353 ? 51.294 23.125 3.751 1.00 10.11 353 VAL B O 1
ATOM 5891 N N . GLY B 1 354 ? 52.349 24.290 5.334 1.00 9.77 354 GLY B N 1
ATOM 5892 C CA . GLY B 1 354 ? 53.454 24.614 4.441 1.00 10.41 354 GLY B CA 1
ATOM 5893 C C . GLY B 1 354 ? 54.112 23.333 3.933 1.00 10.43 354 GLY B C 1
ATOM 5894 O O . GLY B 1 354 ? 54.469 23.231 2.755 1.00 11.72 354 GLY B O 1
ATOM 5895 N N . GLU B 1 355 ? 54.266 22.345 4.813 1.00 10.30 355 GLU B N 1
ATOM 5896 C CA . GLU B 1 355 ? 54.852 21.060 4.427 1.00 11.16 355 GLU B CA 1
ATOM 5897 C C . GLU B 1 355 ? 53.915 20.338 3.445 1.00 10.48 355 GLU B C 1
ATOM 5898 O O . GLU B 1 355 ? 54.364 19.835 2.404 1.00 12.00 355 GLU B O 1
ATOM 5904 N N . VAL B 1 356 ? 52.618 20.318 3.731 1.00 10.16 356 VAL B N 1
ATOM 5905 C CA . VAL B 1 356 ? 51.651 19.678 2.844 1.00 10.62 356 VAL B CA 1
ATOM 5906 C C . VAL B 1 356 ? 51.664 20.344 1.467 1.00 10.90 356 VAL B C 1
ATOM 5907 O O . VAL B 1 356 ? 51.653 19.665 0.435 1.00 11.46 356 VAL B O 1
ATOM 5911 N N . LEU B 1 357 ? 51.648 21.668 1.427 1.00 9.67 357 LEU B N 1
ATOM 5912 C CA . LEU B 1 357 ? 51.630 22.384 0.150 1.00 10.05 357 LEU B CA 1
ATOM 5913 C C . LEU B 1 357 ? 52.884 22.115 -0.671 1.00 10.71 357 LEU B C 1
ATOM 5914 O O . LEU B 1 357 ? 52.806 21.977 -1.894 1.00 11.01 357 LEU B O 1
ATOM 5919 N N A SER B 1 358 ? 54.027 22.055 -0.006 0.50 10.77 358 SER B N 1
ATOM 5920 N N B SER B 1 358 ? 54.036 22.045 -0.010 0.50 11.13 358 SER B N 1
ATOM 5921 C CA A SER B 1 358 ? 55.272 21.775 -0.702 0.50 11.36 358 SER B CA 1
ATOM 5922 C CA B SER B 1 358 ? 55.295 21.779 -0.712 0.50 11.85 358 SER B CA 1
ATOM 5923 C C A SER B 1 358 ? 55.157 20.386 -1.335 0.50 12.37 358 SER B C 1
ATOM 5924 C C B SER B 1 358 ? 55.278 20.358 -1.286 0.50 12.85 358 SER B C 1
ATOM 5925 O O A SER B 1 358 ? 55.439 20.207 -2.527 0.50 12.07 358 SER B O 1
ATOM 5926 O O B SER B 1 358 ? 55.788 20.116 -2.384 0.50 13.92 358 SER B O 1
ATOM 5931 N N . GLN B 1 359 ? 54.695 19.416 -0.553 1.00 11.87 359 GLN B N 1
ATOM 5932 C CA . GLN B 1 359 ? 54.588 18.031 -1.035 1.00 13.09 359 GLN B CA 1
ATOM 5933 C C . GLN B 1 359 ? 53.617 17.967 -2.208 1.00 13.06 359 GLN B C 1
ATOM 5934 O O . GLN B 1 359 ? 53.928 17.343 -3.246 1.00 15.06 359 GLN B O 1
ATOM 5940 N N . LEU B 1 360 ? 52.461 18.619 -2.100 1.00 12.26 360 LEU B N 1
ATOM 5941 C CA . LEU B 1 360 ? 51.514 18.602 -3.189 1.00 11.95 360 LEU B CA 1
ATOM 5942 C C . LEU B 1 360 ? 52.082 19.267 -4.440 1.00 13.15 360 LEU B C 1
ATOM 5943 O O . LEU B 1 360 ? 51.871 18.776 -5.561 1.00 13.83 360 LEU B O 1
ATOM 5948 N N . ALA B 1 361 ? 52.787 20.380 -4.277 1.00 12.61 361 ALA B N 1
ATOM 5949 C CA . ALA B 1 361 ? 53.361 21.065 -5.431 1.00 13.48 361 ALA B CA 1
ATOM 5950 C C . ALA B 1 361 ? 54.432 20.213 -6.091 1.00 13.86 361 ALA B C 1
ATOM 5951 O O . ALA B 1 361 ? 54.469 20.120 -7.316 1.00 16.82 361 ALA B O 1
ATOM 5953 N N . LEU B 1 362 ? 55.281 19.568 -5.301 1.00 14.94 362 LEU B N 1
ATOM 5954 C CA . LEU B 1 362 ? 56.366 18.778 -5.887 1.00 16.38 362 LEU B CA 1
ATOM 5955 C C . LEU B 1 362 ? 56.012 17.381 -6.364 1.00 18.78 362 LEU B C 1
ATOM 5956 O O . LEU B 1 362 ? 56.615 16.887 -7.328 1.00 22.06 362 LEU B O 1
ATOM 5961 N N . THR B 1 363 ? 55.030 16.750 -5.737 1.00 18.21 363 THR B N 1
ATOM 5962 C CA . THR B 1 363 ? 54.698 15.364 -6.071 1.00 18.63 363 THR B CA 1
ATOM 5963 C C . THR B 1 363 ? 53.246 15.086 -6.399 1.00 19.36 363 THR B C 1
ATOM 5964 O O . THR B 1 363 ? 52.909 13.977 -6.843 1.00 18.65 363 THR B O 1
ATOM 5968 N N . GLY B 1 364 ? 52.378 16.065 -6.178 1.00 17.15 364 GLY B N 1
ATOM 5969 C CA . GLY B 1 364 ? 50.965 15.854 -6.422 1.00 16.71 364 GLY B CA 1
ATOM 5970 C C . GLY B 1 364 ? 50.334 15.017 -5.317 1.00 15.36 364 GLY B C 1
ATOM 5971 O O . GLY B 1 364 ? 49.171 14.633 -5.425 1.00 19.81 364 GLY B O 1
ATOM 5972 N N . LYS B 1 365 ? 51.094 14.715 -4.264 1.00 16.72 365 LYS B N 1
ATOM 5973 C CA . LYS B 1 365 ? 50.590 13.909 -3.154 1.00 17.75 365 LYS B CA 1
ATOM 5974 C C . LYS B 1 365 ? 51.198 14.408 -1.849 1.00 17.88 365 LYS B C 1
ATOM 5975 O O . LYS B 1 365 ? 52.125 15.205 -1.862 1.00 19.10 365 LYS B O 1
ATOM 5981 N N . THR B 1 366 ? 50.675 13.934 -0.722 1.00 17.86 366 THR B N 1
ATOM 5982 C CA . THR B 1 366 ? 51.235 14.305 0.572 1.00 18.38 366 THR B CA 1
ATOM 5983 C C . THR B 1 366 ? 51.180 13.078 1.486 1.00 18.39 366 THR B C 1
ATOM 5984 O O . THR B 1 366 ? 50.325 12.200 1.308 1.00 20.70 366 THR B O 1
ATOM 5988 N N . GLU B 1 367 ? 52.096 13.016 2.446 1.00 17.35 367 GLU B N 1
ATOM 5989 C CA . GLU B 1 367 ? 52.135 11.903 3.396 1.00 21.04 367 GLU B CA 1
ATOM 5990 C C . GLU B 1 367 ? 51.016 12.071 4.441 1.00 21.39 367 GLU B C 1
ATOM 5991 O O . GLU B 1 367 ? 50.601 11.108 5.094 1.00 27.23 367 GLU B O 1
ATOM 5997 N N . HIS B 1 368 ? 50.531 13.298 4.594 1.00 22.46 368 HIS B N 1
ATOM 5998 C CA . HIS B 1 368 ? 49.475 13.604 5.559 1.00 22.24 368 HIS B CA 1
ATOM 5999 C C . HIS B 1 368 ? 48.099 13.223 5.020 1.00 21.32 368 HIS B C 1
ATOM 6000 O O . HIS B 1 368 ? 47.872 13.315 3.823 1.00 19.72 368 HIS B O 1
ATOM 6007 N N . ASP B 1 369 ? 47.184 12.785 5.889 1.00 21.29 369 ASP B N 1
ATOM 6008 C CA . ASP B 1 369 ? 45.823 12.480 5.430 1.00 20.79 369 ASP B CA 1
ATOM 6009 C C . ASP B 1 369 ? 45.117 13.822 5.415 1.00 20.20 369 ASP B C 1
ATOM 6010 O O . ASP B 1 369 ? 44.887 14.432 6.461 1.00 21.06 369 ASP B O 1
ATOM 6015 N N . ILE B 1 370 ? 44.795 14.308 4.223 1.00 16.54 370 ILE B N 1
ATOM 6016 C CA . ILE B 1 370 ? 44.113 15.585 4.107 1.00 16.16 370 ILE B CA 1
ATOM 6017 C C . ILE B 1 370 ? 42.726 15.475 3.480 1.00 15.10 370 ILE B C 1
ATOM 6018 O O . ILE B 1 370 ? 42.169 16.452 2.975 1.00 14.81 370 ILE B O 1
ATOM 6023 N N . SER B 1 371 ? 42.136 14.286 3.548 1.00 14.65 371 SER B N 1
ATOM 6024 C CA . SER B 1 371 ? 40.814 14.061 2.965 1.00 14.50 371 SER B CA 1
ATOM 6025 C C . SER B 1 371 ? 39.728 14.984 3.508 1.00 13.80 371 SER B C 1
ATOM 6026 O O . SER B 1 371 ? 38.799 15.361 2.791 1.00 13.79 371 SER B O 1
ATOM 6029 N N . ILE B 1 372 ? 39.841 15.364 4.778 1.00 13.84 372 ILE B N 1
ATOM 6030 C CA . ILE B 1 372 ? 38.839 16.237 5.374 1.00 14.67 372 ILE B CA 1
ATOM 6031 C C . ILE B 1 372 ? 38.846 17.658 4.766 1.00 13.70 372 ILE B C 1
ATOM 6032 O O . ILE B 1 372 ? 37.908 18.431 4.943 1.00 13.99 372 ILE B O 1
ATOM 6037 N N . PHE B 1 373 ? 39.907 17.988 4.035 1.00 11.33 373 PHE B N 1
ATOM 6038 C CA . PHE B 1 373 ? 40.061 19.308 3.409 1.00 10.43 373 PHE B CA 1
ATOM 6039 C C . PHE B 1 373 ? 39.886 19.280 1.898 1.00 11.51 373 PHE B C 1
ATOM 6040 O O . PHE B 1 373 ? 40.229 20.238 1.194 1.00 10.53 373 PHE B O 1
ATOM 6048 N N . SER B 1 374 ? 39.344 18.178 1.386 1.00 11.45 374 SER B N 1
ATOM 6049 C CA . SER B 1 374 ? 39.151 18.011 -0.054 1.00 11.80 374 SER B CA 1
ATOM 6050 C C . SER B 1 374 ? 38.277 19.091 -0.666 1.00 11.10 374 SER B C 1
ATOM 6051 O O . SER B 1 374 ? 37.233 19.427 -0.133 1.00 11.59 374 SER B O 1
ATOM 6054 N N . ILE B 1 375 ? 38.695 19.589 -1.823 1.00 12.58 375 ILE B N 1
ATOM 6055 C CA . ILE B 1 375 ? 37.945 20.591 -2.536 1.00 13.85 375 ILE B CA 1
ATOM 6056 C C . ILE B 1 375 ? 36.700 19.959 -3.187 1.00 14.35 375 ILE B C 1
ATOM 6057 O O . ILE B 1 375 ? 35.844 20.694 -3.657 1.00 16.43 375 ILE B O 1
ATOM 6062 N N . ASN B 1 376 ? 36.598 18.620 -3.180 1.00 14.71 376 ASN B N 1
ATOM 6063 C CA . ASN B 1 376 ? 35.464 17.900 -3.777 1.00 16.89 376 ASN B CA 1
ATOM 6064 C C . ASN B 1 376 ? 34.426 17.436 -2.771 1.00 18.05 376 ASN B C 1
ATOM 6065 O O . ASN B 1 376 ? 33.429 16.815 -3.145 1.00 17.23 376 ASN B O 1
ATOM 6070 N N . ARG B 1 377 ? 34.655 17.689 -1.490 1.00 15.47 377 ARG B N 1
ATOM 6071 C CA . ARG B 1 377 ? 33.694 17.241 -0.491 1.00 17.05 377 ARG B CA 1
ATOM 6072 C C . ARG B 1 377 ? 32.371 17.972 -0.707 1.00 16.93 377 ARG B C 1
ATOM 6073 O O . ARG B 1 377 ? 32.344 19.161 -1.024 1.00 16.62 377 ARG B O 1
ATOM 6081 N N . PRO B 1 378 ? 31.246 17.263 -0.542 1.00 20.16 378 PRO B N 1
ATOM 6082 C CA . PRO B 1 378 ? 29.919 17.849 -0.736 1.00 20.95 378 PRO B CA 1
ATOM 6083 C C . PRO B 1 378 ? 29.558 19.083 0.079 1.00 18.90 378 PRO B C 1
ATOM 6084 O O . PRO B 1 378 ? 28.943 20.016 -0.453 1.00 18.74 378 PRO B O 1
ATOM 6088 N N . ALA B 1 379 ? 29.939 19.100 1.357 1.00 18.28 379 ALA B N 1
ATOM 6089 C CA . ALA B 1 379 ? 29.585 20.222 2.230 1.00 18.89 379 ALA B CA 1
ATOM 6090 C C . ALA B 1 379 ? 30.173 21.569 1.830 1.00 17.53 379 ALA B C 1
ATOM 6091 O O . ALA B 1 379 ? 29.670 22.624 2.228 1.00 19.31 379 ALA B O 1
ATOM 6093 N N . LEU B 1 380 ? 31.240 21.538 1.045 1.00 16.89 380 LEU B N 1
ATOM 6094 C CA . LEU B 1 380 ? 31.882 22.761 0.619 1.00 18.71 380 LEU B CA 1
ATOM 6095 C C . LEU B 1 380 ? 31.080 23.507 -0.442 1.00 21.84 380 LEU B C 1
ATOM 6096 O O . LEU B 1 380 ? 31.117 24.739 -0.515 1.00 20.08 380 LEU B O 1
ATOM 6101 N N . LYS B 1 381 ? 30.350 22.751 -1.260 1.00 24.44 381 LYS B N 1
ATOM 6102 C CA . LYS B 1 381 ? 29.553 23.313 -2.350 1.00 27.88 381 LYS B CA 1
ATOM 6103 C C . LYS B 1 381 ? 30.422 23.983 -3.423 1.00 29.58 381 LYS B C 1
ATOM 6104 O O . LYS B 1 381 ? 30.081 25.045 -3.944 1.00 29.19 381 LYS B O 1
ATOM 6110 N N . GLU B 1 382 ? 31.552 23.362 -3.743 1.00 33.50 382 GLU B N 1
ATOM 6111 C CA . GLU B 1 382 ? 32.443 23.891 -4.767 1.00 39.70 382 GLU B CA 1
ATOM 6112 C C . GLU B 1 382 ? 31.932 23.468 -6.139 1.00 40.49 382 GLU B C 1
ATOM 6113 O O . GLU B 1 382 ? 31.264 22.441 -6.274 1.00 39.64 382 GLU B O 1
ATOM 6119 N N . SER B 1 383 ? 32.248 24.266 -7.152 1.00 41.44 383 SER B N 1
ATOM 6120 C CA . SER B 1 383 ? 31.852 23.973 -8.523 1.00 44.65 383 SER B CA 1
ATOM 6121 C C . SER B 1 383 ? 32.708 24.813 -9.458 1.00 47.25 383 SER B C 1
ATOM 6122 O O . SER B 1 383 ? 33.481 25.661 -9.011 1.00 44.92 383 SER B O 1
ATOM 6125 N N . LEU B 1 384 ? 32.575 24.571 -10.757 1.00 50.90 384 LEU B N 1
ATOM 6126 C CA . LEU B 1 384 ? 33.336 25.316 -11.751 1.00 55.48 384 LEU B CA 1
ATOM 6127 C C . LEU B 1 384 ? 32.423 26.346 -12.410 1.00 56.97 384 LEU B C 1
ATOM 6128 O O . LEU B 1 384 ? 31.200 26.214 -12.360 1.00 57.20 384 LEU B O 1
ATOM 6133 N N . GLN B 1 385 ? 33.012 27.373 -13.016 1.00 58.39 385 GLN B N 1
ATOM 6134 C CA . GLN B 1 385 ? 32.222 28.397 -13.693 1.00 59.72 385 GLN B CA 1
ATOM 6135 C C . GLN B 1 385 ? 31.827 27.912 -15.079 1.00 60.07 385 GLN B C 1
ATOM 6136 O O . GLN B 1 385 ? 30.618 27.690 -15.303 1.00 60.09 385 GLN B O 1
#

Secondary structure (DSSP, 8-state):
---EEEEEE--SHHHHHHHHHHHHTT--EEEE-SS-SS-SSSSS-SSEEEE-SS-TT-GGGHHHHHHHHHHHHHHHHH-SS--EE---EEEEEETT--HHHHHHHHHHHHTT---EEEETHHHHHHSTT----TTEEEEEETT-EEEEHHHHHHHHHHHHHHTT-EEE-S--EEEEEE-SS-EEEEETTEEEEEEEEEE--GGGHHHHGGGGTEE---EEEEEEEEEE---HHHHBGGGTPPEEEEEETTEEEEEE-BSTT--EEEEESS--EE--TTT----TTSSHHHHHHHHHHHHHH-GGG-S-EEEEEEEEEEE-TTS--EEEEETTEEEEEEEE--TT--GGGHHHHHHHHHHHHHHS--SS--GGG-TT-GGGT-EE-/-EEEEEEEE--SHHHHHHHHHHHTTT--EEEE-SS-SS-SSSSS-SSEEEE-SS-TT-GGGHHHHHHHHHHHHHHHHH-SS--EE---EEEEEETTS-HHHHHHHHHHHHTT---EEEETHHHHHHSTT----TTEEEEEETT-EEEEHHHHHHHHHHHHHHTT-EEE-S-----EEEETTEEEEEETTEEEEEEEEEE--GGGHHHHGGGGTEE---EEEEEEEEEE---HHHHBGGGTPPEEEEEETTEEEEEE-BSTT--EEEEESS--EE--TTT----TTSSHHHHHHHHHHHHHH-GGG-S-EEEEEEEEEEE-TTS--EEEEETTEEEEEEEE--TT--GGGHHHHHHHHHHHHHHS--SS--GGG-TT-GGG--EE-

Solvent-accessible surface area: 28863 Å² total; per-residue (Å²): 176,71,84,11,57,1,0,0,5,10,0,12,19,15,0,0,0,0,0,7,16,0,4,89,111,70,22,100,1,6,0,2,11,40,68,61,3,28,30,82,38,8,42,6,11,2,55,4,40,19,0,6,14,3,0,9,49,5,74,81,1,0,79,13,0,72,69,0,11,84,8,1,93,63,2,51,180,77,24,157,31,112,0,13,29,109,13,0,1,0,4,0,0,8,94,71,97,9,35,15,5,53,38,4,42,78,0,2,150,101,58,103,30,89,40,54,111,20,85,4,65,96,0,33,154,110,13,79,12,2,61,10,48,109,68,9,24,0,3,14,10,37,60,0,0,0,0,24,0,35,34,0,2,83,0,6,38,72,33,0,68,87,140,38,5,117,27,46,34,118,4,96,7,101,44,17,77,31,36,137,114,33,0,50,0,66,18,94,95,30,71,53,49,0,63,54,0,0,0,10,20,36,2,31,2,39,74,28,6,62,106,7,55,5,78,16,52,22,62,7,35,2,5,18,12,0,8,0,75,12,51,64,84,75,0,8,34,122,105,106,2,0,0,0,11,0,35,12,61,33,0,20,14,31,0,5,1,0,38,86,34,44,0,0,4,0,0,24,24,32,68,11,28,122,27,51,2,60,112,14,65,78,112,33,44,64,72,98,57,4,59,54,41,1,58,48,4,0,115,66,20,0,66,33,0,41,28,143,61,94,109,28,13,4,16,3,23,9,32,5,106,40,83,49,0,0,1,31,33,5,58,85,48,84,11,0,0,0,2,1,2,29,2,27,9,5,18,8,0,1,1,0,0,0,18,0,0,2,40,7,0,63,83,28,145,31,142,36,122,23,77,54,5,29,1,95,29,117,46,0,91,35,52,82,121,127,65,85,11,51,1,0,0,5,10,0,13,20,14,0,0,0,0,0,10,17,0,4,86,108,68,22,104,1,5,0,1,10,36,60,66,3,27,28,81,40,7,41,6,11,2,56,4,40,20,0,5,12,1,0,9,49,4,72,77,0,0,78,12,0,65,68,0,12,93,10,0,95,71,2,49,179,79,24,158,31,112,0,11,28,110,13,1,2,0,5,0,0,7,93,75,96,9,36,14,6,54,38,5,41,73,0,3,149,102,58,102,34,95,38,56,115,21,88,5,64,95,0,35,152,110,13,78,11,3,61,11,50,106,69,8,26,0,3,13,11,37,63,0,0,0,0,25,0,33,35,0,1,79,0,6,46,80,33,0,73,88,141,38,5,113,30,44,35,130,19,102,5,125,66,21,78,31,34,140,116,41,0,52,0,95,28,107,135,32,27,31,40,0,67,53,0,0,0,10,18,37,2,27,2,38,78,24,6,61,110,9,54,3,74,18,53,22,61,7,35,2,5,19,14,0,7,0,76,13,51,63,79,76,1,8,34,122,104,106,2,0,0,0,11,0,34,11,63,33,1,22,14,30,0,6,1,0,38,86,33,45,0,0,5,0,0,23,23,33,66,11,29,118,28,48,2,62,112,15,64,78,112,34,42,73,71,98,61,5,59,62,40,1,58,50,6,0,119,73,19,0,68,32,0,42,29,139,56,92,107,30,12,4,16,2,22,10,33,6,100,38,84,43,0,0,0,30,36,4,58,85,51,83,12,0,0,0,2,1,2,29,2,26,11,5,18,8,0,1,0,0,0,0,16,0,0,2,40,7,0,63,86,29,151,31,142,31,120,24,74,52,3,27,1,102,32,115,46,0,83,38,51,82,123

CATH classification: 3.50.50.60 (+1 more: 3.30.9.10)

Foldseek 3Di:
DDAFAEEEEALALQNLLLLLLCLVVVGGYEYEYLADAPDFLAFQDPFKDWQDQLFLLALLCNVLLVVLVVLQVVLCVVDPFHWWDQLWEKEKEFPPPDSSQVSSVVSCVVVVADKDKAFAVVVCVVFPQFHDHRRMIMIIHRGTAMTRRSSSSVSSNVSSVVSNYHYHRSWHFDAKDDDQQKIWTDTPVGIHIHRFYEYDNHLCCCPHCVRVQKDWDKWKFKWKKFFFQFDCCGQAVVVSRGWYWYAYVVAIKTWHGQYPRRHIMIIGQPDGHTDRSVDDDWDQPPDVCSLVVGLVCCVNTRNRRNHDTRDMTIHMAMAFQSQPWAWAADPVHQRYTYTYHNNSRCSSSSNSSSQQNNCSNVPVGGPDPCVVNYQPDPSRPMDGD/DAEFAEEEEALALQNLLLLLLCLVVVGAYEYEHLADAPDFLAFQDPFKDWQDQLFLLALLCNVLSVVLVVLQVVLCVVDPFDFWDQLKEKEKEFPPPDSSQVSSVVSCVVVVADKDKAFAVVVCVVFPQFHDHRRMIMIIHRRIGMTRRSSVSVSSNVSSVVSNYHYHRSWHFQAKDDDQQKIKTDTDVDIYMHRFYEYDNHLCCCPRCVNVQKDWDKWKFKWKKFFFQFDCCRQASVNSNHWYWYAYVVAIKTWHGDYPRRHIMIIGQPDGHTDRSVDDDWDAPPDVCRLVVGLVCCVRTRNRRNHDTRDMTIHMAMAFQSQPWAWAADPVHQRYTYTYHNNRRCSSSSNSSSQQSNCSNVPVGGPDPPVRNYPPDPSRVMDGD

Sequence (770 aa):
STHFDVIVVGAGSSMGMAAGYQLAKQGVKTLLVDAFDPPHTNGSHHGDDTRIIRHAYGEGREYVPLALRSQEELWYELEKETHHKIFTKTGVLVFGPKGESSAFVAETMEAAKEHSSLTVDLLEGDEINKRWPGITVPENYNAIFEPNSGVLFSENCIRRAYRELAEARGAKVLTHTRVEDFDISSPDSVKIETANGSSYTADKLIVSMGAWNSKLLSKLNLDIPLQPYRQVVGFFESDESKYSNDIDFPGFMVEVPNGIYYGFPSFGGCGLKLGYHTFGQKIDPDTINREFGVYPEDESNLRAFLEEYMPGANGELKRGAVCMYTKTLDEHFIIDLHPEHSSNVVIAAGFSGHGFKFSSGVGEVLSSQLALTGKTEHDISIFSINRPALKESLQSTHFDVIVVGAGSSMGMAAGYQLAKQGVKTLLVDAFDPPHTNGSHHGDDTRIIRHAYGEGREYVPLALRSQELWYELEKETHHKIFTKTGVLVFGPKGESSAFVAETMEAAKEHSLTVDLLEGDEINKRWPGITVPENYNAIFEPNSGVLFSENCIRRAYRELAEARGAKVLTHTRVEDFDISSPDSVKIETANGSSYTADKLIVSMGAWNSKLLSKLNLDIPLQPYRQVVGFFESDESKYSNDIDFPGFMVEVPNGIYYGFPSFGGCGLKLGYHTFGQKIDPDTINREFGVYPEDESNLRAFLEEYMPGANGELKRGAVCMYTKTLDEHFIIDLHPEHSSNVVIAAGFSGHGFKFSSGVGEVLSSQLALTGKTEHDISIFSINRPALKESLQ

Nearest PDB structures (foldseek):
  3bhk-assembly1_A  TM=1.002E+00  e=3.929E-91  Bacillus sp. B-0618
  1l9c-assembly2_B  TM=1.000E+00  e=8.642E-91  Bacillus sp. B-0618
  2a89-assembly1_A  TM=1.000E+00  e=4.721E-90  Bacillus sp. B-0618
  3m0o-assembly2_B  TM=1.000E+00  e=1.107E-87  Bacillus sp. B-0618
  3m12-assembly1_A  TM=1.000E+00  e=2.755E-86  Bacillus sp. B-0618